Protein 3FIU (pdb70)

Secondary structure (DSSP, 8-state):
---HHHHHHHHHHHHHHHHHTTT-SEEEEE--SSHHHHHHHHHHHHTTS-EEEEE---TTS-HHHHHHHHHHHHHHT-EEEE---HHHHHHHHHHTGGG--HHHHHHHHHHHHHHHHHHHHHHHTEEEBP---HHHHHHT-S-TTTTT--SB-TTTT--HHHHHHHHHHTT--HHHHHSPP---SSTT--HHHHHTS-HHHHHHHHHT----HHHHHHHHHHHHTTHHHHSPPB----/---HHHHHHHHHHHHHHHHHHTT-SEEEEE--SSHHHHHHHHHHHHTTS-EEEEE---TTS-HHHHHHHHHHHHHHT-EEEE--SHHHHHHHHHHTGGG--HHHHHHHHHHHHHHHHHHHHHHHTEEEBP---HHHHHHT-S-TTTTT--SB-TTTT--HHHHHHHHHHTT--HHHHHSPP---SSTT--HHHHHTS-HHHHHHHHTT----HHHHHHHHHHHHTTHHHHSPPB----/---HHHHHHHHHHHHHHHHHTTT-SEEEEE--SSHHHHHHHHHHHHTTS-EEEEE---TTS-HHHHHHHHHHHHHHT-EEEE---HHHHHHHHHHTGGG--HHHHHHHHHHHHHHHHHHHHHHHTEEEBP---HHHHHHT-S-TTTTT--SB-TTTT--HHHHHHHHHHTT--HHHHHSPP---SSTT--HHHHHTS-HHHHHHHHHT----HHHHHHHHHHHHT-HHHHSPPB----/---HHHHHHHHHHHHHHHHHHTT-SEEEEE--SSHHHHHHHHHHHHT-S-EEEEE---TTS-HHHHHHHHHHHHHHT-EEEE---HHHHHHHHHHTGGG--HHHHHHHHHHHHHHHHHHHHHHTTEEEBP---HHHHHHT-S-TTTTT--SB-TTTT--HHHHHHHHHHTT--HHHHHSPP---SSTT--HHHHHTS-HHHHHHHHTT----HHHHHHHHHHHHHTHHHHSPPB----

Nearest PDB structures (foldseek):
  3fiu-assembly2_D  TM=1.003E+00  e=1.998E-44  Francisella tularensis subsp. holarctica LVS
  2e18-assembly1_B  TM=9.130E-01  e=6.013E-22  Pyrococcus horikoshii OT3
  1xnh-assembly1_A-2  TM=9.217E-01  e=3.882E-20  Helicobacter pylori
  3p52-assembly1_A  TM=8.730E-01  e=1.520E-17  Campylobacter jejuni
  3p52-assembly1_B  TM=8.713E-01  e=2.523E-17  Campylobacter jejuni

Radius of gyration: 31.95 Å; Cα contacts (8 Å, |Δi|>4): 1672; chains: 4; bounding box: 82×64×80 Å

Solvent-accessible surface area: 39752 Å² total; per-residue (Å²): 206,51,43,34,140,104,22,3,97,102,0,10,75,33,0,26,89,16,0,113,123,39,106,10,106,0,0,0,0,21,6,77,2,22,7,14,7,1,0,0,0,4,0,0,38,127,24,68,35,68,10,0,0,1,5,8,28,5,112,28,43,58,116,85,30,43,72,5,0,46,86,0,2,118,86,28,132,20,76,73,43,62,12,51,0,30,78,1,4,94,27,4,68,72,30,3,135,70,4,64,122,86,96,25,50,15,25,5,6,12,13,1,63,3,2,0,20,13,9,0,5,78,61,72,68,27,2,2,3,5,30,4,0,18,0,27,58,21,1,3,42,12,12,26,30,1,69,16,6,3,9,0,5,0,0,14,70,4,41,6,38,25,0,54,76,0,0,154,94,10,104,4,16,154,70,1,46,94,42,53,30,52,58,12,25,115,143,62,8,32,10,63,117,64,2,39,4,57,13,104,47,0,3,35,15,31,48,3,105,87,21,56,64,162,1,12,95,66,0,19,83,20,20,40,144,3,74,49,66,20,136,95,23,56,67,7,100,60,206,44,47,35,133,102,21,2,98,94,0,11,77,40,0,27,83,16,0,117,80,40,104,11,95,0,0,0,0,21,6,75,1,22,7,14,7,0,0,0,0,3,0,0,36,117,24,69,36,67,9,0,0,1,6,10,22,7,106,38,45,57,126,100,31,48,72,4,1,37,75,1,5,126,96,35,134,21,74,76,42,59,17,48,0,24,77,2,12,89,24,4,88,66,21,7,131,54,3,107,141,80,79,34,42,18,25,4,4,12,14,0,64,3,2,0,21,14,5,0,4,77,45,85,74,27,3,2,4,5,31,5,0,16,0,26,76,54,1,3,41,13,13,27,30,1,74,24,5,4,8,0,6,0,0,12,73,3,45,5,44,24,0,56,77,0,0,156,83,20,108,5,9,152,62,1,46,92,42,53,28,56,62,14,22,94,139,63,9,30,9,60,113,68,1,31,5,54,12,101,49,0,2,33,52,60,61,73,116,165,20,52,89,153,1,70,91,68,0,72,89,19,38,100,135,2,82,56,72,24,147,100,27,57,66,7,131,80,202,44,42,35,140,119,16,4,102,119,0,10,73,37,0,20,75,17,0,109,116,38,104,14,106,0,0,0,0,22,6,74,2,23,7,15,6,1,0,0,0,2,0,0,37,125,22,68,37,66,8,0,0,0,6,10,20,8,86,46,46,58,115,98,32,17,69,3,0,34,76,3,3,136,105,36,135,21,73,61,27,6,10,24,0,23,31,1,9,91,24,4,68,65,23,4,126,55,4,80,120,88,94,21,49,16,26,5,5,13,13,1,60,2,2,0,19,14,6,0,5,71,49,73,74,26,3,2,4,4,31,6,0,17,0,26,71,52,1,4,44,14,13,28,28,1,71,25,5,4,9,0,6,0,0,12,72,2,43,5,41,24,0,52,77,0,0,156,96,17,111,6,5,155,64,1,46,88,44,55,28,56,61,14,22,97,140,62,10,31,12,65,112,76,3,51,5,55,12,102,53,0,3,33,51,62,64,72,128,168,28,59,71,149,4,68,90,111,0,60,99,22,33,88,141,5,78,50,72,24,138,100,24,54,60,7,137,76,190,48,35,34,141,119,22,3,100,107,0,10,75,34,0,25,87,18,0,111,125,39,106,10,98,0,0,0,0,21,5,75,1,22,8,14,6,0,0,0,0,3,0,0,38,125,24,68,35,68,9,0,0,1,5,8,27,6,64,49,45,50,109,91,33,41,74,6,0,49,90,0,1,109,85,33,135,20,74,69,44,63,13,50,0,45,67,1,11,53,13,4,89,6,8,6,39,23,2,99,163,81,87,33,50,15,24,6,7,14,14,0,66,3,2,0,21,13,6,0,4,76,62,80,73,28,3,2,3,5,29,2,0,18,0,29,57,56,1,3,46,12,12,25,28,2,71,15,7,3,9,0,4,0,0,11,76,4,42,7,44,24,0,54,74,0,0,153,93,14,106,6,18,153,68,1,42,92,41,54,29,54,60,12,24,92,87,62,9,29,10,65,109,66,2,38,5,53,12,108,50,0,3,31,49,60,62,72,113,177,27,52,90,151,1,75,90,62,0,73,90,23,40,94,140,4,86,53,67,31,145,91,23,52,66,7,137,77

Structure (mmCIF, N/CA/C/O backbone):
data_3FIU
#
_entry.id   3FIU
#
_cell.length_a   50.432
_cell.length_b   126.438
_cell.length_c   152.531
_cell.angle_alpha   90.00
_cell.angle_beta   90.00
_cell.angle_gamma   90.00
#
_symmetry.space_group_name_H-M   'P 21 21 21'
#
loop_
_entity.id
_entity.type
_entity.pdbx_description
1 polymer 'NH(3)-dependent NAD(+) synthetase'
2 non-polymer 'MAGNESIUM ION'
3 non-polymer 'ADENOSINE MONOPHOSPHATE'
4 non-polymer 'PYROPHOSPHATE 2-'
5 non-polymer 'SODIUM ION'
6 water water
#
loop_
_atom_site.group_PDB
_atom_site.id
_atom_site.type_symbol
_atom_site.label_atom_id
_atom_site.label_alt_id
_atom_site.label_comp_id
_atom_site.label_asym_id
_atom_site.label_entity_id
_atom_site.label_seq_id
_atom_site.pdbx_PDB_ins_code
_atom_site.Cartn_x
_atom_site.Cartn_y
_atom_site.Cartn_z
_atom_site.occupancy
_atom_site.B_iso_or_equiv
_atom_site.auth_seq_id
_atom_site.auth_comp_id
_atom_site.auth_asym_id
_atom_site.auth_atom_id
_atom_site.pdbx_PDB_model_num
ATOM 1 N N . ASP A 1 6 ? 6.273 23.931 85.581 1.00 57.22 6 ASP A N 1
ATOM 2 C CA . ASP A 1 6 ? 5.798 25.344 85.499 1.00 57.30 6 ASP A CA 1
ATOM 3 C C . ASP A 1 6 ? 6.367 25.986 84.240 1.00 55.52 6 ASP A C 1
ATOM 4 O O . ASP A 1 6 ? 7.423 26.636 84.265 1.00 56.64 6 ASP A O 1
ATOM 9 N N . PHE A 1 7 ? 5.640 25.805 83.143 1.00 52.53 7 PHE A N 1
ATOM 10 C CA . PHE A 1 7 ? 6.166 26.054 81.799 1.00 47.89 7 PHE A CA 1
ATOM 11 C C . PHE A 1 7 ? 6.326 27.522 81.393 1.00 45.07 7 PHE A C 1
ATOM 12 O O . PHE A 1 7 ? 5.390 28.314 81.480 1.00 45.57 7 PHE A O 1
ATOM 20 N N . SER A 1 8 ? 7.527 27.847 80.934 1.00 41.14 8 SER A N 1
ATOM 21 C CA . SER A 1 8 ? 7.835 29.107 80.274 1.00 39.16 8 SER A CA 1
ATOM 22 C C . SER A 1 8 ? 8.670 28.782 79.020 1.00 36.10 8 SER A C 1
ATOM 23 O O . SER A 1 8 ? 9.715 28.127 79.131 1.00 33.87 8 SER A O 1
ATOM 26 N N . PRO A 1 9 ? 8.188 29.200 77.826 1.00 33.78 9 PRO A N 1
ATOM 27 C CA . PRO A 1 9 ? 8.862 28.927 76.559 1.00 31.83 9 PRO A CA 1
ATOM 28 C C . PRO A 1 9 ? 10.362 29.217 76.552 1.00 31.69 9 PRO A C 1
ATOM 29 O O . PRO A 1 9 ? 11.145 28.351 76.158 1.00 28.56 9 PRO A O 1
ATOM 33 N N . LYS A 1 10 ? 10.764 30.398 77.019 1.00 30.53 10 LYS A N 1
ATOM 34 C CA . LYS A 1 10 ? 12.171 30.768 77.021 1.00 32.29 10 LYS A CA 1
ATOM 35 C C . LYS A 1 10 ? 13.021 29.826 77.867 1.00 32.48 10 LYS A C 1
ATOM 36 O O . LYS A 1 10 ? 14.079 29.367 77.445 1.00 32.15 10 LYS A O 1
ATOM 42 N N . GLU A 1 11 ? 12.558 29.573 79.080 1.00 32.46 11 GLU A N 1
ATOM 43 C CA . GLU A 1 11 ? 13.361 28.853 80.044 1.00 33.73 11 GLU A CA 1
ATOM 44 C C . GLU A 1 11 ? 13.452 27.383 79.663 1.00 31.20 11 GLU A C 1
ATOM 45 O O . GLU A 1 11 ? 14.545 26.819 79.656 1.00 30.93 11 GLU A O 1
ATOM 51 N N . TYR A 1 12 ? 12.303 26.801 79.321 1.00 29.52 12 TYR A N 1
ATOM 52 C CA . TYR A 1 12 ? 12.211 25.402 78.902 1.00 30.81 12 TYR A CA 1
ATOM 53 C C . TYR A 1 12 ? 13.007 25.160 77.626 1.00 30.51 12 TYR A C 1
ATOM 54 O O . TYR A 1 12 ? 13.751 24.195 77.535 1.00 32.51 12 TYR A O 1
ATOM 63 N N . SER A 1 13 ? 12.842 26.034 76.643 1.00 29.69 13 SER A N 1
ATOM 64 C CA . SER A 1 13 ? 13.621 25.963 75.436 1.00 30.33 13 SER A CA 1
ATOM 65 C C . SER A 1 13 ? 15.118 25.834 75.726 1.00 29.96 13 SER A C 1
ATOM 66 O O . SER A 1 13 ? 15.782 24.954 75.179 1.00 29.34 13 SER A O 1
ATOM 69 N N . GLN A 1 14 ? 15.651 26.686 76.606 1.00 30.35 14 GLN A N 1
ATOM 70 C CA . GLN A 1 14 ? 17.074 26.647 76.913 1.00 30.19 14 GLN A CA 1
ATOM 71 C C . GLN A 1 14 ? 17.467 25.357 77.623 1.00 29.95 14 GLN A C 1
ATOM 72 O O . GLN A 1 14 ? 18.543 24.813 77.362 1.00 29.82 14 GLN A O 1
ATOM 78 N N . LYS A 1 15 ? 16.594 24.868 78.500 1.00 30.43 15 LYS A N 1
ATOM 79 C CA . LYS A 1 15 ? 16.856 23.600 79.190 1.00 30.81 15 LYS A CA 1
ATOM 80 C C . LYS A 1 15 ? 16.933 22.444 78.204 1.00 30.06 15 LYS A C 1
ATOM 81 O O . LYS A 1 15 ? 17.834 21.624 78.277 1.00 28.43 15 LYS A O 1
ATOM 87 N N . LEU A 1 16 ? 15.999 22.419 77.258 1.00 29.48 16 LEU A N 1
ATOM 88 C CA . LEU A 1 16 ? 15.943 21.379 76.245 1.00 28.92 16 LEU A CA 1
ATOM 89 C C . LEU A 1 16 ? 17.165 21.410 75.331 1.00 28.15 16 LEU A C 1
ATOM 90 O O . LEU A 1 16 ? 17.757 20.365 75.027 1.00 27.45 16 LEU A O 1
ATOM 95 N N . VAL A 1 17 ? 17.566 22.617 74.920 1.00 28.64 17 VAL A N 1
ATOM 96 C CA . VAL A 1 17 ? 18.754 22.805 74.079 1.00 27.95 17 VAL A CA 1
ATOM 97 C C . VAL A 1 17 ? 20.024 22.300 74.797 1.00 29.44 17 VAL A C 1
ATOM 98 O O . VAL A 1 17 ? 20.861 21.606 74.199 1.00 30.41 17 VAL A O 1
ATOM 102 N N . ASN A 1 18 ? 20.158 22.650 76.073 1.00 28.23 18 ASN A N 1
ATOM 103 C CA . ASN A 1 18 ? 21.300 22.199 76.878 1.00 28.48 18 ASN A CA 1
ATOM 104 C C . ASN A 1 18 ? 21.311 20.673 76.989 1.00 28.69 18 ASN A C 1
ATOM 105 O O . ASN A 1 18 ? 22.347 20.033 76.771 1.00 26.42 18 ASN A O 1
ATOM 110 N N . TRP A 1 19 ? 20.134 20.111 77.280 1.00 27.90 19 TRP A N 1
ATOM 111 C CA . TRP A 1 19 ? 19.953 18.661 77.386 1.00 27.87 19 TRP A CA 1
ATOM 112 C C . TRP A 1 19 ? 20.236 17.939 76.061 1.00 27.05 19 TRP A C 1
ATOM 113 O O . TRP A 1 19 ? 20.942 16.924 76.035 1.00 27.48 19 TRP A O 1
ATOM 124 N N . LEU A 1 20 ? 19.702 18.454 74.960 1.00 27.19 20 LEU A N 1
ATOM 125 C CA . LEU A 1 20 ? 20.008 17.881 73.660 1.00 25.37 20 LEU A CA 1
ATOM 126 C C . LEU A 1 20 ? 21.510 17.886 73.402 1.00 26.43 20 LEU A C 1
ATOM 127 O O . LEU A 1 20 ? 22.078 16.861 72.992 1.00 23.96 20 LEU A O 1
ATOM 132 N N . SER A 1 21 ? 22.153 19.025 73.669 1.00 25.34 21 SER A N 1
ATOM 133 C CA . SER A 1 21 ? 23.584 19.152 73.458 1.00 27.47 21 SER A CA 1
ATOM 134 C C . SER A 1 21 ? 24.385 18.147 74.2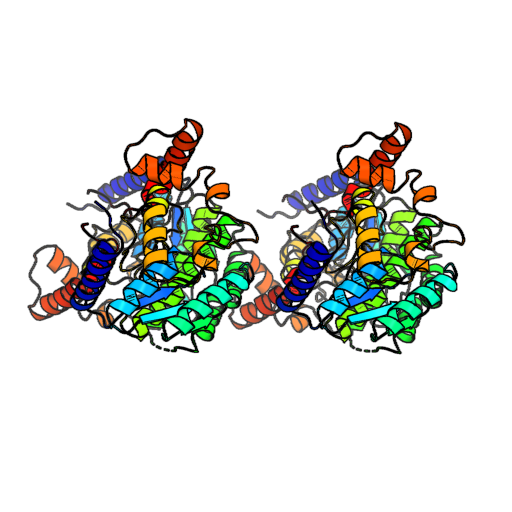83 1.00 26.37 21 SER A C 1
ATOM 135 O O . SER A 1 21 ? 25.178 17.403 73.726 1.00 25.99 21 SER A O 1
ATOM 138 N N . ASP A 1 22 ? 24.138 18.119 75.590 1.00 28.67 22 ASP A N 1
ATOM 139 C CA . ASP A 1 22 ? 24.835 17.226 76.511 1.00 30.96 22 ASP A CA 1
ATOM 140 C C . ASP A 1 22 ? 24.552 15.770 76.154 1.00 29.83 22 ASP A C 1
ATOM 141 O O . ASP A 1 22 ? 25.465 14.957 76.121 1.00 31.84 22 ASP A O 1
ATOM 146 N N . SER A 1 23 ? 23.286 15.449 75.901 1.00 28.77 23 SER A N 1
ATOM 147 C CA . SER A 1 23 ? 22.900 14.096 75.539 1.00 28.06 23 SER A CA 1
ATOM 148 C C . SER A 1 23 ? 23.642 13.619 74.294 1.00 28.57 23 SER A C 1
ATOM 149 O O . SER A 1 23 ? 24.125 12.496 74.259 1.00 28.87 23 SER A O 1
ATOM 152 N N . CYS A 1 24 ? 23.760 14.490 73.297 1.00 29.10 24 CYS A N 1
ATOM 153 C CA . CYS A 1 24 ? 24.410 14.152 72.027 1.00 31.02 24 CYS A CA 1
ATOM 154 C C . CYS A 1 24 ? 25.923 13.994 72.180 1.00 33.12 24 CYS A C 1
ATOM 155 O O . CYS A 1 24 ? 26.497 12.980 71.759 1.00 32.47 24 CYS A O 1
ATOM 158 N N . MET A 1 25 ? 26.556 14.989 72.798 1.00 35.37 25 MET A N 1
ATOM 159 C CA . MET A 1 25 ? 27.965 14.902 73.196 1.00 38.15 25 MET A CA 1
ATOM 160 C C . MET A 1 25 ? 28.268 13.587 73.921 1.00 38.13 25 MET A C 1
ATOM 161 O O . MET A 1 25 ? 29.200 12.866 73.541 1.00 40.77 25 MET A O 1
ATOM 166 N N . ASN A 1 26 ? 27.470 13.273 74.944 1.00 36.60 26 ASN A N 1
ATOM 167 C CA . ASN A 1 26 ? 27.702 12.096 75.780 1.00 36.42 26 ASN A CA 1
ATOM 168 C C . ASN A 1 26 ? 27.279 10.770 75.156 1.00 34.15 26 ASN A C 1
ATOM 169 O O . ASN A 1 26 ? 27.523 9.714 75.736 1.00 33.29 26 ASN A O 1
ATOM 174 N N . TYR A 1 27 ? 26.649 10.819 73.983 1.00 31.44 27 TYR A N 1
ATOM 175 C CA . TYR A 1 27 ? 26.028 9.621 73.411 1.00 28.94 27 TYR A CA 1
ATOM 176 C C . TYR A 1 27 ? 27.019 8.483 73.140 1.00 30.15 27 TYR A C 1
ATOM 177 O O . TYR A 1 27 ? 26.774 7.363 73.557 1.00 30.51 27 TYR A O 1
ATOM 186 N N . PRO A 1 28 ? 28.141 8.755 72.443 1.00 31.19 28 PRO A N 1
ATOM 187 C CA . PRO A 1 28 ? 28.622 9.946 71.737 1.00 29.36 28 PRO A CA 1
ATOM 188 C C . PRO A 1 28 ? 28.149 10.031 70.296 1.00 29.05 28 PRO A C 1
ATOM 189 O O . PRO A 1 28 ? 28.030 9.003 69.621 1.00 26.67 28 PRO A O 1
ATOM 193 N N . ALA A 1 29 ? 27.909 11.259 69.826 1.00 26.69 29 ALA A N 1
ATOM 194 C CA . ALA A 1 29 ? 27.539 11.513 68.426 1.00 26.55 29 ALA A CA 1
ATOM 195 C C . ALA A 1 29 ? 27.987 12.920 68.039 1.00 26.49 29 ALA A C 1
ATOM 196 O O . ALA A 1 29 ? 28.269 13.732 68.913 1.00 27.34 29 ALA A O 1
ATOM 198 N N . GLU A 1 30 ? 28.017 13.216 66.743 1.00 25.04 30 GLU A N 1
ATOM 199 C CA . GLU A 1 30 ? 28.443 14.539 66.289 1.00 27.32 30 GLU A CA 1
ATOM 200 C C . GLU A 1 30 ? 27.261 15.543 66.202 1.00 27.22 30 GLU A C 1
ATOM 201 O O . GLU A 1 30 ? 27.458 16.768 66.253 1.00 26.94 30 GLU A O 1
ATOM 207 N N . GLY A 1 31 ? 26.029 15.031 66.118 1.00 24.25 31 GLY A N 1
ATOM 208 C CA . GLY A 1 31 ? 24.864 15.888 65.877 1.00 22.57 31 GLY A CA 1
ATOM 209 C C . GLY A 1 31 ? 23.589 15.085 65.671 1.00 21.67 31 GLY A C 1
ATOM 210 O O . GLY A 1 31 ? 23.463 13.935 66.162 1.00 19.58 31 GLY A O 1
ATOM 211 N N . PHE A 1 32 ? 22.682 15.663 64.893 1.00 20.53 32 PHE A N 1
ATOM 212 C CA . PHE A 1 32 ? 21.309 15.221 64.830 1.00 19.77 32 PHE A CA 1
ATOM 213 C C . PHE A 1 32 ? 20.823 15.031 63.417 1.00 18.99 32 PHE A C 1
ATOM 214 O O . PHE A 1 32 ? 21.312 15.652 62.462 1.00 18.53 32 PHE A O 1
ATOM 222 N N . VAL A 1 33 ? 19.802 14.196 63.307 1.00 15.92 33 VAL A N 1
ATOM 223 C CA . VAL A 1 33 ? 19.013 14.135 62.092 1.00 16.43 33 VAL A CA 1
ATOM 224 C C . VAL A 1 33 ? 17.545 14.043 62.519 1.00 18.33 33 VAL A C 1
ATOM 225 O O . VAL A 1 33 ? 17.216 13.465 63.593 1.00 17.75 33 VAL A O 1
ATOM 229 N N . ILE A 1 34 ? 16.673 14.610 61.688 1.00 16.79 34 ILE A N 1
ATOM 230 C CA . ILE A 1 34 ? 15.259 14.701 62.026 1.00 17.81 34 ILE A CA 1
ATOM 231 C C . ILE A 1 34 ? 14.434 14.659 60.746 1.00 17.23 34 ILE A C 1
ATOM 232 O O . ILE A 1 34 ? 14.854 15.217 59.739 1.00 18.04 34 ILE A O 1
ATOM 237 N N . GLY A 1 35 ? 13.312 13.932 60.769 1.00 14.54 35 GLY A N 1
ATOM 238 C CA . GLY A 1 35 ? 12.370 13.964 59.645 1.00 16.11 35 GLY A CA 1
ATOM 239 C C . GLY A 1 35 ? 11.418 15.153 59.788 1.00 19.25 35 GLY A C 1
ATOM 240 O O . GLY A 1 35 ? 10.768 15.319 60.839 1.00 17.07 35 GLY A O 1
ATOM 241 N N . LEU A 1 36 ? 11.350 15.993 58.754 1.00 17.27 36 LEU A N 1
ATOM 242 C CA . LEU A 1 36 ? 10.475 17.177 58.778 1.00 18.63 36 LEU A CA 1
ATOM 243 C C . LEU A 1 36 ? 9.247 16.989 57.918 1.00 19.43 36 LEU A C 1
ATOM 244 O O . LEU A 1 36 ? 9.339 16.908 56.686 1.00 20.49 36 LEU A O 1
ATOM 249 N N . SER A 1 37 ? 8.091 16.926 58.572 1.00 17.83 37 SER A N 1
ATOM 250 C CA . SER A 1 37 ? 6.829 16.658 57.904 1.00 17.13 37 SER A CA 1
ATOM 251 C C . SER A 1 37 ? 6.121 17.942 57.451 1.00 16.42 37 SER A C 1
ATOM 252 O O . SER A 1 37 ? 5.196 17.884 56.671 1.00 17.49 37 SER A O 1
ATOM 255 N N . GLY A 1 38 ? 6.541 19.087 57.963 1.00 16.35 38 GLY A N 1
ATOM 256 C CA . GLY A 1 38 ? 5.841 20.354 57.719 1.00 16.20 38 GLY A CA 1
ATOM 257 C C . GLY A 1 38 ? 4.871 20.615 58.864 1.00 19.81 38 GLY A C 1
ATOM 258 O O . GLY A 1 38 ? 4.232 21.688 58.908 1.00 19.38 38 GLY A O 1
ATOM 259 N N . GLY A 1 39 ? 4.805 19.663 59.801 1.00 18.05 39 GLY A N 1
ATOM 260 C CA . GLY A 1 39 ? 4.011 19.833 61.060 1.00 17.89 39 GLY A CA 1
ATOM 261 C C . GLY A 1 39 ? 4.776 20.544 62.173 1.00 17.39 39 GLY A C 1
ATOM 262 O O . GLY A 1 39 ? 5.983 20.750 62.094 1.00 17.29 39 GLY A O 1
ATOM 263 N N . ILE A 1 40 ? 4.064 20.890 63.246 1.00 18.80 40 ILE A N 1
ATOM 264 C CA . ILE A 1 40 ? 4.638 21.637 64.363 1.00 17.52 40 ILE A CA 1
ATOM 265 C C . ILE A 1 40 ? 5.641 20.856 65.239 1.00 15.93 40 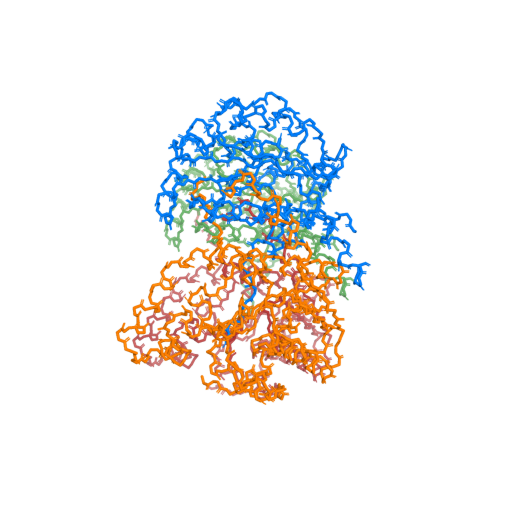ILE A C 1
ATOM 266 O O . ILE A 1 40 ? 6.630 21.426 65.702 1.00 17.73 40 ILE A O 1
ATOM 271 N N . ASP A 1 41 ? 5.392 19.564 65.482 1.00 16.08 41 ASP A N 1
ATOM 272 C CA . ASP A 1 41 ? 6.257 18.780 66.407 1.00 15.28 41 ASP A CA 1
ATOM 273 C C . ASP A 1 41 ? 7.655 18.690 65.832 1.00 17.04 41 ASP A C 1
ATOM 274 O O . ASP A 1 41 ? 8.642 18.965 66.517 1.00 16.34 41 ASP A O 1
ATOM 279 N N . SER A 1 42 ? 7.747 18.315 64.553 1.00 16.83 42 SER A N 1
ATOM 280 C CA . SER A 1 42 ? 9.075 18.181 63.941 1.00 16.67 42 SER A CA 1
ATOM 281 C C . SER A 1 42 ? 9.702 19.549 63.702 1.00 16.67 42 SER A C 1
ATOM 282 O O . SER A 1 42 ? 10.927 19.690 63.818 1.00 16.56 42 SER A O 1
ATOM 285 N N . ALA A 1 43 ? 8.871 20.560 63.425 1.00 15.28 43 ALA A N 1
ATOM 286 C CA . ALA A 1 43 ? 9.394 21.925 63.278 1.00 15.88 43 ALA A CA 1
ATOM 287 C C . ALA A 1 43 ? 10.097 22.400 64.576 1.00 16.47 43 ALA A C 1
ATOM 288 O O . ALA A 1 43 ? 11.239 22.927 64.560 1.00 16.36 43 ALA A O 1
ATOM 290 N N . VAL A 1 44 ? 9.402 22.237 65.699 1.00 18.53 44 VAL A N 1
ATOM 291 C CA . VAL A 1 44 ? 9.944 22.643 67.010 1.00 16.06 44 VAL A CA 1
ATOM 292 C C . VAL A 1 44 ? 11.206 21.840 67.342 1.00 15.80 44 VAL A C 1
ATOM 293 O O . VAL A 1 44 ? 12.238 22.411 67.725 1.00 16.44 44 VAL A O 1
ATOM 297 N N . ALA A 1 45 ? 11.119 20.516 67.227 1.00 16.35 45 ALA A N 1
ATOM 298 C CA . ALA A 1 45 ? 12.270 19.650 67.488 1.00 17.80 45 ALA A CA 1
ATOM 299 C C . ALA A 1 45 ? 13.513 20.041 66.638 1.00 19.28 45 ALA A C 1
ATOM 300 O O . ALA A 1 45 ? 14.635 20.154 67.174 1.00 19.39 45 ALA A O 1
ATOM 302 N N . ALA A 1 46 ? 13.310 20.297 65.341 1.00 17.65 46 ALA A N 1
ATOM 303 C CA . ALA A 1 46 ? 14.416 20.751 64.459 1.00 19.34 46 ALA A CA 1
ATOM 304 C C . ALA A 1 46 ? 15.030 22.094 64.914 1.00 20.62 46 ALA A C 1
ATOM 305 O O . ALA A 1 46 ? 16.254 22.242 64.992 1.00 21.79 46 ALA A O 1
ATOM 307 N N . SER A 1 47 ? 14.168 23.054 65.220 1.00 19.69 47 SER A N 1
ATOM 308 C CA . SER A 1 47 ? 14.584 24.361 65.724 1.00 20.78 47 SER A CA 1
ATOM 309 C C . SER A 1 47 ? 15.431 24.269 67.011 1.00 21.76 47 SER A C 1
ATOM 310 O O . SER A 1 47 ? 16.453 24.948 67.143 1.00 20.16 47 SER A O 1
ATOM 313 N N . LEU A 1 48 ? 15.000 23.434 67.949 1.00 23.00 48 LEU A N 1
ATOM 314 C CA . LEU A 1 48 ? 15.787 23.192 69.166 1.00 24.55 48 LEU A CA 1
ATOM 315 C C . LEU A 1 48 ? 17.151 22.593 68.849 1.00 24.79 48 LEU A C 1
ATOM 316 O O . LEU A 1 48 ? 18.179 23.035 69.396 1.00 24.46 48 LEU A O 1
ATOM 321 N N . ALA A 1 49 ? 17.173 21.583 67.970 1.00 23.88 49 ALA A N 1
ATOM 322 C CA . ALA A 1 49 ? 18.425 20.927 67.601 1.00 24.23 49 ALA A CA 1
ATOM 323 C C . ALA A 1 49 ? 19.384 21.965 67.049 1.00 24.81 49 ALA A C 1
ATOM 324 O O . ALA A 1 49 ? 20.556 22.027 67.462 1.00 23.76 49 ALA A O 1
ATOM 326 N N . VAL A 1 50 ? 18.881 22.790 66.129 1.00 24.36 50 VAL A N 1
ATOM 327 C CA . VAL A 1 50 ? 19.703 23.825 65.499 1.00 24.87 50 VAL A CA 1
ATOM 328 C C . VAL A 1 50 ? 20.332 24.761 66.536 1.00 24.51 50 VAL A C 1
ATOM 329 O O . VAL A 1 50 ? 21.491 25.155 66.387 1.00 24.69 50 VAL A O 1
ATOM 333 N N . LYS A 1 51 ? 19.579 25.084 67.587 1.00 25.77 51 LYS A N 1
ATOM 334 C CA . LYS A 1 51 ? 20.066 25.985 68.644 1.00 27.91 51 LYS A CA 1
ATOM 335 C C . LYS A 1 51 ? 21.230 25.444 69.471 1.00 28.04 51 LYS A C 1
ATOM 336 O O . LYS A 1 51 ? 21.948 26.221 70.107 1.00 27.97 51 LYS A O 1
ATOM 342 N N . THR A 1 52 ? 21.430 24.125 69.479 1.00 26.55 52 THR A N 1
ATOM 343 C CA . THR A 1 52 ? 22.592 23.538 70.167 1.00 25.96 52 THR A CA 1
ATOM 344 C C . THR A 1 52 ? 23.909 23.927 69.494 1.00 27.81 52 THR A C 1
ATOM 345 O O . THR A 1 52 ? 24.968 23.773 70.087 1.00 27.40 52 THR A O 1
ATOM 349 N N . GLY A 1 53 ? 23.833 24.381 68.243 1.00 29.03 53 GLY A N 1
ATOM 350 C CA . GLY A 1 53 ? 25.018 24.638 67.421 1.00 27.45 53 GLY A CA 1
ATOM 351 C C . GLY A 1 53 ? 25.712 23.389 66.886 1.00 28.12 53 GLY A C 1
ATOM 352 O O . GLY A 1 53 ? 26.749 23.495 66.227 1.00 29.23 53 GLY A O 1
ATOM 353 N N . LEU A 1 54 ? 25.165 22.205 67.171 1.00 27.14 54 LEU A N 1
ATOM 354 C CA . LEU A 1 54 ? 25.698 20.956 66.610 1.00 25.79 54 LEU A CA 1
ATOM 355 C C . LEU A 1 54 ? 25.113 20.691 65.223 1.00 26.12 54 LEU A C 1
ATOM 356 O O . LEU A 1 54 ? 23.999 21.116 64.956 1.00 25.84 54 LEU A O 1
ATOM 361 N N . PRO A 1 55 ? 25.883 20.028 64.330 1.00 25.69 55 PRO A N 1
ATOM 362 C CA . PRO A 1 55 ? 25.407 19.677 62.989 1.00 26.03 55 PRO A CA 1
ATOM 363 C C . PRO A 1 55 ? 24.016 19.055 63.050 1.00 22.77 55 PRO A C 1
ATOM 364 O O . PRO A 1 55 ? 23.769 18.168 63.860 1.00 23.66 55 PRO A O 1
ATOM 368 N N . THR A 1 56 ? 23.116 19.533 62.201 1.00 23.26 56 THR A N 1
ATOM 369 C CA . THR A 1 56 ? 21.709 19.124 62.264 1.00 22.74 56 THR A CA 1
ATOM 370 C C . THR A 1 56 ? 21.247 18.978 60.816 1.00 22.44 56 THR A C 1
ATOM 371 O O . THR A 1 56 ? 21.366 19.917 60.052 1.00 24.10 56 THR A O 1
ATOM 375 N N . THR A 1 57 ? 20.721 17.818 60.454 1.00 18.80 57 THR A N 1
ATOM 376 C CA . THR A 1 57 ? 20.239 17.623 59.067 1.00 19.54 57 THR A CA 1
ATOM 377 C C . THR A 1 57 ? 18.779 17.263 59.107 1.00 19.77 57 THR A C 1
ATOM 378 O O . THR A 1 57 ? 18.364 16.460 59.965 1.00 18.13 57 THR A O 1
ATOM 382 N N . ALA A 1 58 ? 18.012 17.793 58.143 1.00 19.57 58 ALA A N 1
ATOM 383 C CA . ALA A 1 58 ? 16.603 17.434 58.000 1.00 19.58 58 ALA A CA 1
ATOM 384 C C . ALA A 1 58 ? 16.352 16.570 56.775 1.00 18.42 58 ALA A C 1
ATOM 385 O O . ALA A 1 58 ? 16.870 16.851 55.698 1.00 18.24 58 ALA A O 1
ATOM 387 N N . LEU A 1 59 ? 15.537 15.530 56.935 1.00 18.54 59 LEU A N 1
ATOM 388 C CA . LEU A 1 59 ? 15.088 14.770 55.801 1.00 17.10 59 LEU A CA 1
ATOM 389 C C . LEU A 1 59 ? 13.614 15.081 55.552 1.00 18.37 59 LEU A C 1
ATOM 390 O O . LEU A 1 59 ? 12.805 15.020 56.457 1.00 16.53 59 LEU A O 1
ATOM 395 N N . ILE A 1 60 ? 13.288 15.421 54.312 1.00 16.90 60 ILE A N 1
ATOM 396 C CA . ILE A 1 60 ? 11.897 15.480 53.880 1.00 16.17 60 ILE A CA 1
ATOM 397 C C . ILE A 1 60 ? 11.599 14.247 53.059 1.00 17.90 60 ILE A C 1
ATOM 398 O O . ILE A 1 60 ? 12.269 13.968 52.060 1.00 18.67 60 ILE A O 1
ATOM 403 N N . LEU A 1 61 ? 10.559 13.516 53.466 1.00 19.09 61 LEU A N 1
ATOM 404 C CA . LEU A 1 61 ? 10.354 12.152 52.978 1.00 18.11 61 LEU A CA 1
ATOM 405 C C . LEU A 1 61 ? 8.918 11.933 52.527 1.00 20.63 61 LEU A C 1
ATOM 406 O O . LEU A 1 61 ? 8.182 11.112 53.119 1.00 20.27 61 LEU A O 1
ATOM 411 N N . PRO A 1 62 ? 8.506 12.651 51.468 1.00 22.64 62 PRO A N 1
ATOM 412 C CA . PRO A 1 62 ? 7.113 12.518 51.042 1.00 20.51 62 PRO A CA 1
ATOM 413 C C . PRO A 1 62 ? 6.761 11.181 50.386 1.00 21.60 62 PRO A C 1
ATOM 414 O O . PRO A 1 62 ? 7.582 10.569 49.691 1.00 19.61 62 PRO A O 1
ATOM 418 N N . SER A 1 63 ? 5.527 10.739 50.585 1.00 19.30 63 SER A N 1
ATOM 419 C CA . SER A 1 63 ? 4.957 9.706 49.730 1.00 22.72 63 SER A CA 1
ATOM 420 C C . SER A 1 63 ? 3.922 10.395 48.841 1.00 24.89 63 SER A C 1
ATOM 421 O O . SER A 1 63 ? 3.650 11.575 49.008 1.00 24.60 63 SER A O 1
ATOM 424 N N . ASP A 1 64 ? 3.335 9.676 47.896 1.00 28.07 64 ASP A N 1
ATOM 425 C CA . ASP A 1 64 ? 2.332 10.311 47.049 1.00 31.09 64 ASP A CA 1
ATOM 426 C C . ASP A 1 64 ? 1.100 10.745 47.841 1.00 31.04 64 ASP A C 1
ATOM 427 O O . ASP A 1 64 ? 0.372 11.598 47.380 1.00 33.36 64 ASP A O 1
ATOM 432 N N . ASN A 1 65 ? 0.887 10.193 49.039 1.00 32.54 65 ASN A N 1
ATOM 433 C CA . ASN A 1 65 ? -0.254 10.589 49.898 1.00 35.21 65 ASN A CA 1
ATOM 434 C C . ASN A 1 65 ? -0.117 11.979 50.509 1.00 34.02 65 ASN A C 1
ATOM 435 O O . ASN A 1 65 ? -1.127 12.615 50.878 1.00 32.35 65 ASN A O 1
ATOM 440 N N . ASN A 1 66 ? 1.126 12.441 50.632 1.00 32.46 66 ASN A N 1
ATOM 441 C CA . ASN A 1 66 ? 1.428 13.717 51.303 1.00 31.50 66 ASN A CA 1
ATOM 442 C C . ASN A 1 66 ? 1.047 14.927 50.457 1.00 31.40 66 ASN A C 1
ATOM 443 O O . ASN A 1 66 ? 1.054 14.872 49.226 1.00 29.64 66 ASN A O 1
ATOM 448 N N . GLN A 1 67 ? 0.728 16.016 51.143 1.00 29.68 67 GLN A N 1
ATOM 449 C CA . GLN A 1 67 ? 0.318 17.245 50.490 1.00 30.39 67 GLN A CA 1
ATOM 450 C C . GLN A 1 67 ? 1.535 18.089 50.154 1.00 29.41 67 GLN A C 1
ATOM 451 O O . GLN A 1 67 ? 2.408 18.312 50.993 1.00 27.68 67 GLN A O 1
ATOM 457 N N . HIS A 1 68 ? 1.571 18.593 48.937 1.00 27.77 68 HIS A N 1
ATOM 458 C CA . HIS A 1 68 ? 2.692 19.402 48.508 1.00 29.08 68 HIS A CA 1
ATOM 459 C C . HIS A 1 68 ? 2.996 20.588 49.461 1.00 29.05 68 HIS A C 1
ATOM 460 O O . HIS A 1 68 ? 4.166 20.970 49.654 1.00 28.16 68 HIS A O 1
ATOM 467 N N . GLN A 1 69 ? 1.959 21.149 50.083 1.00 28.66 69 GLN A N 1
ATOM 468 C CA . GLN A 1 69 ? 2.149 22.298 50.983 1.00 28.33 69 GLN A CA 1
ATOM 469 C C . GLN A 1 69 ? 2.991 21.935 52.189 1.00 26.39 69 GLN A C 1
ATOM 470 O O . GLN A 1 69 ? 3.708 22.777 52.734 1.00 23.68 69 GLN A O 1
ATOM 476 N N . ASP A 1 70 ? 2.895 20.680 52.612 1.00 25.26 70 ASP A N 1
ATOM 477 C CA . ASP A 1 70 ? 3.600 20.239 53.801 1.00 26.61 70 ASP A CA 1
ATOM 478 C C . ASP A 1 70 ? 5.103 20.105 53.521 1.00 24.67 70 ASP A C 1
ATOM 479 O O . ASP A 1 70 ? 5.911 20.438 54.374 1.00 21.86 70 ASP A O 1
ATOM 484 N N . MET A 1 71 ? 5.455 19.620 52.322 1.00 23.05 71 MET A N 1
ATOM 485 C CA . MET A 1 71 ? 6.837 19.634 51.884 1.00 22.99 71 MET A CA 1
ATOM 486 C C . MET A 1 71 ? 7.341 21.071 51.786 1.00 22.09 71 MET A C 1
ATOM 487 O O . MET A 1 71 ? 8.461 21.357 52.208 1.00 19.97 71 MET A O 1
ATOM 492 N N . GLN A 1 72 ? 6.516 21.964 51.216 1.00 21.39 72 GLN A N 1
ATOM 493 C CA . GLN A 1 72 ? 6.930 23.377 51.043 1.00 21.08 72 GLN A CA 1
ATOM 494 C C . GLN A 1 72 ? 7.180 24.087 52.369 1.00 20.03 72 GLN A C 1
ATOM 495 O O . GLN A 1 72 ? 8.146 24.840 52.505 1.00 18.25 72 GLN A O 1
ATOM 505 N N . ASP A 1 73 ? 6.316 23.820 53.351 1.00 18.40 73 ASP A N 1
ATOM 506 C CA . ASP A 1 73 ? 6.484 24.408 54.689 1.00 18.32 73 ASP A CA 1
ATOM 507 C C . ASP A 1 73 ? 7.743 23.894 55.381 1.00 17.84 73 ASP A C 1
ATOM 508 O O . ASP A 1 73 ? 8.453 24.650 56.042 1.00 17.37 73 ASP A O 1
ATOM 513 N N . ALA A 1 74 ? 8.003 22.593 55.246 1.00 16.91 74 ALA A N 1
ATOM 514 C CA . ALA A 1 74 ? 9.251 22.021 55.795 1.00 17.51 74 ALA A CA 1
ATOM 515 C C . ALA A 1 74 ? 10.484 22.690 55.149 1.00 18.48 74 ALA A C 1
ATOM 516 O O . ALA A 1 74 ? 11.460 23.017 55.820 1.00 16.03 74 ALA A O 1
ATOM 518 N N . LEU A 1 75 ? 10.431 22.839 53.824 1.00 17.04 75 LEU A N 1
ATOM 519 C CA . LEU A 1 75 ? 11.506 23.501 53.077 1.00 17.66 75 LEU A CA 1
ATOM 520 C C . LEU A 1 75 ? 11.674 24.932 53.538 1.00 17.25 75 LEU A C 1
ATOM 521 O O . LEU A 1 75 ? 12.794 25.393 53.727 1.00 17.90 75 LEU A O 1
ATOM 526 N N . GLU A 1 76 ? 10.555 25.622 53.734 1.00 16.38 76 GLU A N 1
ATOM 527 C CA . GLU A 1 76 ? 10.614 26.982 54.255 1.00 16.50 76 GLU A CA 1
ATOM 528 C C . GLU A 1 76 ? 11.376 27.049 55.595 1.00 16.33 76 GLU A C 1
ATOM 529 O O . GLU A 1 76 ? 12.264 27.900 55.774 1.00 13.59 76 GLU A O 1
ATOM 535 N N . LEU A 1 77 ? 11.029 26.166 56.530 1.00 16.56 77 LEU A N 1
ATOM 536 C CA . LEU A 1 77 ? 11.773 26.069 57.797 1.00 17.45 77 LEU A CA 1
ATOM 537 C C . LEU A 1 77 ? 13.271 25.779 57.645 1.00 18.71 77 LEU A C 1
ATOM 538 O O . LEU A 1 77 ? 14.104 26.447 58.271 1.00 19.71 77 LEU A O 1
ATOM 543 N N . ILE A 1 78 ? 13.604 24.802 56.800 1.00 19.44 78 ILE A N 1
ATOM 544 C CA . ILE A 1 78 ? 14.992 24.474 56.489 1.00 19.69 78 ILE A CA 1
ATOM 545 C C . ILE A 1 78 ? 15.762 25.722 55.975 1.00 20.16 78 ILE A C 1
ATOM 546 O O . ILE A 1 78 ? 16.893 25.973 56.409 1.00 20.11 78 ILE A O 1
ATOM 551 N N . GLU A 1 79 ? 15.156 26.469 55.050 1.00 18.67 79 GLU A N 1
ATOM 552 C CA . GLU A 1 79 ? 15.760 27.707 54.518 1.00 19.06 79 GLU A CA 1
ATOM 553 C C . GLU A 1 79 ? 16.054 28.699 55.644 1.00 20.92 79 GLU A C 1
ATOM 554 O O . GLU A 1 79 ? 17.133 29.307 55.697 1.00 19.92 79 GLU A O 1
ATOM 560 N N . MET A 1 80 ? 15.085 28.860 56.544 1.00 20.34 80 MET A N 1
ATOM 561 C CA . MET A 1 80 ? 15.223 29.777 57.681 1.00 23.11 80 MET A CA 1
ATOM 562 C C . MET A 1 80 ? 16.352 29.359 58.642 1.00 23.80 80 MET A C 1
ATOM 563 O O . MET A 1 80 ? 17.082 30.206 59.198 1.00 24.29 80 MET A O 1
ATOM 568 N N . LEU A 1 81 ? 16.468 28.050 58.844 1.00 23.24 81 LEU A N 1
ATOM 569 C CA . LEU A 1 81 ? 17.425 27.465 59.772 1.00 23.68 81 LEU A CA 1
ATOM 570 C C . LEU A 1 81 ? 18.797 27.291 59.160 1.00 24.24 81 LEU A C 1
ATOM 571 O O . LEU A 1 81 ? 19.769 27.091 59.889 1.00 25.50 81 LEU A O 1
ATOM 576 N N . ASN A 1 82 ? 18.856 27.309 57.832 1.00 23.07 82 ASN A N 1
ATOM 577 C CA . ASN A 1 82 ? 20.105 27.179 57.084 1.00 25.30 82 ASN A CA 1
ATOM 578 C C . ASN A 1 82 ? 20.775 25.847 57.376 1.00 25.26 82 ASN A C 1
ATOM 579 O O . ASN A 1 82 ? 21.957 25.801 57.710 1.00 25.52 82 ASN A O 1
ATOM 584 N N . ILE A 1 83 ? 19.999 24.771 57.297 1.00 23.57 83 ILE A N 1
ATOM 585 C CA . ILE A 1 83 ? 20.540 23.447 57.582 1.00 24.13 83 ILE A CA 1
ATOM 586 C C . ILE A 1 83 ? 20.689 22.568 56.356 1.00 22.47 83 ILE A C 1
ATOM 587 O O . ILE A 1 83 ? 19.948 22.710 55.371 1.00 21.81 83 ILE A O 1
ATOM 592 N N . GLU A 1 84 ? 21.670 21.667 56.426 1.00 21.16 84 GLU A N 1
ATOM 593 C CA . GLU A 1 84 ? 21.754 20.539 55.511 1.00 21.73 84 GLU A CA 1
ATOM 594 C C . GLU A 1 84 ? 20.405 19.796 55.457 1.00 21.50 84 GLU A C 1
ATOM 595 O O . GLU A 1 84 ? 19.770 19.559 56.485 1.00 19.78 84 GLU A O 1
ATOM 601 N N . HIS A 1 85 ? 19.967 19.437 54.256 1.00 20.10 85 HIS A N 1
ATOM 602 C CA . HIS A 1 85 ? 18.702 18.723 54.122 1.00 19.03 85 HIS A CA 1
ATOM 603 C C . HIS A 1 85 ? 18.638 17.943 52.828 1.00 19.01 85 HIS A C 1
ATOM 604 O O . HIS A 1 85 ? 19.350 18.250 51.869 1.00 18.93 85 HIS A O 1
ATOM 611 N N . TYR A 1 86 ? 17.767 16.949 52.787 1.00 16.98 86 TYR A N 1
ATOM 612 C CA . TYR A 1 86 ? 17.478 16.208 51.560 1.00 18.43 86 TYR A CA 1
ATOM 613 C C . TYR A 1 86 ? 15.992 15.950 51.468 1.00 18.15 86 TYR A C 1
ATOM 614 O O . TYR A 1 86 ? 15.327 15.678 52.485 1.00 20.68 86 TYR A O 1
ATOM 623 N N . THR A 1 87 ? 15.464 16.090 50.263 1.00 18.37 87 THR A N 1
ATOM 624 C CA . THR A 1 87 ? 14.094 15.728 49.959 1.00 18.10 87 THR A CA 1
ATOM 625 C C . THR A 1 87 ? 14.088 14.479 49.113 1.00 19.17 87 THR A C 1
ATOM 626 O O . THR A 1 87 ? 14.575 14.471 47.961 1.00 19.71 87 THR A O 1
ATOM 630 N N . ILE A 1 88 ? 13.544 13.412 49.668 1.00 20.01 88 ILE A N 1
ATOM 631 C CA . ILE A 1 88 ? 13.568 12.102 48.993 1.00 19.72 88 ILE A CA 1
ATOM 632 C C . ILE A 1 88 ? 12.179 11.474 48.986 1.00 19.02 88 ILE A C 1
ATOM 633 O O . ILE A 1 88 ? 11.597 11.242 50.053 1.00 17.76 88 ILE A O 1
ATOM 638 N N . SER A 1 89 ? 11.645 11.201 47.794 1.00 18.37 89 SER A N 1
ATOM 639 C CA . SER A 1 89 ? 10.365 10.493 47.726 1.00 19.94 89 SER A CA 1
ATOM 640 C C . SER A 1 89 ? 10.552 9.063 48.219 1.00 19.42 89 SER A C 1
ATOM 641 O O . SER A 1 89 ? 11.467 8.358 47.774 1.00 19.04 89 SER A O 1
ATOM 644 N N . ILE A 1 90 ? 9.657 8.632 49.114 1.00 18.50 90 ILE A N 1
ATOM 645 C CA . ILE A 1 90 ? 9.694 7.268 49.611 1.00 18.35 90 ILE A CA 1
ATOM 646 C C . ILE A 1 90 ? 8.818 6.391 48.753 1.00 18.18 90 ILE A C 1
ATOM 647 O O . ILE A 1 90 ? 8.689 5.180 49.009 1.00 18.72 90 ILE A O 1
ATOM 652 N N . GLN A 1 91 ? 8.218 6.978 47.716 1.00 19.75 91 GLN A N 1
ATOM 653 C CA . GLN A 1 91 ? 7.243 6.227 46.925 1.00 20.46 91 GLN A CA 1
ATOM 654 C C . GLN A 1 91 ? 7.818 4.974 46.218 1.00 19.29 91 GLN A C 1
ATOM 655 O O . GLN A 1 91 ? 7.190 3.915 46.253 1.00 19.54 91 GLN A O 1
ATOM 661 N N . PRO A 1 92 ? 8.986 5.092 45.540 1.00 20.72 92 PRO A N 1
ATOM 662 C CA . PRO A 1 92 ? 9.582 3.882 44.910 1.00 19.69 92 PRO A CA 1
ATOM 663 C C . PRO A 1 92 ? 9.816 2.727 45.879 1.00 19.49 92 PRO A C 1
ATOM 664 O O . PRO A 1 92 ? 9.455 1.571 45.594 1.00 16.81 92 PRO A O 1
ATOM 668 N N . ALA A 1 93 ? 10.435 3.030 47.011 1.00 18.29 93 ALA A N 1
ATOM 669 C CA . ALA A 1 93 ? 10.677 2.026 48.035 1.00 19.09 93 ALA A CA 1
ATOM 670 C C . ALA A 1 93 ? 9.356 1.485 48.599 1.00 19.28 93 ALA A C 1
ATOM 671 O O . ALA A 1 93 ? 9.192 0.247 48.780 1.00 17.58 93 ALA A O 1
ATOM 673 N N . TYR A 1 94 ? 8.402 2.387 48.837 1.00 17.27 94 TYR A N 1
ATOM 674 C CA . TYR A 1 94 ? 7.112 1.956 49.404 1.00 18.85 94 TYR A CA 1
ATOM 675 C C . TYR A 1 94 ? 6.377 1.008 48.410 1.00 18.56 94 TYR A C 1
ATOM 676 O O . TYR A 1 94 ? 5.852 -0.036 48.799 1.00 18.55 94 TYR A O 1
ATOM 685 N N . GLU A 1 95 ? 6.351 1.372 47.130 1.00 18.36 95 GLU A N 1
ATOM 686 C CA . GLU A 1 95 ? 5.679 0.552 46.117 1.00 19.28 95 GLU A CA 1
ATOM 687 C C . GLU A 1 95 ? 6.322 -0.832 45.970 1.00 17.37 95 GLU A C 1
ATOM 688 O O . GLU A 1 95 ? 5.609 -1.831 45.867 1.00 18.62 95 GLU A O 1
ATOM 698 N N . ALA A 1 96 ? 7.653 -0.893 46.008 1.00 17.75 96 ALA A N 1
ATOM 699 C CA . ALA A 1 96 ? 8.328 -2.201 45.926 1.00 18.25 96 ALA A CA 1
ATOM 700 C C . ALA A 1 96 ? 7.933 -3.007 47.174 1.00 18.05 96 ALA A C 1
ATOM 701 O O . ALA A 1 96 ? 7.585 -4.198 47.104 1.00 19.04 96 ALA A O 1
ATOM 703 N N . PHE A 1 97 ? 7.937 -2.350 48.320 1.00 16.63 97 PHE A N 1
ATOM 704 C CA . PHE A 1 97 ? 7.591 -3.076 49.539 1.00 18.35 97 PHE A CA 1
ATOM 705 C C . PHE A 1 97 ? 6.138 -3.580 49.463 1.00 19.21 97 PHE A C 1
ATOM 706 O O . PHE A 1 97 ? 5.857 -4.778 49.635 1.00 16.15 97 PHE A O 1
ATOM 714 N N . LEU A 1 98 ? 5.222 -2.667 49.190 1.00 18.76 98 LEU A N 1
ATOM 715 C CA . LEU A 1 98 ? 3.802 -3.027 49.176 1.00 18.97 98 LEU A CA 1
ATOM 716 C C . LEU A 1 98 ? 3.511 -4.148 48.155 1.00 18.80 98 LEU A C 1
ATOM 717 O O . LEU A 1 98 ? 2.888 -5.150 48.503 1.00 17.83 98 LEU A O 1
ATOM 722 N N . ALA A 1 99 ? 3.973 -3.987 46.912 1.00 18.86 99 ALA A N 1
ATOM 723 C CA . ALA A 1 99 ? 3.789 -5.030 45.897 1.00 19.96 99 ALA A CA 1
ATOM 724 C C . ALA A 1 99 ? 4.255 -6.399 46.461 1.00 19.90 99 ALA A C 1
ATOM 725 O O . ALA A 1 99 ? 3.549 -7.394 46.353 1.00 19.08 99 ALA A O 1
ATOM 727 N N . SER A 1 100 ? 5.413 -6.409 47.113 1.00 18.42 100 SER A N 1
ATOM 728 C CA . SER A 1 100 ? 5.984 -7.662 47.615 1.00 19.83 100 SER A CA 1
ATOM 729 C C . SER A 1 100 ? 5.226 -8.359 48.751 1.00 18.87 100 SER A C 1
ATOM 730 O O . SER A 1 100 ? 5.470 -9.547 49.019 1.00 20.59 100 SER A O 1
ATOM 733 N N . THR A 1 101 ? 4.330 -7.630 49.414 1.00 19.20 101 THR A N 1
ATOM 734 C CA . THR A 1 101 ? 3.478 -8.221 50.453 1.00 19.86 101 THR A CA 1
ATOM 735 C C . THR A 1 101 ? 2.192 -8.912 49.926 1.00 20.26 101 THR A C 1
ATOM 736 O O . THR A 1 101 ? 1.398 -9.412 50.718 1.00 18.39 101 THR A O 1
ATOM 740 N N . GLN A 1 102 ? 2.015 -8.919 48.596 1.00 20.46 102 GLN A N 1
ATOM 741 C CA . GLN A 1 102 ? 0.820 -9.463 47.918 1.00 21.28 102 GLN A CA 1
ATOM 742 C C . GLN A 1 102 ? 0.337 -10.784 48.457 1.00 20.47 102 GLN A C 1
ATOM 743 O O . GLN A 1 102 ? -0.868 -10.948 48.693 1.00 21.79 102 GLN A O 1
ATOM 749 N N . SER A 1 103 ? 1.257 -11.738 48.635 1.00 19.43 103 SER A N 1
ATOM 750 C CA . SER A 1 103 ? 0.873 -13.098 49.011 1.00 20.69 103 SER A CA 1
ATOM 751 C C . SER A 1 103 ? 0.102 -13.193 50.311 1.00 20.92 103 SER A C 1
ATOM 752 O O . SER A 1 103 ? -0.639 -14.151 50.510 1.00 20.48 103 SER A O 1
ATOM 755 N N . PHE A 1 104 ? 0.313 -12.251 51.223 1.00 20.84 104 PHE A N 1
ATOM 756 C CA . PHE A 1 104 ? -0.348 -12.372 52.516 1.00 25.01 104 PHE A CA 1
ATOM 757 C C . PHE A 1 104 ? -1.364 -11.280 52.833 1.00 29.61 104 PHE A C 1
ATOM 758 O O . PHE A 1 104 ? -2.013 -11.332 53.875 1.00 30.08 104 PHE A O 1
ATOM 766 N N . THR A 1 105 ? -1.525 -10.356 51.884 1.00 34.24 105 THR A N 1
ATOM 767 C CA . THR A 1 105 ? -2.106 -9.014 52.051 1.00 39.93 105 THR A CA 1
ATOM 768 C C . THR A 1 105 ? -3.272 -8.882 51.115 1.00 41.41 105 THR A C 1
ATOM 769 O O . THR A 1 105 ? -3.279 -9.524 50.060 1.00 44.60 105 THR A O 1
ATOM 773 N N . GLN A 1 112 ? -6.433 -1.497 56.048 1.00 40.83 112 GLN A N 1
ATOM 774 C CA . GLN A 1 112 ? -5.352 -1.490 55.061 1.00 41.54 112 GLN A CA 1
ATOM 775 C C . GLN A 1 112 ? -4.625 -0.127 54.993 1.00 39.78 112 GLN A C 1
ATOM 776 O O . GLN A 1 112 ? -3.407 -0.075 54.794 1.00 37.77 112 GLN A O 1
ATOM 782 N N . LEU A 1 113 ? -5.358 0.968 55.194 1.00 38.05 113 LEU A N 1
ATOM 783 C CA . LEU A 1 113 ? -4.754 2.304 55.190 1.00 38.33 113 LEU A CA 1
ATOM 784 C C . LEU A 1 113 ? -3.817 2.489 56.396 1.00 36.77 113 LEU A C 1
ATOM 785 O O . LEU A 1 113 ? -2.783 3.154 56.300 1.00 34.45 113 LEU A O 1
ATOM 790 N N . VAL A 1 114 ? -4.197 1.909 57.535 1.00 36.46 114 VAL A N 1
ATOM 791 C CA . VAL A 1 114 ? -3.367 1.952 58.745 1.00 35.44 114 VAL A CA 1
ATOM 792 C C . VAL A 1 114 ? -2.060 1.184 58.518 1.00 33.63 114 VAL A C 1
ATOM 793 O O . VAL A 1 114 ? -0.994 1.596 58.986 1.00 32.36 114 VAL A O 1
ATOM 797 N N . ILE A 1 115 ? -2.164 0.067 57.810 1.00 32.34 115 ILE A N 1
ATOM 798 C CA . ILE A 1 115 ? -1.004 -0.740 57.478 1.00 31.06 115 ILE A CA 1
ATOM 799 C C . ILE A 1 115 ? -0.069 0.046 56.520 1.00 30.34 115 ILE A C 1
ATOM 800 O O . ILE A 1 115 ? 1.151 0.100 56.730 1.00 26.30 115 ILE A O 1
ATOM 805 N N . LYS A 1 116 ? -0.660 0.673 55.501 1.00 27.58 116 LYS A N 1
ATOM 806 C CA . LYS A 1 116 ? 0.069 1.567 54.604 1.00 27.92 116 LYS A CA 1
ATOM 807 C C . LYS A 1 116 ? 0.795 2.652 55.395 1.00 25.64 116 LYS A C 1
ATOM 808 O O . LYS A 1 116 ? 1.994 2.878 55.203 1.00 25.30 116 LYS A O 1
ATOM 814 N N . GLY A 1 117 ? 0.055 3.339 56.271 1.00 24.65 117 GLY A N 1
ATOM 815 C CA . GLY A 1 117 ? 0.598 4.436 57.072 1.00 21.88 117 GLY A CA 1
ATOM 816 C C . GLY A 1 117 ? 1.757 3.967 57.923 1.00 20.79 117 GLY A C 1
ATOM 817 O O . GLY A 1 117 ? 2.788 4.660 58.035 1.00 18.46 117 GLY A O 1
ATOM 818 N N . ASN A 1 118 ? 1.601 2.785 58.500 1.00 19.31 118 ASN A N 1
ATOM 819 C CA . ASN A 1 118 ? 2.655 2.233 59.360 1.00 18.48 118 ASN A CA 1
ATOM 820 C C . ASN A 1 118 ? 3.919 1.849 58.580 1.00 17.87 118 ASN A C 1
ATOM 821 O O . ASN A 1 118 ? 5.037 2.058 59.063 1.00 17.05 118 ASN A O 1
ATOM 826 N N . ALA A 1 119 ? 3.738 1.260 57.400 1.00 16.55 119 ALA A N 1
ATOM 827 C CA . ALA A 1 119 ? 4.881 0.912 56.537 1.00 16.36 119 ALA A CA 1
ATOM 828 C C . ALA A 1 119 ? 5.650 2.165 56.132 1.00 17.51 119 ALA A C 1
ATOM 829 O O . ALA A 1 119 ? 6.888 2.183 56.141 1.00 14.98 119 ALA A O 1
ATOM 831 N N . GLN A 1 120 ? 4.920 3.224 55.777 1.00 17.05 120 GLN A N 1
ATOM 832 C CA . GLN A 1 120 ? 5.606 4.468 55.382 1.00 17.40 120 GLN A CA 1
ATOM 833 C C . GLN A 1 120 ? 6.358 5.066 56.551 1.00 17.97 120 GLN A C 1
ATOM 834 O O . GLN A 1 120 ? 7.458 5.590 56.373 1.00 16.09 120 GLN A O 1
ATOM 840 N N . ALA A 1 121 ? 5.798 4.986 57.756 1.00 15.80 121 ALA A N 1
ATOM 841 C CA . ALA A 1 121 ? 6.506 5.540 58.921 1.00 15.69 121 ALA A CA 1
ATOM 842 C C . ALA A 1 121 ? 7.807 4.782 59.210 1.00 15.00 121 ALA A C 1
ATOM 843 O O . ALA A 1 121 ? 8.785 5.358 59.607 1.00 15.21 121 ALA A O 1
ATOM 845 N N . ARG A 1 122 ? 7.794 3.474 59.003 1.00 14.57 122 ARG A N 1
ATOM 846 C CA . ARG A 1 122 ? 8.958 2.651 59.228 1.00 14.32 122 ARG A CA 1
ATOM 847 C C . ARG A 1 122 ? 9.992 2.871 58.110 1.00 13.94 122 ARG A C 1
ATOM 848 O O . ARG A 1 122 ? 11.168 2.822 58.367 1.00 13.95 122 ARG A O 1
ATOM 856 N N . LEU A 1 123 ? 9.541 3.092 56.887 1.00 14.18 123 LEU A N 1
ATOM 857 C CA . LEU A 1 123 ? 10.486 3.530 55.852 1.00 15.77 123 LEU A CA 1
ATOM 858 C C . LEU A 1 123 ? 11.209 4.822 56.246 1.00 16.35 123 LEU A C 1
ATOM 859 O O . LEU A 1 123 ? 12.436 4.943 56.083 1.00 15.55 123 LEU A O 1
ATOM 864 N N . ARG A 1 124 ? 10.461 5.798 56.765 1.00 15.88 124 ARG A N 1
ATOM 865 C CA . ARG A 1 124 ? 11.097 7.037 57.209 1.00 14.63 124 ARG A CA 1
ATOM 866 C C . ARG A 1 124 ? 12.136 6.775 58.301 1.00 15.49 124 ARG A C 1
ATOM 867 O O . ARG A 1 124 ? 13.194 7.361 58.277 1.00 15.04 124 ARG A O 1
ATOM 875 N N . MET A 1 125 ? 11.822 5.884 59.244 1.00 15.35 125 MET A N 1
ATOM 876 C CA . MET A 1 125 ? 12.780 5.440 60.275 1.00 15.58 125 MET A CA 1
ATOM 877 C C . MET A 1 125 ? 14.060 4.915 59.625 1.00 15.70 125 MET A C 1
ATOM 878 O O . MET A 1 125 ? 15.184 5.270 60.061 1.00 14.29 125 MET A O 1
ATOM 883 N N . MET A 1 126 ? 13.898 4.136 58.561 1.00 13.19 126 MET A N 1
ATOM 884 C CA . MET A 1 126 ? 15.043 3.561 57.845 1.00 15.60 126 MET A CA 1
ATOM 885 C C . MET A 1 126 ? 15.922 4.665 57.249 1.00 16.43 126 MET A C 1
ATOM 886 O O . MET A 1 126 ? 17.134 4.641 57.398 1.00 16.43 126 MET A O 1
ATOM 891 N N . TYR A 1 127 ? 15.294 5.628 56.578 1.00 16.52 127 TYR A N 1
ATOM 892 C CA . TYR A 1 127 ? 16.039 6.768 56.032 1.00 17.32 127 TYR A CA 1
ATOM 893 C C . TYR A 1 127 ? 16.835 7.489 57.089 1.00 16.17 127 TYR A C 1
ATOM 894 O O . TYR A 1 127 ? 18.028 7.753 56.908 1.00 16.42 127 TYR A O 1
ATOM 903 N N . LEU A 1 128 ? 16.162 7.869 58.170 1.00 16.51 128 LEU A N 1
ATOM 904 C CA . LEU A 1 128 ? 16.803 8.561 59.286 1.00 15.41 128 LEU A CA 1
ATOM 905 C C . LEU A 1 128 ? 18.006 7.841 59.867 1.00 16.75 128 LEU A C 1
ATOM 906 O O . LEU A 1 128 ? 19.051 8.472 60.089 1.00 16.31 128 LEU A O 1
ATOM 911 N N . TYR A 1 129 ? 17.854 6.545 60.126 1.00 15.39 129 TYR A N 1
ATOM 912 C CA . TYR A 1 129 ? 18.936 5.695 60.630 1.00 16.44 129 TYR A CA 1
ATOM 913 C C . TYR A 1 129 ? 20.053 5.427 59.608 1.00 16.26 129 TYR A C 1
ATOM 914 O O . TYR A 1 129 ? 21.186 5.302 59.995 1.00 17.52 129 TYR A O 1
ATOM 923 N N . ALA A 1 130 ? 19.724 5.307 58.322 1.00 15.13 130 ALA A N 1
ATOM 924 C CA . ALA A 1 130 ? 20.764 5.220 57.282 1.00 15.43 130 ALA A CA 1
ATOM 925 C C . ALA A 1 130 ? 21.628 6.482 57.291 1.00 17.45 130 ALA A C 1
ATOM 926 O O . ALA A 1 130 ? 22.874 6.403 57.209 1.00 19.09 130 ALA A O 1
ATOM 928 N N . TYR A 1 131 ? 20.979 7.649 57.355 1.00 15.58 131 TYR A N 1
ATOM 929 C CA . TYR A 1 131 ? 21.735 8.914 57.433 1.00 17.21 131 TYR A CA 1
ATOM 930 C C . TYR A 1 131 ? 22.566 8.988 58.717 1.00 16.35 131 TYR A C 1
ATOM 931 O O . TYR A 1 131 ? 23.767 9.272 58.688 1.00 19.84 131 TYR A O 1
ATOM 940 N N . ALA A 1 132 ? 21.917 8.732 59.845 1.00 16.82 132 ALA A N 1
ATOM 941 C CA . ALA A 1 132 ? 22.537 8.851 61.155 1.00 19.27 132 ALA A CA 1
ATOM 942 C C . ALA A 1 132 ? 23.810 7.990 61.247 1.00 21.07 132 ALA A C 1
ATOM 943 O O . ALA A 1 132 ? 24.862 8.440 61.769 1.00 20.57 132 ALA A O 1
ATOM 945 N N . GLN A 1 133 ? 23.722 6.759 60.755 1.00 19.92 133 GLN A N 1
ATOM 946 C CA . GLN A 1 133 ? 24.872 5.861 60.864 1.00 21.28 133 GLN A CA 1
ATOM 947 C C . GLN A 1 133 ? 25.984 6.302 59.936 1.00 22.22 133 GLN A C 1
ATOM 948 O O . GLN A 1 133 ? 27.163 6.192 60.296 1.00 22.63 133 GLN A O 1
ATOM 954 N N . GLN A 1 134 ? 25.623 6.813 58.756 1.00 21.59 134 GLN A N 1
ATOM 955 C CA . GLN A 1 134 ? 26.635 7.302 57.819 1.00 25.02 134 GLN A CA 1
ATOM 956 C C . GLN A 1 134 ? 27.370 8.558 58.330 1.00 25.00 134 GLN A C 1
ATOM 957 O O . GLN A 1 134 ? 28.549 8.727 58.038 1.00 25.95 134 GLN A O 1
ATOM 963 N N . TYR A 1 135 ? 26.688 9.414 59.092 1.00 24.37 135 TYR A N 1
ATOM 964 C CA . TYR A 1 135 ? 27.250 10.719 59.507 1.00 25.05 135 TYR A CA 1
ATOM 965 C C . TYR A 1 135 ? 27.416 10.880 61.011 1.00 24.26 135 TYR A C 1
ATOM 966 O O . TYR A 1 135 ? 27.577 12.007 61.493 1.00 26.20 135 TYR A O 1
ATOM 975 N N . ASN A 1 136 ? 27.382 9.762 61.740 1.00 24.17 136 ASN A N 1
ATOM 976 C CA . ASN A 1 136 ? 27.460 9.748 63.227 1.00 25.19 136 ASN A CA 1
ATOM 977 C C . ASN A 1 136 ? 26.507 10.739 63.907 1.00 25.19 136 ASN A C 1
ATOM 978 O O . ASN A 1 136 ? 26.927 11.575 64.708 1.00 26.28 136 ASN A O 1
ATOM 986 N N . ARG A 1 137 ? 25.224 10.653 63.571 1.00 23.22 137 ARG A N 1
ATOM 987 C CA . ARG A 1 137 ? 24.212 11.499 64.199 1.00 21.75 137 ARG A CA 1
ATOM 988 C C . ARG A 1 137 ? 23.319 10.679 65.091 1.00 21.94 137 ARG A C 1
ATOM 989 O O . ARG A 1 137 ? 23.284 9.459 64.965 1.00 21.18 137 ARG A O 1
ATOM 997 N N . ILE A 1 138 ? 22.573 11.337 65.970 1.00 19.68 138 ILE A N 1
ATOM 998 C CA . ILE A 1 138 ? 21.451 10.652 66.619 1.00 20.71 138 ILE A CA 1
ATOM 999 C C . ILE A 1 138 ? 20.106 11.114 66.060 1.00 18.13 138 ILE A C 1
ATOM 1000 O O . ILE A 1 138 ? 19.992 12.247 65.612 1.00 17.68 138 ILE A O 1
ATOM 1005 N N . VAL A 1 139 ? 19.110 10.224 66.084 1.00 16.80 139 VAL A N 1
ATOM 1006 C CA . VAL A 1 139 ? 17.809 10.490 65.477 1.00 18.42 139 VAL A CA 1
ATOM 1007 C C . VAL A 1 139 ? 16.891 11.088 66.524 1.00 19.67 139 VAL A C 1
ATOM 1008 O O . VAL A 1 139 ? 16.585 10.458 67.556 1.00 18.80 139 VAL A O 1
ATOM 1012 N N . ILE A 1 140 ? 16.439 12.306 66.262 1.00 20.10 140 ILE A N 1
ATOM 1013 C CA . ILE A 1 140 ? 15.485 12.965 67.148 1.00 19.15 140 ILE A CA 1
ATOM 1014 C C . ILE A 1 140 ? 14.067 12.522 66.834 1.00 20.26 140 ILE A C 1
ATOM 1015 O O . ILE A 1 140 ? 13.578 12.740 65.703 1.00 23.53 140 ILE A O 1
ATOM 1020 N N . GLY A 1 141 ? 13.395 11.910 67.812 1.00 18.97 141 GLY A N 1
ATOM 1021 C CA . GLY A 1 141 ? 11.978 11.577 67.680 1.00 19.74 141 GLY A CA 1
ATOM 1022 C C . GLY A 1 141 ? 11.128 12.749 68.165 1.00 19.45 141 GLY A C 1
ATOM 1023 O O . GLY A 1 141 ? 11.523 13.475 69.068 1.00 19.32 141 GLY A O 1
ATOM 1024 N N . THR A 1 142 ? 9.965 12.939 67.542 1.00 19.45 142 THR A N 1
ATOM 1025 C CA . THR A 1 142 ? 9.200 14.184 67.744 1.00 19.03 142 THR A CA 1
ATOM 1026 C C . THR A 1 142 ? 7.944 14.006 68.603 1.00 19.22 142 THR A C 1
ATOM 1027 O O . THR A 1 142 ? 7.180 14.960 68.774 1.00 19.52 142 THR A O 1
ATOM 1031 N N . ASP A 1 143 ? 7.719 12.789 69.105 1.00 20.73 143 ASP A N 1
ATOM 1032 C CA . ASP A 1 143 ? 6.531 12.464 69.960 1.00 21.54 143 ASP A CA 1
ATOM 1033 C C . ASP A 1 143 ? 6.386 13.476 71.104 1.00 20.01 143 ASP A C 1
ATOM 1034 O O . ASP A 1 143 ? 7.353 13.746 71.831 1.00 17.42 143 ASP A O 1
ATOM 1039 N N . ASN A 1 144 ? 5.185 14.050 71.238 1.00 19.60 144 ASN A N 1
ATOM 1040 C CA . ASN A 1 144 ? 4.881 14.932 72.362 1.00 19.49 144 ASN A CA 1
ATOM 1041 C C . ASN A 1 144 ? 4.075 14.102 73.388 1.00 21.36 144 ASN A C 1
ATOM 1042 O O . ASN A 1 144 ? 3.763 12.925 73.112 1.00 21.62 144 ASN A O 1
ATOM 1047 N N . ALA A 1 145 ? 3.756 14.680 74.555 1.00 21.84 145 ALA A N 1
ATOM 1048 C CA . ALA A 1 145 ? 3.062 13.901 75.608 1.00 22.39 145 ALA A CA 1
ATOM 1049 C C . ALA A 1 145 ? 1.705 13.363 75.172 1.00 22.61 145 ALA A C 1
ATOM 1050 O O . ALA A 1 145 ? 1.310 12.265 75.613 1.00 21.54 145 ALA A O 1
ATOM 1052 N N . CYS A 1 146 ? 1.009 14.109 74.306 1.00 19.81 146 CYS A N 1
ATOM 1053 C CA . CYS A 1 146 ? -0.304 13.661 73.779 1.00 22.18 146 CYS A CA 1
ATOM 1054 C C . CYS A 1 146 ? -0.202 12.423 72.892 1.00 22.09 146 CYS A C 1
ATOM 1055 O O . CYS A 1 146 ? -0.887 11.409 73.124 1.00 21.04 146 CYS A O 1
ATOM 1058 N N . GLU A 1 147 ? 0.635 12.510 71.853 1.00 20.36 147 GLU A N 1
ATOM 1059 C CA . GLU A 1 147 ? 0.887 11.354 70.987 1.00 20.33 147 GLU A CA 1
ATOM 1060 C C . GLU A 1 147 ? 1.360 10.148 71.783 1.00 20.30 147 GLU A C 1
ATOM 1061 O O . GLU A 1 147 ? 0.860 9.032 71.579 1.00 22.52 147 GLU A O 1
ATOM 1067 N N . TRP A 1 148 ? 2.300 10.372 72.694 1.00 21.90 148 TRP A N 1
ATOM 1068 C CA . TRP A 1 148 ? 2.793 9.299 73.541 1.00 24.95 148 TRP A CA 1
ATOM 1069 C C . TRP A 1 148 ? 1.639 8.606 74.324 1.00 23.73 148 TRP A C 1
ATOM 1070 O O . TRP A 1 148 ? 1.400 7.382 74.197 1.00 22.01 148 TRP A O 1
ATOM 1081 N N . TYR A 1 149 ? 0.895 9.395 75.089 1.00 24.30 149 TYR A N 1
ATOM 1082 C CA . TYR A 1 149 ? -0.226 8.851 75.860 1.00 22.62 149 TYR A CA 1
ATOM 1083 C C . TYR A 1 149 ? -1.290 8.150 75.018 1.00 21.98 149 TYR A C 1
ATOM 1084 O O . TYR A 1 149 ? -1.846 7.110 75.425 1.00 22.96 149 TYR A O 1
ATOM 1093 N N . MET A 1 150 ? -1.605 8.719 73.861 1.00 22.79 150 MET A N 1
ATOM 1094 C CA . MET A 1 150 ? -2.647 8.165 73.016 1.00 24.68 150 MET A CA 1
ATOM 1095 C C . MET A 1 150 ? -2.110 6.978 72.187 1.00 24.82 150 MET A C 1
ATOM 1096 O O . MET A 1 150 ? -2.867 6.312 71.476 1.00 26.16 150 MET A O 1
ATOM 1101 N N . GLY A 1 151 ? -0.806 6.728 72.291 1.00 23.99 151 GLY A N 1
ATOM 1102 C CA . GLY A 1 151 ? -0.121 5.840 71.341 1.00 23.14 151 GLY A CA 1
ATOM 1103 C C . GLY A 1 151 ? -0.395 6.203 69.876 1.00 22.58 151 GLY A C 1
ATOM 1104 O O . GLY A 1 151 ? -0.517 5.297 69.025 1.00 23.32 151 GLY A O 1
ATOM 1105 N N . TYR A 1 152 ? -0.491 7.508 69.562 1.00 21.81 152 TYR A N 1
ATOM 1106 C CA . TYR A 1 152 ? -0.720 7.940 68.181 1.00 23.50 152 TYR A CA 1
ATOM 1107 C C . TYR A 1 152 ? 0.640 8.104 67.488 1.00 23.07 152 TYR A C 1
ATOM 1108 O O . TYR A 1 152 ? 1.119 9.236 67.223 1.00 19.91 152 TYR A O 1
ATOM 1117 N N . PHE A 1 153 ? 1.259 6.956 67.251 1.00 21.56 153 PHE A N 1
ATOM 1118 C CA . PHE A 1 153 ? 2.537 6.847 66.566 1.00 21.14 153 PHE A CA 1
ATOM 1119 C C . PHE A 1 153 ? 2.692 5.400 66.123 1.00 21.04 153 PHE A C 1
ATOM 1120 O O . PHE A 1 153 ? 2.006 4.505 66.631 1.00 19.22 153 PHE A O 1
ATOM 1128 N N . THR A 1 154 ? 3.563 5.178 65.140 1.00 16.07 154 THR A N 1
ATOM 1129 C CA . THR A 1 154 ? 3.816 3.830 64.643 1.00 15.63 154 THR A CA 1
ATOM 1130 C C . THR A 1 154 ? 4.930 3.197 65.456 1.00 14.66 154 THR A C 1
ATOM 1131 O O . THR A 1 154 ? 6.027 3.780 65.603 1.00 16.28 154 THR A O 1
ATOM 1135 N N . LYS A 1 155 ? 4.684 1.996 65.984 1.00 15.16 155 LYS A N 1
ATOM 1136 C CA . LYS A 1 155 ? 5.730 1.267 66.696 1.00 17.68 155 LYS A CA 1
ATOM 1137 C C . LYS A 1 155 ? 6.864 0.959 65.719 1.00 16.10 155 LYS A C 1
ATOM 1138 O O . LYS A 1 155 ? 6.611 0.380 64.672 1.00 15.40 155 LYS A O 1
ATOM 1144 N N . PHE A 1 156 ? 8.090 1.342 66.082 1.00 15.75 156 PHE A N 1
ATOM 1145 C CA . PHE A 1 156 ? 9.294 1.232 65.221 1.00 17.09 156 PHE A CA 1
ATOM 1146 C C . PHE A 1 156 ? 9.225 2.049 63.922 1.00 18.25 156 PHE A C 1
ATOM 1147 O O . PHE A 1 156 ? 10.005 1.806 62.963 1.00 16.48 156 PHE A O 1
ATOM 1155 N N . GLY A 1 157 ? 8.305 3.015 63.890 1.00 17.19 157 GLY A N 1
ATOM 1156 C CA . GLY A 1 157 ? 8.271 4.016 62.815 1.00 19.07 157 GLY A CA 1
ATOM 1157 C C . GLY A 1 157 ? 8.659 5.345 63.451 1.00 18.49 157 GLY A C 1
ATOM 1158 O O . GLY A 1 157 ? 9.769 5.494 63.920 1.00 19.26 157 GLY A O 1
ATOM 1159 N N . ASP A 1 158 ? 7.721 6.284 63.538 1.00 18.80 158 ASP A N 1
ATOM 1160 C CA . ASP A 1 158 ? 8.015 7.572 64.177 1.00 20.07 158 ASP A CA 1
ATOM 1161 C C . ASP A 1 158 ? 8.161 7.419 65.686 1.00 21.22 158 ASP A C 1
ATOM 1162 O O . ASP A 1 158 ? 8.766 8.263 66.331 1.00 23.11 158 ASP A O 1
ATOM 1167 N N . GLY A 1 159 ? 7.655 6.311 66.244 1.00 21.00 159 GLY A N 1
ATOM 1168 C CA . GLY A 1 159 ? 7.873 6.025 67.668 1.00 20.69 159 GLY A CA 1
ATOM 1169 C C . GLY A 1 159 ? 9.293 5.544 67.967 1.00 22.45 159 GLY A C 1
ATOM 1170 O O . GLY A 1 159 ? 9.664 5.374 69.126 1.00 24.35 159 GLY A O 1
ATOM 1171 N N . ALA A 1 160 ? 10.099 5.337 66.927 1.00 22.21 160 ALA A N 1
ATOM 1172 C CA . ALA A 1 160 ? 11.456 4.794 67.072 1.00 22.24 160 ALA A CA 1
ATOM 1173 C C . ALA A 1 160 ? 12.489 5.884 66.869 1.00 22.04 160 ALA A C 1
ATOM 1174 O O . ALA A 1 160 ? 12.666 6.380 65.750 1.00 23.91 160 ALA A O 1
ATOM 1176 N N . ALA A 1 161 ? 13.177 6.274 67.940 1.00 20.05 161 ALA A N 1
ATOM 1177 C CA . ALA A 1 161 ? 14.203 7.305 67.818 1.00 19.75 161 ALA A CA 1
ATOM 1178 C C . ALA A 1 161 ? 15.251 7.100 68.910 1.00 19.40 161 ALA A C 1
ATOM 1179 O O . ALA A 1 161 ? 15.121 6.186 69.713 1.00 20.21 161 ALA A O 1
ATOM 1181 N N . ASP A 1 162 ? 16.286 7.933 68.918 1.00 17.94 162 ASP A N 1
ATOM 1182 C CA . ASP A 1 162 ? 17.340 7.836 69.932 1.00 19.80 162 ASP A CA 1
ATOM 1183 C C . ASP A 1 162 ? 17.039 8.748 71.104 1.00 21.49 162 ASP A C 1
ATOM 1184 O O . ASP A 1 162 ? 17.471 8.479 72.231 1.00 20.73 162 ASP A O 1
ATOM 1189 N N . ILE A 1 163 ? 16.292 9.830 70.836 1.00 21.23 163 ILE A N 1
ATOM 1190 C CA . ILE A 1 163 ? 16.109 10.880 71.831 1.00 21.59 163 ILE A CA 1
ATOM 1191 C C . ILE A 1 163 ? 14.785 11.581 71.557 1.00 21.40 163 ILE A C 1
ATOM 1192 O O . ILE A 1 163 ? 14.455 11.843 70.388 1.00 22.29 163 ILE A O 1
ATOM 1197 N N . LEU A 1 164 ? 14.040 11.843 72.631 1.00 20.38 164 LEU A N 1
ATOM 1198 C CA . LEU A 1 164 ? 12.688 12.390 72.557 1.00 21.37 164 LEU A CA 1
ATOM 1199 C C . LEU A 1 164 ? 12.574 13.679 73.385 1.00 22.03 164 LEU A C 1
ATOM 1200 O O . LEU A 1 164 ? 12.126 13.656 74.541 1.00 25.71 164 LEU A O 1
ATOM 1205 N N . PRO A 1 165 ? 12.968 14.819 72.799 1.00 21.48 165 PRO A N 1
ATOM 1206 C CA . PRO A 1 165 ? 12.922 16.082 73.564 1.00 21.39 165 PRO A CA 1
ATOM 1207 C C . PRO A 1 165 ? 11.520 16.604 73.900 1.00 20.73 165 PRO A C 1
ATOM 1208 O O . PRO A 1 165 ? 11.389 17.398 74.828 1.00 23.70 165 PRO A O 1
ATOM 1212 N N . LEU A 1 166 ? 10.483 16.209 73.153 1.00 19.06 166 LEU A N 1
ATOM 1213 C CA . LEU A 1 166 ? 9.166 16.816 73.322 1.00 19.31 166 LEU A CA 1
ATOM 1214 C C . LEU A 1 166 ? 8.205 15.964 74.148 1.00 19.85 166 LEU A C 1
ATOM 1215 O O . LEU A 1 166 ? 7.055 16.353 74.369 1.00 20.47 166 LEU A O 1
ATOM 1220 N N . VAL A 1 167 ? 8.666 14.804 74.598 1.00 21.00 167 VAL A N 1
ATOM 1221 C CA . VAL A 1 167 ? 7.728 13.767 75.052 1.00 21.50 167 VAL A CA 1
ATOM 1222 C C . VAL A 1 167 ? 7.028 14.122 76.389 1.00 23.37 167 VAL A C 1
ATOM 1223 O O . VAL A 1 167 ? 5.996 13.557 76.703 1.00 25.46 167 VAL A O 1
ATOM 1227 N N . ASN A 1 168 ? 7.575 15.057 77.156 1.00 24.21 168 ASN A N 1
ATOM 1228 C CA . ASN A 1 168 ? 6.894 15.563 78.363 1.00 25.90 168 ASN A CA 1
ATOM 1229 C C . ASN A 1 168 ? 5.962 16.758 78.098 1.00 26.19 168 ASN A C 1
ATOM 1230 O O . ASN A 1 168 ? 5.273 17.212 79.009 1.00 26.83 168 ASN A O 1
ATOM 1235 N N . LEU A 1 169 ? 5.898 17.231 76.850 1.00 25.39 169 LEU A N 1
ATOM 1236 C CA . LEU A 1 169 ? 5.116 18.439 76.520 1.00 24.64 169 LEU A CA 1
ATOM 1237 C C . LEU A 1 169 ? 3.692 18.202 76.012 1.00 23.27 169 LEU A C 1
ATOM 1238 O O . LEU A 1 169 ? 3.450 17.348 75.147 1.00 24.77 169 LEU A O 1
ATOM 1243 N N . LYS A 1 170 ? 2.756 18.996 76.531 1.00 22.13 170 LYS A N 1
ATOM 1244 C CA . LYS A 1 170 ? 1.388 19.046 76.016 1.00 22.72 170 LYS A CA 1
ATOM 1245 C C . LYS A 1 170 ? 1.432 19.722 74.652 1.00 20.62 170 LYS A C 1
ATOM 1246 O O . LYS A 1 170 ? 2.361 20.488 74.363 1.00 20.57 170 LYS A O 1
ATOM 1252 N N . LYS A 1 171 ? 0.423 19.474 73.838 1.00 20.70 171 LYS A N 1
ATOM 1253 C CA . LYS A 1 171 ? 0.425 20.027 72.476 1.00 20.56 171 LYS A CA 1
ATOM 1254 C C . LYS A 1 171 ? 0.459 21.570 72.503 1.00 22.62 171 LYS A C 1
ATOM 1255 O O . LYS A 1 171 ? 1.182 22.206 71.739 1.00 21.30 171 LYS A O 1
ATOM 1261 N N . SER A 1 172 ? -0.301 22.172 73.423 1.00 24.52 172 SER A N 1
ATOM 1262 C CA . SER A 1 172 ? -0.296 23.620 73.570 1.00 23.20 172 SER A CA 1
ATOM 1263 C C . SER A 1 172 ? 1.092 24.156 73.917 1.00 24.43 172 SER A C 1
ATOM 1264 O O . SER A 1 172 ? 1.465 25.258 73.477 1.00 24.18 172 SER A O 1
ATOM 1267 N N . GLN A 1 173 ? 1.867 23.390 74.687 1.00 23.20 173 GLN A N 1
ATOM 1268 C CA . GLN A 1 173 ? 3.221 23.796 75.012 1.00 21.75 173 GLN A CA 1
ATOM 1269 C C . GLN A 1 173 ? 4.162 23.661 73.819 1.00 22.24 173 GLN A C 1
ATOM 1270 O O . GLN A 1 173 ? 5.076 24.470 73.657 1.00 21.90 173 GLN A O 1
ATOM 1276 N N . VAL A 1 174 ? 3.932 22.641 72.993 1.00 20.78 174 VAL A N 1
ATOM 1277 C CA . VAL A 1 174 ? 4.668 22.538 71.721 1.00 20.87 174 VAL A CA 1
ATOM 1278 C C . VAL A 1 174 ? 4.401 23.794 70.854 1.00 20.64 174 VAL A C 1
ATOM 1279 O O . VAL A 1 174 ? 5.344 24.400 70.320 1.00 19.54 174 VAL A O 1
ATOM 1283 N N . PHE A 1 175 ? 3.135 24.180 70.727 1.00 19.02 175 PHE A N 1
ATOM 1284 C CA . PHE A 1 175 ? 2.795 25.378 69.957 1.00 19.93 175 PHE A CA 1
ATOM 1285 C C . PHE A 1 175 ? 3.419 26.651 70.549 1.00 21.04 175 PHE A C 1
ATOM 1286 O O . PHE A 1 175 ? 3.886 27.520 69.811 1.00 21.05 175 PHE A O 1
ATOM 1294 N N . GLU A 1 176 ? 3.424 26.760 71.879 1.00 22.02 176 GLU A N 1
ATOM 1295 C CA . GLU A 1 176 ? 4.071 27.888 72.545 1.00 22.79 176 GLU A CA 1
ATOM 1296 C C . GLU A 1 176 ? 5.556 27.971 72.202 1.00 21.87 176 GLU A C 1
ATOM 1297 O O . GLU A 1 176 ? 6.090 29.057 71.973 1.00 21.06 176 GLU A O 1
ATOM 1303 N N . LEU A 1 177 ? 6.219 26.820 72.172 1.00 20.62 177 LEU A N 1
ATOM 1304 C CA . LEU A 1 177 ? 7.621 26.754 71.746 1.00 20.55 177 LEU A CA 1
ATOM 1305 C C . LEU A 1 177 ? 7.781 27.153 70.280 1.00 19.77 177 LEU A C 1
ATOM 1306 O O . LEU A 1 177 ? 8.693 27.915 69.926 1.00 21.50 177 LEU A O 1
ATOM 1311 N N . GLY A 1 178 ? 6.878 26.671 69.444 1.00 19.22 178 GLY A N 1
ATOM 1312 C CA . GLY A 1 178 ? 6.861 27.069 68.031 1.00 19.34 178 GLY A CA 1
ATOM 1313 C C . GLY A 1 178 ? 6.810 28.574 67.843 1.00 20.19 178 GLY A C 1
ATOM 1314 O O . GLY A 1 178 ? 7.615 29.143 67.102 1.00 21.58 178 GLY A O 1
ATOM 1315 N N . LYS A 1 179 ? 5.885 29.224 68.532 1.00 21.50 179 LYS A N 1
ATOM 1316 C CA . LYS A 1 179 ? 5.762 30.670 68.489 1.00 23.39 179 LYS A CA 1
ATOM 1317 C C . LYS A 1 179 ? 7.063 31.353 68.968 1.00 23.86 179 LYS A C 1
ATOM 1318 O O . LYS A 1 179 ? 7.558 32.287 68.326 1.00 23.83 179 LYS A O 1
ATOM 1324 N N . TYR A 1 180 ? 7.612 30.884 70.088 1.00 24.10 180 TYR A N 1
ATOM 1325 C CA . TYR A 1 180 ? 8.857 31.438 70.639 1.00 24.86 180 TYR A CA 1
ATOM 1326 C C . TYR A 1 180 ? 10.049 31.263 69.683 1.00 25.24 180 TYR A C 1
ATOM 1327 O O . TYR A 1 180 ? 10.933 32.118 69.627 1.00 25.59 180 TYR A O 1
ATOM 1336 N N . LEU A 1 181 ? 10.063 30.152 68.938 1.00 21.33 181 LEU A N 1
ATOM 1337 C CA . LEU A 1 181 ? 11.170 29.814 68.052 1.00 22.35 181 LEU A CA 1
ATOM 1338 C C . LEU A 1 181 ? 10.975 30.310 66.610 1.00 23.57 181 LEU A C 1
ATOM 1339 O O . LEU A 1 181 ? 11.721 29.924 65.695 1.00 23.27 181 LEU A O 1
ATOM 1344 N N . ASP A 1 182 ? 9.955 31.143 66.423 1.00 23.13 182 ASP A N 1
ATOM 1345 C CA . ASP A 1 182 ? 9.662 31.782 65.139 1.00 24.65 182 ASP A CA 1
ATOM 1346 C C . ASP A 1 182 ? 9.439 30.797 64.000 1.00 24.13 182 ASP A C 1
ATOM 1347 O O . ASP A 1 182 ? 9.876 31.027 62.871 1.00 22.21 182 ASP A O 1
ATOM 1352 N N . VAL A 1 183 ? 8.751 29.695 64.303 1.00 22.57 183 VAL A N 1
ATOM 1353 C CA . VAL A 1 183 ? 8.424 28.706 63.303 1.00 21.59 183 VAL A CA 1
ATOM 1354 C C . VAL A 1 183 ? 7.439 29.382 62.340 1.00 21.61 183 VAL A C 1
ATOM 1355 O O . VAL A 1 183 ? 6.585 30.127 62.794 1.00 22.29 183 VAL A O 1
ATOM 1359 N N . PRO A 1 184 ? 7.578 29.173 61.010 1.00 21.12 184 PRO A N 1
ATOM 1360 C CA . PRO A 1 184 ? 6.647 29.819 60.073 1.00 21.30 184 PRO A CA 1
ATOM 1361 C C . PRO A 1 184 ? 5.164 29.689 60.408 1.00 20.72 184 PRO A C 1
ATOM 1362 O O . PRO A 1 184 ? 4.651 28.614 60.792 1.00 18.90 184 PRO A O 1
ATOM 1366 N N . LYS A 1 185 ? 4.485 30.816 60.235 1.00 21.80 185 LYS A N 1
ATOM 1367 C CA . LYS A 1 185 ? 3.063 30.943 60.535 1.00 21.74 185 LYS A CA 1
ATOM 1368 C C . LYS A 1 185 ? 2.164 29.806 60.048 1.00 22.19 185 LYS A C 1
ATOM 1369 O O . LYS A 1 185 ? 1.288 29.371 60.801 1.00 20.85 185 LYS A O 1
ATOM 1375 N N . ASN A 1 186 ? 2.320 29.348 58.795 1.00 20.66 186 ASN A N 1
ATOM 1376 C CA . ASN A 1 186 ? 1.456 28.250 58.323 1.00 20.65 186 ASN A CA 1
ATOM 1377 C C . ASN A 1 186 ? 1.588 26.959 59.118 1.00 20.93 186 ASN A C 1
ATOM 1378 O O . ASN A 1 186 ? 0.608 26.214 59.265 1.00 20.18 186 ASN A O 1
ATOM 1383 N N . ILE A 1 187 ? 2.786 26.714 59.640 1.00 19.38 187 ILE A N 1
ATOM 1384 C CA . ILE A 1 187 ? 3.028 25.530 60.488 1.00 19.97 187 ILE A CA 1
ATOM 1385 C C . ILE A 1 187 ? 2.332 25.724 61.838 1.00 21.23 187 ILE A C 1
ATOM 1386 O O . ILE A 1 187 ? 1.679 24.802 62.342 1.00 22.49 187 ILE A O 1
ATOM 1391 N N . LEU A 1 188 ? 2.454 26.931 62.401 1.00 21.78 188 LEU A N 1
ATOM 1392 C CA . LEU A 1 188 ? 1.726 27.289 63.632 1.00 22.60 188 LEU A CA 1
ATOM 1393 C C . LEU A 1 188 ? 0.215 27.106 63.488 1.00 23.08 188 LEU A C 1
ATOM 1394 O O . LEU A 1 188 ? -0.442 26.666 64.412 1.00 22.44 188 LEU A O 1
ATOM 1399 N N . ASP A 1 189 ? -0.323 27.472 62.329 1.00 24.02 189 ASP A N 1
ATOM 1400 C CA . ASP A 1 189 ? -1.773 27.589 62.157 1.00 25.24 189 ASP A 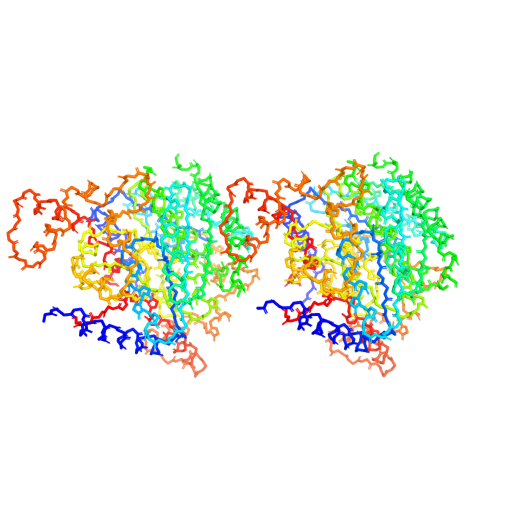CA 1
ATOM 1401 C C . ASP A 1 189 ? -2.461 26.351 61.614 1.00 24.99 189 ASP A C 1
ATOM 1402 O O . ASP A 1 189 ? -3.693 26.243 61.729 1.00 26.66 189 ASP A O 1
ATOM 1407 N N . LYS A 1 190 ? -1.700 25.445 60.997 1.00 23.27 190 LYS A N 1
ATOM 1408 C CA . LYS A 1 190 ? -2.298 24.300 60.304 1.00 24.66 190 LYS A CA 1
ATOM 1409 C C . LYS A 1 190 ? -2.812 23.264 61.295 1.00 24.21 190 LYS A C 1
ATOM 1410 O O . LYS A 1 190 ? -2.376 23.227 62.437 1.00 23.50 190 LYS A O 1
ATOM 1416 N N . ALA A 1 191 ? -3.761 22.453 60.845 1.00 23.02 191 ALA A N 1
ATOM 1417 C CA . ALA A 1 191 ? -4.248 21.318 61.631 1.00 24.61 191 ALA A CA 1
ATOM 1418 C C . ALA A 1 191 ? -3.168 20.232 61.776 1.00 25.12 191 ALA A C 1
ATOM 1419 O O . ALA A 1 191 ? -2.622 19.777 60.749 1.00 26.15 191 ALA A O 1
ATOM 1421 N N . PRO A 1 192 ? -2.851 19.809 63.026 1.00 23.23 192 PRO A N 1
ATOM 1422 C CA . PRO A 1 192 ? -2.032 18.603 63.251 1.00 22.84 192 PRO A CA 1
ATOM 1423 C C . PRO A 1 192 ? -2.576 17.410 62.459 1.00 23.77 192 PRO A C 1
ATOM 1424 O O . PRO A 1 192 ? -3.786 17.165 62.447 1.00 23.76 192 PRO A O 1
ATOM 1428 N N . SER A 1 193 ? -1.694 16.690 61.762 1.00 22.63 193 SER A N 1
ATOM 1429 C CA . SER A 1 193 ? -2.145 15.695 60.794 1.00 23.18 193 SER A CA 1
ATOM 1430 C C . SER A 1 193 ? -1.044 14.692 60.528 1.00 23.27 193 SER A C 1
ATOM 1431 O O . SER A 1 193 ? 0.127 15.075 60.446 1.00 23.41 193 SER A O 1
ATOM 1434 N N . ALA A 1 194 ? -1.402 13.422 60.359 1.00 23.99 194 ALA A N 1
ATOM 1435 C CA . ALA A 1 194 ? -0.395 12.408 60.013 1.00 25.31 194 ALA A CA 1
ATOM 1436 C C . ALA A 1 194 ? -0.073 12.435 58.506 1.00 27.48 194 ALA A C 1
ATOM 1437 O O . ALA A 1 194 ? 0.809 11.703 58.055 1.00 27.27 194 ALA A O 1
ATOM 1439 N N . GLY A 1 195 ? -0.816 13.247 57.738 1.00 26.63 195 GLY A N 1
ATOM 1440 C CA . GLY A 1 195 ? -0.577 13.448 56.294 1.00 28.69 195 GLY A CA 1
ATOM 1441 C C . GLY A 1 195 ? -0.936 12.310 55.328 1.00 30.58 195 GLY A C 1
ATOM 1442 O O . GLY A 1 195 ? -0.455 12.285 54.183 1.00 29.92 195 GLY A O 1
ATOM 1443 N N . LEU A 1 196 ? -1.770 11.374 55.778 1.00 32.21 196 LEU A N 1
ATOM 1444 C CA . LEU A 1 196 ? -2.129 10.200 54.971 1.00 35.31 196 LEU A CA 1
ATOM 1445 C C . LEU A 1 196 ? -3.103 10.488 53.838 1.00 36.51 196 LEU A C 1
ATOM 1446 O O . LEU A 1 196 ? -3.152 9.735 52.862 1.00 37.35 196 LEU A O 1
ATOM 1451 N N . TRP A 1 197 ? -3.895 11.552 53.980 1.00 36.90 197 TRP A N 1
ATOM 1452 C CA . TRP A 1 197 ? -4.749 12.026 52.884 1.00 38.60 197 TRP A CA 1
ATOM 1453 C C . TRP A 1 197 ? -5.140 13.481 53.101 1.00 39.11 197 TRP A C 1
ATOM 1454 O O . TRP A 1 197 ? -5.056 14.000 54.232 1.00 38.70 197 TRP A O 1
ATOM 1465 N N . GLN A 1 198 ? -5.569 14.128 52.018 1.00 38.77 198 GLN A N 1
ATOM 1466 C CA . GLN A 1 198 ? -5.917 15.532 52.048 1.00 40.42 198 GLN A CA 1
ATOM 1467 C C . GLN A 1 198 ? -7.078 15.785 53.004 1.00 39.86 198 GLN A C 1
ATOM 1468 O O . GLN A 1 198 ? -8.140 15.157 52.902 1.00 39.90 198 GLN A O 1
ATOM 1474 N N . GLY A 1 199 ? -6.866 16.697 53.944 1.00 37.59 199 GLY A N 1
ATOM 1475 C CA . GLY A 1 199 ? -7.887 16.990 54.937 1.00 34.53 199 GLY A CA 1
ATOM 1476 C C . GLY A 1 199 ? -7.873 16.104 56.170 1.00 33.00 199 GLY A C 1
ATOM 1477 O O . GLY A 1 199 ? -8.683 16.314 57.078 1.00 32.19 199 GLY A O 1
ATOM 1478 N N . GLN A 1 200 ? -6.978 15.112 56.234 1.00 30.16 200 GLN A N 1
ATOM 1479 C CA . GLN A 1 200 ? -6.895 14.289 57.450 1.00 28.05 200 GLN A CA 1
ATOM 1480 C C . GLN A 1 200 ? -6.428 15.143 58.631 1.00 27.55 200 GLN A C 1
ATOM 1481 O O . GLN A 1 200 ? -5.499 15.926 58.498 1.00 25.51 200 GLN A O 1
ATOM 1487 N N . THR A 1 201 ? -7.085 15.025 59.785 1.00 27.93 201 THR A N 1
ATOM 1488 C CA . THR A 1 201 ? -6.615 15.747 60.968 1.00 27.23 201 THR A CA 1
ATOM 1489 C C . THR A 1 201 ? -6.544 14.811 62.164 1.00 25.61 201 THR A C 1
ATOM 1490 O O . THR A 1 201 ? -7.382 13.911 62.322 1.00 26.87 201 THR A O 1
ATOM 1494 N N . ASP A 1 202 ? -5.541 15.022 63.010 1.00 24.69 202 ASP A N 1
ATOM 1495 C CA . ASP A 1 202 ? -5.378 14.202 64.203 1.00 23.34 202 ASP A CA 1
ATOM 1496 C C . ASP A 1 202 ? -6.652 14.197 65.073 1.00 24.55 202 ASP A C 1
ATOM 1497 O O . ASP A 1 202 ? -7.054 13.159 65.603 1.00 24.51 202 ASP A O 1
ATOM 1502 N N . GLU A 1 203 ? -7.259 15.371 65.231 1.00 24.58 203 GLU A N 1
ATOM 1503 C CA . GLU A 1 203 ? -8.396 15.500 66.138 1.00 25.74 203 GLU A CA 1
ATOM 1504 C C . GLU A 1 203 ? -9.624 14.736 65.627 1.00 28.04 203 GLU A C 1
ATOM 1505 O O . GLU A 1 203 ? -10.313 14.082 66.428 1.00 28.02 203 GLU A O 1
ATOM 1511 N N . ASP A 1 204 ? -9.845 14.761 64.301 1.00 29.51 204 ASP A N 1
ATOM 1512 C CA . ASP A 1 204 ? -10.899 13.971 63.649 1.00 30.65 204 ASP A CA 1
ATOM 1513 C C . ASP A 1 204 ? -10.620 12.497 63.808 1.00 30.61 204 ASP A C 1
ATOM 1514 O O . ASP A 1 204 ? -11.536 11.685 63.958 1.00 30.00 204 ASP A O 1
ATOM 1519 N N . GLU A 1 205 ? -9.345 12.139 63.721 1.00 30.92 205 GLU A N 1
ATOM 1520 C CA . GLU A 1 205 ? -8.951 10.745 63.780 1.00 31.34 205 GLU A CA 1
ATOM 1521 C C . GLU A 1 205 ? -9.166 10.193 65.178 1.00 30.48 205 GLU A C 1
ATOM 1522 O O . GLU A 1 205 ? -9.736 9.112 65.353 1.00 29.55 205 GLU A O 1
ATOM 1528 N N . MET A 1 206 ? -8.715 10.945 66.174 1.00 28.59 206 MET A N 1
ATOM 1529 C CA . MET A 1 206 ? -8.829 10.496 67.552 1.00 29.12 206 MET A CA 1
ATOM 1530 C C . MET A 1 206 ? -10.257 10.630 68.103 1.00 28.80 206 MET A C 1
ATOM 1531 O O . MET A 1 206 ? -10.609 9.906 69.028 1.00 28.82 206 MET A O 1
ATOM 1536 N N . GLY A 1 207 ? -11.058 11.542 67.536 1.00 29.31 207 GLY A N 1
ATOM 1537 C CA . GLY A 1 207 ? -12.398 11.871 68.075 1.00 29.60 207 GLY A CA 1
ATOM 1538 C C . GLY A 1 207 ? -12.363 12.735 69.336 1.00 31.83 207 GLY A C 1
ATOM 1539 O O . GLY A 1 207 ? -13.335 12.810 70.100 1.00 30.95 207 GLY A O 1
ATOM 1540 N N . VAL A 1 208 ? -11.242 13.407 69.547 1.00 30.57 208 VAL A N 1
ATOM 1541 C CA . VAL A 1 208 ? -10.984 14.142 70.785 1.00 30.15 208 VAL A CA 1
ATOM 1542 C C . VAL A 1 208 ? -9.971 15.212 70.453 1.00 29.50 208 VAL A C 1
ATOM 1543 O O . VAL A 1 208 ? -9.087 14.982 69.625 1.00 29.72 208 VAL A O 1
ATOM 1547 N N . THR A 1 209 ? -10.127 16.393 71.039 1.00 27.07 209 THR A N 1
ATOM 1548 C CA . THR A 1 209 ? -9.279 17.524 70.686 1.00 26.84 209 THR A CA 1
ATOM 1549 C C . THR A 1 209 ? -7.990 17.489 71.490 1.00 25.72 209 THR A C 1
ATOM 1550 O O . THR A 1 209 ? -7.913 16.854 72.563 1.00 25.71 209 THR A O 1
ATOM 1554 N N . TYR A 1 210 ? -6.960 18.154 70.983 1.00 26.01 210 TYR A N 1
ATOM 1555 C CA . TYR A 1 210 ? -5.734 18.268 71.765 1.00 25.70 210 TYR A CA 1
ATOM 1556 C C . TYR A 1 210 ? -5.959 19.003 73.067 1.00 26.23 210 TYR A C 1
ATOM 1557 O O . TYR A 1 210 ? -5.296 18.703 74.056 1.00 24.98 210 TYR A O 1
ATOM 1566 N N . GLN A 1 211 ? -6.883 19.961 73.083 1.00 27.98 211 GLN A N 1
ATOM 1567 C CA . GLN A 1 211 ? -7.123 20.702 74.328 1.00 29.45 211 GLN A CA 1
ATOM 1568 C C . GLN A 1 211 ? -7.668 19.758 75.403 1.00 28.17 211 GLN A C 1
ATOM 1569 O O . GLN A 1 211 ? -7.243 19.822 76.566 1.00 28.71 211 GLN A O 1
ATOM 1575 N N . GLU A 1 212 ? -8.572 18.873 74.987 1.00 27.59 212 GLU A N 1
ATOM 1576 C CA . GLU A 1 212 ? -9.110 17.821 75.859 1.00 27.90 212 GLU A CA 1
ATOM 1577 C C . GLU A 1 212 ? -8.028 16.871 76.340 1.00 27.95 212 GLU A C 1
ATOM 1578 O O . GLU A 1 212 ? -7.934 16.611 77.539 1.00 26.78 212 GLU A O 1
ATOM 1584 N N . ILE A 1 213 ? -7.185 16.371 75.427 1.00 25.68 213 ILE A N 1
ATOM 1585 C CA . ILE A 1 213 ? -6.101 15.494 75.873 1.00 24.02 213 ILE A CA 1
ATOM 1586 C C . ILE A 1 213 ? -5.169 16.235 76.836 1.00 21.62 213 ILE A C 1
ATOM 1587 O O . ILE A 1 213 ? -4.777 15.683 77.865 1.00 22.35 213 ILE A O 1
ATOM 1592 N N . ASP A 1 214 ? -4.836 17.495 76.528 1.00 22.28 214 ASP A N 1
ATOM 1593 C CA . ASP A 1 214 ? -3.906 18.255 77.348 1.00 20.76 214 ASP A CA 1
ATOM 1594 C C . ASP A 1 214 ? -4.515 18.452 78.759 1.00 22.64 214 ASP A C 1
ATOM 1595 O O . ASP A 1 214 ? -3.826 18.304 79.770 1.00 21.47 214 ASP A O 1
ATOM 1600 N N . ASP A 1 215 ? -5.775 18.867 78.799 1.00 23.32 215 ASP A N 1
ATOM 1601 C CA . ASP A 1 215 ? -6.472 19.039 80.096 1.00 24.12 215 ASP A CA 1
ATOM 1602 C C . ASP A 1 215 ? -6.431 17.711 80.905 1.00 25.30 215 ASP A C 1
ATOM 1603 O O . ASP A 1 215 ? -6.086 17.708 82.091 1.00 26.47 215 ASP A O 1
ATOM 1608 N N . PHE A 1 216 ? -6.737 16.594 80.251 1.00 24.03 216 PHE A N 1
ATOM 1609 C CA . PHE A 1 216 ? -6.649 15.298 80.937 1.00 25.75 216 PHE A CA 1
ATOM 1610 C C . PHE A 1 216 ? -5.250 15.078 81.527 1.00 25.33 216 PHE A C 1
ATOM 1611 O O . PHE A 1 216 ? -5.107 14.797 82.712 1.00 24.38 216 PHE A O 1
ATOM 1619 N N . LEU A 1 217 ? -4.201 15.285 80.731 1.00 25.37 217 LEU A N 1
ATOM 1620 C CA . LEU A 1 217 ? -2.854 15.074 81.224 1.00 25.39 217 LEU A CA 1
ATOM 1621 C C . LEU A 1 217 ? -2.558 15.972 82.420 1.00 26.36 217 LEU A C 1
ATOM 1622 O O . LEU A 1 217 ? -1.772 15.614 83.288 1.00 24.75 217 LEU A O 1
ATOM 1627 N N . ASP A 1 218 ? -3.192 17.143 82.458 1.00 27.08 218 ASP A N 1
ATOM 1628 C CA . ASP A 1 218 ? -2.968 18.111 83.535 1.00 28.95 218 ASP A CA 1
ATOM 1629 C C . ASP A 1 218 ? -3.824 17.791 84.789 1.00 29.21 218 ASP A C 1
ATOM 1630 O O . ASP A 1 218 ? -3.681 18.451 85.830 1.00 31.50 218 ASP A O 1
ATOM 1635 N N . GLY A 1 219 ? -4.725 16.815 84.693 1.00 27.20 219 GLY A N 1
ATOM 1636 C CA . GLY A 1 219 ? -5.653 16.564 85.805 1.00 27.48 219 GLY A CA 1
ATOM 1637 C C . GLY A 1 219 ? -6.739 17.624 85.883 1.00 26.98 219 GLY A C 1
ATOM 1638 O O . GLY A 1 219 ? -7.092 18.100 86.974 1.00 25.61 219 GLY A O 1
ATOM 1639 N N . LYS A 1 220 ? -7.276 17.971 84.714 1.00 27.63 220 LYS A N 1
ATOM 1640 C CA . LYS A 1 220 ? -8.407 18.873 84.594 1.00 28.55 220 LYS A CA 1
ATOM 1641 C C . LYS A 1 220 ? -9.573 18.108 84.026 1.00 29.34 220 LYS A C 1
ATOM 1642 O O . LYS A 1 220 ? -9.396 17.101 83.362 1.00 27.04 220 LYS A O 1
ATOM 1648 N N . GLN A 1 221 ? -10.779 18.583 84.313 1.00 30.24 221 GLN A N 1
ATOM 1649 C CA . GLN A 1 221 ? -11.984 17.891 83.894 1.00 31.20 221 GLN A CA 1
ATOM 1650 C C . GLN A 1 221 ? -12.139 17.866 82.375 1.00 30.57 221 GLN A C 1
ATOM 1651 O O . GLN A 1 221 ? -11.869 18.882 81.705 1.00 29.36 221 GLN A O 1
ATOM 1657 N N . VAL A 1 222 ? -12.577 16.720 81.847 1.00 29.32 222 VAL A N 1
ATOM 1658 C CA . VAL A 1 222 ? -12.951 16.603 80.424 1.00 30.12 222 VAL A CA 1
ATOM 1659 C C . VAL A 1 222 ? -14.288 15.902 80.238 1.00 30.51 222 VAL A C 1
ATOM 1660 O O . VAL A 1 222 ? -14.755 15.247 81.143 1.00 32.36 222 VAL A O 1
ATOM 1664 N N . SER A 1 223 ? -14.899 16.039 79.065 1.00 32.32 223 SER A N 1
ATOM 1665 C CA . SER A 1 223 ? -16.213 15.450 78.797 1.00 33.12 223 SER A CA 1
ATOM 1666 C C . SER A 1 223 ? -16.144 13.930 78.725 1.00 33.28 223 SER A C 1
ATOM 1667 O O . SER A 1 223 ? -15.083 13.358 78.470 1.00 34.77 223 SER A O 1
ATOM 1670 N N . ALA A 1 224 ? -17.282 13.280 78.955 1.00 34.07 224 ALA A N 1
ATOM 1671 C CA . ALA A 1 224 ? -17.383 11.815 78.906 1.00 32.44 224 ALA A CA 1
ATOM 1672 C C . ALA A 1 224 ? -17.083 11.255 77.491 1.00 33.19 224 ALA A C 1
ATOM 1673 O O . ALA A 1 224 ? -16.538 10.164 77.330 1.00 30.12 224 ALA A O 1
ATOM 1675 N N . LYS A 1 225 ? -17.454 12.021 76.471 1.00 32.25 225 LYS A N 1
ATOM 1676 C CA . LYS A 1 225 ? -17.123 11.694 75.083 1.00 34.46 225 LYS A CA 1
ATOM 1677 C C . LYS A 1 225 ? -15.601 11.707 74.883 1.00 33.56 225 LYS A C 1
ATOM 1678 O O . LYS A 1 225 ? -15.022 10.745 74.363 1.00 33.35 225 LYS A O 1
ATOM 1684 N N . ALA A 1 226 ? -14.976 12.811 75.293 1.00 33.48 226 ALA A N 1
ATOM 1685 C CA . ALA A 1 226 ? -13.524 12.969 75.252 1.00 33.02 226 ALA A CA 1
ATOM 1686 C C . ALA A 1 226 ? -12.877 11.842 76.027 1.00 32.87 226 ALA A C 1
ATOM 1687 O O . ALA A 1 226 ? -11.985 11.150 75.537 1.00 30.65 226 ALA A O 1
ATOM 1689 N N . LEU A 1 227 ? -13.334 11.646 77.253 1.00 33.10 227 LEU A N 1
ATOM 1690 C CA . LEU A 1 227 ? -12.671 10.676 78.087 1.00 33.22 227 LEU A CA 1
ATOM 1691 C C . LEU A 1 227 ? -12.820 9.251 77.520 1.00 33.50 227 LEU A C 1
ATOM 1692 O O . LEU A 1 227 ? -11.947 8.399 77.754 1.00 32.80 227 LEU A O 1
ATOM 1697 N N . GLU A 1 228 ? -13.906 9.002 76.772 1.00 32.48 228 GLU A N 1
ATOM 1698 C CA . GLU A 1 228 ? -14.112 7.697 76.141 1.00 33.52 228 GLU A CA 1
ATOM 1699 C C . GLU A 1 228 ? -13.077 7.488 75.020 1.00 33.37 228 GLU A C 1
ATOM 1700 O O . GLU A 1 228 ? -12.531 6.384 74.859 1.00 32.90 228 GLU A O 1
ATOM 1706 N N . ARG A 1 229 ? -12.816 8.535 74.242 1.00 32.28 229 ARG A N 1
ATOM 1707 C CA . ARG A 1 229 ? -11.811 8.428 73.177 1.00 31.85 229 ARG A CA 1
ATOM 1708 C C . ARG A 1 229 ? -10.390 8.326 73.739 1.00 30.90 229 ARG A C 1
ATOM 1709 O O . ARG A 1 229 ? -9.582 7.539 73.219 1.00 30.71 229 ARG A O 1
ATOM 1717 N N . ILE A 1 230 ? -10.100 9.077 74.811 1.00 29.54 230 ILE A N 1
ATOM 1718 C CA . ILE A 1 230 ? -8.766 9.049 75.441 1.00 28.54 230 ILE A CA 1
ATOM 1719 C C . ILE A 1 230 ? -8.400 7.672 75.955 1.00 30.88 230 ILE A C 1
ATOM 1720 O O . ILE A 1 230 ? -7.341 7.143 75.592 1.00 31.02 230 ILE A O 1
ATOM 1725 N N . ASN A 1 231 ? -9.253 7.083 76.800 1.00 31.41 231 ASN A N 1
ATOM 1726 C CA . ASN A 1 231 ? -8.998 5.720 77.304 1.00 32.30 231 ASN A CA 1
ATOM 1727 C C . ASN A 1 231 ? -8.987 4.678 76.190 1.00 30.68 231 ASN A C 1
ATOM 1728 O O . ASN A 1 231 ? -8.228 3.741 76.277 1.00 30.41 231 ASN A O 1
ATOM 1733 N N . PHE A 1 232 ? -9.834 4.815 75.157 1.00 30.51 232 PHE A N 1
ATOM 1734 C CA . PHE A 1 232 ? -9.847 3.827 74.068 1.00 31.17 232 PHE A CA 1
ATOM 1735 C C . PHE A 1 232 ? -8.464 3.720 73.372 1.00 30.93 232 PHE A C 1
ATOM 1736 O O . PHE A 1 232 ? -7.904 2.624 73.243 1.00 31.81 232 PHE A O 1
ATOM 1744 N N . TRP A 1 233 ? -7.938 4.864 72.937 1.00 28.41 233 TRP A N 1
ATOM 1745 C CA . TRP A 1 233 ? -6.595 4.959 72.350 1.00 28.82 233 TRP A CA 1
ATOM 1746 C C . TRP A 1 233 ? -5.469 4.518 73.304 1.00 27.36 233 TRP A C 1
ATOM 1747 O O . TRP A 1 233 ? -4.584 3.734 72.931 1.00 28.33 233 TRP A O 1
ATOM 1758 N N . HIS A 1 234 ? -5.483 5.025 74.528 1.00 26.62 234 HIS A N 1
ATOM 1759 C CA . HIS A 1 234 ? -4.430 4.713 75.487 1.00 26.72 234 HIS A CA 1
ATOM 1760 C C . HIS A 1 234 ? -4.426 3.221 75.767 1.00 31.59 234 HIS A C 1
ATOM 1761 O O . HIS A 1 234 ? -3.357 2.609 75.875 1.00 32.05 234 HIS A O 1
ATOM 1768 N N . ASN A 1 235 ? -5.628 2.647 75.885 1.00 33.24 235 ASN A N 1
ATOM 1769 C CA . ASN A 1 235 ? -5.759 1.241 76.267 1.00 36.27 235 ASN A CA 1
ATOM 1770 C C . ASN A 1 235 ? -5.248 0.251 75.235 1.00 35.43 235 ASN A C 1
ATOM 1771 O O . ASN A 1 235 ? -4.690 -0.782 75.593 1.00 37.86 235 ASN A O 1
ATOM 1776 N N . ARG A 1 236 ? -5.471 0.550 73.960 1.00 35.49 236 ARG A N 1
ATOM 1777 C CA . ARG A 1 236 ? -5.082 -0.365 72.905 1.00 34.34 236 ARG A CA 1
ATOM 1778 C C . ARG A 1 236 ? -3.585 -0.259 72.557 1.00 34.46 236 ARG A C 1
ATOM 1779 O O . ARG A 1 236 ? -3.094 -1.022 71.723 1.00 32.62 236 ARG A O 1
ATOM 1787 N N . SER A 1 237 ? -2.868 0.639 73.240 1.00 32.32 237 SER A N 1
ATOM 1788 C CA . SER A 1 237 ? -1.451 0.904 72.954 1.00 30.76 237 SER A CA 1
ATOM 1789 C C . SER A 1 237 ? -0.477 0.712 74.118 1.00 28.55 237 SER A C 1
ATOM 1790 O O . SER A 1 237 ? 0.631 1.285 74.114 1.00 27.42 237 SER A O 1
ATOM 1793 N N . HIS A 1 238 ? -0.853 -0.086 75.119 1.00 29.20 238 HIS A N 1
ATOM 1794 C CA . HIS A 1 238 ? 0.064 -0.296 76.265 1.00 30.27 238 HIS A CA 1
ATOM 1795 C C . HIS A 1 238 ? 1.450 -0.736 75.833 1.00 29.89 238 HIS A C 1
ATOM 1796 O O . HIS A 1 238 ? 2.461 -0.241 76.356 1.00 29.17 238 HIS A O 1
ATOM 1803 N N . HIS A 1 239 ? 1.493 -1.678 74.882 1.00 29.38 239 HIS A N 1
ATOM 1804 C CA . HIS A 1 239 ? 2.772 -2.304 74.500 1.00 31.21 239 HIS A CA 1
ATOM 1805 C C . HIS A 1 239 ? 3.628 -1.433 73.578 1.00 31.94 239 HIS A C 1
ATOM 1806 O O . HIS A 1 239 ? 4.847 -1.606 73.518 1.00 32.56 239 HIS A O 1
ATOM 1813 N N . LYS A 1 240 ? 3.000 -0.465 72.909 1.00 31.61 240 LYS A N 1
ATOM 1814 C CA . LYS A 1 240 ? 3.725 0.499 72.053 1.00 32.13 240 LYS A CA 1
ATOM 1815 C C . LYS A 1 240 ? 4.712 1.357 72.812 1.00 31.76 240 LYS A C 1
ATOM 1816 O O . LYS A 1 240 ? 5.658 1.873 72.228 1.00 32.09 240 LYS A O 1
ATOM 1822 N N . ARG A 1 241 ? 4.482 1.545 74.106 1.00 29.54 241 ARG A N 1
ATOM 1823 C CA . ARG A 1 241 ? 5.353 2.418 74.873 1.00 30.85 241 ARG A CA 1
ATOM 1824 C C . ARG A 1 241 ? 6.534 1.689 75.497 1.00 32.99 241 ARG A C 1
ATOM 1825 O O . ARG A 1 241 ? 7.595 2.296 75.668 1.00 37.65 241 ARG A O 1
ATOM 1833 N N . LYS A 1 242 ? 6.365 0.397 75.781 1.00 32.34 242 LYS A N 1
ATOM 1834 C CA . LYS A 1 242 ? 7.327 -0.382 76.589 1.00 32.10 242 LYS A CA 1
ATOM 1835 C C . LYS A 1 242 ? 8.243 -1.257 75.751 1.00 29.52 242 LYS A C 1
ATOM 1836 O O . LYS A 1 242 ? 7.980 -1.500 74.586 1.00 28.91 242 LYS A O 1
ATOM 1842 N N . LEU A 1 243 ? 9.297 -1.766 76.384 1.00 27.68 243 LEU A N 1
ATOM 1843 C CA . LEU A 1 243 ? 10.190 -2.713 75.760 1.00 26.35 243 LEU A CA 1
ATOM 1844 C C . LEU A 1 243 ? 9.434 -4.013 75.584 1.00 24.25 243 LEU A C 1
ATOM 1845 O O . LEU A 1 243 ? 8.390 -4.214 76.206 1.00 20.20 243 LEU A O 1
ATOM 1850 N N . ALA A 1 244 ? 9.957 -4.870 74.707 1.00 23.41 244 ALA A N 1
ATOM 1851 C CA . ALA A 1 244 ? 9.381 -6.186 74.445 1.00 22.06 244 ALA A CA 1
ATOM 1852 C C . ALA A 1 244 ? 9.249 -7.010 75.729 1.00 21.28 244 ALA A C 1
ATOM 1853 O O . ALA A 1 244 ? 10.112 -6.903 76.641 1.00 21.27 244 ALA A O 1
ATOM 1855 N N . LEU A 1 245 ? 8.194 -7.832 75.786 1.00 20.32 245 LEU A N 1
ATOM 1856 C CA . LEU A 1 245 ? 7.959 -8.773 76.910 1.00 20.57 245 LEU A CA 1
ATOM 1857 C C . LEU A 1 245 ? 9.088 -9.781 77.025 1.00 22.10 245 LEU A C 1
ATOM 1858 O O . LEU A 1 245 ? 9.559 -10.325 76.015 1.00 20.17 245 LEU A O 1
ATOM 1863 N N . THR A 1 246 ? 9.552 -10.013 78.246 1.00 19.88 246 THR A N 1
ATOM 1864 C CA . THR A 1 246 ? 10.603 -11.004 78.478 1.00 22.98 246 THR A CA 1
ATOM 1865 C C . THR A 1 246 ? 10.186 -11.925 79.633 1.00 25.49 246 THR A C 1
ATOM 1866 O O . THR A 1 246 ? 9.404 -11.512 80.501 1.00 24.67 246 THR A O 1
ATOM 1870 N N . PRO A 1 247 ? 10.684 -13.176 79.639 1.00 26.48 247 PRO A N 1
ATOM 1871 C CA . PRO A 1 247 ? 10.340 -14.076 80.734 1.00 28.66 247 PRO A CA 1
ATOM 1872 C C . PRO A 1 247 ? 11.047 -13.578 82.005 1.00 32.62 247 PRO A C 1
ATOM 1873 O O . PRO A 1 247 ? 12.144 -13.020 81.930 1.00 33.36 247 PRO A O 1
ATOM 1877 N N . ASN A 1 248 ? 10.430 -13.798 83.149 1.00 37.01 248 ASN A N 1
ATOM 1878 C CA . ASN A 1 248 ? 11.101 -13.571 84.437 1.00 41.45 248 ASN A CA 1
ATOM 1879 C C . ASN A 1 248 ? 11.811 -14.841 84.949 1.00 42.18 248 ASN A C 1
ATOM 1880 O O . ASN A 1 248 ? 12.078 -14.963 86.150 1.00 43.79 248 ASN A O 1
ATOM 1885 N N . PHE A 1 249 ? 12.088 -15.789 84.055 1.00 41.23 249 PHE A N 1
ATOM 1886 C CA . PHE A 1 249 ? 12.714 -17.046 84.447 1.00 41.72 249 PHE A CA 1
ATOM 1887 C C . PHE A 1 249 ? 13.760 -17.518 83.424 1.00 41.94 249 PHE A C 1
ATOM 1888 O O . PHE A 1 249 ? 14.554 -18.394 83.767 1.00 43.91 249 PHE A O 1
ATOM 1897 N N . ASP B 1 6 ? 19.558 -23.514 86.826 1.00 53.15 6 ASP B N 1
ATOM 1898 C CA . ASP B 1 6 ? 19.536 -25.007 86.808 1.00 53.33 6 ASP B CA 1
ATOM 1899 C C . ASP B 1 6 ? 19.393 -25.587 85.392 1.00 51.75 6 ASP B C 1
ATOM 1900 O O . ASP B 1 6 ? 20.184 -26.438 84.981 1.00 53.18 6 ASP B O 1
ATOM 1905 N N . PHE B 1 7 ? 18.373 -25.123 84.672 1.00 49.08 7 PHE B N 1
ATOM 1906 C CA . PHE B 1 7 ? 18.125 -25.463 83.251 1.00 44.56 7 PHE B CA 1
ATOM 1907 C C . PHE B 1 7 ? 18.119 -26.936 82.816 1.00 42.07 7 PHE B C 1
ATOM 1908 O O . PHE B 1 7 ? 19.160 -27.603 82.723 1.00 42.00 7 PHE B O 1
ATOM 1916 N N . SER B 1 8 ? 16.933 -27.418 82.491 1.00 38.33 8 SER B N 1
ATOM 1917 C CA . SER B 1 8 ? 16.831 -28.611 81.666 1.00 36.74 8 SER B CA 1
ATOM 1918 C C . SER B 1 8 ? 15.883 -28.285 80.515 1.00 34.22 8 SER B C 1
ATOM 1919 O O . SER B 1 8 ? 14.853 -27.624 80.732 1.00 33.22 8 SER B O 1
ATOM 1922 N N . PRO B 1 9 ? 16.226 -28.739 79.296 1.00 32.57 9 PRO B N 1
ATOM 1923 C CA . PRO B 1 9 ? 15.442 -28.433 78.097 1.00 31.95 9 PRO B CA 1
ATOM 1924 C C . PRO B 1 9 ? 13.956 -28.764 78.236 1.00 31.56 9 PRO B C 1
ATOM 1925 O O . PRO B 1 9 ? 13.130 -27.918 77.933 1.00 30.51 9 PRO B O 1
ATOM 1929 N N . LYS B 1 10 ? 13.614 -29.957 78.729 1.00 31.87 10 LYS B N 1
ATOM 1930 C CA . LYS B 1 10 ? 12.209 -30.363 78.764 1.00 31.69 10 LYS B CA 1
ATOM 1931 C C . LYS B 1 10 ? 11.354 -29.418 79.598 1.00 31.94 10 LYS B C 1
ATOM 1932 O O . LYS B 1 10 ? 10.281 -28.978 79.165 1.00 29.91 10 LYS B O 1
ATOM 1938 N N . GLU B 1 11 ? 11.835 -29.119 80.798 1.00 30.42 11 GLU B N 1
ATOM 1939 C CA . GLU B 1 11 ? 11.111 -28.279 81.734 1.00 32.50 11 GLU B CA 1
ATOM 1940 C C . GLU B 1 11 ? 11.107 -26.822 81.285 1.00 29.98 11 GLU B C 1
ATOM 1941 O O . GLU B 1 11 ? 10.046 -26.176 81.300 1.00 30.12 11 GLU B O 1
ATOM 1947 N N . TYR B 1 12 ? 12.275 -26.312 80.889 1.00 28.06 12 TYR B N 1
ATOM 1948 C CA . TYR B 1 12 ? 12.364 -24.914 80.449 1.00 27.49 12 TYR B CA 1
ATOM 1949 C C . TYR B 1 12 ? 11.522 -24.697 79.184 1.00 26.09 12 TYR B C 1
ATOM 1950 O O . TYR B 1 12 ? 10.857 -23.678 79.053 1.00 26.93 12 TYR B O 1
ATOM 1959 N N . SER B 1 13 ? 11.554 -25.652 78.263 1.00 25.50 13 SER B N 1
ATOM 1960 C CA . SER B 1 13 ? 10.675 -25.601 77.105 1.00 25.17 13 SER B CA 1
ATOM 1961 C C . SER B 1 13 ? 9.179 -25.506 77.465 1.00 25.85 13 SER B C 1
ATOM 1962 O O . SER B 1 13 ? 8.455 -24.684 76.896 1.00 25.61 13 SER B O 1
ATOM 1965 N N . GLN B 1 14 ? 8.710 -26.324 78.401 1.00 27.15 14 GLN B N 1
ATOM 1966 C CA . GLN B 1 14 ? 7.308 -26.231 78.824 1.00 27.60 14 GLN B CA 1
ATOM 1967 C C . GLN B 1 14 ? 6.973 -24.888 79.479 1.00 28.10 14 GLN B C 1
ATOM 1968 O O . GLN B 1 14 ? 5.898 -24.326 79.243 1.00 26.40 14 GLN B O 1
ATOM 1974 N N . LYS B 1 15 ? 7.885 -24.372 80.297 1.00 27.91 15 LYS B N 1
ATOM 1975 C CA . LYS B 1 15 ? 7.666 -23.059 80.914 1.00 29.10 15 LYS B CA 1
ATOM 1976 C C . LYS B 1 15 ? 7.559 -21.948 79.872 1.00 27.75 15 LYS B C 1
ATOM 1977 O O . LYS B 1 15 ? 6.718 -21.041 80.008 1.00 26.10 15 LYS B O 1
ATOM 1983 N N . LEU B 1 16 ? 8.394 -22.033 78.835 1.00 25.77 16 LEU B N 1
ATOM 1984 C CA . LEU B 1 16 ? 8.391 -21.016 77.777 1.00 25.59 16 LEU B CA 1
ATOM 1985 C C . LEU B 1 16 ? 7.145 -21.099 76.924 1.00 25.62 16 LEU B C 1
ATOM 1986 O O . LEU B 1 16 ? 6.581 -20.067 76.550 1.00 26.68 16 LEU B O 1
ATOM 1991 N N . VAL B 1 17 ? 6.714 -22.328 76.621 1.00 23.88 17 VAL B N 1
ATOM 1992 C CA . VAL B 1 17 ? 5.505 -22.541 75.841 1.00 24.28 17 VAL B CA 1
ATOM 1993 C C . VAL B 1 17 ? 4.335 -21.923 76.587 1.00 24.88 17 VAL B C 1
ATOM 1994 O O . VAL B 1 17 ? 3.580 -21.124 76.013 1.00 23.68 17 VAL B O 1
ATOM 1998 N N . ASN B 1 18 ? 4.217 -22.245 77.880 1.00 24.99 18 ASN B N 1
ATOM 1999 C CA . ASN B 1 18 ? 3.149 -21.696 78.719 1.00 26.08 18 ASN B CA 1
ATOM 2000 C C . ASN B 1 18 ? 3.209 -20.169 78.822 1.00 25.80 18 ASN B C 1
ATOM 2001 O O . ASN B 1 18 ? 2.178 -19.507 78.773 1.00 27.08 18 ASN B O 1
ATOM 2006 N N . TRP B 1 19 ? 4.420 -19.619 78.947 1.00 24.00 19 TRP B N 1
ATOM 2007 C CA . TRP B 1 19 ? 4.599 -18.180 79.058 1.00 23.89 19 TRP B CA 1
ATOM 2008 C C . TRP B 1 19 ? 4.274 -17.475 77.738 1.00 23.03 19 TRP B C 1
ATOM 2009 O O . TRP B 1 19 ? 3.679 -16.389 77.757 1.00 23.44 19 TRP B O 1
ATOM 2020 N N . LEU B 1 20 ? 4.665 -18.068 76.601 1.00 23.76 20 LEU B N 1
ATOM 2021 C CA . LEU B 1 20 ? 4.261 -17.503 75.293 1.00 21.48 20 LEU B CA 1
ATOM 2022 C C . LEU B 1 20 ? 2.740 -17.500 75.136 1.00 23.23 20 LEU B C 1
ATOM 2023 O O . LEU B 1 20 ? 2.152 -16.496 74.741 1.00 20.66 20 LEU B O 1
ATOM 2028 N N . SER B 1 21 ? 2.112 -18.630 75.450 1.00 20.73 21 SER B N 1
ATOM 2029 C CA . SER B 1 21 ? 0.681 -18.751 75.330 1.00 22.94 21 SER B CA 1
ATOM 2030 C C . SER B 1 21 ? -0.059 -17.712 76.170 1.00 23.02 21 SER B C 1
ATOM 2031 O O . SER B 1 21 ? -0.926 -17.000 75.657 1.00 21.23 21 SER B O 1
ATOM 2034 N N . ASP B 1 22 ? 0.281 -17.639 77.459 1.00 24.59 22 ASP B N 1
ATOM 2035 C CA . ASP B 1 22 ? -0.361 -16.688 78.365 1.00 25.78 22 ASP B CA 1
ATOM 2036 C C . ASP B 1 22 ? -0.079 -15.241 77.964 1.00 24.64 22 ASP B C 1
ATOM 2037 O O . ASP B 1 22 ? -0.965 -14.392 78.033 1.00 25.01 22 ASP B O 1
ATOM 2042 N N . SER B 1 23 ? 1.174 -14.957 77.604 1.00 23.48 23 SER B N 1
ATOM 2043 C CA . SER B 1 23 ? 1.545 -13.641 77.150 1.00 23.35 23 SER B CA 1
ATOM 2044 C C . SER B 1 23 ? 0.734 -13.208 75.928 1.00 23.00 23 SER B C 1
ATOM 2045 O O . SER B 1 23 ? 0.275 -12.062 75.849 1.00 24.54 23 SER B O 1
ATOM 2048 N N . CYS B 1 24 ? 0.545 -14.131 74.993 1.00 23.70 24 CYS B N 1
ATOM 2049 C CA . CYS B 1 24 ? -0.181 -13.831 73.772 1.00 22.90 24 CYS B CA 1
ATOM 2050 C C . CYS B 1 24 ? -1.658 -13.573 74.070 1.00 24.95 24 CYS B C 1
ATOM 2051 O O . CYS B 1 24 ? -2.206 -12.566 73.613 1.00 25.52 24 CYS B O 1
ATOM 2054 N N . MET B 1 25 ? -2.284 -14.454 74.862 1.00 24.24 25 MET B N 1
ATOM 2055 C CA . MET B 1 25 ? -3.697 -14.286 75.274 1.00 26.42 25 MET B CA 1
ATOM 2056 C C . MET B 1 25 ? -3.943 -12.976 76.044 1.00 26.75 25 MET B C 1
ATOM 2057 O O . MET B 1 25 ? -4.978 -12.291 75.834 1.00 25.36 25 MET B O 1
ATOM 2062 N N . ASN B 1 26 ? -3.012 -12.637 76.943 1.00 23.32 26 ASN B N 1
ATOM 2063 C CA . ASN B 1 26 ? -3.138 -11.406 77.748 1.00 23.01 26 ASN B CA 1
ATOM 2064 C C . ASN B 1 26 ? -2.823 -10.110 76.976 1.00 22.91 26 ASN B C 1
ATOM 2065 O O . ASN B 1 26 ? -3.138 -9.005 77.427 1.00 21.72 26 ASN B O 1
ATOM 2070 N N . TYR B 1 27 ? -2.187 -10.260 75.817 1.00 22.97 27 TYR B N 1
ATOM 2071 C CA . TYR B 1 27 ? -1.640 -9.130 75.054 1.00 23.21 27 TYR B CA 1
ATOM 2072 C C . TYR B 1 27 ? -2.676 -8.029 74.748 1.00 23.11 27 TYR B C 1
ATOM 2073 O O . TYR B 1 27 ? -2.438 -6.871 75.064 1.00 25.60 27 TYR B O 1
ATOM 2082 N N . PRO B 1 28 ? -3.823 -8.377 74.138 1.00 24.05 28 PRO B N 1
ATOM 2083 C CA . PRO B 1 28 ? -4.240 -9.660 73.563 1.00 23.35 28 PRO B CA 1
ATOM 2084 C C . PRO B 1 28 ? -3.932 -9.789 72.059 1.00 24.06 28 PRO B C 1
ATOM 2085 O O . PRO B 1 28 ? -3.874 -8.790 71.325 1.00 24.42 28 PRO B O 1
ATOM 2089 N N . ALA B 1 29 ? -3.699 -11.006 71.612 1.00 22.56 29 ALA B N 1
ATOM 2090 C CA . ALA B 1 29 ? -3.457 -11.247 70.199 1.00 24.28 29 ALA B CA 1
ATOM 2091 C C . ALA B 1 29 ? -3.881 -12.664 69.864 1.00 25.06 29 ALA B C 1
ATOM 2092 O O . ALA B 1 29 ? -4.112 -13.466 70.773 1.00 24.27 29 ALA B O 1
ATOM 2094 N N . GLU B 1 30 ? -3.963 -12.972 68.571 1.00 25.04 30 GLU B N 1
ATOM 2095 C CA . GLU B 1 30 ? -4.411 -14.288 68.105 1.00 27.54 30 GLU B CA 1
ATOM 2096 C C . GLU B 1 30 ? -3.299 -15.324 68.128 1.00 26.27 30 GLU B C 1
ATOM 2097 O O . GLU B 1 30 ? -3.551 -16.507 68.362 1.00 27.53 30 GLU B O 1
ATOM 2103 N N . GLY B 1 31 ? -2.072 -14.891 67.844 1.00 24.18 31 GLY B N 1
ATOM 2104 C CA . GLY B 1 31 ? -0.957 -15.806 67.680 1.00 21.95 31 GLY B CA 1
ATOM 2105 C C . GLY B 1 31 ? 0.339 -15.090 67.316 1.00 22.00 31 GLY B C 1
ATOM 2106 O O . GLY B 1 31 ? 0.520 -13.905 67.623 1.00 20.10 31 GLY B O 1
ATOM 2107 N N . PHE B 1 32 ? 1.224 -15.800 66.616 1.00 20.49 32 PHE B N 1
ATOM 2108 C CA . PHE B 1 32 ? 2.618 -15.355 66.446 1.00 19.18 32 PHE B CA 1
ATOM 2109 C C . PHE B 1 32 ? 3.009 -15.242 64.998 1.00 20.23 32 PHE B C 1
ATOM 2110 O O . PHE B 1 32 ? 2.452 -15.933 64.119 1.00 18.82 32 PHE B O 1
ATOM 2118 N N . VAL B 1 33 ? 3.970 -14.358 64.756 1.00 17.60 33 VAL B N 1
ATOM 2119 C CA . VAL B 1 33 ? 4.705 -14.386 63.480 1.00 16.39 33 VAL B CA 1
ATOM 2120 C C . VAL B 1 33 ? 6.192 -14.325 63.786 1.00 16.21 33 VAL B C 1
ATOM 2121 O O . VAL B 1 33 ? 6.612 -13.661 64.763 1.00 17.60 33 VAL B O 1
ATOM 2125 N N . ILE B 1 34 ? 6.980 -14.999 62.960 1.00 16.95 34 ILE B N 1
ATOM 2126 C CA . ILE B 1 34 ? 8.409 -15.046 63.167 1.00 19.50 34 ILE B CA 1
ATOM 2127 C C . ILE B 1 34 ? 9.181 -15.085 61.846 1.00 18.14 34 ILE B C 1
ATOM 2128 O O . ILE B 1 34 ? 8.709 -15.669 60.871 1.00 18.54 34 ILE B O 1
ATOM 2133 N N . GLY B 1 35 ? 10.340 -14.417 61.809 1.00 14.86 35 GLY B N 1
ATOM 2134 C CA . GLY B 1 35 ? 11.260 -14.542 60.661 1.00 17.60 35 GLY B CA 1
ATOM 2135 C C . GLY B 1 35 ? 12.138 -15.786 60.818 1.00 18.81 35 GLY B C 1
ATOM 2136 O O . GLY B 1 35 ? 12.848 -15.943 61.837 1.00 17.98 35 GLY B O 1
ATOM 2137 N N . LEU B 1 36 ? 12.116 -16.671 59.824 1.00 17.02 36 LEU B N 1
ATOM 2138 C CA . LEU B 1 36 ? 12.955 -17.889 59.862 1.00 19.39 36 LEU B CA 1
ATOM 2139 C C . LEU B 1 36 ? 14.174 -17.787 58.949 1.00 18.91 36 LEU B C 1
ATOM 2140 O O . LEU B 1 36 ? 14.064 -17.846 57.714 1.00 19.68 36 LEU B O 1
ATOM 2145 N N . SER B 1 37 ? 15.344 -17.644 59.560 1.00 18.22 37 SER B N 1
ATOM 2146 C CA . SER B 1 37 ? 16.569 -17.430 58.804 1.00 18.07 37 SER B CA 1
ATOM 2147 C C . SER B 1 37 ? 17.254 -18.742 58.383 1.00 17.39 37 SER B C 1
ATOM 2148 O O . SER B 1 37 ? 18.168 -18.727 57.578 1.00 19.73 37 SER B O 1
ATOM 2151 N N . GLY B 1 38 ? 16.846 -19.860 58.954 1.00 18.43 38 GLY B N 1
ATOM 2152 C CA . GLY B 1 38 ? 17.650 -21.085 58.799 1.00 17.60 38 GLY B CA 1
ATOM 2153 C C . GLY B 1 38 ? 18.622 -21.258 59.959 1.00 17.25 38 GLY B C 1
ATOM 2154 O O . GLY B 1 38 ? 19.251 -22.302 60.090 1.00 16.71 38 GLY B O 1
ATOM 2155 N N . GLY B 1 39 ? 18.698 -20.253 60.829 1.00 15.84 39 GLY B N 1
ATOM 2156 C CA . GLY B 1 39 ? 19.536 -20.333 62.040 1.00 15.48 39 GLY B CA 1
ATOM 2157 C C . GLY B 1 39 ? 18.833 -20.960 63.230 1.00 16.38 39 GLY B C 1
ATOM 2158 O O . GLY B 1 39 ? 17.624 -21.219 63.196 1.00 17.02 39 GLY B O 1
ATOM 2159 N N . ILE B 1 40 ? 19.599 -21.184 64.304 1.00 16.17 40 ILE B N 1
ATOM 2160 C CA . ILE B 1 40 ? 19.101 -21.879 65.484 1.00 16.18 40 ILE B CA 1
ATOM 2161 C C . ILE B 1 40 ? 18.123 -21.063 66.349 1.00 14.69 40 ILE B C 1
ATOM 2162 O O . ILE B 1 40 ? 17.130 -21.602 66.841 1.00 15.85 40 ILE B O 1
ATOM 2167 N N . ASP B 1 41 ? 18.373 -19.758 66.516 1.00 15.17 41 ASP B N 1
ATOM 2168 C CA . ASP B 1 41 ? 17.536 -18.975 67.416 1.00 15.88 41 ASP B CA 1
ATOM 2169 C C . ASP B 1 41 ? 16.111 -18.922 66.882 1.00 15.92 41 ASP B C 1
ATOM 2170 O O . ASP B 1 41 ? 15.159 -19.155 67.629 1.00 15.90 41 ASP B O 1
ATOM 2175 N N . SER B 1 42 ? 15.947 -18.585 65.598 1.00 16.17 42 SER B N 1
ATOM 2176 C CA . SER B 1 42 ? 14.586 -18.506 65.037 1.00 16.70 42 SER B CA 1
ATOM 2177 C C . SER B 1 42 ? 13.959 -19.904 64.952 1.00 16.71 42 SER B C 1
ATOM 2178 O O . SER B 1 42 ? 12.762 -20.052 65.140 1.00 18.65 42 SER B O 1
ATOM 2181 N N . ALA B 1 43 ? 14.773 -20.929 64.687 1.00 16.73 43 ALA B N 1
ATOM 2182 C CA . ALA B 1 43 ? 14.244 -22.307 64.603 1.00 17.61 43 ALA B CA 1
ATOM 2183 C C . ALA B 1 43 ? 13.597 -22.711 65.944 1.00 17.25 43 ALA B C 1
ATOM 2184 O O . ALA B 1 43 ? 12.465 -23.263 66.007 1.00 16.96 43 ALA B O 1
ATOM 2186 N N . VAL B 1 44 ? 14.333 -22.425 67.017 1.00 16.71 44 VAL B N 1
ATOM 2187 C CA . VAL B 1 44 ? 13.890 -22.716 68.363 1.00 16.66 44 VAL B CA 1
ATOM 2188 C C . VAL B 1 44 ? 12.640 -21.920 68.754 1.00 17.67 44 VAL B C 1
ATOM 2189 O O . VAL B 1 44 ? 11.667 -22.502 69.271 1.00 16.92 44 VAL B O 1
ATOM 2193 N N . ALA B 1 45 ? 12.666 -20.598 68.509 1.00 16.42 45 ALA B N 1
ATOM 2194 C CA . ALA B 1 45 ? 11.537 -19.737 68.818 1.00 18.58 45 ALA B CA 1
ATOM 2195 C C . ALA B 1 45 ? 10.273 -20.156 68.054 1.00 17.24 45 ALA B C 1
ATOM 2196 O O . ALA B 1 45 ? 9.188 -20.215 68.637 1.00 17.50 45 ALA B O 1
ATOM 2198 N N . ALA B 1 46 ? 10.414 -20.482 66.774 1.00 18.77 46 ALA B N 1
ATOM 2199 C CA . ALA B 1 46 ? 9.259 -20.949 65.990 1.00 17.07 46 ALA B CA 1
ATOM 2200 C C . ALA B 1 46 ? 8.697 -22.266 66.548 1.00 18.22 46 ALA B C 1
ATOM 2201 O O . ALA B 1 46 ? 7.482 -22.451 66.632 1.00 16.93 46 ALA B O 1
ATOM 2203 N N . SER B 1 47 ? 9.589 -23.195 66.893 1.00 19.49 47 SER B N 1
ATOM 2204 C CA . SER B 1 47 ? 9.175 -24.517 67.398 1.00 20.62 47 SER B CA 1
ATOM 2205 C C . SER B 1 47 ? 8.397 -24.349 68.706 1.00 21.32 47 SER B C 1
ATOM 2206 O O . SER B 1 47 ? 7.383 -25.046 68.946 1.00 21.81 47 SER B O 1
ATOM 2209 N N . LEU B 1 48 ? 8.874 -23.433 69.546 1.00 21.62 48 LEU B N 1
ATOM 2210 C CA . LEU B 1 48 ? 8.225 -23.152 70.810 1.00 22.77 48 LEU B CA 1
ATOM 2211 C C . LEU B 1 48 ? 6.860 -22.529 70.558 1.00 22.82 48 LEU B C 1
ATOM 2212 O O . LEU B 1 48 ? 5.869 -22.968 71.164 1.00 23.31 48 LEU B O 1
ATOM 2217 N N . ALA B 1 49 ? 6.788 -21.535 69.660 1.00 20.82 49 ALA B N 1
ATOM 2218 C CA . ALA B 1 49 ? 5.492 -20.910 69.329 1.00 21.05 49 ALA B CA 1
ATOM 2219 C C . ALA B 1 49 ? 4.463 -21.929 68.799 1.00 21.31 49 ALA B C 1
ATOM 2220 O O . ALA B 1 49 ? 3.285 -21.860 69.144 1.00 22.23 49 ALA B O 1
ATOM 2222 N N . VAL B 1 50 ? 4.901 -22.877 67.983 1.00 21.36 50 VAL B N 1
ATOM 2223 C CA . VAL B 1 50 ? 3.963 -23.871 67.441 1.00 22.49 50 VAL B CA 1
ATOM 2224 C C . VAL B 1 50 ? 3.358 -24.729 68.571 1.00 23.57 50 VAL B C 1
ATOM 2225 O O . VAL B 1 50 ? 2.150 -25.025 68.567 1.00 22.85 50 VAL B O 1
ATOM 2229 N N . LYS B 1 51 ? 4.188 -25.088 69.545 1.00 24.11 51 LYS B N 1
ATOM 2230 C CA . LYS B 1 51 ? 3.730 -25.914 70.665 1.00 25.63 51 LYS B CA 1
ATOM 2231 C C . LYS B 1 51 ? 2.660 -25.265 71.550 1.00 26.25 51 LYS B C 1
ATOM 2232 O O . LYS B 1 51 ? 1.945 -25.962 72.277 1.00 25.68 51 LYS B O 1
ATOM 2238 N N . THR B 1 52 ? 2.515 -23.938 71.486 1.00 23.91 52 THR B N 1
ATOM 2239 C CA . THR B 1 52 ? 1.406 -23.291 72.183 1.00 23.85 52 THR B CA 1
ATOM 2240 C C . THR B 1 52 ? 0.047 -23.705 71.613 1.00 23.93 52 THR B C 1
ATOM 2241 O O . THR B 1 52 ? -0.972 -23.509 72.258 1.00 26.06 52 THR B O 1
ATOM 2245 N N . GLY B 1 53 ? 0.028 -24.215 70.387 1.00 25.91 53 GLY B N 1
ATOM 2246 C CA . GLY B 1 53 ? -1.219 -24.487 69.692 1.00 24.71 53 GLY B CA 1
ATOM 2247 C C . GLY B 1 53 ? -1.888 -23.232 69.140 1.00 25.82 53 GLY B C 1
ATOM 2248 O O . GLY B 1 53 ? -2.945 -23.326 68.499 1.00 25.04 53 GLY B O 1
ATOM 2249 N N . LEU B 1 54 ? -1.300 -22.052 69.367 1.00 22.70 54 LEU B N 1
ATOM 2250 C CA . LEU B 1 54 ? -1.808 -20.816 68.746 1.00 24.35 54 LEU B CA 1
ATOM 2251 C C . LEU B 1 54 ? -1.290 -20.656 67.305 1.00 22.45 54 LEU B C 1
ATOM 2252 O O . LEU B 1 54 ? -0.180 -21.125 66.999 1.00 25.15 54 LEU B O 1
ATOM 2257 N N . PRO B 1 55 ? -2.080 -19.981 66.431 1.00 23.79 55 PRO B N 1
ATOM 2258 C CA . PRO B 1 55 ? -1.691 -19.734 65.028 1.00 23.53 55 PRO B CA 1
ATOM 2259 C C . PRO B 1 55 ? -0.287 -19.128 64.975 1.00 23.19 55 PRO B C 1
ATOM 2260 O O . PRO B 1 55 ? -0.035 -18.112 65.630 1.00 23.65 55 PRO B O 1
ATOM 2264 N N . THR B 1 56 ? 0.614 -19.774 64.236 1.00 23.40 56 THR B N 1
ATOM 2265 C CA . THR B 1 56 ? 2.006 -19.325 64.090 1.00 22.15 56 THR B CA 1
ATOM 2266 C C . THR B 1 56 ? 2.369 -19.306 62.612 1.00 22.21 56 THR B C 1
ATOM 2267 O O . THR B 1 56 ? 2.147 -20.299 61.911 1.00 23.70 56 THR B O 1
ATOM 2271 N N . THR B 1 57 ? 2.897 -18.174 62.137 1.00 19.74 57 THR B N 1
ATOM 2272 C CA . THR B 1 57 ? 3.303 -18.026 60.733 1.00 19.28 57 THR B CA 1
ATOM 2273 C C . THR B 1 57 ? 4.781 -17.711 60.668 1.00 18.77 57 THR B C 1
ATOM 2274 O O . THR B 1 57 ? 5.271 -16.912 61.461 1.00 19.58 57 THR B O 1
ATOM 2278 N N . ALA B 1 58 ? 5.489 -18.345 59.727 1.00 18.75 58 ALA B N 1
ATOM 2279 C CA . ALA B 1 58 ? 6.881 -18.036 59.484 1.00 17.96 58 ALA B CA 1
ATOM 2280 C C . ALA B 1 58 ? 7.042 -17.264 58.178 1.00 19.14 58 ALA B C 1
ATOM 2281 O O . ALA B 1 58 ? 6.431 -17.615 57.172 1.00 17.93 58 ALA B O 1
ATOM 2283 N N . LEU B 1 59 ? 7.861 -16.207 58.209 1.00 15.87 59 LEU B N 1
ATOM 2284 C CA . LEU B 1 59 ? 8.344 -15.571 56.990 1.00 15.59 59 LEU B CA 1
ATOM 2285 C C . LEU B 1 59 ? 9.789 -15.899 56.721 1.00 17.62 59 LEU B C 1
ATOM 2286 O O . LEU B 1 59 ? 10.641 -15.825 57.619 1.00 18.75 59 LEU B O 1
ATOM 2291 N N . ILE B 1 60 ? 10.078 -16.239 55.468 1.00 17.17 60 ILE B N 1
ATOM 2292 C CA . ILE B 1 60 ? 11.460 -16.376 55.004 1.00 17.60 60 ILE B CA 1
ATOM 2293 C C . ILE B 1 60 ? 11.710 -15.176 54.102 1.00 19.35 60 ILE B C 1
ATOM 2294 O O . ILE B 1 60 ? 10.940 -14.937 53.155 1.00 19.64 60 ILE B O 1
ATOM 2299 N N . LEU B 1 61 ? 12.735 -14.390 54.437 1.00 19.10 61 LEU B N 1
ATOM 2300 C CA . LEU B 1 61 ? 12.938 -13.054 53.836 1.00 18.77 61 LEU B CA 1
ATOM 2301 C C . LEU B 1 61 ? 14.364 -12.918 53.339 1.00 19.44 61 LEU B C 1
ATOM 2302 O O . LEU B 1 61 ? 15.152 -12.139 53.884 1.00 20.18 61 LEU B O 1
ATOM 2307 N N . PRO B 1 62 ? 14.719 -13.705 52.312 1.00 21.25 62 PRO B N 1
ATOM 2308 C CA . PRO B 1 62 ? 16.096 -13.687 51.830 1.00 19.03 62 PRO B CA 1
ATOM 2309 C C . PRO B 1 62 ? 16.477 -12.387 51.135 1.00 19.94 62 PRO B C 1
ATOM 2310 O O . PRO B 1 62 ? 15.630 -11.722 50.532 1.00 19.59 62 PRO B O 1
ATOM 2314 N N . SER B 1 63 ? 17.736 -12.009 51.251 1.00 19.50 63 SER B N 1
ATOM 2315 C CA . SER B 1 63 ? 18.284 -10.992 50.374 1.00 21.97 63 SER B CA 1
ATOM 2316 C C . SER B 1 63 ? 19.218 -11.743 49.427 1.00 24.67 63 SER B C 1
ATOM 2317 O O . SER B 1 63 ? 19.375 -12.961 49.545 1.00 25.02 63 SER B O 1
ATOM 2320 N N . ASP B 1 64 ? 19.864 -11.041 48.510 1.00 26.44 64 ASP B N 1
ATOM 2321 C CA . ASP B 1 64 ? 20.759 -11.734 47.573 1.00 29.96 64 ASP B CA 1
ATOM 2322 C C . ASP B 1 64 ? 22.020 -12.283 48.225 1.00 30.57 64 ASP B C 1
ATOM 2323 O O . ASP B 1 64 ? 22.659 -13.159 47.681 1.00 32.89 64 ASP B O 1
ATOM 2328 N N . ASN B 1 65 ? 22.357 -11.793 49.403 1.00 30.72 65 ASN B N 1
ATOM 2329 C CA . ASN B 1 65 ? 23.539 -12.265 50.121 1.00 31.70 65 ASN B CA 1
ATOM 2330 C C . ASN B 1 65 ? 23.287 -13.551 50.930 1.00 31.76 65 ASN B C 1
ATOM 2331 O O . ASN B 1 65 ? 24.217 -14.096 51.535 1.00 31.90 65 ASN B O 1
ATOM 2336 N N . ASN B 1 66 ? 22.037 -14.008 50.979 1.00 29.44 66 ASN B N 1
ATOM 2337 C CA . ASN B 1 66 ? 21.695 -15.211 51.749 1.00 30.16 66 ASN B CA 1
ATOM 2338 C C . ASN B 1 66 ? 21.949 -16.515 50.988 1.00 29.67 66 ASN B C 1
ATOM 2339 O O . ASN B 1 66 ? 21.949 -16.536 49.757 1.00 29.90 66 ASN B O 1
ATOM 2344 N N . GLN B 1 67 ? 22.125 -17.608 51.727 1.00 29.55 67 GLN B N 1
ATOM 2345 C CA . GLN B 1 67 ? 22.465 -18.909 51.117 1.00 29.00 67 GLN B CA 1
ATOM 2346 C C . GLN B 1 67 ? 21.240 -19.772 50.876 1.00 27.91 67 GLN B C 1
ATOM 2347 O O . GLN B 1 67 ? 20.322 -19.814 51.707 1.00 25.74 67 GLN B O 1
ATOM 2353 N N . HIS B 1 68 ? 21.240 -20.484 49.753 1.00 26.25 68 HIS B N 1
ATOM 2354 C CA . HIS B 1 68 ? 20.136 -21.369 49.458 1.00 26.28 68 HIS B CA 1
ATOM 2355 C C . HIS B 1 68 ? 19.876 -22.381 50.549 1.00 24.47 68 HIS B C 1
ATOM 2356 O O . HIS B 1 68 ? 18.723 -22.650 50.856 1.00 24.57 68 HIS B O 1
ATOM 2363 N N . GLN B 1 69 ? 20.931 -22.960 51.123 1.00 23.41 69 GLN B N 1
ATOM 2364 C CA . GLN B 1 69 ? 20.744 -23.979 52.161 1.00 21.82 69 GLN B CA 1
ATOM 2365 C C . GLN B 1 69 ? 19.960 -23.430 53.359 1.00 20.85 69 GLN B C 1
ATOM 2366 O O . GLN B 1 69 ? 19.175 -24.140 53.967 1.00 18.53 69 GLN B O 1
ATOM 2372 N N . ASP B 1 70 ? 20.199 -22.165 53.695 1.00 21.32 70 ASP B N 1
ATOM 2373 C CA . ASP B 1 70 ? 19.487 -21.544 54.817 1.00 20.96 70 ASP B CA 1
ATOM 2374 C C . ASP B 1 70 ? 18.015 -21.413 54.534 1.00 19.87 70 ASP B C 1
ATOM 2375 O O . ASP B 1 70 ? 17.206 -21.617 55.429 1.00 19.65 70 ASP B O 1
ATOM 2380 N N . MET B 1 71 ? 17.670 -21.076 53.293 1.00 20.58 71 MET B N 1
ATOM 2381 C CA . MET B 1 71 ? 16.260 -21.112 52.886 1.00 21.81 71 MET B CA 1
ATOM 2382 C C . MET B 1 71 ? 15.673 -22.538 52.985 1.00 20.33 71 MET B C 1
ATOM 2383 O O . MET B 1 71 ? 14.584 -22.750 53.536 1.00 20.99 71 MET B O 1
ATOM 2388 N N . GLN B 1 72 ? 16.413 -23.510 52.464 1.00 21.12 72 GLN B N 1
ATOM 2389 C CA . GLN B 1 72 ? 15.963 -24.892 52.486 1.00 21.71 72 GLN B CA 1
ATOM 2390 C C . GLN B 1 72 ? 15.812 -25.442 53.914 1.00 21.09 72 GLN B C 1
ATOM 2391 O O . GLN B 1 72 ? 14.857 -26.182 54.212 1.00 22.19 72 GLN B O 1
ATOM 2397 N N . ASP B 1 73 ? 16.733 -25.066 54.801 1.00 18.68 73 ASP B N 1
ATOM 2398 C CA . ASP B 1 73 ? 16.649 -25.509 56.191 1.00 17.76 73 ASP B CA 1
ATOM 2399 C C . ASP B 1 73 ? 15.406 -24.949 56.853 1.00 16.76 73 ASP B C 1
ATOM 2400 O O . ASP B 1 73 ? 14.699 -25.680 57.538 1.00 17.74 73 ASP B O 1
ATOM 2405 N N . ALA B 1 74 ? 15.134 -23.656 56.631 1.00 17.69 74 ALA B N 1
ATOM 2406 C CA . ALA B 1 74 ? 13.903 -23.044 57.147 1.00 18.01 74 ALA B CA 1
ATOM 2407 C C . ALA B 1 74 ? 12.631 -23.721 56.601 1.00 17.47 74 ALA B C 1
ATOM 2408 O O . ALA B 1 74 ? 11.707 -24.013 57.356 1.00 15.76 74 ALA B O 1
ATOM 2410 N N . LEU B 1 75 ? 12.566 -23.932 55.290 1.00 17.78 75 LEU B N 1
ATOM 2411 C CA . LEU B 1 75 ? 11.434 -24.627 54.669 1.00 18.21 75 LEU B CA 1
ATOM 2412 C C . LEU B 1 75 ? 11.222 -26.035 55.220 1.00 18.30 75 LEU B C 1
ATOM 2413 O O . LEU B 1 75 ? 10.077 -26.467 55.454 1.00 18.30 75 LEU B O 1
ATOM 2418 N N . GLU B 1 76 ? 12.319 -26.738 55.445 1.00 17.29 76 GLU B N 1
ATOM 2419 C CA . GLU B 1 76 ? 12.243 -28.072 56.045 1.00 19.88 76 GLU B CA 1
ATOM 2420 C C . GLU B 1 76 ? 11.606 -28.015 57.441 1.00 18.23 76 GLU B C 1
ATOM 2421 O O . GLU B 1 76 ? 10.751 -28.840 57.777 1.00 19.33 76 GLU B O 1
ATOM 2427 N N . LEU B 1 77 ? 12.025 -27.050 58.256 1.00 17.77 77 LEU B N 1
ATOM 2428 C CA . LEU B 1 77 ? 11.389 -26.875 59.572 1.00 17.37 77 LEU B CA 1
ATOM 2429 C C . LEU B 1 77 ? 9.898 -26.561 59.445 1.00 18.20 77 LEU B C 1
ATOM 2430 O O . LEU B 1 77 ? 9.072 -27.100 60.203 1.00 21.27 77 LEU B O 1
ATOM 2435 N N . ILE B 1 78 ? 9.565 -25.662 58.516 1.00 18.96 78 ILE B N 1
ATOM 2436 C CA . ILE B 1 78 ? 8.195 -25.310 58.258 1.00 19.60 78 ILE B CA 1
ATOM 2437 C C . ILE B 1 78 ? 7.362 -26.558 57.891 1.00 21.07 78 ILE B C 1
ATOM 2438 O O . ILE B 1 78 ? 6.215 -26.695 58.357 1.00 20.40 78 ILE B O 1
ATOM 2443 N N . GLU B 1 79 ? 7.925 -27.434 57.054 1.00 21.88 79 GLU B N 1
ATOM 2444 C CA . GLU B 1 79 ? 7.237 -28.692 56.685 1.00 25.54 79 GLU B CA 1
ATOM 2445 C C . GLU B 1 79 ? 6.953 -29.570 57.901 1.00 26.80 79 GLU B C 1
ATOM 2446 O O . GLU B 1 79 ? 5.842 -30.075 58.057 1.00 28.39 79 GLU B O 1
ATOM 2452 N N . MET B 1 80 ? 7.956 -29.732 58.759 1.00 26.59 80 MET B N 1
ATOM 2453 C CA . MET B 1 80 ? 7.842 -30.536 59.956 1.00 27.30 80 MET B CA 1
ATOM 2454 C C . MET B 1 80 ? 6.848 -29.955 60.935 1.00 28.41 80 MET B C 1
ATOM 2455 O O . MET B 1 80 ? 6.088 -30.705 61.555 1.00 28.45 80 MET B O 1
ATOM 2460 N N . LEU B 1 81 ? 6.896 -28.627 61.113 1.00 26.46 81 LEU B N 1
ATOM 2461 C CA . LEU B 1 81 ? 5.988 -27.914 62.015 1.00 26.65 81 LEU B CA 1
ATOM 2462 C C . LEU B 1 81 ? 4.563 -27.793 61.459 1.00 25.42 81 LEU B C 1
ATOM 2463 O O . LEU B 1 81 ? 3.629 -27.555 62.220 1.00 24.96 81 LEU B O 1
ATOM 2468 N N . ASN B 1 82 ? 4.423 -27.963 60.145 1.00 24.22 82 ASN B N 1
ATOM 2469 C CA . ASN B 1 82 ? 3.152 -27.793 59.438 1.00 26.32 82 ASN B CA 1
ATOM 2470 C C . ASN B 1 82 ? 2.531 -26.402 59.640 1.00 27.94 82 ASN B C 1
ATOM 2471 O O . ASN B 1 82 ? 1.350 -26.283 59.995 1.00 28.73 82 ASN B O 1
ATOM 2476 N N . ILE B 1 83 ? 3.322 -25.338 59.444 1.00 26.16 83 ILE B N 1
ATOM 2477 C CA . ILE B 1 83 ? 2.766 -23.997 59.634 1.00 25.32 83 ILE B CA 1
ATOM 2478 C C . ILE B 1 83 ? 2.643 -23.214 58.356 1.00 24.06 83 ILE B C 1
ATOM 2479 O O . ILE B 1 83 ? 3.335 -23.492 57.371 1.00 23.91 83 ILE B O 1
ATOM 2484 N N . GLU B 1 84 ? 1.763 -22.218 58.407 1.00 23.35 84 GLU B N 1
ATOM 2485 C CA . GLU B 1 84 ? 1.612 -21.227 57.352 1.00 25.16 84 GLU B CA 1
ATOM 2486 C C . GLU B 1 84 ? 2.936 -20.491 57.195 1.00 24.11 84 GLU B C 1
ATOM 2487 O O . GLU B 1 84 ? 3.601 -20.177 58.182 1.00 21.34 84 GLU B O 1
ATOM 2493 N N . HIS B 1 85 ? 3.301 -20.196 55.956 1.00 23.02 85 HIS B N 1
ATOM 2494 C CA . HIS B 1 85 ? 4.563 -19.539 55.694 1.00 22.22 85 HIS B CA 1
ATOM 2495 C C . HIS B 1 85 ? 4.537 -18.788 54.369 1.00 22.95 85 HIS B C 1
ATOM 2496 O O . HIS B 1 85 ? 3.698 -19.086 53.485 1.00 19.95 85 HIS B O 1
ATOM 2503 N N . TYR B 1 86 ? 5.451 -17.824 54.234 1.00 20.67 86 TYR B N 1
ATOM 2504 C CA . TYR B 1 86 ? 5.631 -17.022 53.014 1.00 20.07 86 TYR B CA 1
ATOM 2505 C C . TYR B 1 86 ? 7.106 -16.757 52.834 1.00 20.86 86 TYR B C 1
ATOM 2506 O O . TYR B 1 86 ? 7.822 -16.467 53.807 1.00 19.47 86 TYR B O 1
ATOM 2515 N N . THR B 1 87 ? 7.563 -16.902 51.597 1.00 19.91 87 THR B N 1
ATOM 2516 C CA . THR B 1 87 ? 8.930 -16.624 51.245 1.00 18.69 87 THR B CA 1
ATOM 2517 C C . THR B 1 87 ? 8.907 -15.435 50.320 1.00 20.69 87 THR B C 1
ATOM 2518 O O . THR B 1 87 ? 8.292 -15.495 49.238 1.00 21.93 87 THR B O 1
ATOM 2522 N N . ILE B 1 88 ? 9.498 -14.323 50.777 1.00 18.60 88 ILE B N 1
ATOM 2523 C CA . ILE B 1 88 ? 9.568 -13.087 49.984 1.00 19.23 88 ILE B CA 1
ATOM 2524 C C . ILE B 1 88 ? 10.971 -12.479 49.966 1.00 17.72 88 ILE B C 1
ATOM 2525 O O . ILE B 1 88 ? 11.561 -12.175 51.024 1.00 16.10 88 ILE B O 1
ATOM 2530 N N . SER B 1 89 ? 11.545 -12.324 48.777 1.00 17.70 89 SER B N 1
ATOM 2531 C CA . SER B 1 89 ? 12.844 -11.629 48.690 1.00 17.95 89 SER B CA 1
ATOM 2532 C C . SER B 1 89 ? 12.712 -10.147 49.098 1.00 16.53 89 SER B C 1
ATOM 2533 O O . SER B 1 89 ? 11.825 -9.427 48.642 1.00 18.30 89 SER B O 1
ATOM 2536 N N . ILE B 1 90 ? 13.591 -9.715 50.009 1.00 17.52 90 ILE B N 1
ATOM 2537 C CA . ILE B 1 90 ? 13.642 -8.308 50.424 1.00 16.47 90 ILE B CA 1
ATOM 2538 C C . ILE B 1 90 ? 14.480 -7.474 49.468 1.00 17.17 90 ILE B C 1
ATOM 2539 O O . ILE B 1 90 ? 14.588 -6.244 49.604 1.00 19.39 90 ILE B O 1
ATOM 2544 N N . GLN B 1 91 ? 15.108 -8.155 48.521 1.00 19.11 91 GLN B N 1
ATOM 2545 C CA . GLN B 1 91 ? 16.097 -7.514 47.661 1.00 18.26 91 GLN B CA 1
ATOM 2546 C C . GLN B 1 91 ? 15.534 -6.378 46.798 1.00 18.46 91 GLN B C 1
ATOM 2547 O O . GLN B 1 91 ? 16.152 -5.325 46.731 1.00 18.23 91 GLN B O 1
ATOM 2553 N N . PRO B 1 92 ? 14.376 -6.586 46.118 1.00 19.50 92 PRO B N 1
ATOM 2554 C CA . PRO B 1 92 ? 13.817 -5.449 45.357 1.00 19.59 92 PRO B CA 1
ATOM 2555 C C . PRO B 1 92 ? 13.507 -4.203 46.212 1.00 19.59 92 PRO B C 1
ATOM 2556 O O . PRO B 1 92 ? 13.844 -3.091 45.815 1.00 17.58 92 PRO B O 1
ATOM 2560 N N . ALA B 1 93 ? 12.890 -4.378 47.386 1.00 16.66 93 ALA B N 1
ATOM 2561 C CA . ALA B 1 93 ? 12.651 -3.254 48.281 1.00 17.87 93 ALA B CA 1
ATOM 2562 C C . ALA B 1 93 ? 13.955 -2.635 48.751 1.00 17.63 93 ALA B C 1
ATOM 2563 O O . ALA B 1 93 ? 14.100 -1.398 48.786 1.00 15.26 93 ALA B O 1
ATOM 2565 N N . TYR B 1 94 ? 14.914 -3.495 49.107 1.00 18.90 94 TYR B N 1
ATOM 2566 C CA . TYR B 1 94 ? 16.218 -2.990 49.532 1.00 17.77 94 TYR B CA 1
ATOM 2567 C C . TYR B 1 94 ? 16.853 -2.164 48.413 1.00 17.13 94 TYR B C 1
ATOM 2568 O O . TYR B 1 94 ? 17.339 -1.058 48.652 1.00 18.36 94 TYR B O 1
ATOM 2577 N N . GLU B 1 95 ? 16.857 -2.698 47.194 1.00 18.26 95 GLU B N 1
ATOM 2578 C CA . GLU B 1 95 ? 17.514 -1.978 46.094 1.00 19.29 95 GLU B CA 1
ATOM 2579 C C . GLU B 1 95 ? 16.886 -0.594 45.855 1.00 17.88 95 GLU B C 1
ATOM 2580 O O . GLU B 1 95 ? 17.610 0.382 45.672 1.00 17.75 95 GLU B O 1
ATOM 2586 N N . ALA B 1 96 ? 15.555 -0.526 45.870 1.00 18.32 96 ALA B N 1
ATOM 2587 C CA . ALA B 1 96 ? 14.855 0.785 45.736 1.00 19.32 96 ALA B CA 1
ATOM 2588 C C . ALA B 1 96 ? 15.201 1.754 46.874 1.00 19.34 96 ALA B C 1
ATOM 2589 O O . ALA B 1 96 ? 15.462 2.950 46.647 1.00 18.88 96 ALA B O 1
ATOM 2591 N N . PHE B 1 97 ? 15.171 1.257 48.118 1.00 18.19 97 PHE B N 1
ATOM 2592 C CA . PHE B 1 97 ? 15.583 2.058 49.266 1.00 18.51 97 PHE B CA 1
ATOM 2593 C C . PHE B 1 97 ? 17.023 2.591 49.086 1.00 18.70 97 PHE B C 1
ATOM 2594 O O . PHE B 1 97 ? 17.283 3.801 49.153 1.00 19.22 97 PHE B O 1
ATOM 2602 N N . LEU B 1 98 ? 17.951 1.678 48.818 1.00 19.27 98 LEU B N 1
ATOM 2603 C CA . LEU B 1 98 ? 19.355 2.063 48.647 1.00 19.84 98 LEU B CA 1
ATOM 2604 C C . LEU B 1 98 ? 19.510 3.136 47.569 1.00 18.61 98 LEU B C 1
ATOM 2605 O O . LEU B 1 98 ? 20.180 4.122 47.787 1.00 21.58 98 LEU B O 1
ATOM 2610 N N . ALA B 1 99 ? 18.885 2.936 46.408 1.00 20.42 99 ALA B N 1
ATOM 2611 C CA . ALA B 1 99 ? 19.022 3.870 45.294 1.00 20.98 99 ALA B CA 1
ATOM 2612 C C . ALA B 1 99 ? 18.560 5.248 45.740 1.00 22.27 99 ALA B C 1
ATOM 2613 O O . ALA B 1 99 ? 19.209 6.251 45.447 1.00 22.17 99 ALA B O 1
ATOM 2615 N N . SER B 1 100 ? 17.459 5.280 46.496 1.00 22.54 100 SER B N 1
ATOM 2616 C CA . SER B 1 100 ? 16.832 6.544 46.900 1.00 22.48 100 SER B CA 1
ATOM 2617 C C . SER B 1 100 ? 17.694 7.303 47.912 1.00 23.01 100 SER B C 1
ATOM 2618 O O . SER B 1 100 ? 17.427 8.493 48.177 1.00 24.34 100 SER B O 1
ATOM 2621 N N . THR B 1 101 ? 18.744 6.653 48.438 1.00 20.96 101 THR B N 1
ATOM 2622 C CA . THR B 1 101 ? 19.624 7.317 49.429 1.00 19.96 101 THR B CA 1
ATOM 2623 C C . THR B 1 101 ? 20.846 7.980 48.819 1.00 21.10 101 THR B C 1
ATOM 2624 O O . THR B 1 101 ? 21.689 8.504 49.538 1.00 20.90 101 THR B O 1
ATOM 2628 N N . GLN B 1 102 ? 20.906 8.006 47.496 1.00 22.23 102 GLN B N 1
ATOM 2629 C CA . GLN B 1 102 ? 22.115 8.443 46.782 1.00 21.78 102 GLN B CA 1
ATOM 2630 C C . GLN B 1 102 ? 22.534 9.890 47.069 1.00 21.60 102 GLN B C 1
ATOM 2631 O O . GLN B 1 102 ? 23.718 10.181 47.189 1.00 20.95 102 GLN B O 1
ATOM 2637 N N . SER B 1 103 ? 21.567 10.790 47.250 1.00 20.21 103 SER B N 1
ATOM 2638 C CA . SER B 1 103 ? 21.896 12.197 47.494 1.00 21.07 103 SER B CA 1
ATOM 2639 C C . SER B 1 103 ? 22.725 12.421 48.743 1.00 22.66 103 SER B C 1
ATOM 2640 O O . SER B 1 103 ? 23.438 13.435 48.836 1.00 22.71 103 SER B O 1
ATOM 2643 N N . PHE B 1 104 ? 22.649 11.491 49.700 1.00 23.44 104 PHE B N 1
ATOM 2644 C CA . PHE B 1 104 ? 23.403 11.660 50.951 1.00 26.78 104 PHE B CA 1
ATOM 2645 C C . PHE B 1 104 ? 24.492 10.620 51.245 1.00 30.91 104 PHE B C 1
ATOM 2646 O O . PHE B 1 104 ? 25.145 10.688 52.279 1.00 30.14 104 PHE B O 1
ATOM 2654 N N . THR B 1 105 ? 24.674 9.664 50.330 1.00 35.53 105 THR B N 1
ATOM 2655 C CA . THR B 1 105 ? 25.759 8.677 50.426 1.00 39.28 105 THR B CA 1
ATOM 2656 C C . THR B 1 105 ? 26.995 9.235 49.731 1.00 40.79 105 THR B C 1
ATOM 2657 O O . THR B 1 105 ? 27.613 10.184 50.230 1.00 41.65 105 THR B O 1
ATOM 2661 N N . GLN B 1 112 ? 28.624 1.132 52.598 1.00 42.48 112 GLN B N 1
ATOM 2662 C CA . GLN B 1 112 ? 28.909 0.529 53.894 1.00 41.80 112 GLN B CA 1
ATOM 2663 C C . GLN B 1 112 ? 28.155 -0.765 54.090 1.00 39.98 112 GLN B C 1
ATOM 2664 O O . GLN B 1 112 ? 26.923 -0.819 53.953 1.00 37.41 112 GLN B O 1
ATOM 2670 N N . LEU B 1 113 ? 28.910 -1.796 54.454 1.00 38.71 113 LEU B N 1
ATOM 2671 C CA . LEU B 1 113 ? 28.359 -3.115 54.678 1.00 38.55 113 LEU B CA 1
ATOM 2672 C C . LEU B 1 113 ? 27.455 -3.153 55.907 1.00 37.90 113 LEU B C 1
ATOM 2673 O O . LEU B 1 113 ? 26.397 -3.798 55.866 1.00 37.03 113 LEU B O 1
ATOM 2678 N N . VAL B 1 114 ? 27.858 -2.470 56.987 1.00 36.27 114 VAL B N 1
ATOM 2679 C CA . VAL B 1 114 ? 27.032 -2.424 58.208 1.00 34.53 114 VAL B CA 1
ATOM 2680 C C . VAL B 1 114 ? 25.734 -1.643 57.966 1.00 32.92 114 VAL B C 1
ATOM 2681 O O . VAL B 1 114 ? 24.668 -2.026 58.468 1.00 31.77 114 VAL B O 1
ATOM 2685 N N . ILE B 1 115 ? 25.825 -0.560 57.200 1.00 29.22 115 ILE B N 1
ATOM 2686 C CA . ILE B 1 115 ? 24.632 0.212 56.829 1.00 28.50 115 ILE B CA 1
ATOM 2687 C C . ILE B 1 115 ? 23.641 -0.671 56.050 1.00 25.48 115 ILE B C 1
ATOM 2688 O O . ILE B 1 115 ? 22.450 -0.700 56.371 1.00 22.12 115 ILE B O 1
ATOM 2693 N N . LYS B 1 116 ? 24.154 -1.406 55.060 1.00 23.56 116 LYS B N 1
ATOM 2694 C CA . LYS B 1 116 ? 23.383 -2.419 54.357 1.00 23.68 116 LYS B CA 1
ATOM 2695 C C . LYS B 1 116 ? 22.737 -3.452 55.296 1.00 22.95 116 LYS B C 1
ATOM 2696 O O . LYS B 1 116 ? 21.535 -3.732 55.187 1.00 20.50 116 LYS B O 1
ATOM 2702 N N . GLY B 1 117 ? 23.541 -4.056 56.175 1.00 19.91 117 GLY B N 1
ATOM 2703 C CA . GLY B 1 117 ? 23.040 -5.114 57.078 1.00 19.51 117 GLY B CA 1
ATOM 2704 C C . GLY B 1 117 ? 21.877 -4.559 57.900 1.00 18.75 117 GLY B C 1
ATOM 2705 O O . GLY B 1 117 ? 20.840 -5.228 58.081 1.00 16.19 117 GLY B O 1
ATOM 2706 N N . ASN B 1 118 ? 22.026 -3.319 58.353 1.00 17.17 118 ASN B N 1
ATOM 2707 C CA . ASN B 1 118 ? 20.997 -2.715 59.224 1.00 17.67 118 ASN B CA 1
ATOM 2708 C C . ASN B 1 118 ? 19.707 -2.381 58.455 1.00 15.91 118 ASN B C 1
ATOM 2709 O O . ASN B 1 118 ? 18.602 -2.586 58.978 1.00 17.05 118 ASN B O 1
ATOM 2714 N N . ALA B 1 119 ? 19.846 -1.878 57.228 1.00 16.38 119 ALA B N 1
ATOM 2715 C CA . ALA B 1 119 ? 18.679 -1.601 56.366 1.00 15.80 119 ALA B CA 1
ATOM 2716 C C . ALA B 1 119 ? 17.895 -2.874 56.117 1.00 15.37 119 ALA B C 1
ATOM 2717 O O . ALA B 1 119 ? 16.674 -2.908 56.197 1.00 17.09 119 ALA B O 1
ATOM 2719 N N . GLN B 1 120 ? 18.622 -3.935 55.806 1.00 16.31 120 GLN B N 1
ATOM 2720 C CA . GLN B 1 120 ? 18.021 -5.237 55.557 1.00 16.58 120 GLN B CA 1
ATOM 2721 C C . GLN B 1 120 ? 17.293 -5.814 56.783 1.00 14.51 120 GLN B C 1
ATOM 2722 O O . GLN B 1 120 ? 16.160 -6.305 56.644 1.00 13.75 120 GLN B O 1
ATOM 2728 N N . ALA B 1 121 ? 17.901 -5.719 57.968 1.00 15.08 121 ALA B N 1
ATOM 2729 C CA . ALA B 1 121 ? 17.184 -6.074 59.217 1.00 12.24 121 ALA B CA 1
ATOM 2730 C C . ALA B 1 121 ? 15.898 -5.276 59.440 1.00 14.14 121 ALA B C 1
ATOM 2731 O O . ALA B 1 121 ? 14.853 -5.815 59.872 1.00 13.84 121 ALA B O 1
ATOM 2733 N N . ARG B 1 122 ? 15.943 -3.993 59.095 1.00 12.58 122 ARG B N 1
ATOM 2734 C CA . ARG B 1 122 ? 14.765 -3.152 59.321 1.00 13.13 122 ARG B CA 1
ATOM 2735 C C . ARG B 1 122 ? 13.674 -3.485 58.312 1.00 12.46 122 ARG B C 1
ATOM 2736 O O . ARG B 1 122 ? 12.491 -3.477 58.652 1.00 12.15 122 ARG B O 1
ATOM 2744 N N . LEU B 1 123 ? 14.074 -3.802 57.075 1.00 14.42 123 LEU B N 1
ATOM 2745 C CA . LEU B 1 123 ? 13.099 -4.282 56.069 1.00 16.28 123 LEU B CA 1
ATOM 2746 C C . LEU B 1 123 ? 12.391 -5.556 56.546 1.00 16.00 123 LEU B C 1
ATOM 2747 O O . LEU B 1 123 ? 11.182 -5.679 56.418 1.00 15.89 123 LEU B O 1
ATOM 2752 N N . ARG B 1 124 ? 13.134 -6.485 57.146 1.00 16.24 124 ARG B N 1
ATOM 2753 C CA . ARG B 1 124 ? 12.526 -7.699 57.709 1.00 13.73 124 ARG B CA 1
ATOM 2754 C C . ARG B 1 124 ? 11.495 -7.372 58.819 1.00 15.26 124 ARG B C 1
ATOM 2755 O O . ARG B 1 124 ? 10.399 -7.917 58.815 1.00 13.34 124 ARG B O 1
ATOM 2763 N N . MET B 1 125 ? 11.856 -6.455 59.725 1.00 16.24 125 MET B N 1
ATOM 2764 C CA . MET B 1 125 ? 10.927 -5.921 60.729 1.00 16.05 125 MET B CA 1
ATOM 2765 C C . MET B 1 125 ? 9.635 -5.407 60.061 1.00 16.31 125 MET B C 1
ATOM 2766 O O . MET B 1 125 ? 8.547 -5.657 60.549 1.00 14.93 125 MET B O 1
ATOM 2771 N N . MET B 1 126 ? 9.770 -4.670 58.964 1.00 16.27 126 MET B N 1
ATOM 2772 C CA . MET B 1 126 ? 8.604 -4.124 58.244 1.00 16.05 126 MET B CA 1
ATOM 2773 C C . MET B 1 126 ? 7.689 -5.228 57.744 1.00 16.29 126 MET B C 1
ATOM 2774 O O . MET B 1 126 ? 6.465 -5.114 57.891 1.00 17.42 126 MET B O 1
ATOM 2779 N N . TYR B 1 127 ? 8.266 -6.264 57.120 1.00 16.32 127 TYR B N 1
ATOM 2780 C CA . TYR B 1 127 ? 7.499 -7.451 56.673 1.00 15.07 127 TYR B CA 1
ATOM 2781 C C . TYR B 1 127 ? 6.750 -8.134 57.805 1.00 15.32 127 TYR B C 1
ATOM 2782 O O . TYR B 1 127 ? 5.534 -8.398 57.685 1.00 15.84 127 TYR B O 1
ATOM 2791 N N . LEU B 1 128 ? 7.474 -8.425 58.891 1.00 14.91 128 LEU B N 1
ATOM 2792 C CA . LEU B 1 128 ? 6.897 -9.085 60.071 1.00 15.22 128 LEU B CA 1
ATOM 2793 C C . LEU B 1 128 ? 5.773 -8.280 60.704 1.00 15.90 128 LEU B C 1
ATOM 2794 O O . LEU B 1 128 ? 4.727 -8.847 61.026 1.00 15.45 128 LEU B O 1
ATOM 2799 N N . TYR B 1 129 ? 5.947 -6.964 60.847 1.00 13.87 129 TYR B N 1
ATOM 2800 C CA . TYR B 1 129 ? 4.884 -6.117 61.442 1.00 14.43 129 TYR B CA 1
ATOM 2801 C C . TYR B 1 129 ? 3.756 -5.867 60.463 1.00 15.31 129 TYR B C 1
ATOM 2802 O O . TYR B 1 129 ? 2.607 -5.670 60.884 1.00 18.14 129 TYR B O 1
ATOM 2811 N N . ALA B 1 130 ? 4.057 -5.880 59.160 1.00 15.43 130 ALA B N 1
ATOM 2812 C CA . ALA B 1 130 ? 2.959 -5.825 58.182 1.00 17.04 130 ALA B CA 1
ATOM 2813 C C . ALA B 1 130 ? 2.064 -7.035 58.349 1.00 18.63 130 ALA B C 1
ATOM 2814 O O . ALA B 1 130 ? 0.825 -6.886 58.409 1.00 21.05 130 ALA B O 1
ATOM 2816 N N . TYR B 1 131 ? 2.672 -8.220 58.430 1.00 16.56 131 TYR B N 1
ATOM 2817 C CA . TYR B 1 131 ? 1.899 -9.457 58.611 1.00 16.04 131 TYR B CA 1
ATOM 2818 C C . TYR B 1 131 ? 1.153 -9.423 59.933 1.00 17.57 131 TYR B C 1
ATOM 2819 O O . TYR B 1 131 ? -0.070 -9.676 60.007 1.00 18.85 131 TYR B O 1
ATOM 2828 N N . ALA B 1 132 ? 1.893 -9.085 60.985 1.00 17.62 132 ALA B N 1
ATOM 2829 C CA . ALA B 1 132 ? 1.335 -9.047 62.340 1.00 18.33 132 ALA B CA 1
ATOM 2830 C C . ALA B 1 132 ? 0.077 -8.193 62.442 1.00 20.42 132 ALA B C 1
ATOM 2831 O O . ALA B 1 132 ? -0.917 -8.616 63.067 1.00 21.69 132 ALA B O 1
ATOM 2833 N N . GLN B 1 133 ? 0.101 -7.009 61.831 1.00 21.04 133 GLN B N 1
ATOM 2834 C CA . GLN B 1 133 ? -1.066 -6.129 61.857 1.00 21.11 133 GLN B CA 1
ATOM 2835 C C . GLN B 1 133 ? -2.245 -6.673 61.026 1.00 23.51 133 GLN B C 1
ATOM 2836 O O . GLN B 1 133 ? -3.410 -6.535 61.420 1.00 23.06 133 GLN B O 1
ATOM 2842 N N . GLN B 1 134 ? -1.954 -7.299 59.892 1.00 24.38 134 GLN B N 1
ATOM 2843 C CA . GLN B 1 134 ? -3.015 -7.893 59.076 1.00 25.89 134 GLN B CA 1
ATOM 2844 C C . GLN B 1 134 ? -3.755 -9.039 59.780 1.00 25.35 134 GLN B C 1
ATOM 2845 O O . GLN B 1 134 ? -4.931 -9.257 59.499 1.00 24.16 134 GLN B O 1
ATOM 2851 N N . TYR B 1 135 ? -3.052 -9.803 60.621 1.00 24.06 135 TYR B N 1
ATOM 2852 C CA . TYR B 1 135 ? -3.608 -11.041 61.203 1.00 23.25 135 TYR B CA 1
ATOM 2853 C C . TYR B 1 135 ? -3.656 -11.010 62.716 1.00 24.03 135 TYR B C 1
ATOM 2854 O O . TYR B 1 135 ? -3.888 -12.057 63.354 1.00 24.71 135 TYR B O 1
ATOM 2863 N N . ASN B 1 136 ? -3.464 -9.815 63.276 1.00 22.24 136 ASN B N 1
ATOM 2864 C CA . ASN B 1 136 ? -3.507 -9.629 64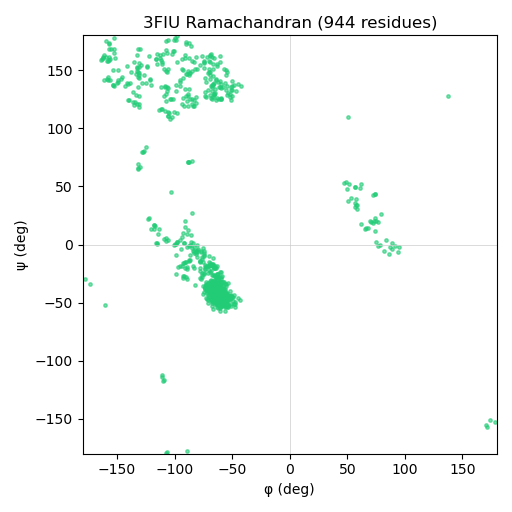.723 1.00 25.04 136 ASN B CA 1
ATOM 2865 C C . ASN B 1 136 ? -2.584 -10.633 65.436 1.00 24.54 136 ASN B C 1
ATOM 2866 O O . ASN B 1 136 ? -3.005 -11.374 66.344 1.00 23.99 136 ASN B O 1
ATOM 2871 N N . ARG B 1 137 ? -1.329 -10.677 64.986 1.00 22.15 137 ARG B N 1
ATOM 2872 C CA . ARG B 1 137 ? -0.309 -11.525 65.607 1.00 21.40 137 ARG B CA 1
ATOM 2873 C C . ARG B 1 137 ? 0.630 -10.634 66.388 1.00 19.72 137 ARG B C 1
ATOM 2874 O O . ARG B 1 137 ? 0.629 -9.399 66.192 1.00 18.74 137 ARG B O 1
ATOM 2882 N N . ILE B 1 138 ? 1.424 -11.249 67.268 1.00 19.23 138 ILE B N 1
ATOM 2883 C CA . ILE B 1 138 ? 2.583 -10.560 67.833 1.00 18.16 138 ILE B CA 1
ATOM 2884 C C . ILE B 1 138 ? 3.874 -11.106 67.222 1.00 18.48 138 ILE B C 1
ATOM 2885 O O . ILE B 1 138 ? 3.978 -12.318 66.885 1.00 16.86 138 ILE B O 1
ATOM 2890 N N . VAL B 1 139 ? 4.864 -10.230 67.106 1.00 16.21 139 VAL B N 1
ATOM 2891 C CA . VAL B 1 139 ? 6.124 -10.605 66.479 1.00 17.14 139 VAL B CA 1
ATOM 2892 C C . VAL B 1 139 ? 7.087 -11.163 67.518 1.00 18.99 139 VAL B C 1
ATOM 2893 O O . VAL B 1 139 ? 7.425 -10.474 68.484 1.00 17.59 139 VAL B O 1
ATOM 2897 N N . ILE B 1 140 ? 7.570 -12.391 67.299 1.00 18.82 140 ILE B N 1
ATOM 2898 C CA . ILE B 1 140 ? 8.555 -12.992 68.190 1.00 19.41 140 ILE B CA 1
ATOM 2899 C C . ILE B 1 140 ? 9.954 -12.566 67.801 1.00 20.21 140 ILE B C 1
ATOM 2900 O O . ILE B 1 140 ? 10.399 -12.840 66.678 1.00 21.58 140 ILE B O 1
ATOM 2905 N N . GLY B 1 141 ? 10.663 -11.917 68.734 1.00 17.99 141 GLY B N 1
ATOM 2906 C CA . GLY B 1 141 ? 12.086 -11.608 68.528 1.00 17.34 141 GLY B CA 1
ATOM 2907 C C . GLY B 1 141 ? 12.898 -12.777 69.084 1.00 19.19 141 GLY B C 1
ATOM 2908 O O . GLY B 1 141 ? 12.513 -13.376 70.094 1.00 18.56 141 GLY B O 1
ATOM 2909 N N . THR B 1 142 ? 14.037 -13.063 68.449 1.00 18.17 142 THR B N 1
ATOM 2910 C CA . THR B 1 142 ? 14.798 -14.299 68.696 1.00 18.09 142 THR B CA 1
ATOM 2911 C C . THR B 1 142 ? 16.099 -14.079 69.469 1.00 17.44 142 THR B C 1
ATOM 2912 O O . THR B 1 142 ? 16.889 -15.004 69.624 1.00 16.97 142 THR B O 1
ATOM 2916 N N . ASP B 1 143 ? 16.324 -12.846 69.919 1.00 17.71 143 ASP B N 1
ATOM 2917 C CA . ASP B 1 143 ? 17.532 -12.490 70.665 1.00 19.74 143 ASP B CA 1
ATOM 2918 C C . ASP B 1 143 ? 17.752 -13.442 71.833 1.00 19.64 143 ASP B C 1
ATOM 2919 O O . ASP B 1 143 ? 16.839 -13.669 72.630 1.00 19.74 143 ASP B O 1
ATOM 2924 N N . ASN B 1 144 ? 18.950 -14.025 71.903 1.00 18.81 144 ASN B N 1
ATOM 2925 C CA . ASN B 1 144 ? 19.334 -14.818 73.079 1.00 20.14 144 ASN B CA 1
ATOM 2926 C C . ASN B 1 144 ? 20.207 -13.958 74.028 1.00 19.66 144 ASN B C 1
ATOM 2927 O O . ASN B 1 144 ? 20.483 -12.778 73.724 1.00 17.79 144 ASN B O 1
ATOM 2932 N N . ALA B 1 145 ? 20.574 -14.512 75.191 1.00 19.35 145 ALA B N 1
ATOM 2933 C CA . ALA B 1 145 ? 21.307 -13.704 76.181 1.00 20.57 145 ALA B CA 1
ATOM 2934 C C . ALA B 1 145 ? 22.637 -13.181 75.649 1.00 19.19 145 ALA B C 1
ATOM 2935 O O . ALA B 1 145 ? 23.054 -12.095 76.035 1.00 18.30 145 ALA B O 1
ATOM 2937 N N . CYS B 1 146 ? 23.311 -13.956 74.787 1.00 18.86 146 CYS B N 1
ATOM 2938 C CA . CYS B 1 146 ? 24.585 -13.536 74.192 1.00 19.63 146 CYS B CA 1
ATOM 2939 C C . CYS B 1 146 ? 24.398 -12.366 73.246 1.00 20.06 146 CYS B C 1
ATOM 2940 O O . CYS B 1 146 ? 25.131 -11.381 73.327 1.00 20.04 146 CYS B O 1
ATOM 2943 N N . GLU B 1 147 ? 23.429 -12.468 72.338 1.00 19.56 147 GLU B N 1
ATOM 2944 C CA . GLU B 1 147 ? 23.175 -11.375 71.378 1.00 19.82 147 GLU B CA 1
ATOM 2945 C C . GLU B 1 147 ? 22.764 -10.102 72.113 1.00 18.66 147 GLU B C 1
ATOM 2946 O O . GLU B 1 147 ? 23.206 -8.994 71.745 1.00 19.34 147 GLU B O 1
ATOM 2952 N N . TRP B 1 148 ? 21.921 -10.265 73.139 1.00 18.30 148 TRP B N 1
ATOM 2953 C CA . TRP B 1 148 ? 21.433 -9.138 73.927 1.00 19.80 148 TRP B CA 1
ATOM 2954 C C . TRP B 1 148 ? 22.629 -8.411 74.592 1.00 19.74 148 TRP B C 1
ATOM 2955 O O . TRP B 1 148 ? 22.826 -7.176 74.448 1.00 18.84 148 TRP B O 1
ATOM 2966 N N . TYR B 1 149 ? 23.455 -9.195 75.283 1.00 18.83 149 TYR B N 1
ATOM 2967 C CA . TYR B 1 149 ? 24.610 -8.621 75.995 1.00 20.79 149 TYR B CA 1
ATOM 2968 C C . TYR B 1 149 ? 25.615 -7.981 75.043 1.00 19.26 149 TYR B C 1
ATOM 2969 O O . TYR B 1 149 ? 26.129 -6.895 75.311 1.00 19.90 149 TYR B O 1
ATOM 2978 N N . MET B 1 150 ? 25.889 -8.642 73.921 1.00 18.96 150 MET B N 1
ATOM 2979 C CA . MET B 1 150 ? 26.855 -8.117 72.950 1.00 20.03 150 MET B CA 1
ATOM 2980 C C . MET B 1 150 ? 26.292 -6.948 72.091 1.00 19.41 150 MET B C 1
ATOM 2981 O O . MET B 1 150 ? 27.036 -6.286 71.389 1.00 21.18 150 MET B O 1
ATOM 2986 N N . GLY B 1 151 ? 24.990 -6.724 72.166 1.00 21.22 151 GLY B N 1
ATOM 2987 C CA . GLY B 1 151 ? 24.269 -5.827 71.235 1.00 22.43 151 GLY B CA 1
ATOM 2988 C C . GLY B 1 151 ? 24.425 -6.271 69.779 1.00 21.73 151 GLY B C 1
ATOM 2989 O O . GLY B 1 151 ? 24.470 -5.446 68.858 1.00 21.39 151 GLY B O 1
ATOM 2990 N N . TYR B 1 152 ? 24.495 -7.583 69.563 1.00 22.45 152 TYR B N 1
ATOM 2991 C CA . TYR B 1 152 ? 24.634 -8.102 68.192 1.00 23.05 152 TYR B CA 1
ATOM 2992 C C . TYR B 1 152 ? 23.233 -8.261 67.594 1.00 21.74 152 TYR B C 1
ATOM 2993 O O . TYR B 1 152 ? 22.727 -9.385 67.410 1.00 19.44 152 TYR B O 1
ATOM 3002 N N . PHE B 1 153 ? 22.634 -7.110 67.312 1.00 20.03 153 PHE B N 1
ATOM 3003 C CA . PHE B 1 153 ? 21.336 -7.006 66.684 1.00 19.12 153 PHE B CA 1
ATOM 3004 C C . PHE B 1 153 ? 21.171 -5.586 66.159 1.00 19.77 153 PHE B C 1
ATOM 3005 O O . PHE B 1 153 ? 21.842 -4.666 66.611 1.00 19.24 153 PHE B O 1
ATOM 3013 N N . THR B 1 154 ? 20.269 -5.410 65.190 1.00 17.58 154 THR B N 1
ATOM 3014 C CA . THR B 1 154 ? 20.032 -4.084 64.628 1.00 16.65 154 THR B CA 1
ATOM 3015 C C . THR B 1 154 ? 18.937 -3.392 65.431 1.00 15.18 154 THR B C 1
ATOM 3016 O O . THR B 1 154 ? 17.868 -3.955 65.653 1.00 14.80 154 THR B O 1
ATOM 3020 N N . LYS B 1 155 ? 19.214 -2.171 65.891 1.00 16.30 155 LYS B N 1
ATOM 3021 C CA . LYS B 1 155 ? 18.206 -1.350 66.551 1.00 16.45 155 LYS B CA 1
ATOM 3022 C C . LYS B 1 155 ? 17.051 -1.108 65.577 1.00 16.24 155 LYS B C 1
ATOM 3023 O O . LYS B 1 155 ? 17.285 -0.628 64.470 1.00 16.03 155 LYS B O 1
ATOM 3029 N N . PHE B 1 156 ? 15.836 -1.451 66.005 1.00 17.05 156 PHE B N 1
ATOM 3030 C CA . PHE B 1 156 ? 14.611 -1.353 65.205 1.00 18.91 156 PHE B CA 1
ATOM 3031 C C . PHE B 1 156 ? 14.594 -2.298 64.005 1.00 19.23 156 PHE B C 1
ATOM 3032 O O . PHE B 1 156 ? 13.751 -2.162 63.098 1.00 17.54 156 PHE B O 1
ATOM 3040 N N . GLY B 1 157 ? 15.523 -3.257 64.014 1.00 18.52 157 GLY B N 1
ATOM 3041 C CA . GLY B 1 157 ? 15.579 -4.312 63.012 1.00 18.08 157 GLY B CA 1
ATOM 3042 C C . GLY B 1 157 ? 15.204 -5.635 63.694 1.00 18.80 157 GLY B C 1
ATOM 3043 O O . GLY B 1 157 ? 14.077 -5.800 64.160 1.00 19.37 157 GLY B O 1
ATOM 3044 N N . ASP B 1 158 ? 16.144 -6.569 63.782 1.00 19.80 158 ASP B N 1
ATOM 3045 C CA . ASP B 1 158 ? 15.863 -7.806 64.506 1.00 20.42 158 ASP B CA 1
ATOM 3046 C C . ASP B 1 158 ? 15.743 -7.550 66.016 1.00 22.62 158 ASP B C 1
ATOM 3047 O O . ASP B 1 158 ? 15.188 -8.376 66.746 1.00 23.71 158 ASP B O 1
ATOM 3052 N N . GLY B 1 159 ? 16.246 -6.398 66.471 1.00 20.83 159 GLY B N 1
ATOM 3053 C CA . GLY B 1 159 ? 16.072 -5.987 67.874 1.00 21.59 159 GLY B CA 1
ATOM 3054 C C . GLY B 1 159 ? 14.658 -5.497 68.188 1.00 23.00 159 GLY B C 1
ATOM 3055 O O . GLY B 1 159 ? 14.321 -5.270 69.357 1.00 25.32 159 GLY B O 1
ATOM 3056 N N . ALA B 1 160 ? 13.834 -5.326 67.158 1.00 22.91 160 ALA B N 1
ATOM 3057 C CA . ALA B 1 160 ? 12.452 -4.835 67.318 1.00 24.01 160 ALA B CA 1
ATOM 3058 C C . ALA B 1 160 ? 11.469 -5.997 67.320 1.00 23.27 160 ALA B C 1
ATOM 3059 O O . ALA B 1 160 ? 11.283 -6.669 66.302 1.00 23.30 160 ALA B O 1
ATOM 3061 N N . ALA B 1 161 ? 10.824 -6.224 68.455 1.00 20.07 161 ALA B N 1
ATOM 3062 C CA . ALA B 1 161 ? 9.853 -7.315 68.547 1.00 17.22 161 ALA B CA 1
ATOM 3063 C C . ALA B 1 161 ? 8.858 -7.049 69.674 1.00 18.62 161 ALA B C 1
ATOM 3064 O O . ALA B 1 161 ? 9.032 -6.098 70.427 1.00 17.79 161 ALA B O 1
ATOM 3066 N N . ASP B 1 162 ? 7.823 -7.887 69.778 1.00 16.98 162 ASP B N 1
ATOM 3067 C CA . ASP B 1 162 ? 6.826 -7.739 70.818 1.00 17.60 162 ASP B CA 1
ATOM 3068 C C . ASP B 1 162 ? 7.192 -8.591 72.045 1.00 18.56 162 ASP B C 1
ATOM 3069 O O . ASP B 1 162 ? 6.863 -8.237 73.189 1.00 22.22 162 ASP B O 1
ATOM 3074 N N . ILE B 1 163 ? 7.896 -9.692 71.799 1.00 19.24 163 ILE B N 1
ATOM 3075 C CA . ILE B 1 163 ? 8.131 -10.729 72.799 1.00 19.15 163 ILE B CA 1
ATOM 3076 C C . ILE B 1 163 ? 9.425 -11.465 72.505 1.00 19.49 163 ILE B C 1
ATOM 3077 O O . ILE B 1 163 ? 9.721 -11.789 71.357 1.00 18.22 163 ILE B O 1
ATOM 3082 N N . LEU B 1 164 ? 10.210 -11.710 73.557 1.00 18.30 164 LEU B N 1
ATOM 3083 C CA . LEU B 1 164 ? 11.556 -12.241 73.408 1.00 18.28 164 LEU B CA 1
ATOM 3084 C C . LEU B 1 164 ? 11.739 -13.492 74.283 1.00 17.53 164 LEU B C 1
ATOM 3085 O O . LEU B 1 164 ? 12.318 -13.401 75.376 1.00 19.51 164 LEU B O 1
ATOM 3090 N N . PRO B 1 165 ? 11.249 -14.654 73.818 1.00 18.10 165 PRO B N 1
ATOM 3091 C CA . PRO B 1 165 ? 11.340 -15.882 74.627 1.00 18.76 165 PRO B CA 1
ATOM 3092 C C . PRO B 1 165 ? 12.743 -16.363 74.978 1.00 19.53 165 PRO B C 1
ATOM 3093 O O . PRO B 1 165 ? 12.897 -16.986 76.027 1.00 19.74 165 PRO B O 1
ATOM 3097 N N . LEU B 1 166 ? 13.758 -16.072 74.150 1.00 19.04 166 LEU B N 1
ATOM 3098 C CA . LEU B 1 166 ? 15.113 -16.658 74.336 1.00 18.39 166 LEU B CA 1
ATOM 3099 C C . LEU B 1 166 ? 16.119 -15.760 75.069 1.00 19.70 166 LEU B C 1
ATOM 3100 O O . LEU B 1 166 ? 17.282 -16.117 75.200 1.00 19.72 166 LEU B O 1
ATOM 3105 N N . VAL B 1 167 ? 15.677 -14.582 75.493 1.00 17.70 167 VAL B N 1
ATOM 3106 C CA . VAL B 1 167 ? 16.595 -13.534 75.872 1.00 19.96 167 VAL B CA 1
ATOM 3107 C C . VAL B 1 167 ? 17.382 -13.834 77.164 1.00 20.44 167 VAL B C 1
ATOM 3108 O O . VAL B 1 167 ? 18.407 -13.203 77.399 1.00 22.90 167 VAL B O 1
ATOM 3112 N N . ASN B 1 168 ? 16.913 -14.791 77.963 1.00 22.64 168 ASN B N 1
ATOM 3113 C CA . ASN B 1 168 ? 17.644 -15.237 79.174 1.00 24.83 168 ASN B CA 1
ATOM 3114 C C . ASN B 1 168 ? 18.533 -16.467 78.939 1.00 25.44 168 ASN B C 1
ATOM 3115 O O . ASN B 1 168 ? 19.265 -16.882 79.837 1.00 26.17 168 ASN B O 1
ATOM 3120 N N . LEU B 1 169 ? 18.494 -17.026 77.728 1.00 23.53 169 LEU B N 1
ATOM 3121 C CA . LEU B 1 169 ? 19.256 -18.229 77.404 1.00 21.58 169 LEU B CA 1
ATOM 3122 C C . LEU B 1 169 ? 20.652 -17.992 76.843 1.00 21.26 169 LEU B C 1
ATOM 3123 O O . LEU B 1 169 ? 20.858 -17.173 75.919 1.00 19.06 169 LEU B O 1
ATOM 3128 N N . LYS B 1 170 ? 21.602 -18.748 77.403 1.00 19.68 170 LYS B N 1
ATOM 3129 C CA . LYS B 1 170 ? 22.908 -18.901 76.817 1.00 19.79 170 LYS B CA 1
ATOM 3130 C C . LYS B 1 170 ? 22.773 -19.589 75.455 1.00 20.46 170 LYS B C 1
ATOM 3131 O O . LYS B 1 170 ? 21.806 -20.323 75.204 1.00 18.55 170 LYS B O 1
ATOM 3137 N N . LYS B 1 171 ? 23.726 -19.335 74.573 1.00 19.29 171 LYS B N 1
ATOM 3138 C CA . LYS B 1 171 ? 23.667 -19.940 73.249 1.00 18.73 171 LYS B CA 1
ATOM 3139 C C . LYS B 1 171 ? 23.638 -21.467 73.389 1.00 20.39 171 LYS B C 1
ATOM 3140 O O . LYS B 1 171 ? 22.912 -22.156 72.654 1.00 17.75 171 LYS B O 1
ATOM 3146 N N . SER B 1 172 ? 24.394 -22.003 74.355 1.00 20.78 172 SER B N 1
ATOM 3147 C CA . SER B 1 172 ? 24.491 -23.457 74.470 1.00 19.80 172 SER B CA 1
ATOM 3148 C C . SER B 1 172 ? 23.137 -24.018 74.909 1.00 20.21 172 SER B C 1
ATOM 3149 O O . SER B 1 172 ? 22.765 -25.127 74.548 1.00 21.29 172 SER B O 1
ATOM 3152 N N . GLN B 1 173 ? 22.388 -23.228 75.670 1.00 21.39 173 GLN B N 1
ATOM 3153 C CA . GLN B 1 173 ? 21.034 -23.588 76.066 1.00 19.81 173 GLN B CA 1
ATOM 3154 C C . GLN B 1 173 ? 20.045 -23.516 74.890 1.00 20.86 173 GLN B C 1
ATOM 3155 O O . GLN B 1 173 ? 19.090 -24.322 74.808 1.00 18.42 173 GLN B O 1
ATOM 3161 N N . VAL B 1 174 ? 20.265 -22.543 74.007 1.00 19.59 174 VAL B N 1
ATOM 3162 C CA . VAL B 1 174 ? 19.464 -22.461 72.776 1.00 19.43 174 VAL B CA 1
ATOM 3163 C C . VAL B 1 174 ? 19.661 -23.761 71.968 1.00 19.65 174 VAL B C 1
ATOM 3164 O O . VAL B 1 174 ? 18.667 -24.399 71.591 1.00 19.12 174 VAL B O 1
ATOM 3168 N N . PHE B 1 175 ? 20.917 -24.157 71.754 1.00 18.61 175 PHE B N 1
ATOM 3169 C CA . PHE B 1 175 ? 21.212 -25.408 71.069 1.00 19.11 175 PHE B CA 1
ATOM 3170 C C . PHE B 1 175 ? 20.559 -26.617 71.764 1.00 21.41 175 PHE B C 1
ATOM 3171 O O . PHE B 1 175 ? 19.999 -27.490 71.088 1.00 21.58 175 PHE B O 1
ATOM 3179 N N . GLU B 1 176 ? 20.639 -26.681 73.094 1.00 22.30 176 GLU B N 1
ATOM 3180 C CA . GLU B 1 176 ? 20.021 -27.803 73.823 1.00 22.73 176 GLU B CA 1
ATOM 3181 C C . GLU B 1 176 ? 18.531 -27.869 73.553 1.00 22.26 176 GLU B C 1
ATOM 3182 O O . GLU B 1 176 ? 17.998 -28.966 73.359 1.00 22.20 176 GLU B O 1
ATOM 3188 N N . LEU B 1 177 ? 17.855 -26.713 73.574 1.00 19.86 177 LEU B N 1
ATOM 3189 C CA . LEU B 1 177 ? 16.426 -26.642 73.203 1.00 21.15 177 LEU B CA 1
ATOM 3190 C C . LEU B 1 177 ? 16.184 -27.101 71.776 1.00 21.21 177 LEU B C 1
ATOM 3191 O O . LEU B 1 177 ? 15.231 -27.822 71.523 1.00 21.31 177 LEU B O 1
ATOM 3196 N N . GLY B 1 178 ? 17.055 -26.694 70.856 1.00 20.53 178 GLY B N 1
ATOM 3197 C CA . GLY B 1 178 ? 16.987 -27.174 69.484 1.00 22.66 178 GLY B CA 1
ATOM 3198 C C . GLY B 1 178 ? 17.001 -28.693 69.366 1.00 23.87 178 GLY B C 1
ATOM 3199 O O . GLY B 1 178 ? 16.178 -29.279 68.657 1.00 22.79 178 GLY B O 1
ATOM 3200 N N . LYS B 1 179 ? 17.936 -29.321 70.066 1.00 22.67 179 LYS B N 1
ATOM 3201 C CA . LYS B 1 179 ? 18.029 -30.777 70.064 1.00 25.72 179 LYS B CA 1
ATOM 3202 C C . LYS B 1 179 ? 16.769 -31.383 70.670 1.00 23.86 179 LYS B C 1
ATOM 3203 O O . LYS B 1 179 ? 16.157 -32.250 70.060 1.00 25.31 179 LYS B O 1
ATOM 3209 N N . TYR B 1 180 ? 16.371 -30.904 71.844 1.00 23.07 180 TYR B N 1
ATOM 3210 C CA . TYR B 1 180 ? 15.107 -31.328 72.468 1.00 24.31 180 TYR B CA 1
ATOM 3211 C C . TYR B 1 180 ? 13.890 -31.211 71.525 1.00 25.17 180 TYR B C 1
ATOM 3212 O O . TYR B 1 180 ? 13.000 -32.069 71.528 1.00 22.76 180 TYR B O 1
ATOM 3221 N N . LEU B 1 181 ? 13.843 -30.125 70.746 1.00 22.99 181 LEU B N 1
ATOM 3222 C CA . LEU B 1 181 ? 12.689 -29.836 69.890 1.00 22.64 181 LEU B CA 1
ATOM 3223 C C . LEU B 1 181 ? 12.776 -30.455 68.489 1.00 24.79 181 LEU B C 1
ATOM 3224 O O . LEU B 1 181 ? 11.949 -30.166 67.623 1.00 24.39 181 LEU B O 1
ATOM 3229 N N . ASP B 1 182 ? 13.768 -31.307 68.274 1.00 24.43 182 ASP B N 1
ATOM 3230 C CA . ASP B 1 182 ? 13.985 -31.953 66.954 1.00 26.71 182 ASP B CA 1
ATOM 3231 C C . ASP B 1 182 ? 14.078 -30.998 65.771 1.00 24.65 182 ASP B C 1
ATOM 3232 O O . ASP B 1 182 ? 13.572 -31.278 64.678 1.00 23.88 182 ASP B O 1
ATOM 3237 N N . VAL B 1 183 ? 14.755 -29.871 65.989 1.00 22.80 183 VAL B N 1
ATOM 3238 C CA . VAL B 1 183 ? 15.129 -28.969 64.912 1.00 22.91 183 VAL B CA 1
ATOM 3239 C C . VAL B 1 183 ? 16.029 -29.724 63.907 1.00 23.83 183 VAL B C 1
ATOM 3240 O O . VAL B 1 183 ? 16.900 -30.485 64.349 1.00 25.77 183 VAL B O 1
ATOM 3244 N N . PRO B 1 184 ? 15.837 -29.532 62.577 1.00 22.77 184 PRO B N 1
ATOM 3245 C CA . PRO B 1 184 ? 16.741 -30.184 61.595 1.00 23.55 184 PRO B CA 1
ATOM 3246 C C . PRO B 1 184 ? 18.208 -30.149 61.971 1.00 24.10 184 PRO B C 1
ATOM 3247 O O . PRO B 1 184 ? 18.721 -29.097 62.393 1.00 23.44 184 PRO B O 1
ATOM 3251 N N . LYS B 1 185 ? 18.873 -31.287 61.774 1.00 21.63 185 LYS B N 1
ATOM 3252 C CA . LYS B 1 185 ? 20.296 -31.443 62.063 1.00 21.32 185 LYS B CA 1
ATOM 3253 C C . LYS B 1 185 ? 21.168 -30.329 61.500 1.00 21.76 185 LYS B C 1
ATOM 3254 O O . LYS B 1 185 ? 22.107 -29.880 62.155 1.00 21.20 185 LYS B O 1
ATOM 3260 N N . ASN B 1 186 ? 20.915 -29.918 60.260 1.00 20.37 186 ASN B N 1
ATOM 3261 C CA . ASN B 1 186 ? 21.806 -28.948 59.685 1.00 20.35 186 ASN B CA 1
ATOM 3262 C C . ASN B 1 186 ? 21.713 -27.597 60.418 1.00 19.99 186 ASN B C 1
ATOM 3263 O O . ASN B 1 186 ? 22.686 -26.844 60.440 1.00 20.01 186 ASN B O 1
ATOM 3268 N N . ILE B 1 187 ? 20.560 -27.328 61.033 1.00 19.27 187 ILE B N 1
ATOM 3269 C CA . ILE B 1 187 ? 20.387 -26.076 61.785 1.00 19.33 187 ILE B CA 1
ATOM 3270 C C . ILE B 1 187 ? 21.188 -26.154 63.102 1.00 20.45 187 ILE B C 1
ATOM 3271 O O . ILE B 1 187 ? 21.820 -25.172 63.527 1.00 20.03 187 ILE B O 1
ATOM 3276 N N . LEU B 1 188 ? 21.201 -27.335 63.699 1.00 20.06 188 LEU B N 1
ATOM 3277 C CA . LEU B 1 188 ? 22.024 -27.593 64.901 1.00 21.73 188 LEU B CA 1
ATOM 3278 C C . LEU B 1 188 ? 23.525 -27.506 64.646 1.00 22.76 188 LEU B C 1
ATOM 3279 O O . LEU B 1 188 ? 24.285 -27.061 65.515 1.00 22.52 188 LEU B O 1
ATOM 3284 N N . ASP B 1 189 ? 23.960 -27.928 63.462 1.00 20.96 189 ASP B N 1
ATOM 3285 C CA . ASP B 1 189 ? 25.399 -28.041 63.190 1.00 23.57 189 ASP B CA 1
ATOM 3286 C C . ASP B 1 189 ? 26.052 -26.829 62.488 1.00 21.85 189 ASP B C 1
ATOM 3287 O O . ASP B 1 189 ? 27.281 -26.696 62.524 1.00 19.44 189 ASP B O 1
ATOM 3292 N N . LYS B 1 190 ? 25.255 -25.965 61.846 1.00 21.46 190 LYS B N 1
ATOM 3293 C CA . LYS B 1 190 ? 25.823 -24.853 61.057 1.00 20.39 190 LYS B CA 1
ATOM 3294 C C . LYS B 1 190 ? 26.364 -23.748 61.973 1.00 18.94 190 LYS B C 1
ATOM 3295 O O . LYS B 1 190 ? 25.940 -23.617 63.116 1.00 18.80 190 LYS B O 1
ATOM 3301 N N . ALA B 1 191 ? 27.275 -22.937 61.448 1.00 20.39 191 ALA B N 1
ATOM 3302 C CA . ALA B 1 191 ? 27.811 -21.822 62.211 1.00 20.76 191 ALA B CA 1
ATOM 3303 C C . ALA B 1 191 ? 26.750 -20.744 62.363 1.00 21.20 191 ALA B C 1
ATOM 3304 O O . ALA B 1 191 ? 26.092 -20.390 61.376 1.00 21.36 191 ALA B O 1
ATOM 3306 N N . PRO B 1 192 ? 26.560 -20.224 63.590 1.00 21.30 192 PRO B N 1
ATOM 3307 C CA . PRO B 1 192 ? 25.719 -19.020 63.745 1.00 20.90 192 PRO B CA 1
ATOM 3308 C C . PRO B 1 192 ? 26.204 -17.884 62.846 1.00 21.37 192 PRO B C 1
ATOM 3309 O O . PRO B 1 192 ? 27.423 -17.659 62.698 1.00 19.79 192 PRO B O 1
ATOM 3313 N N . SER B 1 193 ? 25.262 -17.198 62.190 1.00 19.96 193 SER B N 1
ATOM 3314 C CA . SER B 1 193 ? 25.655 -16.261 61.123 1.00 21.15 193 SER B CA 1
ATOM 3315 C C . SER B 1 193 ? 24.547 -15.259 60.930 1.00 19.51 193 SER B C 1
ATOM 3316 O O . SER B 1 193 ? 23.369 -15.623 61.012 1.00 19.72 193 SER B O 1
ATOM 3319 N N . ALA B 1 194 ? 24.903 -13.998 60.677 1.00 21.33 194 ALA B N 1
ATOM 3320 C CA . ALA B 1 194 ? 23.894 -13.017 60.281 1.00 22.66 194 ALA B CA 1
ATOM 3321 C C . ALA B 1 194 ? 23.495 -13.154 58.805 1.00 23.35 194 ALA B C 1
ATOM 3322 O O . ALA B 1 194 ? 22.499 -12.566 58.400 1.00 25.07 194 ALA B O 1
ATOM 3324 N N . GLY B 1 195 ? 24.267 -13.896 58.018 1.00 25.39 195 GLY B N 1
ATOM 3325 C CA . GLY B 1 195 ? 23.934 -14.149 56.605 1.00 27.31 195 GLY B CA 1
ATOM 3326 C C . GLY B 1 195 ? 24.216 -12.971 55.663 1.00 30.11 195 GLY B C 1
ATOM 3327 O O . GLY B 1 195 ? 23.684 -12.926 54.541 1.00 28.86 195 GLY B O 1
ATOM 3328 N N . LEU B 1 196 ? 25.064 -12.034 56.102 1.00 31.30 196 LEU B N 1
ATOM 3329 C CA . LEU B 1 196 ? 25.419 -10.851 55.285 1.00 33.54 196 LEU B CA 1
ATOM 3330 C C . LEU B 1 196 ? 26.353 -11.152 54.111 1.00 34.55 196 LEU B C 1
ATOM 3331 O O . LEU B 1 196 ? 26.436 -10.360 53.171 1.00 36.57 196 LEU B O 1
ATOM 3336 N N . TRP B 1 197 ? 27.080 -12.268 54.179 1.00 34.76 197 TRP B N 1
ATOM 3337 C CA . TRP B 1 197 ? 27.845 -12.792 53.035 1.00 36.79 197 TRP B CA 1
ATOM 3338 C C . TRP B 1 197 ? 28.161 -14.262 53.283 1.00 37.80 197 TRP B C 1
ATOM 3339 O O . TRP B 1 197 ? 28.054 -14.729 54.416 1.00 37.12 197 TRP B O 1
ATOM 3350 N N . GLN B 1 198 ? 28.539 -14.983 52.230 1.00 38.09 198 GLN B N 1
ATOM 3351 C CA . GLN B 1 198 ? 28.835 -16.409 52.331 1.00 39.76 198 GLN B CA 1
ATOM 3352 C C . GLN B 1 198 ? 30.064 -16.642 53.195 1.00 38.60 198 GLN B C 1
ATOM 3353 O O . GLN B 1 198 ? 31.103 -16.034 52.961 1.00 40.41 198 GLN B O 1
ATOM 3359 N N . GLY B 1 199 ? 29.944 -17.523 54.183 1.00 37.30 199 GLY B N 1
ATOM 3360 C CA . GLY B 1 199 ? 31.053 -17.787 55.104 1.00 36.63 199 GLY B CA 1
ATOM 3361 C C . GLY B 1 199 ? 31.165 -16.857 56.311 1.00 34.84 199 GLY B C 1
ATOM 3362 O O . GLY B 1 199 ? 31.985 -17.097 57.202 1.00 35.36 199 GLY B O 1
ATOM 3363 N N . GLN B 1 200 ? 30.369 -15.783 56.349 1.00 32.47 200 GLN B N 1
ATOM 3364 C CA . GLN B 1 200 ? 30.330 -14.931 57.547 1.00 30.10 200 GLN B CA 1
ATOM 3365 C C . GLN B 1 200 ? 29.894 -15.757 58.764 1.00 28.79 200 GLN B C 1
ATOM 3366 O O . GLN B 1 200 ? 28.934 -16.523 58.672 1.00 29.91 200 GLN B O 1
ATOM 3372 N N . THR B 1 201 ? 30.581 -15.602 59.898 1.00 27.71 201 THR B N 1
ATOM 3373 C CA . THR B 1 201 ? 30.132 -16.229 61.155 1.00 26.63 201 THR B CA 1
ATOM 3374 C C . THR B 1 201 ? 30.128 -15.216 62.279 1.00 25.83 201 THR B C 1
ATOM 3375 O O . THR B 1 201 ? 31.008 -14.329 62.338 1.00 24.29 201 THR B O 1
ATOM 3379 N N . ASP B 1 202 ? 29.128 -15.341 63.152 1.00 22.84 202 ASP B N 1
ATOM 3380 C CA . ASP B 1 202 ? 29.012 -14.490 64.322 1.00 22.50 202 ASP B CA 1
ATOM 3381 C C . ASP B 1 202 ? 30.332 -14.482 65.073 1.00 21.84 202 ASP B C 1
ATOM 3382 O O . ASP B 1 202 ? 30.789 -13.424 65.498 1.00 22.63 202 ASP B O 1
ATOM 3387 N N . GLU B 1 203 ? 30.934 -15.658 65.242 1.00 20.91 203 GLU B N 1
ATOM 3388 C CA . GLU B 1 203 ? 32.148 -15.737 66.072 1.00 23.02 203 GLU B CA 1
ATOM 3389 C C . GLU B 1 203 ? 33.347 -15.027 65.440 1.00 24.90 203 GLU B C 1
ATOM 3390 O O . GLU B 1 203 ? 34.139 -14.409 66.154 1.00 26.10 203 GLU B O 1
ATOM 3396 N N . ASP B 1 204 ? 33.473 -15.095 64.117 1.00 25.34 204 ASP B N 1
ATOM 3397 C CA . ASP B 1 204 ? 34.509 -14.328 63.406 1.00 27.52 204 ASP B CA 1
ATOM 3398 C C . ASP B 1 204 ? 34.243 -12.832 63.529 1.00 27.23 204 ASP B C 1
ATOM 3399 O O . ASP B 1 204 ? 35.165 -12.045 63.639 1.00 27.43 204 ASP B O 1
ATOM 3404 N N . GLU B 1 205 ? 32.974 -12.438 63.464 1.00 26.18 205 GLU B N 1
ATOM 3405 C CA . GLU B 1 205 ? 32.600 -11.030 63.470 1.00 27.44 205 GLU B CA 1
ATOM 3406 C C . GLU B 1 205 ? 32.849 -10.414 64.841 1.00 25.57 205 GLU B C 1
ATOM 3407 O O . GLU B 1 205 ? 33.389 -9.325 64.943 1.00 25.48 205 GLU B O 1
ATOM 3413 N N . MET B 1 206 ? 32.436 -11.132 65.881 1.00 25.30 206 MET B N 1
ATOM 3414 C CA . MET B 1 206 ? 32.590 -10.687 67.269 1.00 24.00 206 MET B CA 1
ATOM 3415 C C . MET B 1 206 ? 34.019 -10.795 67.758 1.00 24.26 206 MET B C 1
ATOM 3416 O O . MET B 1 206 ? 34.403 -10.068 68.670 1.00 25.53 206 MET B O 1
ATOM 3421 N N . GLY B 1 207 ? 34.799 -11.695 67.168 1.00 24.92 207 GLY B N 1
ATOM 3422 C CA . GLY B 1 207 ? 36.159 -11.983 67.645 1.00 25.91 207 GLY B CA 1
ATOM 3423 C C . GLY B 1 207 ? 36.218 -12.719 68.986 1.00 26.47 207 GLY B C 1
ATOM 3424 O O . GLY B 1 207 ? 37.251 -12.716 69.661 1.00 24.59 207 GLY B O 1
ATOM 3425 N N . VAL B 1 208 ? 35.107 -13.348 69.367 1.00 24.10 208 VAL B N 1
ATOM 3426 C CA . VAL B 1 208 ? 35.015 -14.121 70.587 1.00 23.95 208 VAL B CA 1
ATOM 3427 C C . VAL B 1 208 ? 33.984 -15.234 70.291 1.00 24.83 208 VAL B C 1
ATOM 3428 O O . VAL B 1 208 ? 33.075 -15.039 69.455 1.00 25.51 208 VAL B O 1
ATOM 3432 N N . THR B 1 209 ? 34.124 -16.393 70.923 1.00 21.02 209 THR B N 1
ATOM 3433 C CA . THR B 1 209 ? 33.198 -17.489 70.661 1.00 22.78 209 THR B CA 1
ATOM 3434 C C . THR B 1 209 ? 31.990 -17.409 71.558 1.00 22.61 209 THR B C 1
ATOM 3435 O O . THR B 1 209 ? 32.014 -16.750 72.617 1.00 20.46 209 THR B O 1
ATOM 3439 N N . TYR B 1 210 ? 30.924 -18.087 71.145 1.00 21.19 210 TYR B N 1
ATOM 3440 C CA . TYR B 1 210 ? 29.748 -18.178 72.000 1.00 20.64 210 TYR B CA 1
ATOM 3441 C C . TYR B 1 210 ? 30.042 -18.851 73.329 1.00 20.73 210 TYR B C 1
ATOM 3442 O O . TYR B 1 210 ? 29.441 -18.507 74.339 1.00 19.07 210 TYR B O 1
ATOM 3451 N N . GLN B 1 211 ? 30.959 -19.816 73.323 1.00 21.38 211 GLN B N 1
ATOM 3452 C CA . GLN B 1 211 ? 31.294 -20.510 74.574 1.00 22.58 211 GLN B CA 1
ATOM 3453 C C . GLN B 1 211 ? 31.921 -19.527 75.563 1.00 20.85 211 GLN B C 1
ATOM 3454 O O . GLN B 1 211 ? 31.635 -19.586 76.760 1.00 20.79 211 GLN B O 1
ATOM 3460 N N . GLU B 1 212 ? 32.752 -18.632 75.046 1.00 20.36 212 GLU B N 1
ATOM 3461 C CA . GLU B 1 212 ? 33.387 -17.593 75.875 1.00 21.06 212 GLU B CA 1
ATOM 3462 C C . GLU B 1 212 ? 32.340 -16.588 76.388 1.00 19.08 212 GLU B C 1
ATOM 3463 O O . GLU B 1 212 ? 32.332 -16.227 77.556 1.00 17.06 212 GLU B O 1
ATOM 3469 N N . ILE B 1 213 ? 31.440 -16.151 75.516 1.00 18.45 213 ILE B N 1
ATOM 3470 C CA . ILE B 1 213 ? 30.374 -15.259 75.988 1.00 18.98 213 ILE B CA 1
ATOM 3471 C C . ILE B 1 213 ? 29.503 -15.935 77.056 1.00 17.61 213 ILE B C 1
ATOM 3472 O O . ILE B 1 213 ? 29.175 -15.315 78.085 1.00 18.31 213 ILE B O 1
ATOM 3477 N N . ASP B 1 214 ? 29.145 -17.205 76.829 1.00 19.07 214 ASP B N 1
ATOM 3478 C CA . ASP B 1 214 ? 28.283 -17.933 77.761 1.00 18.96 214 ASP B CA 1
ATOM 3479 C C . ASP B 1 214 ? 29.031 -18.037 79.104 1.00 20.48 214 ASP B C 1
ATOM 3480 O O . ASP B 1 214 ? 28.432 -17.841 80.174 1.00 21.22 214 ASP B O 1
ATOM 3485 N N . ASP B 1 215 ? 30.333 -18.347 79.039 1.00 19.81 215 ASP B N 1
ATOM 3486 C CA . ASP B 1 215 ? 31.133 -18.502 80.273 1.00 18.55 215 ASP B CA 1
ATOM 3487 C C . ASP B 1 215 ? 31.225 -17.165 81.028 1.00 19.43 215 ASP B C 1
ATOM 3488 O O . ASP B 1 215 ? 31.062 -17.104 82.272 1.00 19.44 215 ASP B O 1
ATOM 3493 N N . PHE B 1 216 ? 31.464 -16.098 80.269 1.00 20.50 216 PHE B N 1
ATOM 3494 C CA . PHE B 1 216 ? 31.404 -14.757 80.815 1.00 20.90 216 PHE B CA 1
ATOM 3495 C C . PHE B 1 216 ? 30.063 -14.473 81.494 1.00 21.01 216 PHE B C 1
ATOM 3496 O O . PHE B 1 216 ? 30.041 -14.033 82.648 1.00 20.30 216 PHE B O 1
ATOM 3504 N N . LEU B 1 217 ? 28.946 -14.731 80.806 1.00 19.23 217 LEU B N 1
ATOM 3505 C CA . LEU B 1 217 ? 27.620 -14.580 81.437 1.00 19.98 217 LEU B CA 1
ATOM 3506 C C . LEU B 1 217 ? 27.478 -15.398 82.725 1.00 19.22 217 LEU B C 1
ATOM 3507 O O . LEU B 1 217 ? 26.820 -14.980 83.656 1.00 19.91 217 LEU B O 1
ATOM 3512 N N . ASP B 1 218 ? 28.109 -16.560 82.765 1.00 20.70 218 ASP B N 1
ATOM 3513 C CA . ASP B 1 218 ? 28.093 -17.424 83.947 1.00 21.81 218 ASP B CA 1
ATOM 3514 C C . ASP B 1 218 ? 29.070 -17.016 85.054 1.00 20.95 218 ASP B C 1
ATOM 3515 O O . ASP B 1 218 ? 29.074 -17.627 86.127 1.00 21.87 218 ASP B O 1
ATOM 3520 N N . GLY B 1 219 ? 29.888 -15.992 84.818 1.00 21.01 219 GLY B N 1
ATOM 3521 C CA . GLY B 1 219 ? 30.918 -15.626 85.818 1.00 21.37 219 GLY B CA 1
ATOM 3522 C C . GLY B 1 219 ? 32.046 -16.651 85.851 1.00 21.39 219 GLY B C 1
ATOM 3523 O O . GLY B 1 219 ? 32.537 -17.035 86.924 1.00 22.35 219 GLY B O 1
ATOM 3524 N N . LYS B 1 220 ? 32.468 -17.089 84.660 1.00 20.94 220 LYS B N 1
ATOM 3525 C CA . LYS B 1 220 ? 33.593 -17.985 84.526 1.00 21.33 220 LYS B CA 1
ATOM 3526 C C . LYS B 1 220 ? 34.715 -17.247 83.843 1.00 22.52 220 LYS B C 1
ATOM 3527 O O . LYS B 1 220 ? 34.497 -16.221 83.185 1.00 20.32 220 LYS B O 1
ATOM 3533 N N . GLN B 1 221 ? 35.927 -17.777 83.998 1.00 23.59 221 GLN B N 1
ATOM 3534 C CA . GLN B 1 221 ? 37.106 -17.118 83.463 1.00 24.42 221 GLN B CA 1
ATOM 3535 C C . GLN B 1 221 ? 37.087 -17.143 81.934 1.00 22.88 221 GLN B C 1
ATOM 3536 O O . GLN B 1 221 ? 36.766 -18.152 81.328 1.00 21.87 221 GLN B O 1
ATOM 3542 N N . VAL B 1 222 ? 37.447 -16.030 81.320 1.00 20.24 222 VAL B N 1
ATOM 3543 C CA . VAL B 1 222 ? 37.722 -16.023 79.878 1.00 23.27 222 VAL B CA 1
ATOM 3544 C C . VAL B 1 222 ? 39.070 -15.346 79.622 1.00 22.93 222 VAL B C 1
ATOM 3545 O O . VAL B 1 222 ? 39.634 -14.711 80.515 1.00 22.11 222 VAL B O 1
ATOM 3549 N N . SER B 1 223 ? 39.575 -15.461 78.404 1.00 22.45 223 SER B N 1
ATOM 3550 C CA . SER B 1 223 ? 40.874 -14.878 78.088 1.00 23.15 223 SER B CA 1
ATOM 3551 C C . SER B 1 223 ? 40.791 -13.347 78.018 1.00 22.00 223 SER B C 1
ATOM 3552 O O . SER B 1 223 ? 39.697 -12.789 77.850 1.00 20.06 223 SER B O 1
ATOM 3555 N N . ALA B 1 224 ? 41.947 -12.676 78.115 1.00 22.39 224 ALA B N 1
ATOM 3556 C CA . ALA B 1 224 ? 42.008 -11.232 77.955 1.00 23.35 224 ALA B CA 1
ATOM 3557 C C . ALA B 1 224 ? 41.421 -10.756 76.629 1.00 23.82 224 ALA B C 1
ATOM 3558 O O . ALA B 1 224 ? 40.710 -9.740 76.594 1.00 22.50 224 ALA B O 1
ATOM 3560 N N . LYS B 1 225 ? 41.716 -11.445 75.523 1.00 23.91 225 LYS B N 1
ATOM 3561 C CA . LYS B 1 225 ? 41.136 -10.967 74.271 1.00 25.86 225 LYS B CA 1
ATOM 3562 C C . LYS B 1 225 ? 39.634 -11.130 74.213 1.00 25.14 225 LYS B C 1
ATOM 3563 O O . LYS B 1 225 ? 38.943 -10.225 73.753 1.00 25.55 225 LYS B O 1
ATOM 3569 N N . ALA B 1 226 ? 39.126 -12.262 74.720 1.00 24.32 226 ALA B N 1
ATOM 3570 C CA . ALA B 1 226 ? 37.674 -12.485 74.778 1.00 24.02 226 ALA B CA 1
ATOM 3571 C C . ALA B 1 226 ? 37.017 -11.360 75.569 1.00 23.03 226 ALA B C 1
ATOM 3572 O O . ALA B 1 226 ? 36.015 -10.771 75.153 1.00 22.31 226 ALA B O 1
ATOM 3574 N N . LEU B 1 227 ? 37.593 -11.081 76.731 1.00 23.07 227 LEU B N 1
ATOM 3575 C CA . LEU B 1 227 ? 37.029 -10.120 77.649 1.00 23.10 227 LEU B CA 1
ATOM 3576 C C . LEU B 1 227 ? 37.026 -8.713 77.015 1.00 22.26 227 LEU B C 1
ATOM 3577 O O . LEU B 1 227 ? 36.062 -7.961 77.172 1.00 23.27 227 LEU B O 1
ATOM 3582 N N . GLU B 1 228 ? 38.082 -8.401 76.264 1.00 22.58 228 GLU B N 1
ATOM 3583 C CA . GLU B 1 228 ? 38.224 -7.100 75.617 1.00 24.28 228 GLU B CA 1
ATOM 3584 C C . GLU B 1 228 ? 37.093 -6.941 74.612 1.00 23.33 228 GLU B C 1
ATOM 3585 O O . GLU B 1 228 ? 36.466 -5.897 74.545 1.00 23.34 228 GLU B O 1
ATOM 3591 N N . ARG B 1 229 ? 36.842 -8.001 73.847 1.00 23.74 229 ARG B N 1
ATOM 3592 C CA . ARG B 1 229 ? 35.822 -7.977 72.803 1.00 23.53 229 ARG B CA 1
ATOM 3593 C C . ARG B 1 229 ? 34.438 -7.940 73.438 1.00 22.04 229 ARG B C 1
ATOM 3594 O O . ARG B 1 229 ? 33.590 -7.156 73.034 1.00 20.35 229 ARG B O 1
ATOM 3602 N N . ILE B 1 230 ? 34.227 -8.751 74.468 1.00 21.72 230 ILE B N 1
ATOM 3603 C CA . ILE B 1 230 ? 32.943 -8.721 75.179 1.00 20.93 230 ILE B CA 1
ATOM 3604 C C . ILE B 1 230 ? 32.633 -7.315 75.695 1.00 21.18 230 ILE B C 1
ATOM 3605 O O . ILE B 1 230 ? 31.549 -6.772 75.440 1.00 18.84 230 ILE B O 1
ATOM 3610 N N . ASN B 1 231 ? 33.599 -6.720 76.404 1.00 21.85 231 ASN B N 1
ATOM 3611 C CA . ASN B 1 231 ? 33.410 -5.400 76.982 1.00 21.27 231 ASN B CA 1
ATOM 3612 C C . ASN B 1 231 ? 33.160 -4.322 75.908 1.00 21.43 231 ASN B C 1
ATOM 3613 O O . ASN B 1 231 ? 32.274 -3.490 76.071 1.00 22.56 231 ASN B O 1
ATOM 3618 N N . PHE B 1 232 ? 33.969 -4.336 74.846 1.00 21.82 232 PHE B N 1
ATOM 3619 C CA . PHE B 1 232 ? 33.837 -3.446 73.687 1.00 23.37 232 PHE B CA 1
ATOM 3620 C C . PHE B 1 232 ? 32.431 -3.474 73.058 1.00 21.90 232 PHE B C 1
ATOM 3621 O O . PHE B 1 232 ? 31.796 -2.434 72.896 1.00 20.55 232 PHE B O 1
ATOM 3629 N N . TRP B 1 233 ? 31.955 -4.671 72.723 1.00 21.02 233 TRP B N 1
ATOM 3630 C CA . TRP B 1 233 ? 30.616 -4.844 72.149 1.00 21.53 233 TRP B CA 1
ATOM 3631 C C . TRP B 1 233 ? 29.527 -4.403 73.115 1.00 21.14 233 TRP B C 1
ATOM 3632 O O . TRP B 1 233 ? 28.582 -3.692 72.727 1.00 20.29 233 TRP B O 1
ATOM 3643 N N . HIS B 1 234 ? 29.655 -4.792 74.387 1.00 19.08 234 HIS B N 1
ATOM 3644 C CA . HIS B 1 234 ? 28.648 -4.429 75.346 1.00 21.43 234 HIS B CA 1
ATOM 3645 C C . HIS B 1 234 ? 28.605 -2.906 75.564 1.00 21.69 234 HIS B C 1
ATOM 3646 O O . HIS B 1 234 ? 27.524 -2.314 75.658 1.00 22.10 234 HIS B O 1
ATOM 3653 N N . ASN B 1 235 ? 29.778 -2.289 75.653 1.00 24.39 235 ASN B N 1
ATOM 3654 C CA . ASN B 1 235 ? 29.856 -0.866 75.982 1.00 28.17 235 ASN B CA 1
ATOM 3655 C C . ASN B 1 235 ? 29.207 0.014 74.912 1.00 29.52 235 ASN B C 1
ATOM 3656 O O . ASN B 1 235 ? 28.430 0.928 75.228 1.00 31.78 235 ASN B O 1
ATOM 3661 N N . ARG B 1 236 ? 29.505 -0.288 73.649 1.00 28.70 236 ARG B N 1
ATOM 3662 C CA . ARG B 1 236 ? 29.015 0.505 72.532 1.00 28.30 236 ARG B CA 1
ATOM 3663 C C . ARG B 1 236 ? 27.544 0.293 72.206 1.00 28.97 236 ARG B C 1
ATOM 3664 O O . ARG B 1 236 ? 27.012 0.973 71.322 1.00 29.15 236 ARG B O 1
ATOM 3672 N N . SER B 1 237 ? 26.887 -0.624 72.922 1.00 27.98 237 SER B N 1
ATOM 3673 C CA . SER B 1 237 ? 25.506 -1.000 72.608 1.00 28.21 237 SER B CA 1
ATOM 3674 C C . SER B 1 237 ? 24.517 -0.692 73.713 1.00 27.02 237 SER B C 1
ATOM 3675 O O . SER B 1 237 ? 23.376 -1.169 73.662 1.00 27.94 237 SER B O 1
ATOM 3678 N N . HIS B 1 238 ? 24.922 0.117 74.700 1.00 26.77 238 HIS B N 1
ATOM 3679 C CA . HIS B 1 238 ? 24.005 0.455 75.800 1.00 29.20 238 HIS B CA 1
ATOM 3680 C C . HIS B 1 238 ? 22.657 1.015 75.320 1.00 28.07 238 HIS B C 1
ATOM 3681 O O . HIS B 1 238 ? 21.588 0.581 75.792 1.00 26.68 238 HIS B O 1
ATOM 3688 N N . HIS B 1 239 ? 22.690 1.929 74.348 1.00 28.20 239 HIS B N 1
ATOM 3689 C CA . HIS B 1 239 ? 21.436 2.538 73.896 1.00 29.10 239 HIS B CA 1
ATOM 3690 C C . HIS B 1 239 ? 20.516 1.600 73.116 1.00 29.19 239 HIS B C 1
ATOM 3691 O O . HIS B 1 239 ? 19.317 1.850 73.041 1.00 30.77 239 HIS B O 1
ATOM 3698 N N . LYS B 1 240 ? 21.077 0.541 72.542 1.00 28.30 240 LYS B N 1
ATOM 3699 C CA . LYS B 1 240 ? 20.301 -0.449 71.804 1.00 28.95 240 LYS B CA 1
ATOM 3700 C C . LYS B 1 240 ? 19.365 -1.210 72.706 1.00 29.23 240 LYS B C 1
ATOM 3701 O O . LYS B 1 240 ? 18.356 -1.751 72.252 1.00 30.21 240 LYS B O 1
ATOM 3707 N N . ARG B 1 241 ? 19.722 -1.303 73.983 1.00 27.60 241 ARG B N 1
ATOM 3708 C CA . ARG B 1 241 ? 18.949 -2.106 74.905 1.00 28.73 241 ARG B CA 1
ATOM 3709 C C . ARG B 1 241 ? 17.857 -1.322 75.622 1.00 30.95 241 ARG B C 1
ATOM 3710 O O . ARG B 1 241 ? 16.942 -1.924 76.172 1.00 35.05 241 ARG B O 1
ATOM 3718 N N . LYS B 1 242 ? 17.926 0.015 75.599 1.00 30.70 242 LYS B N 1
ATOM 3719 C CA . LYS B 1 242 ? 17.026 0.841 76.437 1.00 30.52 242 LYS B CA 1
ATOM 3720 C C . LYS B 1 242 ? 16.056 1.628 75.572 1.00 29.94 242 LYS B C 1
ATOM 3721 O O . LYS B 1 242 ? 16.272 1.771 74.367 1.00 27.10 242 LYS B O 1
ATOM 3727 N N . LEU B 1 243 ? 14.986 2.128 76.182 1.00 28.19 243 LEU B N 1
ATOM 3728 C CA . LEU B 1 243 ? 14.113 3.092 75.504 1.00 27.15 243 LEU B CA 1
ATOM 3729 C C . LEU B 1 243 ? 14.907 4.368 75.113 1.00 25.04 243 LEU B C 1
ATOM 3730 O O . LEU B 1 243 ? 16.001 4.638 75.635 1.00 22.58 243 LEU B O 1
ATOM 3735 N N . ALA B 1 244 ? 14.353 5.141 74.189 1.00 22.84 244 ALA B N 1
ATOM 3736 C CA . ALA B 1 244 ? 14.956 6.414 73.814 1.00 22.10 244 ALA B CA 1
ATOM 3737 C C . ALA B 1 244 ? 15.120 7.346 75.036 1.00 23.33 244 ALA B C 1
ATOM 3738 O O . ALA B 1 244 ? 14.343 7.278 75.998 1.00 24.19 244 ALA B O 1
ATOM 3740 N N . LEU B 1 245 ? 16.122 8.214 74.978 1.00 24.74 245 LEU B N 1
ATOM 3741 C CA . LEU B 1 245 ? 16.394 9.191 76.023 1.00 24.29 245 LEU B CA 1
ATOM 3742 C C . LEU B 1 245 ? 15.289 10.229 76.081 1.00 24.71 245 LEU B C 1
ATOM 3743 O O . LEU B 1 245 ? 14.840 10.737 75.049 1.00 19.80 245 LEU B O 1
ATOM 3748 N N . THR B 1 246 ? 14.848 10.541 77.290 1.00 24.98 246 THR B N 1
ATOM 3749 C CA . THR B 1 246 ? 13.787 11.541 77.494 1.00 25.22 246 THR B CA 1
ATOM 3750 C C . THR B 1 246 ? 14.245 12.487 78.603 1.00 27.20 246 THR B C 1
ATOM 3751 O O . THR B 1 246 ? 15.048 12.086 79.453 1.00 26.18 246 THR B O 1
ATOM 3755 N N . PRO B 1 247 ? 13.755 13.745 78.580 1.00 27.56 247 PRO B N 1
ATOM 3756 C CA . PRO B 1 247 ? 14.129 14.739 79.588 1.00 31.52 247 PRO B CA 1
ATOM 3757 C C . PRO B 1 247 ? 13.604 14.349 80.963 1.00 34.21 247 PRO B C 1
ATOM 3758 O O . PRO B 1 247 ? 12.512 13.796 81.092 1.00 35.79 247 PRO B O 1
ATOM 3762 N N . ASN B 1 248 ? 14.393 14.680 81.968 1.00 39.39 248 ASN B N 1
ATOM 3763 C CA . ASN B 1 248 ? 14.000 14.602 83.372 1.00 43.98 248 ASN B CA 1
ATOM 3764 C C . ASN B 1 248 ? 13.245 15.868 83.842 1.00 45.20 248 ASN B C 1
ATOM 3765 O O . ASN B 1 248 ? 13.295 16.212 85.029 1.00 46.00 248 ASN B O 1
ATOM 3770 N N . PHE B 1 249 ? 12.565 16.557 82.918 1.00 44.74 249 PHE B N 1
ATOM 3771 C CA . PHE B 1 249 ? 11.875 17.827 83.224 1.00 45.81 249 PHE B CA 1
ATOM 3772 C C . PHE B 1 249 ? 10.735 18.169 82.245 1.00 46.86 249 PHE B C 1
ATOM 3773 O O . PHE B 1 249 ? 9.880 19.006 82.552 1.00 48.10 249 PHE B O 1
ATOM 3782 N N . ASP C 1 6 ? -16.095 24.426 125.598 1.00 57.78 6 ASP C N 1
ATOM 3783 C CA . ASP C 1 6 ? -17.140 24.342 124.535 1.00 56.40 6 ASP C CA 1
ATOM 3784 C C . ASP C 1 6 ? -16.608 24.674 123.139 1.00 54.75 6 ASP C C 1
ATOM 3785 O O . ASP C 1 6 ? -15.624 24.064 122.681 1.00 55.99 6 ASP C O 1
ATOM 3790 N N . PHE C 1 7 ? -17.247 25.634 122.465 1.00 50.01 7 PHE C N 1
ATOM 3791 C CA . PHE C 1 7 ? -16.894 25.902 121.075 1.00 44.62 7 PHE C CA 1
ATOM 3792 C C . PHE C 1 7 ? -16.846 27.363 120.651 1.00 41.62 7 PHE C C 1
ATOM 3793 O O . PHE C 1 7 ? -17.818 28.094 120.763 1.00 41.55 7 PHE C O 1
ATOM 3801 N N . SER C 1 8 ? -15.687 27.730 120.117 1.00 38.59 8 SER C N 1
ATOM 3802 C CA . SER C 1 8 ? -15.380 29.041 119.549 1.00 36.06 8 SER C CA 1
ATOM 3803 C C . SER C 1 8 ? -14.633 28.697 118.257 1.00 33.25 8 SER C C 1
ATOM 3804 O O . SER C 1 8 ? -13.642 27.966 118.302 1.00 30.77 8 SER C O 1
ATOM 3807 N N . PRO C 1 9 ? -15.126 29.176 117.097 1.00 32.27 9 PRO C N 1
ATOM 3808 C CA . PRO C 1 9 ? -14.449 28.830 115.839 1.00 31.05 9 PRO C CA 1
ATOM 3809 C C . PRO C 1 9 ? -12.957 29.155 115.844 1.00 31.88 9 PRO C C 1
ATOM 3810 O O . PRO C 1 9 ? -12.159 28.316 115.434 1.00 31.67 9 PRO C O 1
ATOM 3814 N N . LYS C 1 10 ? -12.577 30.343 116.320 1.00 30.48 10 LYS C N 1
ATOM 3815 C CA . LYS C 1 10 ? -11.166 30.741 116.318 1.00 31.98 10 LYS C CA 1
ATOM 3816 C C . LYS C 1 10 ? -10.287 29.798 117.133 1.00 30.73 10 LYS C C 1
ATOM 3817 O O . LYS C 1 10 ? -9.243 29.345 116.651 1.00 30.54 10 LYS C O 1
ATOM 3823 N N . GLU C 1 11 ? -10.718 29.500 118.355 1.00 30.60 11 GLU C N 1
ATOM 3824 C CA . GLU C 1 11 ? -9.911 28.706 119.265 1.00 31.53 11 GLU C CA 1
ATOM 3825 C C . GLU C 1 11 ? -9.908 27.231 118.865 1.00 30.01 11 GLU C C 1
ATOM 3826 O O . GLU C 1 11 ? -8.863 26.587 118.929 1.00 29.52 11 GLU C O 1
ATOM 3832 N N . TYR C 1 12 ? -11.067 26.711 118.455 1.00 26.76 12 TYR C N 1
ATOM 3833 C CA . TYR C 1 12 ? -11.146 25.307 118.066 1.00 27.98 12 TYR C CA 1
ATOM 3834 C C . TYR C 1 12 ? -10.354 25.057 116.781 1.00 26.40 12 TYR C C 1
ATOM 3835 O O . TYR C 1 12 ? -9.685 24.036 116.665 1.00 27.51 12 TYR C O 1
ATOM 3844 N N . SER C 1 13 ? -10.419 25.994 115.835 1.00 25.57 13 SER C N 1
ATOM 3845 C CA . SER C 1 13 ? -9.661 25.854 114.591 1.00 25.93 13 SER C CA 1
ATOM 3846 C C . SER C 1 13 ? -8.163 25.722 114.871 1.00 27.43 13 SER C C 1
ATOM 3847 O O . SER C 1 13 ? -7.498 24.845 114.314 1.00 26.56 13 SER C O 1
ATOM 3852 N N . GLN C 1 14 ? -7.637 26.602 115.726 1.00 28.74 14 GLN C N 1
ATOM 3853 C CA . GLN C 1 14 ? -6.206 26.583 116.047 1.00 29.85 14 GLN C CA 1
ATOM 3854 C C . GLN C 1 14 ? -5.783 25.267 116.716 1.00 29.78 14 GLN C C 1
ATOM 3855 O O . GLN C 1 14 ? -4.705 24.739 116.417 1.00 28.92 14 GLN C O 1
ATOM 3861 N N . LYS C 1 15 ? -6.624 24.760 117.620 1.00 30.11 15 LYS C N 1
ATOM 3862 C CA . LYS C 1 15 ? -6.386 23.458 118.254 1.00 30.57 15 LYS C CA 1
ATOM 3863 C C . LYS C 1 15 ? -6.370 22.315 117.229 1.00 29.30 15 LYS C C 1
ATOM 3864 O O . LYS C 1 15 ? -5.534 21.402 117.316 1.00 27.16 15 LYS C O 1
ATOM 3870 N N . LEU C 1 16 ? -7.302 22.370 116.274 1.00 26.29 16 LEU C N 1
ATOM 3871 C CA . LEU C 1 16 ? -7.406 21.351 115.243 1.00 26.17 16 LEU C CA 1
ATOM 3872 C C . LEU C 1 16 ? -6.218 21.434 114.300 1.00 25.88 16 LEU C C 1
ATOM 3873 O O . LEU C 1 16 ? -5.653 20.404 113.898 1.00 24.48 16 LEU C O 1
ATOM 3878 N N . VAL C 1 17 ? -5.822 22.657 113.948 1.00 23.59 17 VAL C N 1
ATOM 3879 C CA . VAL C 1 17 ? -4.644 22.830 113.098 1.00 24.08 17 VAL C CA 1
ATOM 3880 C C . VAL C 1 17 ? -3.393 22.209 113.747 1.00 25.76 17 VAL C C 1
ATOM 3881 O O . VAL C 1 17 ? -2.688 21.379 113.110 1.00 24.13 17 VAL C O 1
ATOM 3885 N N . ASN C 1 18 ? -3.146 22.571 115.011 1.00 25.59 18 ASN C N 1
ATOM 3886 C CA . ASN C 1 18 ? -2.015 22.029 115.777 1.00 27.40 18 ASN C CA 1
ATOM 3887 C C . ASN C 1 18 ? -2.066 20.499 115.886 1.00 27.74 18 ASN C C 1
ATOM 3888 O O . ASN C 1 18 ? -1.036 19.819 115.741 1.00 26.91 18 ASN C O 1
ATOM 3893 N N . TRP C 1 19 ? -3.269 19.971 116.142 1.00 27.38 19 TRP C N 1
ATOM 3894 C CA . TRP C 1 19 ? -3.480 18.520 116.279 1.00 25.39 19 TRP C CA 1
ATOM 3895 C C . TRP C 1 19 ? -3.267 17.809 114.943 1.00 24.91 19 TRP C C 1
ATOM 3896 O O . TRP C 1 19 ? -2.644 16.752 114.899 1.00 24.41 19 TRP C O 1
ATOM 3907 N N . LEU C 1 20 ? -3.773 18.383 113.856 1.00 23.21 20 LEU C N 1
ATOM 3908 C CA . LEU C 1 20 ? -3.495 17.844 112.524 1.00 23.63 20 LEU C CA 1
ATOM 3909 C C . LEU C 1 20 ? -2.007 17.872 112.232 1.00 25.43 20 LEU C C 1
ATOM 3910 O O . LEU C 1 20 ? -1.440 16.909 111.709 1.00 23.77 20 LEU C O 1
ATOM 3915 N N . SER C 1 21 ? -1.374 18.989 112.554 1.00 23.15 21 SER C N 1
ATOM 3916 C CA . SER C 1 21 ? 0.040 19.122 112.272 1.00 26.20 21 SER C CA 1
ATOM 3917 C C . SER C 1 21 ? 0.875 18.084 113.057 1.00 26.66 21 SER C C 1
ATOM 3918 O O . SER C 1 21 ? 1.674 17.340 112.445 1.00 26.33 21 SER C O 1
ATOM 3921 N N . ASP C 1 22 ? 0.666 18.007 114.376 1.00 25.73 22 ASP C N 1
ATOM 3922 C CA . ASP C 1 22 ? 1.399 17.051 115.229 1.00 28.75 22 ASP C CA 1
ATOM 3923 C C . ASP C 1 22 ? 1.090 15.606 114.801 1.00 28.24 22 ASP C C 1
ATOM 3924 O O . ASP C 1 22 ? 1.983 14.754 114.721 1.00 26.00 22 ASP C O 1
ATOM 3929 N N . SER C 1 23 ? -0.176 15.330 114.493 1.00 27.72 23 SER C N 1
ATOM 3930 C CA . SER C 1 23 ? -0.578 13.956 114.141 1.00 28.42 23 SER C CA 1
ATOM 3931 C C . SER C 1 23 ? 0.042 13.490 112.841 1.00 27.54 23 SER C C 1
ATOM 3932 O O . SER C 1 23 ? 0.349 12.313 112.697 1.00 28.80 23 SER C O 1
ATOM 3935 N N . CYS C 1 24 ? 0.202 14.411 111.898 1.00 27.43 24 CYS C N 1
ATOM 3936 C CA . CYS C 1 24 ? 0.813 14.094 110.609 1.00 27.75 24 CYS C CA 1
ATOM 3937 C C . CYS C 1 24 ? 2.313 13.850 110.779 1.00 28.57 24 CYS C C 1
ATOM 3938 O O . CYS C 1 24 ? 2.844 12.846 110.302 1.00 27.54 24 CYS C O 1
ATOM 3941 N N . MET C 1 25 ? 2.981 14.754 111.493 1.00 29.36 25 MET C N 1
ATOM 3942 C CA . MET C 1 25 ? 4.414 14.617 111.711 1.00 31.39 25 MET C CA 1
ATOM 3943 C C . MET C 1 25 ? 4.735 13.316 112.447 1.00 32.84 25 MET C C 1
ATOM 3944 O O . MET C 1 25 ? 5.658 12.600 112.068 1.00 32.93 25 MET C O 1
ATOM 3952 N N . ASN C 1 26 ? 3.951 12.996 113.476 1.00 32.17 26 ASN C N 1
ATOM 3953 C CA . ASN C 1 26 ? 4.203 11.814 114.274 1.00 33.55 26 ASN C CA 1
ATOM 3954 C C . ASN C 1 26 ? 3.682 10.530 113.652 1.00 33.06 26 ASN C C 1
ATOM 3955 O O . ASN C 1 26 ? 3.954 9.446 114.164 1.00 33.01 26 ASN C O 1
ATOM 3960 N N . TYR C 1 27 ? 2.960 10.658 112.540 1.00 31.47 27 TYR C N 1
ATOM 3961 C CA . TYR C 1 27 ? 2.305 9.514 111.912 1.00 29.58 27 TYR C CA 1
ATOM 3962 C C . TYR C 1 27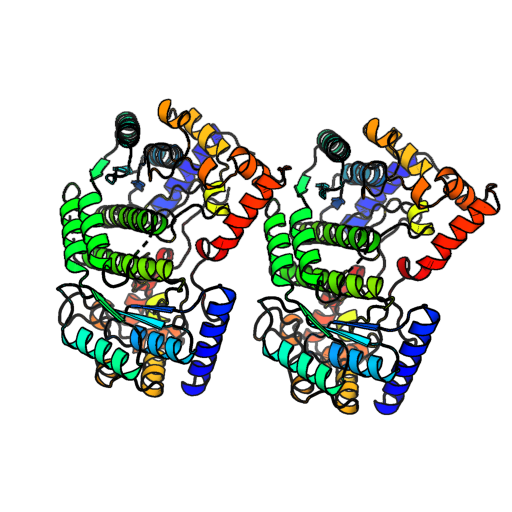 ? 3.271 8.345 111.612 1.00 29.52 27 TYR C C 1
ATOM 3963 O O . TYR C 1 27 ? 2.996 7.227 112.013 1.00 30.71 27 TYR C O 1
ATOM 3972 N N . PRO C 1 28 ? 4.391 8.598 110.913 1.00 29.36 28 PRO C N 1
ATOM 3973 C CA . PRO C 1 28 ? 4.833 9.823 110.231 1.00 28.24 28 PRO C CA 1
ATOM 3974 C C . PRO C 1 28 ? 4.351 9.936 108.795 1.00 27.52 28 PRO C C 1
ATOM 3975 O O . PRO C 1 28 ? 4.177 8.919 108.108 1.00 27.15 28 PRO C O 1
ATOM 3979 N N . ALA C 1 29 ? 4.143 11.173 108.343 1.00 24.19 29 ALA C N 1
ATOM 3980 C CA . ALA C 1 29 ? 3.830 11.435 106.946 1.00 23.90 29 ALA C CA 1
ATOM 3981 C C . ALA C 1 29 ? 4.238 12.851 106.611 1.00 24.65 29 ALA C C 1
ATOM 3982 O O . ALA C 1 29 ? 4.546 13.630 107.503 1.00 25.81 29 ALA C O 1
ATOM 3984 N N . GLU C 1 30 ? 4.238 13.177 105.329 1.00 24.63 30 GLU C N 1
ATOM 3985 C CA . GLU C 1 30 ? 4.725 14.468 104.885 1.00 24.12 30 GLU C CA 1
ATOM 3986 C C . GLU C 1 30 ? 3.618 15.507 104.830 1.00 23.65 30 GLU C C 1
ATOM 3987 O O . GLU C 1 30 ? 3.880 16.719 104.824 1.00 22.47 30 GLU C O 1
ATOM 3993 N N . GLY C 1 31 ? 2.373 15.039 104.767 1.00 21.74 31 GLY C N 1
ATOM 3994 C CA . GLY C 1 31 ? 1.247 15.945 104.548 1.00 20.57 31 GLY C CA 1
ATOM 3995 C C . GLY C 1 31 ? -0.064 15.217 104.298 1.00 19.85 31 GLY C C 1
ATOM 3996 O O . GLY C 1 31 ? -0.220 14.046 104.693 1.00 19.12 31 GLY C O 1
ATOM 3997 N N . PHE C 1 32 ? -0.994 15.912 103.639 1.00 18.48 32 PHE C N 1
ATOM 3998 C CA . PHE C 1 32 ? -2.375 15.458 103.580 1.00 18.85 32 PHE C CA 1
ATOM 3999 C C . PHE C 1 32 ? -2.849 15.319 102.166 1.00 18.01 32 PHE C C 1
ATOM 4000 O O . PHE C 1 32 ? -2.379 16.034 101.260 1.00 17.72 32 PHE C O 1
ATOM 4008 N N . VAL C 1 33 ? -3.829 14.432 101.994 1.00 17.20 33 VAL C N 1
ATOM 4009 C CA . VAL C 1 33 ? -4.661 14.465 100.803 1.00 17.65 33 VAL C CA 1
ATOM 4010 C C . VAL C 1 33 ? -6.140 14.383 101.203 1.00 18.62 33 VAL C C 1
ATOM 4011 O O . VAL C 1 33 ? -6.497 13.768 102.216 1.00 19.18 33 VAL C O 1
ATOM 4015 N N . ILE C 1 34 ? -6.988 15.016 100.404 1.00 18.77 34 ILE C N 1
ATOM 4016 C CA . ILE C 1 34 ? -8.395 15.067 100.749 1.00 19.14 34 ILE C CA 1
ATOM 4017 C C . ILE C 1 34 ? -9.258 15.105 99.485 1.00 16.57 34 ILE C C 1
ATOM 4018 O O . ILE C 1 34 ? -8.879 15.705 98.502 1.00 18.51 34 ILE C O 1
ATOM 4023 N N . GLY C 1 35 ? -10.384 14.406 99.505 1.00 16.02 35 GLY C N 1
ATOM 4024 C CA . GLY C 1 35 ? -11.391 14.551 98.431 1.00 14.67 35 GLY C CA 1
ATOM 4025 C C . GLY C 1 35 ? -12.264 15.779 98.665 1.00 16.82 35 GLY C C 1
ATOM 4026 O O . GLY C 1 35 ? -12.873 15.919 99.742 1.00 17.07 35 GLY C O 1
ATOM 4027 N N . LEU C 1 36 ? -12.360 16.649 97.662 1.00 16.14 36 LEU C N 1
ATOM 4028 C CA . LEU C 1 36 ? -13.219 17.860 97.726 1.00 17.27 36 LEU C CA 1
ATOM 4029 C C . LEU C 1 36 ? -14.470 17.738 96.903 1.00 18.43 36 LEU C C 1
ATOM 4030 O O . LEU C 1 36 ? -14.424 17.712 95.668 1.00 16.40 36 LEU C O 1
ATOM 4035 N N . SER C 1 37 ? -15.606 17.655 97.587 1.00 17.02 37 SER C N 1
ATOM 4036 C CA . SER C 1 37 ? -16.866 17.416 96.918 1.00 17.41 37 SER C CA 1
ATOM 4037 C C . SER C 1 37 ? -17.544 18.716 96.508 1.00 17.43 37 SER C C 1
ATOM 4038 O O . SER C 1 37 ? -18.501 18.685 95.732 1.00 19.85 37 SER C O 1
ATOM 4041 N N . GLY C 1 38 ? -17.083 19.832 97.062 1.00 16.57 38 GLY C N 1
ATOM 4042 C CA . GLY C 1 38 ? -17.828 21.081 96.996 1.00 16.23 38 GLY C CA 1
ATOM 4043 C C . GLY C 1 38 ? -18.808 21.227 98.171 1.00 18.01 38 GLY C C 1
ATOM 4044 O O . GLY C 1 38 ? -19.544 22.208 98.240 1.00 19.52 38 GLY C O 1
ATOM 4045 N N . GLY C 1 39 ? -18.825 20.246 99.068 1.00 17.05 39 GLY C N 1
ATOM 4046 C CA . GLY C 1 39 ? -19.616 20.340 100.317 1.00 14.81 39 GLY C CA 1
ATOM 4047 C C . GLY C 1 39 ? -18.800 20.959 101.440 1.00 16.77 39 GLY C C 1
ATOM 4048 O O . GLY C 1 39 ? -17.593 21.177 101.315 1.00 16.76 39 GLY C O 1
ATOM 4049 N N . ILE C 1 40 ? -19.479 21.222 102.567 1.00 16.87 40 ILE C N 1
ATOM 4050 C CA . ILE C 1 40 ? -18.905 21.991 103.650 1.00 15.50 40 ILE C CA 1
ATOM 4051 C C . ILE C 1 40 ? -17.881 21.187 104.466 1.00 14.56 40 ILE C C 1
ATOM 4052 O O . ILE C 1 40 ? -16.868 21.737 104.920 1.00 15.42 40 ILE C O 1
ATOM 4057 N N . ASP C 1 41 ? -18.126 19.883 104.648 1.00 16.31 41 ASP C N 1
ATOM 4058 C CA . ASP C 1 41 ? -17.269 19.094 105.520 1.00 16.39 41 ASP C CA 1
ATOM 4059 C C . ASP C 1 41 ? -15.865 19.031 104.902 1.00 17.44 41 ASP C C 1
ATOM 4060 O O . ASP C 1 41 ? -14.872 19.303 105.569 1.00 15.63 41 ASP C O 1
ATOM 4065 N N . SER C 1 42 ? -15.789 18.652 103.620 1.00 16.20 42 SER C N 1
ATOM 4066 C CA . SER C 1 42 ? -14.500 18.545 102.942 1.00 15.90 42 SER C CA 1
ATOM 4067 C C . SER C 1 42 ? -13.846 19.931 102.778 1.00 17.43 42 SER C C 1
ATOM 4068 O O . SER C 1 42 ? -12.646 20.023 102.887 1.00 15.76 42 SER C O 1
ATOM 4071 N N . ALA C 1 43 ? -14.648 20.989 102.588 1.00 15.92 43 ALA C N 1
ATOM 4072 C CA . ALA C 1 43 ? -14.111 22.357 102.471 1.00 17.10 43 ALA C CA 1
ATOM 4073 C C . ALA C 1 43 ? -13.449 22.803 103.774 1.00 17.62 43 ALA C C 1
ATOM 4074 O O . ALA C 1 43 ? -12.322 23.340 103.785 1.00 18.08 43 ALA C O 1
ATOM 4076 N N . VAL C 1 44 ? -14.152 22.582 104.881 1.00 16.29 44 VAL C N 1
ATOM 4077 C CA . VAL C 1 44 ? -13.593 22.922 106.203 1.00 16.37 44 VAL C CA 1
ATOM 4078 C C . VAL C 1 44 ? -12.316 22.119 106.512 1.00 17.60 44 VAL C C 1
ATOM 4079 O O . VAL C 1 44 ? -11.300 22.684 106.956 1.00 19.69 44 VAL C O 1
ATOM 4083 N N . ALA C 1 45 ? -12.384 20.803 106.320 1.00 15.36 45 ALA C N 1
ATOM 4084 C CA . ALA C 1 45 ? -11.256 19.918 106.588 1.00 17.76 45 ALA C CA 1
ATOM 4085 C C . ALA C 1 45 ? -10.045 20.324 105.745 1.00 16.54 45 ALA C C 1
ATOM 4086 O O . ALA C 1 45 ? -8.912 20.362 106.260 1.00 16.07 45 ALA C O 1
ATOM 4088 N N . ALA C 1 46 ? -10.278 20.645 104.477 1.00 15.39 46 ALA C N 1
ATOM 4089 C CA . ALA C 1 46 ? -9.162 21.027 103.570 1.00 17.56 46 ALA C CA 1
ATOM 4090 C C . ALA C 1 46 ? -8.558 22.346 104.014 1.00 18.48 46 ALA C C 1
ATOM 4091 O O . ALA C 1 46 ? -7.335 22.523 103.985 1.00 17.64 46 ALA C O 1
ATOM 4093 N N . SER C 1 47 ? -9.421 23.286 104.396 1.00 19.51 47 SER C N 1
ATOM 4094 C CA . SER C 1 47 ? -8.945 24.595 104.881 1.00 19.58 47 SER C CA 1
ATOM 4095 C C . SER C 1 47 ? -8.062 24.471 106.128 1.00 20.64 47 SER C C 1
ATOM 4096 O O . SER C 1 47 ? -7.017 25.137 106.232 1.00 21.49 47 SER C O 1
ATOM 4099 N N . LEU C 1 48 ? -8.471 23.610 107.053 1.00 20.67 48 LEU C N 1
ATOM 4100 C CA . LEU C 1 48 ? -7.704 23.340 108.270 1.00 20.51 48 LEU C CA 1
ATOM 4101 C C . LEU C 1 48 ? -6.355 22.690 107.943 1.00 21.53 48 LEU C C 1
ATOM 4102 O O . LEU C 1 48 ? -5.320 23.056 108.527 1.00 21.83 48 LEU C O 1
ATOM 4107 N N . ALA C 1 49 ? -6.365 21.731 107.015 1.00 20.73 49 ALA C N 1
ATOM 4108 C CA . ALA C 1 49 ? -5.130 21.066 106.619 1.00 20.84 49 ALA C CA 1
ATOM 4109 C C . ALA C 1 49 ? -4.136 22.102 106.060 1.00 22.47 49 ALA C C 1
ATOM 4110 O O . ALA C 1 49 ? -2.954 22.089 106.441 1.00 23.88 49 ALA C O 1
ATOM 4112 N N . VAL C 1 50 ? -4.610 22.999 105.186 1.00 21.35 50 VAL C N 1
ATOM 4113 C CA . VAL C 1 50 ? -3.718 24.015 104.562 1.00 22.07 50 VAL C CA 1
ATOM 4114 C C . VAL C 1 50 ? -3.043 24.897 105.630 1.00 23.21 50 VAL C C 1
ATOM 4115 O O . VAL C 1 50 ? -1.841 25.178 105.543 1.00 23.52 50 VAL C O 1
ATOM 4119 N N . LYS C 1 51 ? -3.782 25.209 106.687 1.00 24.22 51 LYS C N 1
ATOM 4120 C CA . LYS C 1 51 ? -3.262 26.028 107.783 1.00 25.97 51 LYS C CA 1
ATOM 4121 C C . LYS C 1 51 ? -2.106 25.405 108.561 1.00 26.46 51 LYS C C 1
ATOM 4122 O O . LYS C 1 51 ? -1.357 26.119 109.212 1.00 28.04 51 LYS C O 1
ATOM 4128 N N . THR C 1 52 ? -1.945 24.085 108.490 1.00 23.97 52 THR C N 1
ATOM 4129 C CA . THR C 1 52 ? -0.805 23.452 109.149 1.00 23.64 52 THR C CA 1
ATOM 4130 C C . THR C 1 52 ? 0.520 23.858 108.493 1.00 24.36 52 THR C C 1
ATOM 4131 O O . THR C 1 52 ? 1.566 23.654 109.073 1.00 25.01 52 THR C O 1
ATOM 4135 N N . GLY C 1 53 ? 0.468 24.359 107.259 1.00 24.00 53 GLY C N 1
ATOM 4136 C CA . GLY C 1 53 ? 1.679 24.585 106.471 1.00 25.54 53 GLY C CA 1
ATOM 4137 C C . GLY C 1 53 ? 2.271 23.343 105.824 1.00 26.17 53 GLY C C 1
ATOM 4138 O O . GLY C 1 53 ? 3.293 23.436 105.117 1.00 27.41 53 GLY C O 1
ATOM 4139 N N . LEU C 1 54 ? 1.637 22.183 106.036 1.00 25.09 54 LEU C N 1
ATOM 4140 C CA . LEU C 1 54 ? 2.097 20.920 105.451 1.00 24.41 54 LEU C CA 1
ATOM 4141 C C . LEU C 1 54 ? 1.505 20.772 104.057 1.00 24.72 54 LEU C C 1
ATOM 4142 O O . LEU C 1 54 ? 0.380 21.254 103.819 1.00 26.06 54 LEU C O 1
ATOM 4147 N N . PRO C 1 55 ? 2.245 20.121 103.133 1.00 24.65 55 PRO C N 1
ATOM 4148 C CA . PRO C 1 55 ? 1.709 20.013 101.774 1.00 23.91 55 PRO C CA 1
ATOM 4149 C C . PRO C 1 55 ? 0.355 19.316 101.834 1.00 24.38 55 PRO C C 1
ATOM 4150 O O . PRO C 1 55 ? 0.203 18.329 102.547 1.00 24.11 55 PRO C O 1
ATOM 4154 N N . THR C 1 56 ? -0.601 19.870 101.098 1.00 23.41 56 THR C N 1
ATOM 4155 C CA . THR C 1 56 ? -1.970 19.418 101.104 1.00 22.37 56 THR C CA 1
ATOM 4156 C C . THR C 1 56 ? -2.425 19.385 99.667 1.00 22.35 56 THR C C 1
ATOM 4157 O O . THR C 1 56 ? -2.247 20.360 98.931 1.00 24.23 56 THR C O 1
ATOM 4161 N N . THR C 1 57 ? -3.023 18.268 99.264 1.00 19.60 57 THR C N 1
ATOM 4162 C CA . THR C 1 57 ? -3.476 18.103 97.894 1.00 19.83 57 THR C CA 1
ATOM 4163 C C . THR C 1 57 ? -4.942 17.753 97.947 1.00 19.18 57 THR C C 1
ATOM 4164 O O . THR C 1 57 ? -5.356 16.967 98.785 1.00 18.77 57 THR C O 1
ATOM 4168 N N . ALA C 1 58 ? -5.709 18.332 97.041 1.00 19.30 58 ALA C N 1
ATOM 4169 C CA . ALA C 1 58 ? -7.111 18.016 96.914 1.00 18.98 58 ALA C CA 1
ATOM 4170 C C . ALA C 1 58 ? -7.395 17.220 95.652 1.00 18.19 58 ALA C C 1
ATOM 4171 O O . ALA C 1 58 ? -6.899 17.552 94.550 1.00 17.87 58 ALA C O 1
ATOM 4173 N N . LEU C 1 59 ? -8.215 16.169 95.782 1.00 17.47 59 LEU C N 1
ATOM 4174 C CA . LEU C 1 59 ? -8.743 15.497 94.604 1.00 16.03 59 LEU C CA 1
ATOM 4175 C C . LEU C 1 59 ? -10.216 15.830 94.421 1.00 17.82 59 LEU C C 1
ATOM 4176 O O . LEU C 1 59 ? -10.991 15.765 95.367 1.00 18.47 59 LEU C O 1
ATOM 4181 N N . ILE C 1 60 ? -10.588 16.203 93.202 1.00 16.79 60 ILE C N 1
ATOM 4182 C CA . ILE C 1 60 ? -11.994 16.329 92.815 1.00 18.10 60 ILE C CA 1
ATOM 4183 C C . ILE C 1 60 ? -12.289 15.116 91.981 1.00 16.39 60 ILE C C 1
ATOM 4184 O O . ILE C 1 60 ? -11.576 14.837 90.996 1.00 18.63 60 ILE C O 1
ATOM 4189 N N . LEU C 1 61 ? -13.317 14.371 92.377 1.00 15.64 61 LEU C N 1
ATOM 4190 C CA . LEU C 1 61 ? -13.543 13.011 91.827 1.00 16.48 61 LEU C CA 1
ATOM 4191 C C . LEU C 1 61 ? -14.982 12.847 91.403 1.00 18.66 61 LEU C C 1
ATOM 4192 O O . LEU C 1 61 ? -15.751 12.123 92.055 1.00 17.45 61 LEU C O 1
ATOM 4197 N N . PRO C 1 62 ? -15.379 13.550 90.326 1.00 20.67 62 PRO C N 1
ATOM 4198 C CA . PRO C 1 62 ? -16.805 13.506 90.026 1.00 19.61 62 PRO C CA 1
ATOM 4199 C C . PRO C 1 62 ? -17.222 12.220 89.340 1.00 19.94 62 PRO C C 1
ATOM 4200 O O . PRO C 1 62 ? -16.396 11.552 88.697 1.00 19.82 62 PRO C O 1
ATOM 4204 N N . SER C 1 63 ? -18.492 11.858 89.507 1.00 19.30 63 SER C N 1
ATOM 4205 C CA . SER C 1 63 ? -19.111 10.873 88.650 1.00 21.43 63 SER C CA 1
ATOM 4206 C C . SER C 1 63 ? -20.065 11.619 87.725 1.00 24.24 63 SER C C 1
ATOM 4207 O O . SER C 1 63 ? -20.210 12.864 87.798 1.00 22.83 63 SER C O 1
ATOM 4210 N N . ASP C 1 64 ? -20.751 10.862 86.879 1.00 24.57 64 ASP C N 1
ATOM 4211 C CA . ASP C 1 64 ? -21.652 11.466 85.927 1.00 26.53 64 ASP C CA 1
ATOM 4212 C C . ASP C 1 64 ? -22.880 12.052 86.612 1.00 27.62 64 ASP C C 1
ATOM 4213 O O . ASP C 1 64 ? -23.558 12.918 86.049 1.00 28.81 64 ASP C O 1
ATOM 4218 N N . ASN C 1 65 ? -23.152 11.619 87.835 1.00 28.21 65 ASN C N 1
ATOM 4219 C CA . ASN C 1 65 ? -24.280 12.189 88.583 1.00 29.15 65 ASN C CA 1
ATOM 4220 C C . ASN C 1 65 ? -23.975 13.459 89.387 1.00 28.99 65 ASN C C 1
ATOM 4221 O O . ASN C 1 65 ? -24.897 14.073 89.943 1.00 28.25 65 ASN C O 1
ATOM 4226 N N . ASN C 1 66 ? -22.697 13.830 89.493 1.00 26.08 66 ASN C N 1
ATOM 4227 C CA . ASN C 1 66 ? -22.334 15.047 90.217 1.00 26.88 66 ASN C CA 1
ATOM 4228 C C . ASN C 1 66 ? -22.684 16.314 89.415 1.00 27.43 66 ASN C C 1
ATOM 4229 O O . ASN C 1 66 ? -22.808 16.267 88.183 1.00 27.16 66 ASN C O 1
ATOM 4234 N N . GLN C 1 67 ? -22.853 17.427 90.131 1.00 27.33 67 GLN C N 1
ATOM 4235 C CA . GLN C 1 67 ? -23.252 18.708 89.542 1.00 26.02 67 GLN C CA 1
ATOM 4236 C C . GLN C 1 67 ? -22.040 19.560 89.257 1.00 25.22 67 GLN C C 1
ATOM 4237 O O . GLN C 1 67 ? -21.111 19.622 90.062 1.00 23.22 67 GLN C O 1
ATOM 4243 N N . HIS C 1 68 ? -22.069 20.240 88.119 1.00 24.50 68 HIS C N 1
ATOM 4244 C CA . HIS C 1 68 ? -21.002 21.140 87.749 1.00 25.80 68 HIS C CA 1
ATOM 4245 C C . HIS C 1 68 ? -20.687 22.189 88.808 1.00 24.34 68 HIS C C 1
ATOM 4246 O O . HIS C 1 68 ? -19.519 22.426 89.071 1.00 23.89 68 HIS C O 1
ATOM 4253 N N . GLN C 1 69 ? -21.707 22.825 89.402 1.00 23.86 69 GLN C N 1
ATOM 4254 C CA . GLN C 1 69 ? -21.434 23.853 90.432 1.00 22.79 69 GLN C CA 1
ATOM 4255 C C . GLN C 1 69 ? -20.608 23.305 91.596 1.00 22.15 69 GLN C C 1
ATOM 4256 O O . GLN C 1 69 ? -19.826 24.051 92.212 1.00 21.70 69 GLN C O 1
ATOM 4262 N N . ASP C 1 70 ? -20.801 22.025 91.915 1.00 20.52 70 ASP C N 1
ATOM 4263 C CA . ASP C 1 70 ? -20.058 21.416 93.022 1.00 20.88 70 ASP C CA 1
ATOM 4264 C C . ASP C 1 70 ? -18.566 21.272 92.695 1.00 20.43 70 ASP C C 1
ATOM 4265 O O . ASP C 1 70 ? -17.717 21.428 93.567 1.00 18.37 70 ASP C O 1
ATOM 4270 N N . MET C 1 71 ? -18.267 20.961 91.434 1.00 19.40 71 MET C N 1
ATOM 4271 C CA . MET C 1 71 ? -16.913 21.048 90.928 1.00 18.54 71 MET C CA 1
ATOM 4272 C C . MET C 1 71 ? -16.334 22.474 90.984 1.00 18.76 71 MET C C 1
ATOM 4273 O O . MET C 1 71 ? -15.213 22.667 91.472 1.00 19.77 71 MET C O 1
ATOM 4278 N N . GLN C 1 72 ? -17.099 23.464 90.514 1.00 18.94 72 GLN C N 1
ATOM 4279 C CA . GLN C 1 72 ? -16.614 24.849 90.466 1.00 19.25 72 GLN C CA 1
ATOM 4280 C C . GLN C 1 72 ? -16.354 25.396 91.863 1.00 20.28 72 GLN C C 1
ATOM 4281 O O . GLN C 1 72 ? -15.379 26.094 92.085 1.00 19.76 72 GLN C O 1
ATOM 4287 N N . ASP C 1 73 ? -17.239 25.062 92.802 1.00 19.99 73 ASP C N 1
ATOM 4288 C CA . ASP C 1 73 ? -17.055 25.456 94.199 1.00 18.92 73 ASP C CA 1
ATOM 4289 C C . ASP C 1 73 ? -15.782 24.901 94.808 1.00 17.93 73 ASP C C 1
ATOM 4290 O O . ASP C 1 73 ? -15.049 25.627 95.481 1.00 16.37 73 ASP C O 1
ATOM 4295 N N . ALA C 1 74 ? -15.509 23.615 94.555 1.00 18.00 74 ALA C N 1
ATOM 4296 C CA . ALA C 1 74 ? -14.254 23.009 95.005 1.00 16.96 74 ALA C CA 1
ATOM 4297 C C . ALA C 1 74 ? -13.048 23.673 94.339 1.00 17.49 74 ALA C C 1
ATOM 4298 O O . ALA C 1 74 ? -12.041 23.951 94.990 1.00 18.41 74 ALA C O 1
ATOM 4300 N N . LEU C 1 75 ? -13.149 23.908 93.040 1.00 17.54 75 LEU C N 1
ATOM 4301 C CA . LEU C 1 75 ? -12.055 24.566 92.327 1.00 18.48 75 LEU C CA 1
ATOM 4302 C C . LEU C 1 75 ? -11.829 25.960 92.873 1.00 17.95 75 LEU C C 1
ATOM 4303 O O . LEU C 1 75 ? -10.681 26.393 93.031 1.00 20.06 75 LEU C O 1
ATOM 4308 N N . GLU C 1 76 ? -12.918 26.637 93.220 1.00 18.40 76 GLU C N 1
ATOM 4309 C CA . GLU C 1 76 ? -12.799 27.973 93.801 1.00 18.30 76 GLU C CA 1
ATOM 4310 C C . GLU C 1 76 ? -12.024 27.924 95.120 1.00 17.89 76 GLU C C 1
ATOM 4311 O O . GLU C 1 76 ? -11.126 28.744 95.343 1.00 17.99 76 GLU C O 1
ATOM 4317 N N . LEU C 1 77 ? -12.364 26.965 95.977 1.00 17.39 77 LEU C N 1
ATOM 4318 C CA . LEU C 1 77 ? -11.665 26.815 97.240 1.00 16.51 77 LEU C CA 1
ATOM 4319 C C . LEU C 1 77 ? -10.191 26.478 96.988 1.00 16.80 77 LEU C C 1
ATOM 4320 O O . LEU C 1 77 ? -9.312 27.009 97.675 1.00 18.32 77 LEU C O 1
ATOM 4325 N N . ILE C 1 78 ? -9.931 25.608 96.001 1.00 17.47 78 ILE C N 1
ATOM 4326 C CA . ILE C 1 78 ? -8.542 25.239 95.676 1.00 20.25 78 ILE C CA 1
ATOM 4327 C C . ILE C 1 78 ? -7.765 26.537 95.272 1.00 19.09 78 ILE C C 1
ATOM 4328 O O . ILE C 1 78 ? -6.622 26.752 95.694 1.00 19.29 78 ILE C O 1
ATOM 4333 N N . GLU C 1 79 ? -8.394 27.383 94.468 1.00 20.91 79 GLU C N 1
ATOM 4334 C CA . GLU C 1 79 ? -7.723 28.625 94.044 1.00 23.58 79 GLU C CA 1
ATOM 4335 C C . GLU C 1 79 ? -7.378 29.490 95.248 1.00 23.76 79 GLU C C 1
ATOM 4336 O O . GLU C 1 79 ? -6.243 29.947 95.366 1.00 22.67 79 GLU C O 1
ATOM 4342 N N . MET C 1 80 ? -8.341 29.654 96.172 1.00 21.98 80 MET C N 1
ATOM 4343 C CA . MET C 1 80 ? -8.114 30.438 97.398 1.00 22.69 80 MET C CA 1
ATOM 4344 C C . MET C 1 80 ? -6.986 29.914 98.232 1.00 23.64 80 MET C C 1
ATOM 4345 O O . MET C 1 80 ? -6.225 30.697 98.800 1.00 25.26 80 MET C O 1
ATOM 4350 N N . LEU C 1 81 ? -6.909 28.588 98.340 1.00 22.00 81 LEU C N 1
ATOM 4351 C CA . LEU C 1 81 ? -5.956 27.930 99.236 1.00 22.84 81 LEU C CA 1
ATOM 4352 C C . LEU C 1 81 ? -4.612 27.807 98.569 1.00 21.72 81 LEU C C 1
ATOM 4353 O O . LEU C 1 81 ? -3.604 27.632 99.247 1.00 24.56 81 LEU C O 1
ATOM 4358 N N . ASN C 1 82 ? -4.620 27.899 97.244 1.00 23.08 82 ASN C N 1
ATOM 4359 C CA . ASN C 1 82 ? -3.420 27.766 96.419 1.00 26.10 82 ASN C CA 1
ATOM 4360 C C . ASN C 1 82 ? -2.748 26.388 96.547 1.00 25.78 82 ASN C C 1
ATOM 4361 O O . ASN C 1 82 ? -1.555 26.292 96.850 1.00 27.65 82 ASN C O 1
ATOM 4366 N N . ILE C 1 83 ? -3.514 25.322 96.358 1.00 24.02 83 ILE C N 1
ATOM 4367 C CA . ILE C 1 83 ? -2.981 23.976 96.600 1.00 24.03 83 ILE C CA 1
ATOM 4368 C C . ILE C 1 83 ? -2.922 23.123 95.348 1.00 23.02 83 ILE C C 1
ATOM 4369 O O . ILE C 1 83 ? -3.622 23.394 94.376 1.00 23.97 83 ILE C O 1
ATOM 4374 N N . GLU C 1 84 ? -2.081 22.087 95.387 1.00 24.05 84 GLU C N 1
ATOM 4375 C CA . GLU C 1 84 ? -1.997 21.095 94.324 1.00 23.12 84 GLU C CA 1
ATOM 4376 C C . GLU C 1 84 ? -3.346 20.388 94.274 1.00 23.53 84 GLU C C 1
ATOM 4377 O O . GLU C 1 84 ? -3.963 20.164 95.304 1.00 21.11 84 GLU C O 1
ATOM 4383 N N . HIS C 1 85 ? -3.817 20.069 93.076 1.00 21.72 85 HIS C N 1
ATOM 4384 C CA . HIS C 1 85 ? -5.119 19.427 92.953 1.00 22.02 85 HIS C CA 1
ATOM 4385 C C . HIS C 1 85 ? -5.220 18.699 91.653 1.00 21.09 85 HIS C C 1
ATOM 4386 O O . HIS C 1 85 ? -4.480 18.998 90.709 1.00 19.65 85 HIS C O 1
ATOM 4393 N N . TYR C 1 86 ? -6.128 17.731 91.603 1.00 19.57 86 TYR C N 1
ATOM 4394 C CA . TYR C 1 86 ? -6.437 16.980 90.394 1.00 19.52 86 TYR C CA 1
ATOM 4395 C C . TYR C 1 86 ? -7.924 16.770 90.342 1.00 19.80 86 TYR C C 1
ATOM 4396 O O . TYR C 1 86 ? -8.555 16.476 91.364 1.00 20.58 86 TYR C O 1
ATOM 4405 N N . THR C 1 87 ? -8.486 16.925 89.159 1.00 18.46 87 THR C N 1
ATOM 4406 C CA . THR C 1 87 ? -9.875 16.585 88.898 1.00 19.89 87 THR C CA 1
ATOM 4407 C C . THR C 1 87 ? -9.894 15.386 87.982 1.00 21.17 87 THR C C 1
ATOM 4408 O O . THR C 1 87 ? -9.375 15.448 86.856 1.00 22.30 87 THR C O 1
ATOM 4412 N N . ILE C 1 88 ? -10.446 14.277 88.476 1.00 20.60 88 ILE C N 1
ATOM 4413 C CA . ILE C 1 88 ? -10.424 12.999 87.769 1.00 19.11 88 ILE C CA 1
ATOM 4414 C C . ILE C 1 88 ? -11.795 12.374 87.848 1.00 19.76 88 ILE C C 1
ATOM 4415 O O . ILE C 1 88 ? -12.295 12.115 88.945 1.00 18.92 88 ILE C O 1
ATOM 4420 N N . SER C 1 89 ? -12.414 12.136 86.699 1.00 18.96 89 SER C N 1
ATOM 4421 C CA . SER C 1 89 ? -13.720 11.476 86.674 1.00 19.25 89 SER C CA 1
ATOM 4422 C C . SER C 1 89 ? -13.556 10.024 87.091 1.00 18.91 89 SER C C 1
ATOM 4423 O O . SER C 1 89 ? -12.679 9.301 86.587 1.00 18.08 89 SER C O 1
ATOM 4426 N N . ILE C 1 90 ? -14.376 9.604 88.054 1.00 18.38 90 ILE C N 1
ATOM 4427 C CA . ILE C 1 90 ? -14.385 8.217 88.463 1.00 18.58 90 ILE C CA 1
ATOM 4428 C C . ILE C 1 90 ? -15.284 7.356 87.574 1.00 19.17 90 ILE C C 1
ATOM 4429 O O . ILE C 1 90 ? -15.370 6.137 87.771 1.00 20.06 90 ILE C O 1
ATOM 4434 N N . GLN C 1 91 ? -15.961 7.983 86.615 1.00 19.37 91 GLN C N 1
ATOM 4435 C CA . GLN C 1 91 ? -17.002 7.291 85.858 1.00 20.53 91 GLN C CA 1
ATOM 4436 C C . GLN C 1 91 ? -16.508 6.077 85.024 1.00 19.89 91 GLN C C 1
ATOM 4437 O O . GLN C 1 91 ? -17.170 5.037 85.031 1.00 21.31 91 GLN C O 1
ATOM 4443 N N . PRO C 1 92 ? -15.379 6.213 84.286 1.00 21.79 92 PRO C N 1
ATOM 4444 C CA . PRO C 1 92 ? -14.816 5.062 83.546 1.00 21.11 92 PRO C CA 1
ATOM 4445 C C . PRO C 1 92 ? -14.516 3.857 84.434 1.00 21.17 92 PRO C C 1
ATOM 4446 O O . PRO C 1 92 ? -14.888 2.741 84.094 1.00 18.62 92 PRO C O 1
ATOM 4450 N N . ALA C 1 93 ? -13.863 4.087 85.574 1.00 19.45 93 ALA C N 1
ATOM 4451 C CA . ALA C 1 93 ? -13.549 3.006 86.508 1.00 19.81 93 ALA C CA 1
ATOM 4452 C C . ALA C 1 93 ? -14.860 2.453 87.057 1.00 20.48 93 ALA C C 1
ATOM 4453 O O . ALA C 1 93 ? -15.027 1.232 87.185 1.00 19.37 93 ALA C O 1
ATOM 4455 N N . TYR C 1 94 ? -15.788 3.353 87.384 1.00 19.84 94 TYR C N 1
ATOM 4456 C CA . TYR C 1 94 ? -17.089 2.918 87.898 1.00 20.34 94 TYR C CA 1
ATOM 4457 C C . TYR C 1 94 ? -17.838 2.028 86.892 1.00 20.45 94 TYR C C 1
ATOM 4458 O O . TYR C 1 94 ? -18.355 0.955 87.246 1.00 18.91 94 TYR C O 1
ATOM 4467 N N . GLU C 1 95 ? -17.910 2.481 85.643 1.00 20.11 95 GLU C N 1
ATOM 4468 C CA . GLU C 1 95 ? -18.590 1.716 84.602 1.00 20.61 95 GLU C CA 1
ATOM 4469 C C . GLU C 1 95 ? -17.968 0.332 84.326 1.00 19.63 95 GLU C C 1
ATOM 4470 O O . GLU C 1 95 ? -18.694 -0.630 84.153 1.00 18.39 95 GLU C O 1
ATOM 4476 N N . ALA C 1 96 ? -16.638 0.278 84.249 1.00 17.44 96 ALA C N 1
ATOM 4477 C CA . ALA C 1 96 ? -15.902 -0.992 84.125 1.00 20.30 96 ALA C CA 1
ATOM 4478 C C . ALA C 1 96 ? -16.214 -1.922 85.305 1.00 19.35 96 ALA C C 1
ATOM 4479 O O . ALA C 1 96 ? -16.545 -3.115 85.114 1.00 20.81 96 ALA C O 1
ATOM 4481 N N . PHE C 1 97 ? -16.175 -1.367 86.523 1.00 20.28 97 PHE C N 1
ATOM 4482 C CA . PHE C 1 97 ? -16.488 -2.158 87.711 1.00 19.66 97 PHE C CA 1
ATOM 4483 C C . PHE C 1 97 ? -17.954 -2.682 87.640 1.00 19.53 97 PHE C C 1
ATOM 4484 O O . PHE C 1 97 ? -18.226 -3.888 87.775 1.00 17.79 97 PHE C O 1
ATOM 4492 N N . LEU C 1 98 ? -18.892 -1.773 87.398 1.00 20.29 98 LEU C N 1
ATOM 4493 C CA . LEU C 1 98 ? -20.306 -2.158 87.342 1.00 20.55 98 LEU C CA 1
ATOM 4494 C C . LEU C 1 98 ? -20.568 -3.274 86.317 1.00 19.89 98 LEU C C 1
ATOM 4495 O O . LEU C 1 98 ? -21.203 -4.292 86.623 1.00 22.10 98 LEU C O 1
ATOM 4500 N N . ALA C 1 99 ? -20.042 -3.109 85.111 1.00 21.57 99 ALA C N 1
ATOM 4501 C CA . ALA C 1 99 ? -20.230 -4.083 84.032 1.00 20.93 99 ALA C CA 1
ATOM 4502 C C . ALA C 1 99 ? -19.750 -5.462 84.453 1.00 21.87 99 ALA C C 1
ATOM 4503 O O . ALA C 1 99 ? -20.435 -6.474 84.237 1.00 20.27 99 ALA C O 1
ATOM 4505 N N . SER C 1 100 ? -18.587 -5.484 85.102 1.00 21.79 100 SER C N 1
ATOM 4506 C CA . SER C 1 100 ? -17.975 -6.730 85.556 1.00 21.62 100 SER C CA 1
ATOM 4507 C C . SER C 1 100 ? -18.751 -7.445 86.664 1.00 19.11 100 SER C C 1
ATOM 4508 O O . SER C 1 100 ? -18.456 -8.625 86.956 1.00 21.93 100 SER C O 1
ATOM 4511 N N . THR C 1 101 ? -19.744 -6.785 87.269 1.00 19.35 101 THR C N 1
ATOM 4512 C CA . THR C 1 101 ? -20.541 -7.439 88.317 1.00 20.60 101 THR C CA 1
ATOM 4513 C C . THR C 1 101 ? -21.793 -8.118 87.767 1.00 20.13 101 THR C C 1
ATOM 4514 O O . THR C 1 101 ? -22.587 -8.676 88.517 1.00 21.04 101 THR C O 1
ATOM 4518 N N . GLN C 1 102 ? -21.963 -8.057 86.461 1.00 19.41 102 GLN C N 1
ATOM 4519 C CA . GLN C 1 102 ? -23.225 -8.478 85.834 1.00 20.57 102 GLN C CA 1
ATOM 4520 C C . GLN C 1 102 ? -23.632 -9.929 86.158 1.00 20.49 102 GLN C C 1
ATOM 4521 O O . GLN C 1 102 ? -24.820 -10.206 86.355 1.00 19.61 102 GLN C O 1
ATOM 4527 N N . SER C 1 103 ? -22.651 -10.832 86.302 1.00 19.98 103 SER C N 1
ATOM 4528 C CA . SER C 1 103 ? -22.961 -12.239 86.578 1.00 20.62 103 SER C CA 1
ATOM 4529 C C . SER C 1 103 ? -23.749 -12.473 87.883 1.00 23.96 103 SER C C 1
ATOM 4530 O O . SER C 1 103 ? -24.488 -13.459 87.989 1.00 22.02 103 SER C O 1
ATOM 4533 N N . PHE C 1 104 ? -23.593 -11.592 88.879 1.00 25.35 104 PHE C N 1
ATOM 4534 C CA . PHE C 1 104 ? -24.330 -11.771 90.145 1.00 27.82 104 PHE C CA 1
ATOM 4535 C C . PHE C 1 104 ? -25.328 -10.663 90.434 1.00 30.80 104 PHE C C 1
ATOM 4536 O O . PHE C 1 104 ? -25.999 -10.667 91.479 1.00 31.38 104 PHE C O 1
ATOM 4544 N N . THR C 1 105 ? -25.405 -9.717 89.500 1.00 35.01 105 THR C N 1
ATOM 4545 C CA . THR C 1 105 ? -26.118 -8.455 89.671 1.00 39.52 105 THR C CA 1
ATOM 4546 C C . THR C 1 105 ? -27.535 -8.562 89.141 1.00 42.13 105 THR C C 1
ATOM 4547 O O . THR C 1 105 ? -27.829 -9.422 88.303 1.00 44.70 105 THR C O 1
ATOM 4551 N N . GLN C 1 112 ? -30.124 -0.872 94.627 1.00 42.81 112 GLN C N 1
ATOM 4552 C CA . GLN C 1 112 ? -29.107 -0.801 93.575 1.00 41.99 112 GLN C CA 1
ATOM 4553 C C . GLN C 1 112 ? -28.484 0.593 93.503 1.00 40.69 112 GLN C C 1
ATOM 4554 O O . GLN C 1 112 ? -27.331 0.748 93.112 1.00 39.21 112 GLN C O 1
ATOM 4560 N N . LEU C 1 113 ? -29.266 1.603 93.871 1.00 40.40 113 LEU C N 1
ATOM 4561 C CA . LEU C 1 113 ? -28.772 2.971 93.985 1.00 39.38 113 LEU C CA 1
ATOM 4562 C C . LEU C 1 113 ? -27.788 3.089 95.148 1.00 37.62 113 LEU C C 1
ATOM 4563 O O . LEU C 1 113 ? -26.775 3.772 95.054 1.00 36.09 113 LEU C O 1
ATOM 4568 N N . VAL C 1 114 ? -28.111 2.424 96.254 1.00 36.47 114 VAL C N 1
ATOM 4569 C CA . VAL C 1 114 ? -27.216 2.393 97.395 1.00 35.50 114 VAL C CA 1
ATOM 4570 C C . VAL C 1 114 ? -25.931 1.620 97.020 1.00 33.11 114 VAL C C 1
ATOM 4571 O O . VAL C 1 114 ? -24.824 2.041 97.361 1.00 30.06 114 VAL C O 1
ATOM 4575 N N . ILE C 1 115 ? -26.091 0.514 96.300 1.00 30.08 115 ILE C N 1
ATOM 4576 C CA . ILE C 1 115 ? -24.929 -0.231 95.784 1.00 29.43 115 ILE C CA 1
ATOM 4577 C C . ILE C 1 115 ? -23.990 0.643 94.906 1.00 27.84 115 ILE C C 1
ATOM 4578 O O . ILE C 1 115 ? -22.772 0.689 95.122 1.00 24.57 115 ILE C O 1
ATOM 4583 N N . LYS C 1 116 ? -24.571 1.293 93.906 1.00 24.71 116 LYS C N 1
ATOM 4584 C CA . LYS C 1 116 ? -23.888 2.340 93.144 1.00 23.90 116 LYS C CA 1
ATOM 4585 C C . LYS C 1 116 ? -23.171 3.383 94.018 1.00 22.13 116 LYS C C 1
ATOM 4586 O O . LYS C 1 116 ? -21.967 3.613 93.821 1.00 19.33 116 LYS C O 1
ATOM 4592 N N . GLY C 1 117 ? -23.889 4.009 94.966 1.00 20.50 117 GLY C N 1
ATOM 4593 C CA . GLY C 1 117 ? -23.306 5.089 95.788 1.00 20.30 117 GLY C CA 1
ATOM 4594 C C . GLY C 1 117 ? -22.117 4.557 96.579 1.00 20.28 117 GLY C C 1
ATOM 4595 O O . GLY C 1 117 ? -21.051 5.222 96.684 1.00 18.35 117 GLY C O 1
ATOM 4596 N N . ASN C 1 118 ? -22.287 3.344 97.096 1.00 18.19 118 ASN C N 1
ATOM 4597 C CA . ASN C 1 118 ? -21.223 2.677 97.879 1.00 18.20 118 ASN C CA 1
ATOM 4598 C C . ASN C 1 118 ? -20.009 2.342 97.036 1.00 17.71 118 ASN C C 1
ATOM 4599 O O . ASN C 1 118 ? -18.865 2.595 97.450 1.00 15.68 118 ASN C O 1
ATOM 4604 N N . ALA C 1 119 ? -20.238 1.814 95.835 1.00 16.47 119 ALA C N 1
ATOM 4605 C CA . ALA C 1 119 ? -19.103 1.570 94.900 1.00 15.03 119 ALA C CA 1
ATOM 4606 C C . ALA C 1 119 ? -18.344 2.859 94.572 1.00 17.08 119 ALA C C 1
ATOM 4607 O O . ALA C 1 119 ? -17.099 2.885 94.589 1.00 15.14 119 ALA C O 1
ATOM 4609 N N . GLN C 1 120 ? -19.090 3.934 94.287 1.00 16.66 120 GLN C N 1
ATOM 4610 C CA . GLN C 1 120 ? -18.454 5.215 93.967 1.00 16.66 120 GLN C CA 1
ATOM 4611 C C . GLN C 1 120 ? -17.645 5.755 95.127 1.00 16.56 120 GLN C C 1
ATOM 4612 O O . GLN C 1 120 ? -16.529 6.248 94.938 1.00 13.68 120 GLN C O 1
ATOM 4618 N N . ALA C 1 121 ? -18.186 5.657 96.342 1.00 15.14 121 ALA C N 1
ATOM 4619 C CA . ALA C 1 121 ? -17.404 6.098 97.506 1.00 15.42 121 ALA C CA 1
ATOM 4620 C C . ALA C 1 121 ? -16.125 5.287 97.735 1.00 14.68 121 ALA C C 1
ATOM 4621 O O . ALA C 1 121 ? -15.078 5.829 98.121 1.00 15.22 121 ALA C O 1
ATOM 4623 N N . ARG C 1 122 ? -16.166 3.985 97.463 1.00 14.52 122 ARG C N 1
ATOM 4624 C CA . ARG C 1 122 ? -14.969 3.158 97.632 1.00 14.64 122 ARG C CA 1
ATOM 4625 C C . ARG C 1 122 ? -13.947 3.464 96.519 1.00 14.95 122 ARG C C 1
ATOM 4626 O O . ARG C 1 122 ? -12.771 3.436 96.757 1.00 15.51 122 ARG C O 1
ATOM 4634 N N . LEU C 1 123 ? -14.419 3.779 95.322 1.00 15.07 123 LEU C N 1
ATOM 4635 C CA . LEU C 1 123 ? -13.524 4.234 94.266 1.00 15.42 123 LEU C CA 1
ATOM 4636 C C . LEU C 1 123 ? -12.777 5.516 94.655 1.00 16.28 123 LEU C C 1
ATOM 4637 O O . LEU C 1 123 ? -11.556 5.607 94.488 1.00 16.03 123 LEU C O 1
ATOM 4642 N N . ARG C 1 124 ? -13.502 6.503 95.213 1.00 16.57 124 ARG C N 1
ATOM 4643 C CA . ARG C 1 124 ? -12.846 7.693 95.776 1.00 15.25 124 ARG C CA 1
ATOM 4644 C C . ARG C 1 124 ? -11.8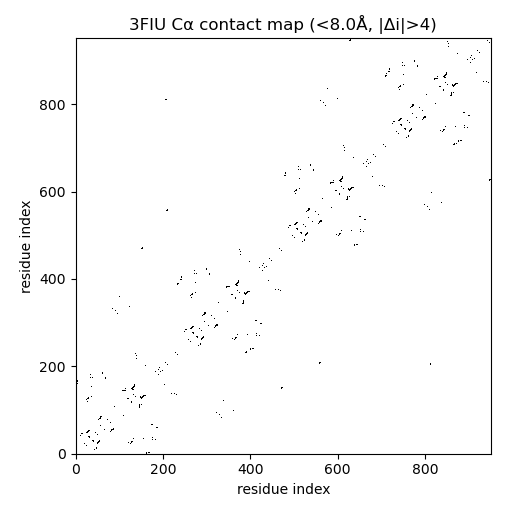00 7.366 96.821 1.00 16.36 124 ARG C C 1
ATOM 4645 O O . ARG C 1 124 ? -10.724 7.927 96.778 1.00 15.57 124 ARG C O 1
ATOM 4653 N N . MET C 1 125 ? -12.121 6.451 97.737 1.00 16.23 125 MET C N 1
ATOM 4654 C CA . MET C 1 125 ? -11.145 5.932 98.715 1.00 15.42 125 MET C CA 1
ATOM 4655 C C . MET C 1 125 ? -9.879 5.445 97.973 1.00 15.67 125 MET C C 1
ATOM 4656 O O . MET C 1 125 ? -8.723 5.791 98.363 1.00 15.39 125 MET C O 1
ATOM 4661 N N . MET C 1 126 ? -10.093 4.673 96.902 1.00 13.35 126 MET C N 1
ATOM 4662 C CA . MET C 1 126 ? -8.984 4.131 96.108 1.00 15.98 126 MET C CA 1
ATOM 4663 C C . MET C 1 126 ? -8.079 5.211 95.530 1.00 16.56 126 MET C C 1
ATOM 4664 O O . MET C 1 126 ? -6.858 5.092 95.654 1.00 16.58 126 MET C O 1
ATOM 4669 N N . TYR C 1 127 ? -8.667 6.257 94.919 1.00 16.74 127 TYR C N 1
ATOM 4670 C CA . TYR C 1 127 ? -7.897 7.422 94.432 1.00 15.62 127 TYR C CA 1
ATOM 4671 C C . TYR C 1 127 ? -7.095 8.138 95.514 1.00 16.71 127 TYR C C 1
ATOM 4672 O O . TYR C 1 127 ? -5.903 8.456 95.331 1.00 17.06 127 TYR C O 1
ATOM 4681 N N . LEU C 1 128 ? -7.744 8.392 96.651 1.00 17.34 128 LEU C N 1
ATOM 4682 C CA . LEU C 1 128 ? -7.076 9.064 97.748 1.00 17.15 128 LEU C CA 1
ATOM 4683 C C . LEU C 1 128 ? -5.919 8.268 98.278 1.00 18.21 128 LEU C C 1
ATOM 4684 O O . LEU C 1 128 ? -4.859 8.838 98.523 1.00 16.88 128 LEU C O 1
ATOM 4689 N N . TYR C 1 129 ? -6.110 6.963 98.482 1.00 16.77 129 TYR C N 1
ATOM 4690 C CA . TYR C 1 129 ? -5.010 6.125 98.998 1.00 18.43 129 TYR C CA 1
ATOM 4691 C C . TYR C 1 129 ? -3.898 5.896 97.980 1.00 18.77 129 TYR C C 1
ATOM 4692 O O . TYR C 1 129 ? -2.732 5.810 98.362 1.00 19.61 129 TYR C O 1
ATOM 4701 N N . ALA C 1 130 ? -4.255 5.828 96.702 1.00 17.73 130 ALA C N 1
ATOM 4702 C CA . ALA C 1 130 ? -3.245 5.779 95.619 1.00 18.47 130 ALA C CA 1
ATOM 4703 C C . ALA C 1 130 ? -2.321 7.007 95.648 1.00 20.43 130 ALA C C 1
ATOM 4704 O O . ALA C 1 130 ? -1.071 6.886 95.627 1.00 22.15 130 ALA C O 1
ATOM 4706 N N . TYR C 1 131 ? -2.935 8.184 95.727 1.00 18.49 131 TYR C N 1
ATOM 4707 C CA . TYR C 1 131 ? -2.171 9.422 95.822 1.00 18.14 131 TYR C CA 1
ATOM 4708 C C . TYR C 1 131 ? -1.379 9.430 97.132 1.00 18.62 131 TYR C C 1
ATOM 4709 O O . TYR C 1 131 ? -0.183 9.756 97.155 1.00 19.54 131 TYR C O 1
ATOM 4718 N N . ALA C 1 132 ? -2.045 9.073 98.229 1.00 19.55 132 ALA C N 1
ATOM 4719 C CA . ALA C 1 132 ? -1.426 9.093 99.545 1.00 19.66 132 ALA C CA 1
ATOM 4720 C C . ALA C 1 132 ? -0.145 8.236 99.594 1.00 22.33 132 ALA C C 1
ATOM 4721 O O . ALA C 1 132 ? 0.888 8.679 100.107 1.00 22.44 132 ALA C O 1
ATOM 4723 N N . GLN C 1 133 ? -0.210 7.008 99.076 1.00 22.18 133 GLN C N 1
ATOM 4724 C CA . GLN C 1 133 ? 0.985 6.147 99.076 1.00 22.20 133 GLN C CA 1
ATOM 4725 C C . GLN C 1 133 ? 2.069 6.704 98.148 1.00 22.36 133 GLN C C 1
ATOM 4726 O O . GLN C 1 133 ? 3.234 6.616 98.477 1.00 23.66 133 GLN C O 1
ATOM 4732 N N . GLN C 1 134 ? 1.698 7.254 96.995 1.00 23.34 134 GLN C N 1
ATOM 4733 C CA . GLN C 1 134 ? 2.712 7.811 96.083 1.00 25.91 134 GLN C CA 1
ATOM 4734 C C . GLN C 1 134 ? 3.467 9.012 96.672 1.00 25.82 134 GLN C C 1
ATOM 4735 O O . GLN C 1 134 ? 4.655 9.197 96.383 1.00 25.60 134 GLN C O 1
ATOM 4741 N N . TYR C 1 135 ? 2.799 9.813 97.502 1.00 23.75 135 TYR C N 1
ATOM 4742 C CA . TYR C 1 135 ? 3.397 11.075 97.996 1.00 24.16 135 TYR C CA 1
ATOM 4743 C C . TYR C 1 135 ? 3.590 11.137 99.506 1.00 23.89 135 TYR C C 1
ATOM 4744 O O . TYR C 1 135 ? 3.791 12.235 100.060 1.00 27.26 135 TYR C O 1
ATOM 4753 N N . ASN C 1 136 ? 3.540 9.970 100.145 1.00 22.53 136 ASN C N 1
ATOM 4754 C CA . ASN C 1 136 ? 3.633 9.821 101.603 1.00 25.66 136 ASN C CA 1
ATOM 4755 C C . ASN C 1 136 ? 2.726 10.814 102.353 1.00 25.51 136 ASN C C 1
ATOM 4756 O O . ASN C 1 136 ? 3.187 11.564 103.253 1.00 24.48 136 ASN C O 1
ATOM 4761 N N . ARG C 1 137 ? 1.441 10.826 101.978 1.00 21.97 137 ARG C N 1
ATOM 4762 C CA . ARG C 1 137 ? 0.452 11.668 102.679 1.00 20.87 137 ARG C CA 1
ATOM 4763 C C . ARG C 1 137 ? -0.448 10.780 103.518 1.00 21.97 137 ARG C C 1
ATOM 4764 O O . ARG C 1 137 ? -0.436 9.551 103.352 1.00 20.56 137 ARG C O 1
ATOM 4772 N N . ILE C 1 138 ? -1.230 11.395 104.413 1.00 19.82 138 ILE C N 1
ATOM 4773 C CA . ILE C 1 138 ? -2.326 10.654 105.054 1.00 21.10 138 ILE C CA 1
ATOM 4774 C C . ILE C 1 138 ? -3.676 11.188 104.554 1.00 19.77 138 ILE C C 1
ATOM 4775 O O . ILE C 1 138 ? -3.779 12.354 104.180 1.00 18.90 138 ILE C O 1
ATOM 4780 N N . VAL C 1 139 ? -4.705 10.342 104.611 1.00 18.07 139 VAL C N 1
ATOM 4781 C CA . VAL C 1 139 ? -6.007 10.672 104.032 1.00 17.65 139 VAL C CA 1
ATOM 4782 C C . VAL C 1 139 ? -6.873 11.273 105.120 1.00 17.76 139 VAL C C 1
ATOM 4783 O O . VAL C 1 139 ? -7.111 10.635 106.157 1.00 18.58 139 VAL C O 1
ATOM 4787 N N . ILE C 1 140 ? -7.322 12.512 104.904 1.00 18.35 140 ILE C N 1
ATOM 4788 C CA . ILE C 1 140 ? -8.248 13.175 105.834 1.00 16.87 140 ILE C CA 1
ATOM 4789 C C . ILE C 1 140 ? -9.652 12.703 105.540 1.00 18.77 140 ILE C C 1
ATOM 4790 O O . ILE C 1 140 ? -10.132 12.859 104.410 1.00 20.45 140 ILE C O 1
ATOM 4795 N N . GLY C 1 141 ? -10.295 12.117 106.545 1.00 18.84 141 GLY C N 1
ATOM 4796 C CA . GLY C 1 141 ? -11.719 11.757 106.464 1.00 17.53 141 GLY C CA 1
ATOM 4797 C C . GLY C 1 141 ? -12.518 12.927 107.023 1.00 18.15 141 GLY C C 1
ATOM 4798 O O . GLY C 1 141 ? -12.093 13.608 107.965 1.00 18.81 141 GLY C O 1
ATOM 4799 N N . THR C 1 142 ? -13.664 13.171 106.424 1.00 16.07 142 THR C N 1
ATOM 4800 C CA . THR C 1 142 ? -14.405 14.393 106.668 1.00 17.83 142 THR C CA 1
ATOM 4801 C C . THR C 1 142 ? -15.657 14.208 107.534 1.00 17.83 142 THR C C 1
ATOM 4802 O O . THR C 1 142 ? -16.398 15.155 107.713 1.00 16.45 142 THR C O 1
ATOM 4806 N N . ASP C 1 143 ? -15.891 12.996 108.039 1.00 19.61 143 ASP C N 1
ATOM 4807 C CA . ASP C 1 143 ? -17.050 12.721 108.904 1.00 21.28 143 ASP C CA 1
ATOM 4808 C C . ASP C 1 143 ? -17.138 13.709 110.065 1.00 20.86 143 ASP C C 1
ATOM 4809 O O . ASP C 1 143 ? -16.138 13.934 110.779 1.00 19.04 143 ASP C O 1
ATOM 4814 N N . ASN C 1 144 ? -18.322 14.307 110.237 1.00 19.59 144 ASN C N 1
ATOM 4815 C CA . ASN C 1 144 ? -18.624 15.127 111.422 1.00 18.56 144 ASN C CA 1
ATOM 4816 C C . ASN C 1 144 ? -19.394 14.258 112.434 1.00 18.99 144 ASN C C 1
ATOM 4817 O O . ASN C 1 144 ? -19.657 13.067 112.168 1.00 19.37 144 ASN C O 1
ATOM 4822 N N . ALA C 1 145 ? -19.737 14.845 113.584 1.00 20.19 145 ALA C N 1
ATOM 4823 C CA . ALA C 1 145 ? -20.401 14.070 114.661 1.00 20.76 145 ALA C CA 1
ATOM 4824 C C . ALA C 1 145 ? -21.723 13.487 114.215 1.00 20.77 145 ALA C C 1
ATOM 4825 O O . ALA C 1 145 ? -22.043 12.351 114.574 1.00 20.41 145 ALA C O 1
ATOM 4827 N N . CYS C 1 146 ? -22.472 14.233 113.392 1.00 21.00 146 CYS C N 1
ATOM 4828 C CA . CYS C 1 146 ? -23.778 13.763 112.899 1.00 21.10 146 CYS C CA 1
ATOM 4829 C C . CYS C 1 146 ? -23.659 12.564 111.958 1.00 22.47 146 CYS C C 1
ATOM 4830 O O . CYS C 1 146 ? -24.320 11.536 112.146 1.00 20.30 146 CYS C O 1
ATOM 4833 N N . GLU C 1 147 ? -22.789 12.680 110.947 1.00 21.62 147 GLU C N 1
ATOM 4834 C CA . GLU C 1 147 ? -22.522 11.548 110.049 1.00 20.95 147 GLU C CA 1
ATOM 4835 C C . GLU C 1 147 ? -22.033 10.307 110.789 1.00 20.16 147 GLU C C 1
ATOM 4836 O O . GLU C 1 147 ? -22.497 9.190 110.512 1.00 21.76 147 GLU C O 1
ATOM 4842 N N . TRP C 1 148 ? -21.118 10.500 111.732 1.00 21.45 148 TRP C N 1
ATOM 4843 C CA . TRP C 1 148 ? -20.574 9.393 112.503 1.00 21.18 148 TRP C CA 1
ATOM 4844 C C . TRP C 1 148 ? -21.679 8.721 113.297 1.00 21.45 148 TRP C C 1
ATOM 4845 O O . TRP C 1 148 ? -21.900 7.504 113.198 1.00 20.62 148 TRP C O 1
ATOM 4856 N N . TYR C 1 149 ? -22.392 9.521 114.079 1.00 21.62 149 TYR C N 1
ATOM 4857 C CA . TYR C 1 149 ? -23.482 8.978 114.906 1.00 21.76 149 TYR C CA 1
ATOM 4858 C C . TYR C 1 149 ? -24.588 8.315 114.073 1.00 21.67 149 TYR C C 1
ATOM 4859 O O . TYR C 1 149 ? -25.140 7.270 114.456 1.00 23.00 149 TYR C O 1
ATOM 4868 N N . MET C 1 150 ? -24.898 8.898 112.919 1.00 22.04 150 MET C N 1
ATOM 4869 C CA . MET C 1 150 ? -25.946 8.374 112.043 1.00 20.94 150 MET C CA 1
ATOM 4870 C C . MET C 1 150 ? -25.471 7.210 111.162 1.00 23.07 150 MET C C 1
ATOM 4871 O O . MET C 1 150 ? -26.290 6.552 110.518 1.00 24.36 150 MET C O 1
ATOM 4876 N N . GLY C 1 151 ? -24.164 6.938 111.165 1.00 24.37 151 GLY C N 1
ATOM 4877 C CA . GLY C 1 151 ? -23.571 6.005 110.197 1.00 21.82 151 GLY C CA 1
ATOM 4878 C C . GLY C 1 151 ? -23.857 6.418 108.749 1.00 21.95 151 GLY C C 1
ATOM 4879 O O . GLY C 1 151 ? -24.038 5.560 107.880 1.00 23.30 151 GLY C O 1
ATOM 4880 N N . TYR C 1 152 ? -23.950 7.726 108.493 1.00 22.02 152 TYR C N 1
ATOM 4881 C CA . TYR C 1 152 ? -24.243 8.206 107.124 1.00 22.58 152 TYR C CA 1
ATOM 4882 C C . TYR C 1 152 ? -22.891 8.353 106.388 1.00 21.11 152 TYR C C 1
ATOM 4883 O O . TYR C 1 152 ? -22.371 9.466 106.176 1.00 21.93 152 TYR C O 1
ATOM 4892 N N . PHE C 1 153 ? -22.306 7.200 106.084 1.00 18.41 153 PHE C N 1
ATOM 4893 C CA . PHE C 1 153 ? -21.097 7.092 105.301 1.00 17.38 153 PHE C CA 1
ATOM 4894 C C . PHE C 1 153 ? -20.985 5.652 104.796 1.00 19.40 153 PHE C C 1
ATOM 4895 O O . PHE C 1 153 ? -21.651 4.716 105.314 1.00 16.14 153 PHE C O 1
ATOM 4903 N N . THR C 1 154 ? -20.162 5.472 103.763 1.00 16.79 154 THR C N 1
ATOM 4904 C CA . THR C 1 154 ? -19.965 4.164 103.181 1.00 16.56 154 THR C CA 1
ATOM 4905 C C . THR C 1 154 ? -18.843 3.500 103.929 1.00 15.82 154 THR C C 1
ATOM 4906 O O . THR C 1 154 ? -17.741 4.067 104.057 1.00 14.88 154 THR C O 1
ATOM 4910 N N . LYS C 1 155 ? -19.091 2.271 104.365 1.00 16.16 155 LYS C N 1
ATOM 4911 C CA . LYS C 1 155 ? -18.042 1.485 105.005 1.00 18.81 155 LYS C CA 1
ATOM 4912 C C . LYS C 1 155 ? -16.923 1.209 103.988 1.00 17.75 155 LYS C C 1
ATOM 4913 O O . LYS C 1 155 ? -17.183 0.652 102.930 1.00 17.38 155 LYS C O 1
ATOM 4919 N N . PHE C 1 156 ? -15.694 1.596 104.342 1.00 15.03 156 PHE C N 1
ATOM 4920 C CA . PHE C 1 156 ? -14.506 1.446 103.488 1.00 15.70 156 PHE C CA 1
ATOM 4921 C C . PHE C 1 156 ? -14.570 2.371 102.250 1.00 16.56 156 PHE C C 1
ATOM 4922 O O . PHE C 1 156 ? -13.778 2.240 101.290 1.00 15.83 156 PHE C O 1
ATOM 4930 N N . GLY C 1 157 ? -15.499 3.335 102.303 1.00 17.13 157 GLY C N 1
ATOM 4931 C CA . GLY C 1 157 ? -15.611 4.376 101.300 1.00 16.87 157 GLY C CA 1
ATOM 4932 C C . GLY C 1 157 ? -15.160 5.683 101.922 1.00 17.29 157 GLY C C 1
ATOM 4933 O O . GLY C 1 157 ? -14.005 5.809 102.347 1.00 17.70 157 GLY C O 1
ATOM 4934 N N . ASP C 1 158 ? -16.075 6.642 102.029 1.00 18.01 158 ASP C N 1
ATOM 4935 C CA . ASP C 1 158 ? -15.769 7.899 102.726 1.00 19.07 158 ASP C CA 1
ATOM 4936 C C . ASP C 1 158 ? -15.541 7.694 104.228 1.00 20.97 158 ASP C C 1
ATOM 4937 O O . ASP C 1 158 ? -14.960 8.539 104.904 1.00 20.70 158 ASP C O 1
ATOM 4942 N N . GLY C 1 159 ? -15.983 6.543 104.742 1.00 19.31 159 GLY C N 1
ATOM 4943 C CA . GLY C 1 159 ? -15.782 6.234 106.160 1.00 19.86 159 GLY C CA 1
ATOM 4944 C C . GLY C 1 159 ? -14.406 5.652 106.409 1.00 20.75 159 GLY C C 1
ATOM 4945 O O . GLY C 1 159 ? -14.055 5.368 107.573 1.00 22.75 159 GLY C O 1
ATOM 4946 N N . ALA C 1 160 ? -13.636 5.477 105.331 1.00 20.12 160 ALA C N 1
ATOM 4947 C CA . ALA C 1 160 ? -12.267 4.932 105.392 1.00 22.57 160 ALA C CA 1
ATOM 4948 C C . ALA C 1 160 ? -11.290 6.088 105.296 1.00 22.67 160 ALA C C 1
ATOM 4949 O O . ALA C 1 160 ? -11.209 6.746 104.259 1.00 22.96 160 ALA C O 1
ATOM 4951 N N . ALA C 1 161 ? -10.549 6.334 106.373 1.00 19.55 161 ALA C N 1
ATOM 4952 C CA . ALA C 1 161 ? -9.562 7.411 106.368 1.00 18.95 161 ALA C CA 1
ATOM 4953 C C . ALA C 1 161 ? -8.527 7.187 107.462 1.00 17.90 161 ALA C C 1
ATOM 4954 O O . ALA C 1 161 ? -8.654 6.258 108.253 1.00 18.54 161 ALA C O 1
ATOM 4956 N N . ASP C 1 162 ? -7.516 8.046 107.507 1.00 17.50 162 ASP C N 1
ATOM 4957 C CA . ASP C 1 162 ? -6.409 7.876 108.467 1.00 17.92 162 ASP C CA 1
ATOM 4958 C C . ASP C 1 162 ? -6.615 8.778 109.672 1.00 18.88 162 ASP C C 1
ATOM 4959 O O . ASP C 1 162 ? -6.118 8.491 110.775 1.00 20.18 162 ASP C O 1
ATOM 4964 N N . ILE C 1 163 ? -7.351 9.876 109.455 1.00 19.90 163 ILE C N 1
ATOM 4965 C CA . ILE C 1 163 ? -7.522 10.929 110.453 1.00 20.70 163 ILE C CA 1
ATOM 4966 C C . ILE C 1 163 ? -8.852 11.667 110.229 1.00 19.90 163 ILE C C 1
ATOM 4967 O O . ILE C 1 163 ? -9.229 11.944 109.091 1.00 21.06 163 ILE C O 1
ATOM 4972 N N . LEU C 1 164 ? -9.563 11.938 111.325 1.00 18.79 164 LEU C N 1
ATOM 4973 C CA . LEU C 1 164 ? -10.899 12.479 111.260 1.00 19.40 164 LEU C CA 1
ATOM 4974 C C . LEU C 1 164 ? -10.979 13.759 112.112 1.00 19.15 164 LEU C C 1
ATOM 4975 O O . LEU C 1 164 ? -11.448 13.729 113.249 1.00 20.56 164 LEU C O 1
ATOM 4980 N N . PRO C 1 165 ? -10.522 14.899 111.564 1.00 20.47 165 PRO C N 1
ATOM 4981 C CA . PRO C 1 165 ? -10.529 16.145 112.382 1.00 19.99 165 PRO C CA 1
ATOM 4982 C C . PRO C 1 165 ? -11.914 16.663 112.831 1.00 21.31 165 PRO C C 1
ATOM 4983 O O . PRO C 1 165 ? -11.996 17.367 113.852 1.00 23.19 165 PRO C O 1
ATOM 4987 N N . LEU C 1 166 ? -12.977 16.329 112.097 1.00 19.31 166 LEU C N 1
ATOM 4988 C CA . LEU C 1 166 ? -14.305 16.915 112.323 1.00 19.44 166 LEU C CA 1
ATOM 4989 C C . LEU C 1 166 ? -15.265 16.055 113.133 1.00 20.79 166 LEU C C 1
ATOM 4990 O O . LEU C 1 166 ? -16.422 16.429 113.360 1.00 20.28 166 LEU C O 1
ATOM 4995 N N . VAL C 1 167 ? -14.802 14.890 113.556 1.00 19.97 167 VAL C N 1
ATOM 4996 C CA . VAL C 1 167 ? -15.731 13.874 114.010 1.00 21.31 167 VAL C CA 1
ATOM 4997 C C . VAL C 1 167 ? -16.433 14.198 115.358 1.00 22.29 167 VAL C C 1
ATOM 4998 O O . VAL C 1 167 ? -17.450 13.564 115.674 1.00 21.33 167 VAL C O 1
ATOM 5002 N N . ASN C 1 168 ? -15.924 15.183 116.108 1.00 20.82 168 ASN C N 1
ATOM 5003 C CA . ASN C 1 168 ? -16.583 15.609 117.382 1.00 23.42 168 ASN C CA 1
ATOM 5004 C C . ASN C 1 168 ? -17.467 16.847 117.187 1.00 23.58 168 ASN C C 1
ATOM 5005 O O . ASN C 1 168 ? -18.050 17.380 118.135 1.00 25.12 168 ASN C O 1
ATOM 5010 N N . LEU C 1 169 ? -17.564 17.317 115.950 1.00 23.01 169 LEU C N 1
ATOM 5011 C CA . LEU C 1 169 ? -18.258 18.564 115.674 1.00 21.27 169 LEU C CA 1
ATOM 5012 C C . LEU C 1 169 ? -19.686 18.338 115.181 1.00 20.11 169 LEU C C 1
ATOM 5013 O O . LEU C 1 169 ? -19.927 17.532 114.297 1.00 20.60 169 LEU C O 1
ATOM 5018 N N . LYS C 1 170 ? -20.633 19.063 115.780 1.00 19.04 170 LYS C N 1
ATOM 5019 C CA . LYS C 1 170 ? -21.975 19.161 115.269 1.00 18.37 170 LYS C CA 1
ATOM 5020 C C . LYS C 1 170 ? -21.953 19.829 113.911 1.00 17.36 170 LYS C C 1
ATOM 5021 O O . LYS C 1 170 ? -21.027 20.583 113.591 1.00 15.94 170 LYS C O 1
ATOM 5027 N N . LYS C 1 171 ? -22.953 19.562 113.107 1.00 17.69 171 LYS C N 1
ATOM 5028 C CA . LYS C 1 171 ? -22.972 20.136 111.755 1.00 17.66 171 LYS C CA 1
ATOM 5029 C C . LYS C 1 171 ? -22.956 21.658 111.823 1.00 19.91 171 LYS C C 1
ATOM 5030 O O . LYS C 1 171 ? -22.264 22.312 111.027 1.00 19.06 171 LYS C O 1
ATOM 5036 N N . SER C 1 172 ? -23.689 22.236 112.785 1.00 19.15 172 SER C N 1
ATOM 5037 C CA . SER C 1 172 ? -23.748 23.707 112.858 1.00 20.30 172 SER C CA 1
ATOM 5038 C C . SER C 1 172 ? -22.370 24.282 113.185 1.00 20.83 172 SER C C 1
ATOM 5039 O O . SER C 1 172 ? -22.020 25.368 112.717 1.00 21.17 172 SER C O 1
ATOM 5042 N N . GLN C 1 173 ? -21.574 23.541 113.957 1.00 18.71 173 GLN C N 1
ATOM 5043 C CA . GLN C 1 173 ? -20.193 23.931 114.233 1.00 19.47 173 GLN C CA 1
ATOM 5044 C C . GLN C 1 173 ? -19.273 23.834 112.995 1.00 20.31 173 GLN C C 1
ATOM 5045 O O . GLN C 1 173 ? -18.383 24.670 112.797 1.00 18.81 173 GLN C O 1
ATOM 5051 N N . VAL C 1 174 ? -19.478 22.806 112.183 1.00 18.86 174 VAL C N 1
ATOM 5052 C CA . VAL C 1 174 ? -18.754 22.716 110.900 1.00 19.14 174 VAL C CA 1
ATOM 5053 C C . VAL C 1 174 ? -19.060 23.988 110.098 1.00 19.52 174 VAL C C 1
ATOM 5054 O O . VAL C 1 174 ? -18.144 24.641 109.560 1.00 17.06 174 VAL C O 1
ATOM 5058 N N . PHE C 1 175 ? -20.340 24.369 110.058 1.00 18.86 175 PHE C N 1
ATOM 5059 C CA . PHE C 1 175 ? -20.717 25.590 109.351 1.00 18.96 175 PHE C CA 1
ATOM 5060 C C . PHE C 1 175 ? -20.045 26.847 109.961 1.00 19.98 175 PHE C C 1
ATOM 5061 O O . PHE C 1 175 ? -19.517 27.698 109.225 1.00 19.12 175 PHE C O 1
ATOM 5069 N N . GLU C 1 176 ? -20.000 26.940 111.291 1.00 18.98 176 GLU C N 1
ATOM 5070 C CA . GLU C 1 176 ? -19.311 28.078 111.903 1.00 20.30 176 GLU C CA 1
ATOM 5071 C C . GLU C 1 176 ? -17.830 28.123 111.514 1.00 20.15 176 GLU C C 1
ATOM 5072 O O . GLU C 1 176 ? -17.279 29.199 111.320 1.00 19.28 176 GLU C O 1
ATOM 5078 N N . LEU C 1 177 ? -17.173 26.966 111.452 1.00 18.04 177 LEU C N 1
ATOM 5079 C CA . LEU C 1 177 ? -15.756 26.949 111.072 1.00 18.60 177 LEU C CA 1
ATOM 5080 C C . LEU C 1 177 ? -15.606 27.396 109.625 1.00 19.41 177 LEU C C 1
ATOM 5081 O O . LEU C 1 177 ? -14.699 28.180 109.291 1.00 20.97 177 LEU C O 1
ATOM 5086 N N . GLY C 1 178 ? -16.521 26.950 108.776 1.00 18.22 178 GLY C N 1
ATOM 5087 C CA . GLY C 1 178 ? -16.503 27.349 107.367 1.00 18.53 178 GLY C CA 1
ATOM 5088 C C . GLY C 1 178 ? -16.549 28.857 107.216 1.00 20.51 178 GLY C C 1
ATOM 5089 O O . GLY C 1 178 ? -15.805 29.450 106.419 1.00 18.49 178 GLY C O 1
ATOM 5090 N N . LYS C 1 179 ? -17.430 29.483 107.992 1.00 20.55 179 LYS C N 1
ATOM 5091 C CA . LYS C 1 179 ? -17.567 30.935 107.964 1.00 22.62 179 LYS C CA 1
ATOM 5092 C C . LYS C 1 179 ? -16.288 31.607 108.443 1.00 21.82 179 LYS C C 1
ATOM 5093 O O . LYS C 1 179 ? -15.794 32.512 107.786 1.00 22.67 179 LYS C O 1
ATOM 5099 N N . TYR C 1 180 ? -15.753 31.129 109.564 1.00 23.16 180 TYR C N 1
ATOM 5100 C CA . TYR C 1 180 ? -14.492 31.626 110.111 1.00 24.04 180 TYR C CA 1
ATOM 5101 C C . TYR C 1 180 ? -13.313 31.398 109.149 1.00 25.26 180 TYR C C 1
ATOM 5102 O O . TYR C 1 180 ? -12.402 32.220 109.081 1.00 23.00 180 TYR C O 1
ATOM 5111 N N . LEU C 1 181 ? -13.327 30.267 108.435 1.00 21.33 181 LEU C N 1
ATOM 5112 C CA . LEU C 1 181 ? -12.256 29.946 107.496 1.00 21.91 181 LEU C CA 1
ATOM 5113 C C . LEU C 1 181 ? -12.464 30.499 106.068 1.00 21.47 181 LEU C C 1
ATOM 5114 O O . LEU C 1 181 ? -11.721 30.137 105.168 1.00 23.14 181 LEU C O 1
ATOM 5119 N N . ASP C 1 182 ? -13.431 31.398 105.890 1.00 20.15 182 ASP C N 1
ATOM 5120 C CA . ASP C 1 182 ? -13.700 32.055 104.595 1.00 21.99 182 ASP C CA 1
ATOM 5121 C C . ASP C 1 182 ? -13.979 31.103 103.439 1.00 20.96 182 ASP C C 1
ATOM 5122 O O . ASP C 1 182 ? -13.585 31.378 102.297 1.00 22.97 182 ASP C O 1
ATOM 5127 N N . VAL C 1 183 ? -14.650 29.985 103.732 1.00 21.36 183 VAL C N 1
ATOM 5128 C CA . VAL C 1 183 ? -15.055 29.042 102.697 1.00 20.96 183 VAL C CA 1
ATOM 5129 C C . VAL C 1 183 ? -16.070 29.755 101.770 1.00 21.55 183 VAL C C 1
ATOM 5130 O O . VAL C 1 183 ? -16.864 30.548 102.253 1.00 21.75 183 VAL C O 1
ATOM 5134 N N . PRO C 1 184 ? -16.027 29.494 100.446 1.00 20.37 184 PRO C N 1
ATOM 5135 C CA . PRO C 1 184 ? -16.951 30.129 99.519 1.00 21.43 184 PRO C CA 1
ATOM 5136 C C . PRO C 1 184 ? -18.395 30.154 99.988 1.00 19.90 184 PRO C C 1
ATOM 5137 O O . PRO C 1 184 ? -18.895 29.162 100.535 1.00 19.38 184 PRO C O 1
ATOM 5141 N N . LYS C 1 185 ? -19.056 31.289 99.776 1.00 17.61 185 LYS C N 1
ATOM 5142 C CA . LYS C 1 185 ? -20.463 31.425 100.167 1.00 18.37 185 LYS C CA 1
ATOM 5143 C C . LYS C 1 185 ? -21.358 30.294 99.668 1.00 19.02 185 LYS C C 1
ATOM 5144 O O . LYS C 1 185 ? -22.196 29.796 100.428 1.00 18.20 185 LYS C O 1
ATOM 5150 N N . ASN C 1 186 ? -21.190 29.872 98.408 1.00 18.64 186 ASN C N 1
ATOM 5151 C CA . ASN C 1 186 ? -22.089 28.846 97.887 1.00 19.59 186 ASN C CA 1
ATOM 5152 C C . ASN C 1 186 ? -21.973 27.504 98.626 1.00 18.10 186 ASN C C 1
ATOM 5153 O O . ASN C 1 186 ? -22.946 26.758 98.726 1.00 18.02 186 ASN C O 1
ATOM 5158 N N . ILE C 1 187 ? -20.798 27.228 99.170 1.00 15.68 187 ILE C N 1
ATOM 5159 C CA . ILE C 1 187 ? -20.593 26.009 99.966 1.00 17.56 187 ILE C CA 1
ATOM 5160 C C . ILE C 1 187 ? -21.280 26.183 101.334 1.00 18.19 187 ILE C C 1
ATOM 5161 O O . ILE C 1 187 ? -21.868 25.241 101.867 1.00 19.42 187 ILE C O 1
ATOM 5166 N N . LEU C 1 188 ? -21.217 27.387 101.887 1.00 17.81 188 LEU C N 1
ATOM 5167 C CA . LEU C 1 188 ? -21.927 27.661 103.137 1.00 19.15 188 LEU C CA 1
ATOM 5168 C C . LEU C 1 188 ? -23.439 27.515 102.970 1.00 20.02 188 LEU C C 1
ATOM 5169 O O . LEU C 1 188 ? -24.116 27.084 103.888 1.00 20.90 188 LEU C O 1
ATOM 5174 N N . ASP C 1 189 ? -23.955 27.872 101.796 1.00 19.74 189 ASP C N 1
ATOM 5175 C CA . ASP C 1 189 ? -25.390 27.997 101.607 1.00 22.97 189 ASP C CA 1
ATOM 5176 C C . ASP C 1 189 ? -26.079 26.787 100.992 1.00 22.66 189 ASP C C 1
ATOM 5177 O O . ASP C 1 189 ? -27.290 26.675 101.100 1.00 24.21 189 ASP C O 1
ATOM 5182 N N . LYS C 1 190 ? -25.334 25.904 100.330 1.00 21.72 190 LYS C N 1
ATOM 5183 C CA . LYS C 1 190 ? -25.974 24.795 99.617 1.00 22.90 190 LYS C CA 1
ATOM 5184 C C . LYS C 1 190 ? -26.446 23.700 100.585 1.00 21.71 190 LYS C C 1
ATOM 5185 O O . LYS C 1 190 ? -26.008 23.643 101.746 1.00 22.57 190 LYS C O 1
ATOM 5191 N N . ALA C 1 191 ? -27.341 22.839 100.109 1.00 21.02 191 ALA C N 1
ATOM 5192 C CA . ALA C 1 191 ? -27.849 21.737 100.931 1.00 22.41 191 ALA C CA 1
ATOM 5193 C C . ALA C 1 191 ? -26.760 20.654 101.061 1.00 21.56 191 ALA C C 1
ATOM 5194 O O . ALA C 1 191 ? -26.158 20.301 100.064 1.00 21.52 191 ALA C O 1
ATOM 5196 N N . PRO C 1 192 ? -26.477 20.177 102.290 1.00 20.82 192 PRO C N 1
ATOM 5197 C CA . PRO C 1 192 ? -25.645 18.987 102.482 1.00 20.18 192 PRO C CA 1
ATOM 5198 C C . PRO C 1 192 ? -26.192 17.858 101.616 1.00 21.16 192 PRO C C 1
ATOM 5199 O O . PRO C 1 192 ? -27.412 17.677 101.544 1.00 20.00 192 PRO C O 1
ATOM 5203 N N . SER C 1 193 ? -25.301 17.140 100.921 1.00 20.96 193 SER C N 1
ATOM 5204 C CA . SER C 1 193 ? -25.733 16.215 99.876 1.00 21.50 193 SER C CA 1
ATOM 5205 C C . SER C 1 193 ? -24.642 15.209 99.572 1.00 21.61 193 SER C C 1
ATOM 5206 O O . SER C 1 193 ? -23.455 15.556 99.580 1.00 19.23 193 SER C O 1
ATOM 5209 N N . ALA C 1 194 ? -25.041 13.957 99.320 1.00 22.37 194 ALA C N 1
ATOM 5210 C CA . ALA C 1 194 ? -24.089 12.913 98.907 1.00 24.94 194 ALA C CA 1
ATOM 5211 C C . ALA C 1 194 ? -23.735 13.061 97.424 1.00 26.51 194 ALA C C 1
ATOM 5212 O O . ALA C 1 194 ? -22.748 12.480 96.962 1.00 29.38 194 ALA C O 1
ATOM 5214 N N . GLY C 1 195 ? -24.528 13.845 96.692 1.00 27.03 195 GLY C N 1
ATOM 5215 C CA . GLY C 1 195 ? -24.310 14.108 95.269 1.00 28.17 195 GLY C CA 1
ATOM 5216 C C . GLY C 1 195 ? -24.652 12.958 94.331 1.00 30.79 195 GLY C C 1
ATOM 5217 O O . GLY C 1 195 ? -24.152 12.909 93.208 1.00 32.31 195 GLY C O 1
ATOM 5218 N N . LEU C 1 196 ? -25.514 12.044 94.772 1.00 31.92 196 LEU C N 1
ATOM 5219 C CA . LEU C 1 196 ? -25.846 10.841 93.982 1.00 34.42 196 LEU C CA 1
ATOM 5220 C C . LEU C 1 196 ? -26.829 11.137 92.840 1.00 34.88 196 LEU C C 1
ATOM 5221 O O . LEU C 1 196 ? -26.810 10.460 91.811 1.00 36.21 196 LEU C O 1
ATOM 5226 N N . TRP C 1 197 ? -27.678 12.147 93.025 1.00 34.10 197 TRP C N 1
ATOM 5227 C CA . TRP C 1 197 ? -28.514 12.686 91.957 1.00 35.50 197 TRP C CA 1
ATOM 5228 C C . TRP C 1 197 ? -28.833 14.163 92.213 1.00 36.04 197 TRP C C 1
ATOM 5229 O O . TRP C 1 197 ? -28.732 14.642 93.351 1.00 34.35 197 TRP C O 1
ATOM 5240 N N . GLN C 1 198 ? -29.227 14.879 91.162 1.00 35.93 198 GLN C N 1
ATOM 5241 C CA . GLN C 1 198 ? -29.560 16.302 91.287 1.00 38.53 198 GLN C CA 1
ATOM 5242 C C . GLN C 1 198 ? -30.698 16.514 92.279 1.00 38.31 198 GLN C C 1
ATOM 5243 O O . GLN C 1 198 ? -31.765 15.900 92.150 1.00 38.87 198 GLN C O 1
ATOM 5249 N N . GLY C 1 199 ? -30.465 17.370 93.272 1.00 37.65 199 GLY C N 1
ATOM 5250 C CA . GLY C 1 199 ? -31.485 17.675 94.269 1.00 35.41 199 GLY C CA 1
ATOM 5251 C C . GLY C 1 199 ? -31.565 16.674 95.407 1.00 34.88 199 GLY C C 1
ATOM 5252 O O . GLY C 1 199 ? -32.450 16.793 96.257 1.00 34.83 199 GLY C O 1
ATOM 5253 N N . GLN C 1 200 ? -30.658 15.687 95.433 1.00 32.37 200 GLN C N 1
ATOM 5254 C CA . GLN C 1 200 ? -30.521 14.807 96.596 1.00 31.02 200 GLN C CA 1
ATOM 5255 C C . GLN C 1 200 ? -30.056 15.630 97.791 1.00 30.26 200 GLN C C 1
ATOM 5256 O O . GLN C 1 200 ? -29.082 16.389 97.685 1.00 29.53 200 GLN C O 1
ATOM 5262 N N . THR C 1 201 ? -30.735 15.485 98.930 1.00 28.22 201 THR C N 1
ATOM 5263 C CA . THR C 1 201 ? -30.255 16.144 100.140 1.00 27.36 201 THR C CA 1
ATOM 5264 C C . THR C 1 201 ? -30.101 15.179 101.293 1.00 26.84 201 THR C C 1
ATOM 5265 O O . THR C 1 201 ? -30.874 14.211 101.423 1.00 27.36 201 THR C O 1
ATOM 5269 N N . ASP C 1 202 ? -29.092 15.416 102.132 1.00 23.78 202 ASP C N 1
ATOM 5270 C CA . ASP C 1 202 ? -28.903 14.571 103.302 1.00 23.02 202 ASP C CA 1
ATOM 5271 C C . ASP C 1 202 ? -30.198 14.513 104.128 1.00 22.97 202 ASP C C 1
ATOM 5272 O O . ASP C 1 202 ? -30.611 13.441 104.562 1.00 21.73 202 ASP C O 1
ATOM 5277 N N . GLU C 1 203 ? -30.823 15.672 104.335 1.00 22.71 203 GLU C N 1
ATOM 5278 C CA . GLU C 1 203 ? -31.946 15.761 105.275 1.00 26.07 203 GLU C CA 1
ATOM 5279 C C . GLU C 1 203 ? -33.185 14.998 104.774 1.00 27.18 203 GLU C C 1
ATOM 5280 O O . GLU C 1 203 ? -33.843 14.315 105.563 1.00 27.63 203 GLU C O 1
ATOM 5286 N N . ASP C 1 204 ? -33.465 15.097 103.480 1.00 27.37 204 ASP C N 1
ATOM 5287 C CA . ASP C 1 204 ? -34.525 14.289 102.854 1.00 30.29 204 ASP C CA 1
ATOM 5288 C C . ASP C 1 204 ? -34.229 12.810 103.042 1.00 29.56 204 ASP C C 1
ATOM 5289 O O . ASP C 1 204 ? -35.075 12.057 103.475 1.00 30.90 204 ASP C O 1
ATOM 5294 N N . GLU C 1 205 ? -33.007 12.399 102.733 1.00 30.02 205 GLU C N 1
ATOM 5295 C CA . GLU C 1 205 ? -32.634 10.996 102.804 1.00 29.98 205 GLU C CA 1
ATOM 5296 C C . GLU C 1 205 ? -32.727 10.441 104.225 1.00 28.97 205 GLU C C 1
ATOM 5297 O O . GLU C 1 205 ? -33.210 9.319 104.420 1.00 29.21 205 GLU C O 1
ATOM 5303 N N . MET C 1 206 ? -32.284 11.215 105.216 1.00 25.00 206 MET C N 1
ATOM 5304 C CA . MET C 1 206 ? -32.336 10.751 106.597 1.00 26.38 206 MET C CA 1
ATOM 5305 C C . MET C 1 206 ? -33.752 10.833 107.198 1.00 28.78 206 MET C C 1
ATOM 5306 O O . MET C 1 206 ? -34.086 10.059 108.100 1.00 28.77 206 MET C O 1
ATOM 5311 N N . GLY C 1 207 ? -34.558 11.786 106.728 1.00 29.62 207 GLY C N 1
ATOM 5312 C CA . GLY C 1 207 ? -35.856 12.084 107.353 1.00 30.79 207 GLY C CA 1
ATOM 5313 C C . GLY C 1 207 ? -35.751 12.822 108.681 1.00 33.43 207 GLY C C 1
ATOM 5314 O O . GLY C 1 207 ? -36.736 12.915 109.427 1.00 33.88 207 GLY C O 1
ATOM 5315 N N . VAL C 1 208 ? -34.556 13.315 109.012 1.00 30.54 208 VAL C N 1
ATOM 5316 C CA . VAL C 1 208 ? -34.370 14.267 110.117 1.00 30.48 208 VAL C CA 1
ATOM 5317 C C . VAL C 1 208 ? -33.439 15.372 109.633 1.00 28.25 208 VAL C C 1
ATOM 5318 O O . VAL C 1 208 ? -32.665 15.162 108.700 1.00 28.26 208 VAL C O 1
ATOM 5322 N N . THR C 1 209 ? -33.514 16.535 110.262 1.00 26.12 209 THR C N 1
ATOM 5323 C CA . THR C 1 209 ? -32.661 17.649 109.891 1.00 24.68 209 THR C CA 1
ATOM 5324 C C . THR C 1 209 ? -31.380 17.619 110.705 1.00 25.22 209 THR C C 1
ATOM 5325 O O . THR C 1 209 ? -31.315 16.968 111.766 1.00 23.60 209 THR C O 1
ATOM 5329 N N . TYR C 1 210 ? -30.366 18.357 110.244 1.00 23.93 210 TYR C N 1
ATOM 5330 C CA . TYR C 1 210 ? -29.106 18.409 110.982 1.00 24.49 210 TYR C CA 1
ATOM 5331 C C . TYR C 1 210 ? -29.277 19.130 112.307 1.00 24.57 210 TYR C C 1
ATOM 5332 O O . TYR C 1 210 ? -28.619 18.810 113.284 1.00 22.69 210 TYR C O 1
ATOM 5341 N N . GLN C 1 211 ? -30.186 20.105 112.338 1.00 25.65 211 GLN C N 1
ATOM 5342 C CA . GLN C 1 211 ? -30.466 20.809 113.570 1.00 24.90 211 GLN C CA 1
ATOM 5343 C C . GLN C 1 211 ? -31.041 19.858 114.619 1.00 23.93 211 GLN C C 1
ATOM 5344 O O . GLN C 1 211 ? -30.661 19.931 115.793 1.00 23.03 211 GLN C O 1
ATOM 5350 N N . GLU C 1 212 ? -31.932 18.963 114.187 1.00 22.72 212 GLU C N 1
ATOM 5351 C CA . GLU C 1 212 ? -32.448 17.879 115.063 1.00 23.70 212 GLU C CA 1
ATOM 5352 C C . GLU C 1 212 ? -31.351 16.936 115.578 1.00 21.90 212 GLU C C 1
ATOM 5353 O O . GLU C 1 212 ? -31.247 16.675 116.784 1.00 20.21 212 GLU C O 1
ATOM 5359 N N . ILE C 1 213 ? -30.499 16.463 114.675 1.00 20.59 213 ILE C N 1
ATOM 5360 C CA . ILE C 1 213 ? -29.404 15.596 115.108 1.00 19.11 213 ILE C CA 1
ATOM 5361 C C . ILE C 1 213 ? -28.490 16.320 116.087 1.00 18.99 213 ILE C C 1
ATOM 5362 O O . ILE C 1 213 ? -28.120 15.757 117.130 1.00 19.16 213 ILE C O 1
ATOM 5367 N N . ASP C 1 214 ? -28.137 17.576 115.771 1.00 18.42 214 ASP C N 1
ATOM 5368 C CA . ASP C 1 214 ? -27.262 18.373 116.614 1.00 19.83 214 ASP C CA 1
ATOM 5369 C C . ASP C 1 214 ? -27.928 18.543 117.983 1.00 20.12 214 ASP C C 1
ATOM 5370 O O . ASP C 1 214 ? -27.290 18.372 119.021 1.00 21.64 214 ASP C O 1
ATOM 5375 N N . ASP C 1 215 ? -29.192 18.941 117.967 1.00 21.68 215 ASP C N 1
ATOM 5376 C CA . ASP C 1 215 ? -29.926 19.133 119.228 1.00 21.92 215 ASP C CA 1
ATOM 5377 C C . ASP C 1 215 ? -29.970 17.805 120.024 1.00 22.00 215 ASP C C 1
ATOM 5378 O O . ASP C 1 215 ? -29.679 17.790 121.225 1.00 22.24 215 ASP C O 1
ATOM 5383 N N . PHE C 1 216 ? -30.276 16.704 119.342 1.00 20.92 216 PHE C N 1
ATOM 5384 C CA . PHE C 1 216 ? -30.161 15.391 119.964 1.00 22.18 216 PHE C CA 1
ATOM 5385 C C . PHE C 1 216 ? -28.795 15.152 120.630 1.00 22.38 216 PHE C C 1
ATOM 5386 O O . PHE C 1 216 ? -28.716 14.796 121.814 1.00 22.92 216 PHE C O 1
ATOM 5394 N N . LEU C 1 217 ? -27.711 15.356 119.884 1.00 21.50 217 LEU C N 1
ATOM 5395 C CA . LEU C 1 217 ? -26.380 15.160 120.457 1.00 21.70 217 LEU C CA 1
ATOM 5396 C C . LEU C 1 217 ? -26.113 16.047 121.667 1.00 22.03 217 LEU C C 1
ATOM 5397 O O . LEU C 1 217 ? -25.386 15.664 122.582 1.00 22.40 217 LEU C O 1
ATOM 5402 N N . ASP C 1 218 ? -26.707 17.234 121.665 1.00 22.33 218 ASP C N 1
ATOM 5403 C CA . ASP C 1 218 ? -26.567 18.189 122.768 1.00 24.41 218 ASP C CA 1
ATOM 5404 C C . ASP C 1 218 ? -27.490 17.888 123.959 1.00 24.30 218 ASP C C 1
ATOM 5405 O O . ASP C 1 218 ? -27.364 18.542 125.013 1.00 24.93 218 ASP C O 1
ATOM 5410 N N . GLY C 1 219 ? -28.442 16.973 123.783 1.00 23.03 219 GLY C N 1
ATOM 5411 C CA . GLY C 1 219 ? -29.408 16.682 124.862 1.00 25.05 219 GLY C CA 1
ATOM 5412 C C . GLY C 1 219 ? -30.500 17.730 124.920 1.00 25.44 219 GLY C C 1
ATOM 5413 O O . GLY C 1 219 ? -31.066 18.005 125.985 1.00 22.99 219 GLY C O 1
ATOM 5414 N N . LYS C 1 220 ? -30.761 18.360 123.775 1.00 25.97 220 LYS C N 1
ATOM 5415 C CA . LYS C 1 220 ? -31.843 19.336 123.664 1.00 27.65 220 LYS C CA 1
ATOM 5416 C C . LYS C 1 220 ? -33.015 18.603 123.078 1.00 26.11 220 LYS C C 1
ATOM 5417 O O . LYS C 1 220 ? -32.824 17.550 122.457 1.00 25.42 220 LYS C O 1
ATOM 5423 N N . GLN C 1 221 ? -34.220 19.132 123.308 1.00 25.38 221 GLN C N 1
ATOM 5424 C CA . GLN C 1 221 ? -35.477 18.514 122.860 1.00 25.49 221 GLN C CA 1
ATOM 5425 C C . GLN C 1 221 ? -35.528 18.234 121.337 1.00 26.62 221 GLN C C 1
ATOM 5426 O O . GLN C 1 221 ? -35.198 19.099 120.509 1.00 26.41 221 GLN C O 1
ATOM 5436 N N . VAL C 1 222 ? -35.948 17.034 120.986 1.00 25.18 222 VAL C N 1
ATOM 5437 C CA . VAL C 1 222 ? -36.351 16.714 119.620 1.00 26.07 222 VAL C CA 1
ATOM 5438 C C . VAL C 1 222 ? -37.544 15.815 119.783 1.00 27.52 222 VAL C C 1
ATOM 5439 O O . VAL C 1 222 ? -37.661 15.126 120.806 1.00 29.97 222 VAL C O 1
ATOM 5443 N N . SER C 1 223 ? -38.411 15.803 118.780 1.00 26.80 223 SER C N 1
ATOM 5444 C CA . SER C 1 223 ? -39.621 15.016 118.828 1.00 28.77 223 SER C CA 1
ATOM 5445 C C . SER C 1 223 ? -39.302 13.532 118.973 1.00 30.29 223 SER C C 1
ATOM 5446 O O . SER C 1 223 ? -38.214 13.097 118.580 1.00 29.77 223 SER C O 1
ATOM 5449 N N . ALA C 1 224 ? -40.259 12.750 119.498 1.00 28.82 224 ALA C N 1
ATOM 5450 C CA . ALA C 1 224 ? -40.127 11.283 119.515 1.00 28.86 224 ALA C CA 1
ATOM 5451 C C . ALA C 1 224 ? -39.891 10.736 118.101 1.00 28.87 224 ALA C C 1
ATOM 5452 O O . ALA C 1 224 ? -39.154 9.766 117.917 1.00 27.97 224 ALA C O 1
ATOM 5454 N N . LYS C 1 225 ? -40.524 11.351 117.101 1.00 26.42 225 LYS C N 1
ATOM 5455 C CA . LYS C 1 225 ? -40.312 10.925 115.726 1.00 25.90 225 LYS C CA 1
ATOM 5456 C C . LYS C 1 225 ? -38.850 11.095 115.283 1.00 27.32 225 LYS C C 1
ATOM 5457 O O . LYS C 1 225 ? -38.252 10.166 114.702 1.00 29.13 225 LYS C O 1
ATOM 5467 N N . ALA C 1 226 ? -38.275 12.264 115.558 1.00 27.90 226 ALA C N 1
ATOM 5468 C CA . ALA C 1 226 ? -36.881 12.498 115.186 1.00 28.50 226 ALA C CA 1
ATOM 5469 C C . ALA C 1 226 ? -35.977 11.515 115.935 1.00 28.44 226 ALA C C 1
ATOM 5470 O O . ALA C 1 226 ? -35.066 10.940 115.346 1.00 25.80 226 ALA C O 1
ATOM 5472 N N . LEU C 1 227 ? -36.245 11.323 117.227 1.00 27.57 227 LEU C N 1
ATOM 5473 C CA . LEU C 1 227 ? -35.420 10.432 118.051 1.00 27.53 227 LEU C CA 1
ATOM 5474 C C . LEU C 1 227 ? -35.468 9.013 117.477 1.00 29.29 227 LEU C C 1
ATOM 5475 O O . LEU C 1 227 ? -34.456 8.294 117.487 1.00 27.39 227 LEU C O 1
ATOM 5480 N N . GLU C 1 228 ? -36.641 8.617 116.973 1.00 28.97 228 GLU C N 1
ATOM 5481 C CA . GLU C 1 228 ? -36.818 7.281 116.406 1.00 30.99 228 GLU C CA 1
ATOM 5482 C C . GLU C 1 228 ? -36.011 7.114 115.117 1.00 30.68 228 GLU C C 1
ATOM 5483 O O . GLU C 1 228 ? -35.361 6.067 114.904 1.00 28.77 228 GLU C O 1
ATOM 5489 N N . ARG C 1 229 ? -36.041 8.148 114.276 1.00 30.17 229 ARG C N 1
ATOM 5490 C CA . ARG C 1 229 ? -35.223 8.182 113.058 1.00 32.17 229 ARG C CA 1
ATOM 5491 C C . ARG C 1 229 ? -33.722 8.146 113.344 1.00 29.90 229 ARG C C 1
ATOM 5492 O O . ARG C 1 229 ? -32.975 7.423 112.677 1.00 31.10 229 ARG C O 1
ATOM 5500 N N . ILE C 1 230 ? -33.293 8.902 114.346 1.00 28.45 230 ILE C N 1
ATOM 5501 C CA . ILE C 1 230 ? -31.904 8.887 114.804 1.00 25.94 230 ILE C CA 1
ATOM 5502 C C . ILE C 1 230 ? -31.525 7.509 115.383 1.00 27.78 230 ILE C C 1
ATOM 5503 O O . ILE C 1 230 ? -30.498 6.938 114.995 1.00 26.55 230 ILE C O 1
ATOM 5508 N N . ASN C 1 231 ? -32.359 6.963 116.281 1.00 26.96 231 ASN C N 1
ATOM 5509 C CA . ASN C 1 231 ? -32.145 5.619 116.827 1.00 26.12 231 ASN C CA 1
ATOM 5510 C C . ASN C 1 231 ? -31.960 4.623 115.687 1.00 26.31 231 ASN C C 1
ATOM 5511 O O . ASN C 1 231 ? -31.058 3.777 115.729 1.00 25.53 231 ASN C O 1
ATOM 5516 N N . PHE C 1 232 ? -32.817 4.743 114.682 1.00 24.14 232 PHE C N 1
ATOM 5517 C CA . PHE C 1 232 ? -32.831 3.804 113.573 1.00 26.63 232 PHE C CA 1
ATOM 5518 C C . PHE C 1 232 ? -31.491 3.779 112.815 1.00 26.64 232 PHE C C 1
ATOM 5519 O O . PHE C 1 232 ? -30.883 2.717 112.638 1.00 25.69 232 PHE C O 1
ATOM 5527 N N . TRP C 1 233 ? -31.043 4.958 112.389 1.00 25.53 233 TRP C N 1
ATOM 5528 C CA . TRP C 1 233 ? -29.776 5.093 111.689 1.00 25.75 233 TRP C CA 1
ATOM 5529 C C . TRP C 1 233 ? -28.633 4.658 112.575 1.00 25.30 233 TRP C C 1
ATOM 5530 O O . TRP C 1 233 ? -27.767 3.884 112.144 1.00 26.54 233 TRP C O 1
ATOM 5541 N N . HIS C 1 234 ? -28.625 5.132 113.817 1.00 22.94 234 HIS C N 1
ATOM 5542 C CA . HIS C 1 234 ? -27.535 4.799 114.725 1.00 24.24 234 HIS C CA 1
ATOM 5543 C C . HIS C 1 234 ? -27.470 3.293 115.032 1.00 25.05 234 HIS C C 1
ATOM 5544 O O . HIS C 1 234 ? -26.390 2.691 114.945 1.00 23.75 234 HIS C O 1
ATOM 5551 N N . ASN C 1 235 ? -28.607 2.703 115.421 1.00 25.97 235 ASN C N 1
ATOM 5552 C CA . ASN C 1 235 ? -28.584 1.310 115.889 1.00 27.83 235 ASN C CA 1
ATOM 5553 C C . ASN C 1 235 ? -28.370 0.268 114.782 1.00 28.66 235 ASN C C 1
ATOM 5554 O O . ASN C 1 235 ? -27.993 -0.877 115.087 1.00 30.82 235 ASN C O 1
ATOM 5559 N N . ARG C 1 236 ? -28.609 0.645 113.525 1.00 27.81 236 ARG C N 1
ATOM 5560 C CA . ARG C 1 236 ? -28.299 -0.234 112.396 1.00 28.61 236 ARG C CA 1
ATOM 5561 C C . ARG C 1 236 ? -26.873 -0.104 111.887 1.00 29.23 236 ARG C C 1
ATOM 5562 O O . ARG C 1 236 ? -26.492 -0.818 110.949 1.00 29.60 236 ARG C O 1
ATOM 5570 N N . SER C 1 237 ? -26.080 0.788 112.484 1.00 27.86 237 SER C N 1
ATOM 5571 C CA . SER C 1 237 ? -24.741 1.054 111.956 1.00 26.22 237 SER C CA 1
ATOM 5572 C C . SER C 1 237 ? -23.601 0.842 112.957 1.00 26.73 237 SER C C 1
ATOM 5573 O O . SER C 1 237 ? -22.497 1.403 112.769 1.00 25.77 237 SER C O 1
ATOM 5576 N N . HIS C 1 238 ? -23.847 0.040 114.012 1.00 26.03 238 HIS C N 1
ATOM 5577 C CA . HIS C 1 238 ? -22.828 -0.196 115.034 1.00 26.64 238 HIS C CA 1
ATOM 5578 C C . HIS C 1 238 ? -21.566 -0.734 114.362 1.00 27.51 238 HIS C C 1
ATOM 5579 O O . HIS C 1 238 ? -20.437 -0.316 114.694 1.00 24.50 238 HIS C O 1
ATOM 5586 N N . HIS C 1 239 ? -21.761 -1.657 113.419 1.00 26.36 239 HIS C N 1
ATOM 5587 C CA . HIS C 1 239 ? -20.620 -2.306 112.789 1.00 27.82 239 HIS C CA 1
ATOM 5588 C C . HIS C 1 239 ? -19.765 -1.365 111.910 1.00 27.63 239 HIS C C 1
ATOM 5589 O O . HIS C 1 239 ? -18.582 -1.623 111.731 1.00 27.63 239 HIS C O 1
ATOM 5596 N N . LYS C 1 240 ? -20.359 -0.298 111.384 1.00 26.20 240 LYS C N 1
ATOM 5597 C CA . LYS C 1 240 ? -19.626 0.696 110.574 1.00 27.29 240 LYS C CA 1
ATOM 5598 C C . LYS C 1 240 ? -18.644 1.506 111.400 1.00 27.94 240 LYS C C 1
ATOM 5599 O O . LYS C 1 240 ? -17.702 2.078 110.857 1.00 30.04 240 LYS C O 1
ATOM 5605 N N . ARG C 1 241 ? -18.880 1.600 112.704 1.00 26.48 241 ARG C N 1
ATOM 5606 C CA . ARG C 1 241 ? -18.059 2.429 113.552 1.00 27.05 241 ARG C CA 1
ATOM 5607 C C . ARG C 1 241 ? -17.008 1.633 114.292 1.00 29.61 241 ARG C C 1
ATOM 5608 O O . ARG C 1 241 ? -16.134 2.214 114.937 1.00 34.29 241 ARG C O 1
ATOM 5616 N N . LYS C 1 242 ? -17.091 0.310 114.210 1.00 28.00 242 LYS C N 1
ATOM 5617 C CA . LYS C 1 242 ? -16.198 -0.567 114.951 1.00 26.72 242 LYS C CA 1
ATOM 5618 C C . LYS C 1 242 ? -15.315 -1.384 114.027 1.00 26.93 242 LYS C C 1
ATOM 5619 O O . LYS C 1 242 ? -15.568 -1.500 112.821 1.00 23.64 242 LYS C O 1
ATOM 5625 N N . LEU C 1 243 ? -14.270 -1.945 114.613 1.00 25.98 243 LEU C N 1
ATOM 5626 C CA . LEU C 1 243 ? -13.384 -2.850 113.916 1.00 26.42 243 LEU C CA 1
ATOM 5627 C C . LEU C 1 243 ? -14.165 -4.140 113.595 1.00 24.76 243 LEU C C 1
ATOM 5628 O O . LEU C 1 243 ? -15.220 -4.392 114.178 1.00 21.57 243 LEU C O 1
ATOM 5633 N N . ALA C 1 244 ? -13.665 -4.924 112.646 1.00 22.03 244 ALA C N 1
ATOM 5634 C CA . ALA C 1 244 ? -14.268 -6.215 112.305 1.00 20.24 244 AL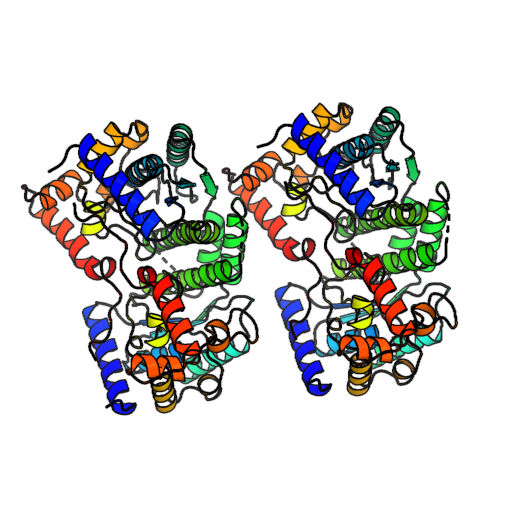A C CA 1
ATOM 5635 C C . ALA C 1 244 ? -14.372 -7.113 113.539 1.00 19.92 244 ALA C C 1
ATOM 5636 O O . ALA C 1 244 ? -13.565 -6.991 114.460 1.00 20.87 244 ALA C O 1
ATOM 5638 N N . LEU C 1 245 ? -15.375 -7.980 113.556 1.00 20.37 245 LEU C N 1
ATOM 5639 C CA . LEU C 1 245 ? -15.584 -8.946 114.652 1.00 22.00 245 LEU C CA 1
ATOM 5640 C C . LEU C 1 245 ? -14.486 -9.995 114.662 1.00 20.94 245 LEU C C 1
ATOM 5641 O O . LEU C 1 245 ? -14.108 -10.526 113.609 1.00 18.82 245 LEU C O 1
ATOM 5646 N N . THR C 1 246 ? -13.985 -10.291 115.854 1.00 20.91 246 THR C N 1
ATOM 5647 C CA . THR C 1 246 ? -12.907 -11.275 116.027 1.00 22.28 246 THR C CA 1
ATOM 5648 C C . THR C 1 246 ? -13.264 -12.233 117.159 1.00 25.01 246 THR C C 1
ATOM 5649 O O . THR C 1 246 ? -13.990 -11.855 118.091 1.00 23.70 246 THR C O 1
ATOM 5653 N N . PRO C 1 247 ? -12.793 -13.494 117.071 1.00 25.54 247 PRO C N 1
ATOM 5654 C CA . PRO C 1 247 ? -13.135 -14.435 118.129 1.00 28.41 247 PRO C CA 1
ATOM 5655 C C . PRO C 1 247 ? -12.482 -14.011 119.453 1.00 31.20 247 PRO C C 1
ATOM 5656 O O . PRO C 1 247 ? -11.411 -13.380 119.457 1.00 30.82 247 PRO C O 1
ATOM 5660 N N . ASN C 1 248 ? -13.116 -14.364 120.560 1.00 36.47 248 ASN C N 1
ATOM 5661 C CA . ASN C 1 248 ? -12.501 -14.165 121.882 1.00 41.12 248 ASN C CA 1
ATOM 5662 C C . ASN C 1 248 ? -11.979 -15.508 122.380 1.00 42.70 248 ASN C C 1
ATOM 5663 O O . ASN C 1 248 ? -12.205 -15.877 123.534 1.00 43.83 248 ASN C O 1
ATOM 5668 N N . PHE C 1 249 ? -11.312 -16.234 121.483 1.00 42.39 249 PHE C N 1
ATOM 5669 C CA . PHE C 1 249 ? -10.660 -17.510 121.782 1.00 43.15 249 PHE C CA 1
ATOM 5670 C C . PHE C 1 249 ? -9.713 -17.864 120.629 1.00 44.51 249 PHE C C 1
ATOM 5671 O O . PHE C 1 249 ? -8.900 -18.796 120.740 1.00 46.42 249 PHE C O 1
ATOM 5680 N N . ASP D 1 6 ? -3.164 -25.294 123.687 1.00 56.21 6 ASP D N 1
ATOM 5681 C CA . ASP D 1 6 ? -4.276 -26.297 123.761 1.00 55.61 6 ASP D CA 1
ATOM 5682 C C . ASP D 1 6 ? -5.071 -26.348 122.451 1.00 52.98 6 ASP D C 1
ATOM 5683 O O . ASP D 1 6 ? -6.234 -26.782 122.428 1.00 53.16 6 ASP D O 1
ATOM 5688 N N . PHE D 1 7 ? -4.444 -25.887 121.369 1.00 49.22 7 PHE D N 1
ATOM 5689 C CA . PHE D 1 7 ? -5.055 -25.945 120.047 1.00 44.65 7 PHE D CA 1
ATOM 5690 C C . PHE D 1 7 ? -5.197 -27.391 119.580 1.00 42.54 7 PHE D C 1
ATOM 5691 O O . PHE D 1 7 ? -4.226 -28.144 119.561 1.00 43.13 7 PHE D O 1
ATOM 5699 N N . SER D 1 8 ? -6.415 -27.776 119.221 1.00 40.02 8 SER D N 1
ATOM 5700 C CA . SER D 1 8 ? -6.609 -28.969 118.405 1.00 37.27 8 SER D CA 1
ATOM 5701 C C . SER D 1 8 ? -7.561 -28.624 117.265 1.00 35.05 8 SER D C 1
ATOM 5702 O O . SER D 1 8 ? -8.568 -27.952 117.479 1.00 31.10 8 SER D O 1
ATOM 5705 N N . PRO D 1 9 ? -7.221 -29.064 116.046 1.00 33.83 9 PRO D N 1
ATOM 5706 C CA . PRO D 1 9 ? -8.010 -28.788 114.833 1.00 33.30 9 PRO D CA 1
ATOM 5707 C C . PRO D 1 9 ? -9.499 -29.055 114.977 1.00 32.89 9 PRO D C 1
ATOM 5708 O O . PRO D 1 9 ? -10.312 -28.185 114.664 1.00 32.60 9 PRO D O 1
ATOM 5712 N N . LYS D 1 10 ? -9.861 -30.241 115.448 1.00 32.71 10 LYS D N 1
ATOM 5713 C CA . LYS D 1 10 ? -11.261 -30.633 115.485 1.00 34.59 10 LYS D CA 1
ATOM 5714 C C . LYS D 1 10 ? -12.074 -29.717 116.399 1.00 35.69 10 LYS D C 1
ATOM 5715 O O . LYS D 1 10 ? -13.146 -29.235 116.023 1.00 35.05 10 LYS D O 1
ATOM 5721 N N . GLU D 1 11 ? -11.553 -29.472 117.595 1.00 35.94 11 GLU D N 1
ATOM 5722 C CA . GLU D 1 11 ? -12.263 -28.659 118.569 1.00 36.27 11 GLU D CA 1
ATOM 5723 C C . GLU D 1 11 ? -12.354 -27.206 118.131 1.00 34.00 11 GLU D C 1
ATOM 5724 O O . GLU D 1 11 ? -13.427 -26.598 118.209 1.00 33.52 11 GLU D O 1
ATOM 5730 N N . TYR D 1 12 ? -11.224 -26.654 117.683 1.00 31.88 12 TYR D N 1
ATOM 5731 C CA . TYR D 1 12 ? -11.160 -25.247 117.321 1.00 31.48 12 TYR D CA 1
ATOM 5732 C C . TYR D 1 12 ? -12.018 -24.994 116.091 1.00 29.64 12 TYR D C 1
ATOM 5733 O O . TYR D 1 12 ? -12.735 -24.010 116.035 1.00 30.49 12 TYR D O 1
ATOM 5742 N N . SER D 1 13 ? -11.947 -25.906 115.124 1.00 28.29 13 SER D N 1
ATOM 5743 C CA . SER D 1 13 ? -12.801 -25.854 113.958 1.00 29.51 13 SER D CA 1
ATOM 5744 C C . SER D 1 13 ? -14.265 -25.707 114.351 1.00 29.31 13 SER D C 1
ATOM 5745 O O . SER D 1 13 ? -14.955 -24.794 113.874 1.00 27.33 13 SER D O 1
ATOM 5748 N N . GLN D 1 14 ? -14.735 -26.572 115.252 1.00 30.61 14 GLN D N 1
ATOM 5749 C CA . GLN D 1 14 ? -16.147 -26.527 115.661 1.00 30.41 14 GLN D CA 1
ATOM 5750 C C . GLN D 1 14 ? -16.483 -25.226 116.359 1.00 29.04 14 GLN D C 1
ATOM 5751 O O . GLN D 1 14 ? -17.561 -24.669 116.144 1.00 29.08 14 GLN D O 1
ATOM 5757 N N . LYS D 1 15 ? -15.576 -24.749 117.210 1.00 28.85 15 LYS D N 1
ATOM 5758 C CA . LYS D 1 15 ? -15.770 -23.473 117.886 1.00 29.49 15 LYS D CA 1
ATOM 5759 C C . LYS D 1 15 ? -15.912 -22.320 116.881 1.00 28.82 15 LYS D C 1
ATOM 5760 O O . LYS D 1 15 ? -16.759 -21.436 117.033 1.00 27.83 15 LYS D O 1
ATOM 5766 N N . LEU D 1 16 ? -15.047 -22.327 115.868 1.00 27.50 16 LEU D N 1
ATOM 5767 C CA . LEU D 1 16 ? -15.043 -21.272 114.891 1.00 27.38 16 LEU D CA 1
ATOM 5768 C C . LEU D 1 16 ? -16.308 -21.311 114.057 1.00 26.18 16 LEU D C 1
ATOM 5769 O O . LEU D 1 16 ? -16.890 -20.272 113.758 1.00 25.45 16 LEU D O 1
ATOM 5774 N N . VAL D 1 17 ? -16.722 -22.517 113.684 1.00 26.73 17 VAL D N 1
ATOM 5775 C CA . VAL D 1 17 ? -17.978 -22.739 112.962 1.00 27.70 17 VAL D CA 1
ATOM 5776 C C . VAL D 1 17 ? -19.160 -22.181 113.750 1.00 27.77 17 VAL D C 1
ATOM 5777 O O . VAL D 1 17 ? -19.987 -21.444 113.211 1.00 26.98 17 VAL D O 1
ATOM 5781 N N . ASN D 1 18 ? -19.211 -22.501 115.039 1.00 26.10 18 ASN D N 1
ATOM 5782 C CA . ASN D 1 18 ? -20.291 -22.042 115.888 1.00 27.77 18 ASN D CA 1
ATOM 5783 C C . ASN D 1 18 ? -20.295 -20.521 116.000 1.00 26.71 18 ASN D C 1
ATOM 5784 O O . ASN D 1 18 ? -21.348 -19.905 115.999 1.00 27.16 18 ASN D O 1
ATOM 5789 N N . TRP D 1 19 ? -19.103 -19.935 116.092 1.00 27.44 19 TRP D N 1
ATOM 5790 C CA . TRP D 1 19 ? -18.938 -18.499 116.301 1.00 26.47 19 TRP D CA 1
ATOM 5791 C C . TRP D 1 19 ? -19.313 -17.748 115.024 1.00 25.59 19 TRP D C 1
ATOM 5792 O O . TRP D 1 19 ? -19.987 -16.711 115.075 1.00 27.49 19 TRP D O 1
ATOM 5803 N N . LEU D 1 20 ? -18.892 -18.283 113.882 1.00 25.76 20 LEU D N 1
ATOM 5804 C CA . LEU D 1 20 ? -19.252 -17.697 112.594 1.00 24.39 20 LEU D CA 1
ATOM 5805 C C . LEU D 1 20 ? -20.752 -17.714 112.439 1.00 24.52 20 LEU D C 1
ATOM 5806 O O . LEU D 1 20 ? -21.360 -16.710 112.082 1.00 23.92 20 LEU D O 1
ATOM 5811 N N . SER D 1 21 ? -21.370 -18.840 112.771 1.00 25.59 21 SER D N 1
ATOM 5812 C CA . SER D 1 21 ? -22.828 -18.943 112.677 1.00 26.06 21 SER D CA 1
ATOM 5813 C C . SER D 1 21 ? -23.558 -17.951 113.610 1.00 26.37 21 SER D C 1
ATOM 5814 O O . SER D 1 21 ? -24.459 -17.220 113.190 1.00 27.73 21 SER D O 1
ATOM 5817 N N . ASP D 1 22 ? -23.192 -17.939 114.887 1.00 27.11 22 ASP D N 1
ATOM 5818 C CA . ASP D 1 22 ? -23.824 -17.017 115.833 1.00 27.78 22 ASP D CA 1
ATOM 5819 C C . ASP D 1 22 ? -23.556 -15.557 115.447 1.00 26.86 22 ASP D C 1
ATOM 5820 O O . ASP D 1 22 ? -24.451 -14.714 115.492 1.00 25.52 22 ASP D O 1
ATOM 5825 N N . SER D 1 23 ? -22.323 -15.257 115.066 1.00 26.99 23 SER D N 1
ATOM 5826 C CA . SER D 1 23 ? -21.969 -13.881 114.722 1.00 26.77 23 SER D CA 1
ATOM 5827 C C . SER D 1 23 ? -22.793 -13.407 113.529 1.00 26.23 23 SER D C 1
ATOM 5828 O O . SER D 1 23 ? -23.218 -12.237 113.483 1.00 27.68 23 SER D O 1
ATOM 5831 N N . CYS D 1 24 ? -23.006 -14.310 112.576 1.00 25.31 24 CYS D N 1
ATOM 5832 C CA . CYS D 1 24 ? -23.810 -14.005 111.384 1.00 25.26 24 CYS D CA 1
ATOM 5833 C C . CYS D 1 24 ? -25.267 -13.777 111.752 1.00 25.88 24 CYS D C 1
ATOM 5834 O O . CYS D 1 24 ? -25.868 -12.764 111.392 1.00 24.74 24 CYS D O 1
ATOM 5837 N N . MET D 1 25 ? -25.838 -14.696 112.521 1.00 27.42 25 MET D N 1
ATOM 5838 C CA . MET D 1 25 ? -27.240 -14.579 112.912 1.00 27.70 25 MET D CA 1
ATOM 5839 C C . MET D 1 25 ? -27.496 -13.304 113.699 1.00 28.43 25 MET D C 1
ATOM 5840 O O . MET D 1 25 ? -28.514 -12.640 113.503 1.00 27.80 25 MET D O 1
ATOM 5845 N N . ASN D 1 26 ? -26.582 -12.966 114.602 1.00 27.47 26 ASN D N 1
ATOM 5846 C CA . ASN D 1 26 ? -26.756 -11.764 115.407 1.00 29.89 26 ASN D CA 1
ATOM 5847 C C . ASN D 1 26 ? -26.340 -10.474 114.723 1.00 28.61 26 ASN D C 1
ATOM 5848 O O . ASN D 1 26 ? -26.560 -9.395 115.260 1.00 28.64 26 ASN D O 1
ATOM 5853 N N . TYR D 1 27 ? -25.768 -10.580 113.527 1.00 27.90 27 TYR D N 1
ATOM 5854 C CA . TYR D 1 27 ? -25.231 -9.396 112.854 1.00 26.47 27 TYR D CA 1
ATOM 5855 C C . TYR D 1 27 ? -26.269 -8.273 112.640 1.00 26.37 27 TYR D C 1
ATOM 5856 O O . TYR D 1 27 ? -26.003 -7.139 113.003 1.00 25.40 27 TYR D O 1
ATOM 5865 N N . PRO D 1 28 ? -27.437 -8.575 112.038 1.00 25.94 28 PRO D N 1
ATOM 5866 C CA . PRO D 1 28 ? -27.889 -9.838 111.414 1.00 26.22 28 PRO D CA 1
ATOM 5867 C C . PRO D 1 28 ? -27.616 -9.892 109.898 1.00 24.43 28 PRO D C 1
ATOM 5868 O O . PRO D 1 28 ? -27.618 -8.859 109.250 1.00 25.43 28 PRO D O 1
ATOM 5872 N N . ALA D 1 29 ? -27.413 -11.090 109.360 1.00 24.16 29 ALA D N 1
ATOM 5873 C CA . ALA D 1 29 ? -27.190 -11.316 107.917 1.00 24.39 29 ALA D CA 1
ATOM 5874 C C . ALA D 1 29 ? -27.565 -12.762 107.595 1.00 24.81 29 ALA D C 1
ATOM 5875 O O . ALA D 1 29 ? -27.717 -13.581 108.510 1.00 24.53 29 ALA D O 1
ATOM 5877 N N . GLU D 1 30 ? -27.670 -13.097 106.310 1.00 23.65 30 GLU D N 1
ATOM 5878 C CA . GLU D 1 30 ? -28.131 -14.427 105.899 1.00 25.20 30 GLU D CA 1
ATOM 5879 C C . GLU D 1 30 ? -27.002 -15.432 105.751 1.00 24.03 30 GLU D C 1
ATOM 5880 O O . GLU D 1 30 ? -27.215 -16.653 105.734 1.00 25.46 30 GLU D O 1
ATOM 5886 N N . GLY D 1 31 ? -25.781 -14.934 105.617 1.00 20.57 31 GLY D N 1
ATOM 5887 C CA . GLY D 1 31 ? -24.664 -15.806 105.255 1.00 19.45 31 GLY D CA 1
ATOM 5888 C C . GLY D 1 31 ? -23.411 -15.004 104.922 1.00 19.18 31 GLY D C 1
ATOM 5889 O O . GLY D 1 31 ? -23.291 -13.844 105.316 1.00 18.37 31 GLY D O 1
ATOM 5890 N N . PHE D 1 32 ? -22.536 -15.604 104.123 1.00 19.05 32 PHE D N 1
ATOM 5891 C CA . PHE D 1 32 ? -21.177 -15.116 103.959 1.00 18.70 32 PHE D CA 1
ATOM 5892 C C . PHE D 1 32 ? -20.803 -14.955 102.502 1.00 19.58 32 PHE D C 1
ATOM 5893 O O . PHE D 1 32 ? -21.330 -15.659 101.649 1.00 18.61 32 PHE D O 1
ATOM 5901 N N . VAL D 1 33 ? -19.844 -14.062 102.232 1.00 17.99 33 VAL D N 1
ATOM 5902 C CA . VAL D 1 33 ? -19.117 -14.059 100.941 1.00 17.66 33 VAL D CA 1
ATOM 5903 C C . VAL D 1 33 ? -17.617 -13.990 101.277 1.00 18.00 33 VAL D C 1
ATOM 5904 O O . VAL D 1 33 ? -17.229 -13.403 102.302 1.00 18.86 33 VAL D O 1
ATOM 5908 N N . ILE D 1 34 ? -16.797 -14.607 100.444 1.00 18.67 34 ILE D N 1
ATOM 5909 C CA . ILE D 1 34 ? -15.341 -14.659 100.661 1.00 19.58 34 ILE D CA 1
ATOM 5910 C C . ILE D 1 34 ? -14.608 -14.635 99.329 1.00 17.77 34 ILE D C 1
ATOM 5911 O O . ILE D 1 34 ? -15.092 -15.205 98.345 1.00 17.04 34 ILE D O 1
ATOM 5916 N N . GLY D 1 35 ? -13.461 -13.944 99.282 1.00 15.84 35 GLY D N 1
ATOM 5917 C CA . GLY D 1 35 ? -12.601 -14.005 98.123 1.00 16.97 35 GLY D CA 1
ATOM 5918 C C . GLY D 1 35 ? -11.645 -15.192 98.251 1.00 19.36 35 GLY D C 1
ATOM 5919 O O . GLY D 1 35 ? -10.930 -15.323 99.276 1.00 17.18 35 GLY D O 1
ATOM 5920 N N . LEU D 1 36 ? -11.645 -16.057 97.230 1.00 17.51 36 LEU D N 1
ATOM 5921 C CA . LEU D 1 36 ? -10.776 -17.234 97.178 1.00 18.57 36 LEU D CA 1
ATOM 5922 C C . LEU D 1 36 ? -9.582 -17.033 96.263 1.00 20.60 36 LEU D C 1
ATOM 5923 O O . LEU D 1 36 ? -9.710 -16.975 95.025 1.00 18.77 36 LEU D O 1
ATOM 5928 N N . SER D 1 37 ? -8.400 -16.934 96.867 1.00 18.57 37 SER D N 1
ATOM 5929 C CA . SER D 1 37 ? -7.165 -16.694 96.105 1.00 18.94 37 SER D CA 1
ATOM 5930 C C . SER D 1 37 ? -6.493 -17.971 95.608 1.00 18.67 37 SER D C 1
ATOM 5931 O O . SER D 1 37 ? -5.560 -17.900 94.798 1.00 20.97 37 SER D O 1
ATOM 5934 N N . GLY D 1 38 ? -6.901 -19.122 96.141 1.00 19.09 38 GLY D N 1
ATOM 5935 C CA . GLY D 1 38 ? -6.161 -20.362 95.927 1.00 17.88 38 GLY D CA 1
ATOM 5936 C C . GLY D 1 38 ? -5.113 -20.607 97.014 1.00 19.16 38 GLY D C 1
ATOM 5937 O O . GLY D 1 38 ? -4.414 -21.649 97.002 1.00 19.22 38 GLY D O 1
ATOM 5938 N N . GLY D 1 39 ? -5.010 -19.672 97.956 1.00 16.35 39 GLY D N 1
ATOM 5939 C CA . GLY D 1 39 ? -4.113 -19.845 99.113 1.00 16.28 39 GLY D CA 1
ATOM 5940 C C . GLY D 1 39 ? -4.815 -20.524 100.292 1.00 17.38 39 GLY D C 1
ATOM 5941 O O . GLY D 1 39 ? -6.037 -20.773 100.281 1.00 16.52 39 GLY D O 1
ATOM 5942 N N . ILE D 1 40 ? -4.039 -20.813 101.332 1.00 17.13 40 ILE D N 1
ATOM 5943 C CA . ILE D 1 40 ? -4.530 -21.554 102.493 1.00 16.00 40 ILE D CA 1
ATOM 5944 C C . ILE D 1 40 ? -5.494 -20.790 103.410 1.00 15.85 40 ILE D C 1
ATOM 5945 O O . ILE D 1 40 ? -6.439 -21.372 103.936 1.00 15.99 40 ILE D O 1
ATOM 5950 N N . ASP D 1 41 ? -5.292 -19.475 103.576 1.00 15.74 41 ASP D N 1
ATOM 5951 C CA . ASP D 1 41 ? -6.111 -18.722 104.554 1.00 15.98 41 ASP D CA 1
ATOM 5952 C C . ASP D 1 41 ? -7.539 -18.665 104.067 1.00 15.41 41 ASP D C 1
ATOM 5953 O O . ASP D 1 41 ? -8.504 -18.926 104.823 1.00 15.38 41 ASP D O 1
ATOM 5958 N N . SER D 1 42 ? -7.702 -18.287 102.797 1.00 15.97 42 SER D N 1
ATOM 5959 C CA . SER D 1 42 ? -9.061 -18.192 102.259 1.00 16.43 42 SER D CA 1
ATOM 5960 C C . SER D 1 42 ? -9.701 -19.566 102.090 1.00 17.12 42 SER D C 1
ATOM 5961 O O . SER D 1 42 ? -10.901 -19.688 102.235 1.00 16.32 42 SER D O 1
ATOM 5964 N N . ALA D 1 43 ? -8.910 -20.597 101.774 1.00 16.37 43 ALA D N 1
ATOM 5965 C CA . ALA D 1 43 ? -9.467 -21.954 101.658 1.00 17.72 43 ALA D CA 1
ATOM 5966 C C . ALA D 1 43 ? -10.008 -22.435 102.993 1.00 17.22 43 ALA D C 1
ATOM 5967 O O . ALA D 1 43 ? -11.105 -22.998 103.076 1.00 17.25 43 ALA D O 1
ATOM 5969 N N . VAL D 1 44 ? -9.231 -22.197 104.047 1.00 16.94 44 VAL D N 1
ATOM 5970 C CA . VAL D 1 44 ? -9.661 -22.555 105.384 1.00 18.54 44 VAL D CA 1
ATOM 5971 C C . VAL D 1 44 ? -10.916 -21.763 105.779 1.00 18.38 44 VAL D C 1
ATOM 5972 O O . VAL D 1 44 ? -11.887 -22.342 106.269 1.00 18.91 44 VAL D O 1
ATOM 5976 N N . ALA D 1 45 ? -10.898 -20.443 105.576 1.00 17.75 45 ALA D N 1
ATOM 5977 C CA . ALA D 1 45 ? -12.030 -19.603 106.008 1.00 18.54 45 ALA D CA 1
ATOM 5978 C C . ALA D 1 45 ? -13.315 -19.982 105.266 1.00 16.95 45 ALA D C 1
ATOM 5979 O O . ALA D 1 45 ? -14.371 -20.103 105.888 1.00 18.04 45 ALA D O 1
ATOM 5981 N N . ALA D 1 46 ? -13.206 -20.222 103.964 1.00 17.95 46 ALA D N 1
ATOM 5982 C CA . ALA D 1 46 ? -14.373 -20.680 103.168 1.00 19.15 46 ALA D CA 1
ATOM 5983 C C . ALA D 1 46 ? -14.875 -22.067 103.626 1.00 19.21 46 ALA D C 1
ATOM 5984 O O . ALA D 1 46 ? -16.074 -22.313 103.715 1.00 19.43 46 ALA D O 1
ATOM 5986 N N . SER D 1 47 ? -13.946 -22.970 103.924 1.00 21.10 47 SER D N 1
ATOM 5987 C CA . SER D 1 47 ? -14.320 -24.311 104.397 1.00 20.96 47 SER D CA 1
ATOM 5988 C C . SER D 1 47 ? -15.136 -24.219 105.694 1.00 21.61 47 SER D C 1
ATOM 5989 O O . SER D 1 47 ? -16.154 -24.895 105.831 1.00 23.19 47 SER D O 1
ATOM 5992 N N . LEU D 1 48 ? -14.704 -23.352 106.620 1.00 23.30 48 LEU D N 1
ATOM 5993 C CA . LEU D 1 48 ? -15.357 -23.171 107.922 1.00 23.38 48 LEU D CA 1
ATOM 5994 C C . LEU D 1 48 ? -16.723 -22.517 107.738 1.00 23.34 48 LEU D C 1
ATOM 5995 O O . LEU D 1 48 ? -17.710 -22.908 108.378 1.00 23.71 48 LEU D O 1
ATOM 6000 N N . ALA D 1 49 ? -16.787 -21.533 106.837 1.00 22.29 49 ALA D N 1
ATOM 6001 C CA . ALA D 1 49 ? -18.061 -20.886 106.536 1.00 23.46 49 ALA D CA 1
ATOM 6002 C C . ALA D 1 49 ? -19.087 -21.890 105.972 1.00 24.16 49 ALA D C 1
ATOM 6003 O O . ALA D 1 49 ? -20.264 -21.863 106.378 1.00 22.65 49 ALA D O 1
ATOM 6005 N N . VAL D 1 50 ? -18.677 -22.764 105.054 1.00 24.70 50 VAL D N 1
ATOM 6006 C CA . VAL D 1 50 ? -19.689 -23.713 104.518 1.00 28.44 50 VAL D CA 1
ATOM 6007 C C . VAL D 1 50 ? -20.190 -24.704 105.566 1.00 28.82 50 VAL D C 1
ATOM 6008 O O . VAL D 1 50 ? -21.368 -25.031 105.584 1.00 30.81 50 VAL D O 1
ATOM 6012 N N . LYS D 1 51 ? -19.318 -25.083 106.491 1.00 28.08 51 LYS D N 1
ATOM 6013 C CA . LYS D 1 51 ? -19.712 -25.930 107.620 1.00 28.62 51 LYS D CA 1
ATOM 6014 C C . LYS D 1 51 ? -20.792 -25.341 108.527 1.00 27.71 51 LYS D C 1
ATOM 6015 O O . LYS D 1 51 ? -21.485 -26.094 109.197 1.00 28.78 51 LYS D O 1
ATOM 6021 N N . THR D 1 52 ? -20.959 -24.015 108.557 1.00 26.11 52 THR D N 1
ATOM 6022 C CA . THR D 1 52 ? -22.066 -23.419 109.348 1.00 25.60 52 THR D CA 1
ATOM 6023 C C . THR D 1 52 ? -23.453 -23.798 108.790 1.00 27.36 52 THR D C 1
ATOM 6024 O O . THR D 1 52 ? -24.467 -23.672 109.484 1.00 28.30 52 THR D O 1
ATOM 6028 N N . GLY D 1 53 ? -23.507 -24.213 107.525 1.00 27.36 53 GLY D N 1
ATOM 6029 C CA . GLY D 1 53 ? -24.797 -24.476 106.881 1.00 27.36 53 GLY D CA 1
ATOM 6030 C C . GLY D 1 53 ? -25.522 -23.248 106.344 1.00 27.36 53 GLY D C 1
ATOM 6031 O O . GLY D 1 53 ? -26.568 -23.381 105.693 1.00 27.81 53 GLY D O 1
ATOM 6032 N N . LEU D 1 54 ? -24.984 -22.051 106.608 1.00 24.44 54 LEU D N 1
ATOM 6033 C CA . LEU D 1 54 ? -25.532 -20.798 106.060 1.00 24.28 54 LEU D CA 1
ATOM 6034 C C . LEU D 1 54 ? -25.044 -20.598 104.620 1.00 23.06 54 LEU D C 1
ATOM 6035 O O . LEU D 1 54 ? -23.959 -21.065 104.278 1.00 25.74 54 LEU D O 1
ATOM 6040 N N . PRO D 1 55 ? -25.836 -19.903 103.772 1.00 25.40 55 PRO D N 1
ATOM 6041 C CA . PRO D 1 55 ? -25.424 -19.626 102.373 1.00 24.15 55 PRO D CA 1
ATOM 6042 C C . PRO D 1 55 ? -24.060 -18.937 102.318 1.00 24.25 55 PRO D C 1
ATOM 6043 O O . PRO D 1 55 ? -23.863 -17.935 102.993 1.00 23.63 55 PRO D O 1
ATOM 6047 N N . THR D 1 56 ? -23.150 -19.475 101.515 1.00 23.95 56 THR D N 1
ATOM 6048 C CA . THR D 1 56 ? -21.787 -19.007 101.427 1.00 24.37 56 THR D CA 1
ATOM 6049 C C . THR D 1 56 ? -21.456 -18.898 99.935 1.00 23.96 56 THR D C 1
ATOM 6050 O O . THR D 1 56 ? -21.659 -19.855 99.174 1.00 25.46 56 THR D O 1
ATOM 6054 N N . THR D 1 57 ? -20.939 -17.754 99.512 1.00 19.36 57 THR D N 1
ATOM 6055 C CA . THR D 1 57 ? -20.533 -17.588 98.120 1.00 19.06 57 THR D CA 1
ATOM 6056 C C . THR D 1 57 ? -19.048 -17.242 98.043 1.00 19.48 57 THR D C 1
ATOM 6057 O O . THR D 1 57 ? -18.532 -16.470 98.881 1.00 16.75 57 THR D O 1
ATOM 6061 N N . ALA D 1 58 ? -18.373 -17.788 97.039 1.00 17.69 58 ALA D N 1
ATOM 6062 C CA . ALA D 1 58 ? -16.957 -17.492 96.836 1.00 18.37 58 ALA D CA 1
ATOM 6063 C C . ALA D 1 58 ? -16.774 -16.682 95.569 1.00 18.41 58 ALA D C 1
ATOM 6064 O O . ALA D 1 58 ? -17.367 -17.013 94.516 1.00 15.59 58 ALA D O 1
ATOM 6066 N N . LEU D 1 59 ? -15.937 -15.635 95.659 1.00 17.07 59 LEU D N 1
ATOM 6067 C CA . LEU D 1 59 ? -15.528 -14.898 94.470 1.00 17.80 59 LEU D CA 1
ATOM 6068 C C . LEU D 1 59 ? -14.080 -15.168 94.145 1.00 18.88 59 LEU D C 1
ATOM 6069 O O . LEU D 1 59 ? -13.194 -15.040 95.003 1.00 18.73 59 LEU D O 1
ATOM 6074 N N . ILE D 1 60 ? -13.837 -15.551 92.899 1.00 17.23 60 ILE D N 1
ATOM 6075 C CA . ILE D 1 60 ? -12.478 -15.634 92.399 1.00 17.46 60 ILE D CA 1
ATOM 6076 C C . ILE D 1 60 ? -12.256 -14.388 91.574 1.00 17.73 60 ILE D C 1
ATOM 6077 O O . ILE D 1 60 ? -13.031 -14.110 90.631 1.00 18.43 60 ILE D O 1
ATOM 6082 N N . LEU D 1 61 ? -11.194 -13.643 91.908 1.00 17.47 61 LEU D N 1
ATOM 6083 C CA . LEU D 1 61 ? -11.014 -12.299 91.355 1.00 17.52 61 LEU D CA 1
ATOM 6084 C C . LEU D 1 61 ? -9.613 -12.063 90.809 1.00 17.66 61 LEU D C 1
ATOM 6085 O O . LEU D 1 61 ? -8.882 -11.204 91.326 1.00 18.88 61 LEU D O 1
ATOM 6090 N N . PRO D 1 62 ? -9.248 -12.786 89.725 1.00 19.71 62 PRO D N 1
ATOM 6091 C CA . PRO D 1 62 ? -7.925 -12.662 89.151 1.00 18.50 62 PRO D CA 1
ATOM 6092 C C . PRO D 1 62 ? -7.631 -11.332 88.451 1.00 20.35 62 PRO D C 1
ATOM 6093 O O . PRO D 1 62 ? -8.504 -10.701 87.856 1.00 17.73 62 PRO D O 1
ATOM 6097 N N . SER D 1 63 ? -6.381 -10.915 88.549 1.00 20.25 63 SER D N 1
ATOM 6098 C CA . SER D 1 63 ? -5.865 -9.893 87.666 1.00 24.36 63 SER D CA 1
ATOM 6099 C C . SER D 1 63 ? -4.966 -10.640 86.681 1.00 25.98 63 SER D C 1
ATOM 6100 O O . SER D 1 63 ? -4.765 -11.847 86.820 1.00 25.76 63 SER D O 1
ATOM 6103 N N . ASP D 1 64 ? -4.413 -9.947 85.692 1.00 28.94 64 ASP D N 1
ATOM 6104 C CA . ASP D 1 64 ? -3.494 -10.612 84.750 1.00 32.04 64 ASP D CA 1
ATOM 6105 C C . ASP D 1 64 ? -2.179 -11.026 85.406 1.00 33.25 64 ASP D C 1
ATOM 6106 O O . ASP D 1 64 ? -1.461 -11.874 84.886 1.00 35.94 64 ASP D O 1
ATOM 6111 N N . ASN D 1 65 ? -1.867 -10.444 86.558 1.00 34.64 65 ASN D N 1
ATOM 6112 C CA . ASN D 1 65 ? -0.656 -10.812 87.311 1.00 36.39 65 ASN D CA 1
ATOM 6113 C C . ASN D 1 65 ? -0.738 -12.155 88.019 1.00 35.84 65 ASN D C 1
ATOM 6114 O O . ASN D 1 65 ? 0.290 -12.749 88.366 1.00 36.18 65 ASN D O 1
ATOM 6119 N N . ASN D 1 66 ? -1.960 -12.623 88.253 1.00 34.58 66 ASN D N 1
ATOM 6120 C CA . ASN D 1 66 ? -2.177 -13.901 88.941 1.00 33.61 66 ASN D CA 1
ATOM 6121 C C . ASN D 1 66 ? -1.874 -15.145 88.120 1.00 33.31 66 ASN D C 1
ATOM 6122 O O . ASN D 1 66 ? -2.138 -15.195 86.930 1.00 33.97 66 ASN D O 1
ATOM 6127 N N . GLN D 1 67 ? -1.341 -16.159 88.783 1.00 33.65 67 GLN D N 1
ATOM 6128 C CA . GLN D 1 67 ? -1.112 -17.468 88.163 1.00 34.75 67 GLN D CA 1
ATOM 6129 C C . GLN D 1 67 ? -2.415 -18.230 87.940 1.00 34.05 67 GLN D C 1
ATOM 6130 O O . GLN D 1 67 ? -3.306 -18.242 88.807 1.00 32.51 67 GLN D O 1
ATOM 6136 N N . HIS D 1 68 ? -2.518 -18.898 86.797 1.00 32.60 68 HIS D N 1
ATOM 6137 C CA . HIS D 1 68 ? -3.717 -19.655 86.508 1.00 34.27 68 HIS D CA 1
ATOM 6138 C C . HIS D 1 68 ? -3.948 -20.788 87.514 1.00 33.67 68 HIS D C 1
ATOM 6139 O O . HIS D 1 68 ? -5.095 -21.160 87.778 1.00 32.36 68 HIS D O 1
ATOM 6146 N N . GLN D 1 69 ? -2.866 -21.333 88.065 1.00 31.56 69 GLN D N 1
ATOM 6147 C CA . GLN D 1 69 ? -2.973 -22.468 88.985 1.00 32.34 69 GLN D CA 1
ATOM 6148 C C . GLN D 1 69 ? -3.707 -22.100 90.278 1.00 31.21 69 GLN D C 1
ATOM 6149 O O . GLN D 1 69 ? -4.424 -22.923 90.869 1.00 31.56 69 GLN D O 1
ATOM 6155 N N . ASP D 1 70 ? -3.547 -20.861 90.712 1.00 29.82 70 ASP D N 1
ATOM 6156 C CA . ASP D 1 70 ? -4.239 -20.426 91.926 1.00 29.24 70 ASP D CA 1
ATOM 6157 C C . ASP D 1 70 ? -5.729 -20.283 91.688 1.00 28.00 70 ASP D C 1
ATOM 6158 O O . ASP D 1 70 ? -6.526 -20.635 92.559 1.00 25.82 70 ASP D O 1
ATOM 6163 N N . MET D 1 71 ? -6.109 -19.813 90.491 1.00 26.73 71 MET D N 1
ATOM 6164 C CA . MET D 1 71 ? -7.501 -19.797 90.078 1.00 26.05 71 MET D CA 1
ATOM 6165 C C . MET D 1 71 ? -8.056 -21.232 90.025 1.00 25.21 71 MET D C 1
ATOM 6166 O O . MET D 1 71 ? -9.171 -21.503 90.494 1.00 22.50 71 MET D O 1
ATOM 6171 N N . GLN D 1 72 ? -7.264 -22.144 89.440 1.00 24.51 72 GLN D N 1
ATOM 6172 C CA . GLN D 1 72 ? -7.666 -23.548 89.328 1.00 23.68 72 GLN D CA 1
ATOM 6173 C C . GLN D 1 72 ? -7.844 -24.229 90.674 1.00 21.74 72 GLN D C 1
ATOM 6174 O O . GLN D 1 72 ? -8.837 -24.921 90.894 1.00 21.57 72 GLN D O 1
ATOM 6180 N N . ASP D 1 73 ? -6.877 -24.036 91.577 1.00 22.32 73 ASP D N 1
ATOM 6181 C CA . ASP D 1 73 ? -6.982 -24.560 92.954 1.00 22.46 73 ASP D CA 1
ATOM 6182 C C . ASP D 1 73 ? -8.216 -24.024 93.681 1.00 20.66 73 ASP D C 1
ATOM 6183 O O . ASP D 1 73 ? -8.912 -24.757 94.392 1.00 20.90 73 ASP D O 1
ATOM 6188 N N . ALA D 1 74 ? -8.464 -22.716 93.545 1.00 21.80 74 ALA D N 1
ATOM 6189 C CA . ALA D 1 74 ? -9.658 -22.123 94.133 1.00 18.99 74 ALA D CA 1
ATOM 6190 C C . ALA D 1 74 ? -10.927 -22.782 93.574 1.00 20.06 74 ALA D C 1
ATOM 6191 O O . ALA D 1 74 ? -11.871 -23.124 94.292 1.00 18.59 74 ALA D O 1
ATOM 6193 N N . LEU D 1 75 ? -10.943 -22.961 92.267 1.00 20.45 75 LEU D N 1
ATOM 6194 C CA . LEU D 1 75 ? -12.110 -23.558 91.621 1.00 23.26 75 LEU D CA 1
ATOM 6195 C C . LEU D 1 75 ? -12.287 -25.004 92.080 1.00 21.93 75 LEU D C 1
ATOM 6196 O O . LEU D 1 75 ? -13.415 -25.464 92.328 1.00 22.65 75 LEU D O 1
ATOM 6201 N N . GLU D 1 76 ? -11.165 -25.713 92.215 1.00 21.64 76 GLU D N 1
ATOM 6202 C CA . GLU D 1 76 ? -11.210 -27.072 92.701 1.00 22.15 76 GLU D CA 1
ATOM 6203 C C . GLU D 1 76 ? -11.905 -27.148 94.057 1.00 22.21 76 GLU D C 1
ATOM 6204 O O . GLU D 1 76 ? -12.804 -27.981 94.248 1.00 22.37 76 GLU D O 1
ATOM 6210 N N . LEU D 1 77 ? -11.484 -26.287 94.992 1.00 21.80 77 LEU D N 1
ATOM 6211 C CA . LEU D 1 77 ? -12.112 -26.216 96.329 1.00 21.66 77 LEU D CA 1
ATOM 6212 C C . LEU D 1 77 ? -13.598 -25.868 96.299 1.00 20.87 77 LEU D C 1
ATOM 6213 O O . LEU D 1 77 ? -14.431 -26.516 96.970 1.00 20.65 77 LEU D O 1
ATOM 6218 N N . ILE D 1 78 ? -13.922 -24.848 95.511 1.00 22.66 78 ILE D N 1
ATOM 6219 C CA . ILE D 1 78 ? -15.316 -24.473 95.257 1.00 23.44 78 ILE D CA 1
ATOM 6220 C C . ILE D 1 78 ? -16.159 -25.676 94.790 1.00 23.65 78 ILE D C 1
ATOM 6221 O O . ILE D 1 78 ? -17.272 -25.870 95.291 1.00 23.29 78 ILE D O 1
ATOM 6226 N N . GLU D 1 79 ? -15.620 -26.452 93.840 1.00 25.78 79 GLU D N 1
ATOM 6227 C CA . GLU D 1 79 ? -16.329 -27.606 93.241 1.00 27.04 79 GLU D CA 1
ATOM 6228 C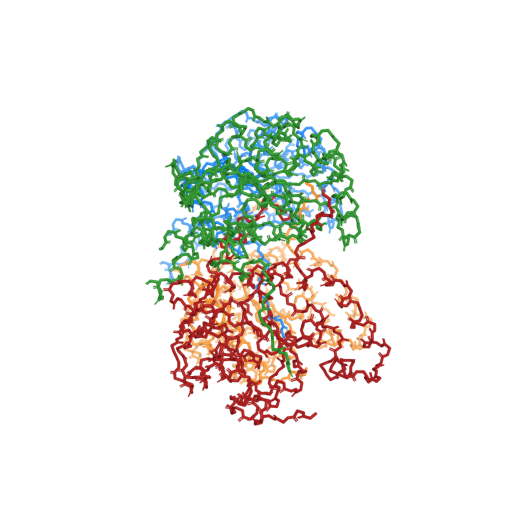 C . GLU D 1 79 ? -16.540 -28.663 94.304 1.00 26.63 79 GLU D C 1
ATOM 6229 O O . GLU D 1 79 ? -17.617 -29.235 94.438 1.00 28.04 79 GLU D O 1
ATOM 6235 N N . MET D 1 80 ? -15.496 -28.914 95.082 1.00 26.63 80 MET D N 1
ATOM 6236 C CA . MET D 1 80 ? -15.562 -29.892 96.138 1.00 27.15 80 MET D CA 1
ATOM 6237 C C . MET D 1 80 ? -16.539 -29.498 97.246 1.00 27.71 80 MET D C 1
ATOM 6238 O O . MET D 1 80 ? -17.229 -30.359 97.789 1.00 28.76 80 MET D O 1
ATOM 6243 N N . LEU D 1 81 ? -16.641 -28.194 97.532 1.00 26.89 81 LEU D N 1
ATOM 6244 C CA . LEU D 1 81 ? -17.536 -27.662 98.583 1.00 26.60 81 LEU D CA 1
ATOM 6245 C C . LEU D 1 81 ? -18.968 -27.398 98.071 1.00 26.27 81 LEU D C 1
ATOM 6246 O O . LEU D 1 81 ? -19.889 -27.146 98.872 1.00 26.14 81 LEU D O 1
ATOM 6251 N N . ASN D 1 82 ? -19.128 -27.420 96.745 1.00 27.20 82 ASN D N 1
ATOM 6252 C CA . ASN D 1 82 ? -20.434 -27.240 96.079 1.00 28.33 82 ASN D CA 1
ATOM 6253 C C . ASN D 1 82 ? -21.085 -25.935 96.472 1.00 28.81 82 ASN D C 1
ATOM 6254 O O . ASN D 1 82 ? -22.267 -25.893 96.859 1.00 31.55 82 ASN D O 1
ATOM 6259 N N . ILE D 1 83 ? -20.318 -24.854 96.390 1.00 27.02 83 ILE D N 1
ATOM 6260 C CA . ILE D 1 83 ? -20.876 -23.550 96.729 1.00 27.96 83 ILE D CA 1
ATOM 6261 C C . ILE D 1 83 ? -21.024 -22.663 95.506 1.00 26.21 83 ILE D C 1
ATOM 6262 O O . ILE D 1 83 ? -20.341 -22.854 94.497 1.00 24.46 83 ILE D O 1
ATOM 6267 N N . GLU D 1 84 ? -21.929 -21.697 95.637 1.00 24.79 84 GLU D N 1
ATOM 6268 C CA . GLU D 1 84 ? -22.146 -20.656 94.647 1.00 23.24 84 GLU D CA 1
ATOM 6269 C C . GLU D 1 84 ? -20.856 -19.845 94.520 1.00 22.54 84 GLU D C 1
ATOM 6270 O O . GLU D 1 84 ? -20.170 -19.567 95.521 1.00 18.78 84 GLU D O 1
ATOM 6276 N N . HIS D 1 85 ? -20.515 -19.485 93.286 1.00 21.10 85 HIS D N 1
ATOM 6277 C CA . HIS D 1 85 ? -19.242 -18.832 93.026 1.00 20.48 85 HIS D CA 1
ATOM 6278 C C . HIS D 1 85 ? -19.290 -18.072 91.724 1.00 21.34 85 HIS D C 1
ATOM 6279 O O . HIS D 1 85 ? -20.136 -18.364 90.871 1.00 20.35 85 HIS D O 1
ATOM 6286 N N . TYR D 1 86 ? -18.403 -17.085 91.585 1.00 19.08 86 TYR D N 1
ATOM 6287 C CA . TYR D 1 86 ? -18.244 -16.306 90.366 1.00 19.71 86 TYR D CA 1
ATOM 6288 C C . TYR D 1 86 ? -16.770 -16.058 90.201 1.00 19.41 86 TYR D C 1
ATOM 6289 O O . TYR D 1 86 ? -16.050 -15.802 91.186 1.00 19.26 86 TYR D O 1
ATOM 6298 N N . THR D 1 87 ? -16.311 -16.169 88.973 1.00 17.83 87 THR D N 1
ATOM 6299 C CA . THR D 1 87 ? -14.962 -15.834 88.621 1.00 19.40 87 THR D CA 1
ATOM 6300 C C . THR D 1 87 ? -15.038 -14.592 87.747 1.00 21.42 87 THR D C 1
ATOM 6301 O O . THR D 1 87 ? -15.611 -14.621 86.636 1.00 21.94 87 THR D O 1
ATOM 6305 N N . ILE D 1 88 ? -14.459 -13.508 88.240 1.00 19.87 88 ILE D N 1
ATOM 6306 C CA . ILE D 1 88 ? -14.528 -12.224 87.547 1.00 19.24 88 ILE D CA 1
ATOM 6307 C C . ILE D 1 88 ? -13.118 -11.610 87.454 1.00 20.16 88 ILE D C 1
ATOM 6308 O O . ILE D 1 88 ? -12.498 -11.347 88.468 1.00 19.29 88 ILE D O 1
ATOM 6313 N N . SER D 1 89 ? -12.609 -11.392 86.243 1.00 19.62 89 SER D N 1
ATOM 6314 C CA . SER D 1 89 ? -11.341 -10.680 86.102 1.00 20.67 89 SER D CA 1
ATOM 6315 C C . SER D 1 89 ? -11.518 -9.231 86.579 1.00 20.49 89 SER D C 1
ATOM 6316 O O . SER D 1 89 ? -12.460 -8.536 86.174 1.00 19.62 89 SER D O 1
ATOM 6319 N N . ILE D 1 90 ? -10.617 -8.789 87.454 1.00 19.21 90 ILE D N 1
ATOM 6320 C CA . ILE D 1 90 ? -10.615 -7.411 87.907 1.00 18.16 90 ILE D CA 1
ATOM 6321 C C . ILE D 1 90 ? -9.805 -6.537 86.948 1.00 19.10 90 ILE D C 1
ATOM 6322 O O . ILE D 1 90 ? -9.691 -5.313 87.164 1.00 19.01 90 ILE D O 1
ATOM 6327 N N . GLN D 1 91 ? -9.239 -7.150 85.904 1.00 17.70 91 GLN D N 1
ATOM 6328 C CA . GLN D 1 91 ? -8.323 -6.434 85.029 1.00 20.52 91 GLN D CA 1
ATOM 6329 C C . GLN D 1 91 ? -8.938 -5.194 84.310 1.00 20.48 91 GLN D C 1
ATOM 6330 O O . GLN D 1 91 ? -8.316 -4.151 84.310 1.00 19.54 91 GLN D O 1
ATOM 6336 N N . PRO D 1 92 ? -10.156 -5.308 83.709 1.00 21.82 92 PRO D N 1
ATOM 6337 C CA . PRO D 1 92 ? -10.804 -4.113 83.097 1.00 20.85 92 PRO D CA 1
ATOM 6338 C C . PRO D 1 92 ? -10.972 -2.936 84.055 1.00 20.91 92 PRO D C 1
ATOM 6339 O O . PRO D 1 92 ? -10.625 -1.788 83.680 1.00 18.26 92 PRO D O 1
ATOM 6343 N N . ALA D 1 93 ? -11.484 -3.199 85.275 1.00 17.24 93 ALA D N 1
ATOM 6344 C CA . ALA D 1 93 ? -11.662 -2.117 86.263 1.00 18.22 93 ALA D CA 1
ATOM 6345 C C . ALA D 1 93 ? -10.299 -1.613 86.735 1.00 17.55 93 ALA D C 1
ATOM 6346 O O . ALA D 1 93 ? -10.090 -0.406 86.911 1.00 18.04 93 ALA D O 1
ATOM 6348 N N . TYR D 1 94 ? -9.361 -2.531 86.912 1.00 18.05 94 TYR D N 1
ATOM 6349 C CA . TYR D 1 94 ? -8.004 -2.103 87.309 1.00 20.31 94 TYR D CA 1
ATOM 6350 C C . TYR D 1 94 ? -7.341 -1.191 86.246 1.00 18.89 94 TYR D C 1
ATOM 6351 O O . TYR D 1 94 ? -6.761 -0.143 86.581 1.00 19.52 94 TYR D O 1
ATOM 6360 N N . GLU D 1 95 ? -7.398 -1.620 84.984 1.00 19.49 95 GLU D N 1
ATOM 6361 C CA . GLU D 1 95 ? -6.831 -0.846 83.861 1.00 21.35 95 GLU D CA 1
ATOM 6362 C C . GLU D 1 95 ? -7.453 0.561 83.796 1.00 19.12 95 GLU D C 1
ATOM 6363 O O . GLU D 1 95 ? -6.746 1.549 83.607 1.00 19.16 95 GLU D O 1
ATOM 6369 N N . ALA D 1 96 ? -8.771 0.652 83.964 1.00 20.71 96 ALA D N 1
ATOM 6370 C CA . ALA D 1 96 ? -9.444 1.963 83.916 1.00 19.92 96 ALA D CA 1
ATOM 6371 C C . ALA D 1 96 ? -8.981 2.825 85.084 1.00 19.27 96 ALA D C 1
ATOM 6372 O O . ALA D 1 96 ? -8.671 4.024 84.934 1.00 19.45 96 ALA D O 1
ATOM 6374 N N . PHE D 1 97 ? -8.891 2.211 86.266 1.00 19.81 97 PHE D N 1
ATOM 6375 C CA . PHE D 1 97 ? -8.467 2.955 87.446 1.00 18.26 97 PHE D CA 1
ATOM 6376 C C . PHE D 1 97 ? -7.060 3.504 87.233 1.00 19.63 97 PHE D C 1
ATOM 6377 O O . PHE D 1 97 ? -6.817 4.704 87.349 1.00 20.17 97 PHE D O 1
ATOM 6385 N N . LEU D 1 98 ? -6.126 2.604 86.945 1.00 19.64 98 LEU D N 1
ATOM 6386 C CA . LEU D 1 98 ? -4.731 2.966 86.778 1.00 20.91 98 LEU D CA 1
ATOM 6387 C C . LEU D 1 98 ? -4.559 4.081 85.755 1.00 21.33 98 LEU D C 1
ATOM 6388 O O . LEU D 1 98 ? -3.893 5.068 86.057 1.00 21.23 98 LEU D O 1
ATOM 6393 N N . ALA D 1 99 ? -5.138 3.913 84.551 1.00 21.64 99 ALA D N 1
ATOM 6394 C CA . ALA D 1 99 ? -5.000 4.924 83.492 1.00 21.92 99 ALA D CA 1
ATOM 6395 C C . ALA D 1 99 ? -5.442 6.303 84.021 1.00 22.83 99 ALA D C 1
ATOM 6396 O O . ALA D 1 99 ? -4.767 7.312 83.785 1.00 21.04 99 ALA D O 1
ATOM 6398 N N . SER D 1 100 ? -6.542 6.312 84.773 1.00 22.33 100 SER D N 1
ATOM 6399 C CA . SER D 1 100 ? -7.109 7.558 85.310 1.00 22.50 100 SER D CA 1
ATOM 6400 C C . SER D 1 100 ? -6.263 8.224 86.393 1.00 21.50 100 SER D C 1
ATOM 6401 O O . SER D 1 100 ? -6.508 9.394 86.703 1.00 22.31 100 SER D O 1
ATOM 6404 N N . THR D 1 101 ? -5.297 7.504 86.976 1.00 20.42 101 THR D N 1
ATOM 6405 C CA . THR D 1 101 ? -4.405 8.137 87.979 1.00 22.25 101 THR D CA 1
ATOM 6406 C C . THR D 1 101 ? -3.190 8.853 87.351 1.00 22.80 101 THR D C 1
ATOM 6407 O O . THR D 1 101 ? -2.333 9.419 88.052 1.00 22.77 101 THR D O 1
ATOM 6411 N N . GLN D 1 102 ? -3.148 8.842 86.021 1.00 24.66 102 GLN D N 1
ATOM 6412 C CA . GLN D 1 102 ? -1.957 9.285 85.278 1.00 25.20 102 GLN D CA 1
ATOM 6413 C C . GLN D 1 102 ? -1.522 10.703 85.559 1.00 25.70 102 GLN D C 1
ATOM 6414 O O . GLN D 1 102 ? -0.325 10.958 85.545 1.00 23.62 102 GLN D O 1
ATOM 6420 N N . SER D 1 103 ? -2.468 11.605 85.859 1.00 24.88 103 SER D N 1
ATOM 6421 C CA . SER D 1 103 ? -2.111 12.996 86.132 1.00 25.65 103 SER D CA 1
ATOM 6422 C C . SER D 1 103 ? -1.226 13.143 87.362 1.00 26.67 103 SER D C 1
ATOM 6423 O O . SER D 1 103 ? -0.464 14.099 87.436 1.00 27.38 103 SER D O 1
ATOM 6426 N N . PHE D 1 104 ? -1.286 12.196 88.307 1.00 27.33 104 PHE D N 1
ATOM 6427 C CA . PHE D 1 104 ? -0.456 12.316 89.510 1.00 28.79 104 PHE D CA 1
ATOM 6428 C C . PHE D 1 104 ? 0.663 11.297 89.770 1.00 33.80 104 PHE D C 1
ATOM 6429 O O . PHE D 1 104 ? 1.279 11.323 90.837 1.00 34.36 104 PHE D O 1
ATOM 6437 N N . THR D 1 105 ? 0.976 10.438 88.799 1.00 38.54 105 THR D N 1
ATOM 6438 C CA . THR D 1 105 ? 2.036 9.430 88.999 1.00 42.64 105 THR D CA 1
ATOM 6439 C C . THR D 1 105 ? 3.457 10.001 89.162 1.00 44.00 105 THR D C 1
ATOM 6440 O O . THR D 1 105 ? 3.701 11.203 89.018 1.00 45.29 105 THR D O 1
ATOM 6444 N N . GLN D 1 112 ? 5.290 1.693 92.964 1.00 43.47 112 GLN D N 1
ATOM 6445 C CA . GLN D 1 112 ? 4.437 1.358 91.833 1.00 42.86 112 GLN D CA 1
ATOM 6446 C C . GLN D 1 112 ? 3.818 -0.024 92.006 1.00 40.67 112 GLN D C 1
ATOM 6447 O O . GLN D 1 112 ? 2.605 -0.192 91.880 1.00 39.16 112 GLN D O 1
ATOM 6453 N N . LEU D 1 113 ? 4.667 -1.011 92.275 1.00 38.35 113 LEU D N 1
ATOM 6454 C CA . LEU D 1 113 ? 4.229 -2.394 92.418 1.00 37.83 113 LEU D CA 1
ATOM 6455 C C . LEU D 1 113 ? 3.335 -2.546 93.631 1.00 35.77 113 LEU D C 1
ATOM 6456 O O . LEU D 1 113 ? 2.247 -3.131 93.563 1.00 32.68 113 LEU D O 1
ATOM 6461 N N . VAL D 1 114 ? 3.813 -2.004 94.743 1.00 34.17 114 VAL D N 1
ATOM 6462 C CA . VAL D 1 114 ? 3.051 -1.997 95.987 1.00 33.10 114 VAL D CA 1
ATOM 6463 C C . VAL D 1 114 ? 1.762 -1.180 95.800 1.00 31.65 114 VAL D C 1
ATOM 6464 O O . VAL D 1 114 ? 0.685 -1.596 96.241 1.00 29.90 114 VAL D O 1
ATOM 6468 N N . ILE D 1 115 ? 1.857 -0.060 95.086 1.00 29.12 115 ILE D N 1
ATOM 6469 C CA . ILE D 1 115 ? 0.660 0.721 94.771 1.00 29.21 115 ILE D CA 1
ATOM 6470 C C . ILE D 1 115 ? -0.358 -0.084 93.940 1.00 28.25 115 ILE D C 1
ATOM 6471 O O . ILE D 1 115 ? -1.568 -0.054 94.235 1.00 23.81 115 ILE D O 1
ATOM 6476 N N . LYS D 1 116 ? 0.141 -0.801 92.924 1.00 26.19 116 LYS D N 1
ATOM 6477 C CA . LYS D 1 116 ? -0.689 -1.664 92.095 1.00 26.52 116 LYS D CA 1
ATOM 6478 C C . LYS D 1 116 ? -1.359 -2.772 92.918 1.00 25.56 116 LYS D C 1
ATOM 6479 O O . LYS D 1 116 ? -2.552 -3.057 92.755 1.00 21.83 116 LYS D O 1
ATOM 6485 N N . GLY D 1 117 ? -0.570 -3.400 93.790 1.00 22.43 117 GLY D N 1
ATOM 6486 C CA . GLY D 1 117 ? -1.056 -4.499 94.621 1.00 22.35 117 GLY D CA 1
ATOM 6487 C C . GLY D 1 117 ? -2.153 -3.985 95.540 1.00 20.84 117 GLY D C 1
ATOM 6488 O O . GLY D 1 117 ? -3.163 -4.669 95.748 1.00 18.97 117 GLY D O 1
ATOM 6489 N N . ASN D 1 118 ? -1.955 -2.790 96.093 1.00 16.88 118 ASN D N 1
ATOM 6490 C CA . ASN D 1 118 ? -2.964 -2.245 97.028 1.00 18.04 118 ASN D CA 1
ATOM 6491 C C . ASN D 1 118 ? -4.265 -1.875 96.288 1.00 18.81 118 ASN D C 1
ATOM 6492 O O . ASN D 1 118 ? -5.367 -2.064 96.815 1.00 16.94 118 ASN D O 1
ATOM 6497 N N . ALA D 1 119 ? -4.130 -1.328 95.083 1.00 16.83 119 ALA D N 1
ATOM 6498 C CA . ALA D 1 119 ? -5.295 -0.980 94.261 1.00 17.81 119 ALA D CA 1
ATOM 6499 C C . ALA D 1 119 ? -6.110 -2.229 93.947 1.00 17.08 119 ALA D C 1
ATOM 6500 O O . ALA D 1 119 ? -7.350 -2.223 94.016 1.00 15.82 119 ALA D O 1
ATOM 6502 N N . GLN D 1 120 ? -5.398 -3.304 93.608 1.00 15.94 120 GLN D N 1
ATOM 6503 C CA . GLN D 1 120 ? -6.057 -4.570 93.275 1.00 17.90 120 GLN D CA 1
ATOM 6504 C C . GLN D 1 120 ? -6.752 -5.171 94.479 1.00 16.45 120 GLN D C 1
ATOM 6505 O O . GLN D 1 120 ? -7.881 -5.685 94.363 1.00 15.76 120 GLN D O 1
ATOM 6511 N N . ALA D 1 121 ? -6.098 -5.086 95.638 1.00 14.99 121 ALA D N 1
ATOM 6512 C CA . ALA D 1 121 ? -6.713 -5.560 96.853 1.00 15.73 121 ALA D CA 1
ATOM 6513 C C . ALA D 1 121 ? -7.973 -4.761 97.183 1.00 15.41 121 ALA D C 1
ATOM 6514 O O . ALA D 1 121 ? -8.973 -5.318 97.618 1.00 13.73 121 ALA D O 1
ATOM 6516 N N . ARG D 1 122 ? -7.944 -3.449 96.956 1.00 14.89 122 ARG D N 1
ATOM 6517 C CA . ARG D 1 122 ? -9.140 -2.657 97.240 1.00 16.01 122 ARG D CA 1
ATOM 6518 C C . ARG D 1 122 ? -10.249 -2.943 96.246 1.00 14.07 122 ARG D C 1
ATOM 6519 O O . ARG D 1 122 ? -11.429 -2.900 96.600 1.00 14.64 122 ARG D O 1
ATOM 6527 N N . LEU D 1 123 ? -9.888 -3.182 94.989 1.00 14.06 123 LEU D N 1
ATOM 6528 C CA . LEU D 1 123 ? -10.911 -3.604 94.018 1.00 15.40 123 LEU D CA 1
ATOM 6529 C C . LEU D 1 123 ? -11.629 -4.876 94.472 1.00 13.76 123 LEU D C 1
ATOM 6530 O O . LEU D 1 123 ? -12.855 -4.982 94.372 1.00 14.92 123 LEU D O 1
ATOM 6535 N N . ARG D 1 124 ? -10.860 -5.865 94.945 1.00 14.81 124 ARG D N 1
ATOM 6536 C CA . ARG D 1 124 ? -11.467 -7.088 95.469 1.00 13.84 124 ARG D CA 1
ATOM 6537 C C . ARG D 1 124 ? -12.434 -6.803 96.643 1.00 14.81 124 ARG D C 1
ATOM 6538 O O . ARG D 1 124 ? -13.521 -7.362 96.687 1.00 14.25 124 ARG D O 1
ATOM 6546 N N . MET D 1 125 ? -12.032 -5.930 97.573 1.00 14.09 125 MET D N 1
ATOM 6547 C CA . MET D 1 125 ? -12.937 -5.444 98.645 1.00 14.33 125 MET D CA 1
ATOM 6548 C C . MET D 1 125 ? -14.277 -4.924 98.046 1.00 14.26 125 MET D C 1
ATOM 6549 O O . MET D 1 125 ? -15.357 -5.252 98.549 1.00 14.79 125 MET D O 1
ATOM 6554 N N . MET D 1 126 ? -14.185 -4.127 96.986 1.00 14.56 126 MET D N 1
ATOM 6555 C CA . MET D 1 126 ? -15.370 -3.578 96.307 1.00 16.42 126 MET D CA 1
ATOM 6556 C C . MET D 1 126 ? -16.303 -4.677 95.771 1.00 14.37 126 MET D C 1
ATOM 6557 O O . MET D 1 126 ? -17.527 -4.584 95.940 1.00 15.16 126 MET D O 1
ATOM 6562 N N . TYR D 1 127 ? -15.730 -5.678 95.101 1.00 14.64 127 TYR D N 1
ATOM 6563 C CA . TYR D 1 127 ? -16.549 -6.815 94.579 1.00 16.43 127 TYR D CA 1
ATOM 6564 C C . TYR D 1 127 ? -17.260 -7.527 95.699 1.00 17.10 127 TYR D C 1
ATOM 6565 O O . TYR D 1 127 ? -18.460 -7.815 95.619 1.00 18.50 127 TYR D O 1
ATOM 6574 N N . LEU D 1 128 ? -16.507 -7.811 96.755 1.00 15.34 128 LEU D N 1
ATOM 6575 C CA . LEU D 1 128 ? -17.053 -8.548 97.889 1.00 15.67 128 LEU D CA 1
ATOM 6576 C C . LEU D 1 128 ? -18.188 -7.790 98.545 1.00 14.85 128 LEU D C 1
ATOM 6577 O O . LEU D 1 128 ? -19.222 -8.379 98.830 1.00 15.22 128 LEU D O 1
ATOM 6582 N N . TYR D 1 129 ? -17.999 -6.494 98.797 1.00 13.91 129 TYR D N 1
ATOM 6583 C CA . TYR D 1 129 ? -19.039 -5.651 99.372 1.00 15.08 129 TYR D CA 1
ATOM 6584 C C . TYR D 1 129 ? -20.217 -5.403 98.408 1.00 16.21 129 TYR D C 1
ATOM 6585 O O . TYR D 1 129 ? -21.363 -5.276 98.842 1.00 16.22 129 TYR D O 1
ATOM 6594 N N . ALA D 1 130 ? -19.944 -5.364 97.109 1.00 14.80 130 ALA D N 1
ATOM 6595 C CA . ALA D 1 130 ? -21.032 -5.269 96.154 1.00 17.22 130 ALA D CA 1
ATOM 6596 C C . ALA D 1 130 ? -21.896 -6.529 96.257 1.00 18.74 130 ALA D C 1
ATOM 6597 O O . ALA D 1 130 ? -23.134 -6.423 96.324 1.00 20.66 130 ALA D O 1
ATOM 6599 N N . TYR D 1 131 ? -21.255 -7.705 96.303 1.00 15.84 131 TYR D N 1
ATOM 6600 C CA . TYR D 1 131 ? -22.018 -8.938 96.428 1.00 17.01 131 TYR D CA 1
ATOM 6601 C C . TYR D 1 131 ? -22.758 -8.962 97.776 1.00 18.54 131 TYR D C 1
ATOM 6602 O O . TYR D 1 131 ? -23.964 -9.228 97.840 1.00 19.79 131 TYR D O 1
ATOM 6611 N N . ALA D 1 132 ? -22.037 -8.661 98.859 1.00 18.40 132 ALA D N 1
ATOM 6612 C CA . ALA D 1 132 ? -22.597 -8.773 100.229 1.00 19.96 132 ALA D CA 1
ATOM 6613 C C . ALA D 1 132 ? -23.875 -7.935 100.408 1.00 20.58 132 ALA D C 1
ATOM 6614 O O . ALA D 1 132 ? -24.856 -8.383 101.015 1.00 20.06 132 ALA D O 1
ATOM 6616 N N . GLN D 1 133 ? -23.841 -6.713 99.900 1.00 20.18 133 GLN D N 1
ATOM 6617 C CA . GLN D 1 133 ? -24.982 -5.802 100.017 1.00 21.38 133 GLN D CA 1
ATOM 6618 C C . GLN D 1 133 ? -26.139 -6.270 99.162 1.00 22.75 133 GLN D C 1
ATOM 6619 O O . GLN D 1 133 ? -27.296 -6.145 99.559 1.00 23.66 133 GLN D O 1
ATOM 6625 N N . GLN D 1 134 ? -25.848 -6.806 97.979 1.00 23.33 134 GLN D N 1
ATOM 6626 C CA . GLN D 1 134 ? -26.947 -7.306 97.153 1.00 26.40 134 GLN D CA 1
ATOM 6627 C C . GLN D 1 134 ? -27.664 -8.530 97.759 1.00 25.06 134 GLN D C 1
ATOM 6628 O O . GLN D 1 134 ? -28.875 -8.695 97.559 1.00 24.82 134 GLN D O 1
ATOM 6634 N N . TYR D 1 135 ? -26.923 -9.371 98.489 1.00 24.29 135 TYR D N 1
ATOM 6635 C CA . TYR D 1 135 ? -27.448 -10.645 99.002 1.00 23.33 135 TYR D CA 1
ATOM 6636 C C . TYR D 1 135 ? -27.482 -10.736 100.527 1.00 23.88 135 TYR D C 1
ATOM 6637 O O . TYR D 1 135 ? -27.599 -11.843 101.074 1.00 24.49 135 TYR D O 1
ATOM 6646 N N . ASN D 1 136 ? -27.368 -9.585 101.194 1.00 23.25 136 ASN D N 1
ATOM 6647 C CA . ASN D 1 136 ? -27.388 -9.517 102.669 1.00 25.14 136 ASN D CA 1
ATOM 6648 C C . ASN D 1 136 ? -26.410 -10.528 103.296 1.00 23.91 136 ASN D C 1
ATOM 6649 O O . ASN D 1 136 ? -26.764 -11.289 104.211 1.00 24.35 136 ASN D O 1
ATOM 6654 N N . ARG D 1 137 ? -25.181 -10.547 102.777 1.00 21.86 137 ARG D N 1
ATOM 6655 C CA . ARG D 1 137 ? -24.104 -11.348 103.372 1.00 21.24 137 ARG D CA 1
ATOM 6656 C C . ARG D 1 137 ? -23.155 -10.480 104.190 1.00 20.15 137 ARG D C 1
ATOM 6657 O O . ARG D 1 137 ? -23.162 -9.230 104.097 1.00 18.37 137 ARG D O 1
ATOM 6665 N N . ILE D 1 138 ? -22.359 -11.120 105.034 1.00 18.93 138 ILE D N 1
ATOM 6666 C CA . ILE D 1 138 ? -21.207 -10.397 105.598 1.00 18.89 138 ILE D CA 1
ATOM 6667 C C . ILE D 1 138 ? -19.929 -10.930 104.965 1.00 17.22 138 ILE D C 1
ATOM 6668 O O . ILE D 1 138 ? -19.839 -12.111 104.592 1.00 16.07 138 ILE D O 1
ATOM 6673 N N . VAL D 1 139 ? -18.947 -10.045 104.847 1.00 17.44 139 VAL D N 1
ATOM 6674 C CA . VAL D 1 139 ? -17.685 -10.341 104.165 1.00 16.72 139 VAL D CA 1
ATOM 6675 C C . VAL D 1 139 ? -16.690 -10.948 105.161 1.00 17.52 139 VAL D C 1
ATOM 6676 O O . VAL D 1 139 ? -16.349 -10.327 106.156 1.00 16.35 139 VAL D O 1
ATOM 6680 N N . ILE D 1 140 ? -16.254 -12.172 104.893 1.00 17.02 140 ILE D N 1
ATOM 6681 C CA . ILE D 1 140 ? -15.241 -12.814 105.726 1.00 18.81 140 ILE D CA 1
ATOM 6682 C C . ILE D 1 140 ? -13.843 -12.394 105.320 1.00 18.49 140 ILE D C 1
ATOM 6683 O O . ILE D 1 140 ? -13.414 -12.658 104.186 1.00 21.69 140 ILE D O 1
ATOM 6688 N N . GLY D 1 141 ? -13.128 -11.770 106.254 1.00 18.52 141 GLY D N 1
ATOM 6689 C CA . GLY D 1 141 ? -11.713 -11.475 106.055 1.00 18.29 141 GLY D CA 1
ATOM 6690 C C . GLY D 1 141 ? -10.874 -12.665 106.506 1.00 17.94 141 GLY D C 1
ATOM 6691 O O . GLY D 1 141 ? -11.217 -13.360 107.462 1.00 18.46 141 GLY D O 1
ATOM 6692 N N . THR D 1 142 ? -9.744 -12.875 105.845 1.00 16.01 142 THR D N 1
ATOM 6693 C CA . THR D 1 142 ? -8.981 -14.126 106.029 1.00 16.32 142 THR D CA 1
ATOM 6694 C C . THR D 1 142 ? -7.678 -13.889 106.790 1.00 17.44 142 THR D C 1
ATOM 6695 O O . THR D 1 142 ? -6.853 -14.810 106.892 1.00 19.01 142 THR D O 1
ATOM 6699 N N . ASP D 1 143 ? -7.452 -12.645 107.258 1.00 18.34 143 ASP D N 1
ATOM 6700 C CA . ASP D 1 143 ? -6.198 -12.319 107.975 1.00 20.24 143 ASP D CA 1
ATOM 6701 C C . ASP D 1 143 ? -5.959 -13.278 109.136 1.00 19.47 143 ASP D C 1
ATOM 6702 O O . ASP D 1 143 ? -6.862 -13.522 109.963 1.00 20.80 143 ASP D O 1
ATOM 6707 N N . ASN D 1 144 ? -4.745 -13.832 109.199 1.00 20.44 144 ASN D N 1
ATOM 6708 C CA . ASN D 1 144 ? -4.342 -14.637 110.353 1.00 18.27 144 ASN D CA 1
ATOM 6709 C C . ASN D 1 144 ? -3.493 -13.754 111.274 1.00 19.32 144 ASN D C 1
ATOM 6710 O O . ASN D 1 144 ? -3.241 -12.562 110.972 1.00 18.92 144 ASN D O 1
ATOM 6715 N N . ALA D 1 145 ? -3.087 -14.310 112.397 1.00 18.64 145 ALA D N 1
ATOM 6716 C CA . ALA D 1 145 ? -2.382 -13.512 113.431 1.00 20.98 145 ALA D CA 1
ATOM 6717 C C . ALA D 1 145 ? -1.034 -13.009 112.953 1.00 21.52 145 ALA D C 1
ATOM 6718 O O . ALA D 1 145 ? -0.591 -11.898 113.370 1.00 22.25 145 ALA D O 1
ATOM 6720 N N . CYS D 1 146 ? -0.397 -13.782 112.067 1.00 18.64 146 CYS D N 1
ATOM 6721 C CA . CYS D 1 146 ? 0.894 -13.400 111.477 1.00 20.44 146 CYS D CA 1
ATOM 6722 C C . CYS D 1 146 ? 0.727 -12.190 110.577 1.00 21.28 146 CYS D C 1
ATOM 6723 O O . CYS D 1 146 ? 1.423 -11.167 110.721 1.00 18.97 146 CYS D O 1
ATOM 6726 N N . GLU D 1 147 ? -0.220 -12.299 109.648 1.00 19.04 147 GLU D N 1
ATOM 6727 C CA . GLU D 1 147 ? -0.497 -11.222 108.724 1.00 20.00 147 GLU D CA 1
ATOM 6728 C C . GLU D 1 147 ? -0.909 -9.956 109.468 1.00 20.66 147 GLU D C 1
ATOM 6729 O O . GLU D 1 147 ? -0.443 -8.852 109.138 1.00 21.09 147 GLU D O 1
ATOM 6735 N N . TRP D 1 148 ? -1.762 -10.128 110.473 1.00 19.91 148 TRP D N 1
ATOM 6736 C CA . TRP D 1 148 ? -2.230 -8.996 111.238 1.00 21.86 148 TRP D CA 1
ATOM 6737 C C . TRP D 1 148 ? -1.052 -8.299 111.959 1.00 21.07 148 TRP D C 1
ATOM 6738 O O . TRP D 1 148 ? -0.856 -7.081 111.822 1.00 19.04 148 TRP D O 1
ATOM 6749 N N . TYR D 1 149 ? -0.238 -9.080 112.678 1.00 19.51 149 TYR D N 1
ATOM 6750 C CA . TYR D 1 149 ? 0.891 -8.477 113.418 1.00 18.16 149 TYR D CA 1
ATOM 6751 C C . TYR D 1 149 ? 1.907 -7.790 112.506 1.00 18.67 149 TYR D C 1
ATOM 6752 O O . TYR D 1 149 ? 2.433 -6.711 112.849 1.00 18.87 149 TYR D O 1
ATOM 6761 N N . MET D 1 150 ? 2.174 -8.408 111.352 1.00 18.55 150 MET D N 1
ATOM 6762 C CA . MET D 1 150 ? 3.147 -7.882 110.389 1.00 21.02 150 MET D CA 1
ATOM 6763 C C . MET D 1 150 ? 2.593 -6.685 109.587 1.00 19.66 150 MET D C 1
ATOM 6764 O O . MET D 1 150 ? 3.341 -5.950 108.937 1.00 21.15 150 MET D O 1
ATOM 6769 N N . GLY D 1 151 ? 1.288 -6.477 109.689 1.00 19.14 151 GLY D N 1
ATOM 6770 C CA . GLY D 1 151 ? 0.581 -5.579 108.786 1.00 21.26 151 GLY D CA 1
ATOM 6771 C C . GLY D 1 151 ? 0.730 -5.979 107.313 1.00 21.83 151 GLY D C 1
ATOM 6772 O O . GLY D 1 151 ? 0.705 -5.100 106.450 1.00 20.96 151 GLY D O 1
ATOM 6773 N N . TYR D 1 152 ? 0.884 -7.290 107.020 1.00 20.59 152 TYR D N 1
ATOM 6774 C CA . TYR D 1 152 ? 0.990 -7.742 105.621 1.00 23.12 152 TYR D CA 1
ATOM 6775 C C . TYR D 1 152 ? -0.430 -7.928 105.071 1.00 21.75 152 TYR D C 1
ATOM 6776 O O . TYR D 1 152 ? -0.928 -9.062 104.910 1.00 19.45 152 TYR D O 1
ATOM 6785 N N . PHE D 1 153 ? -1.076 -6.787 104.862 1.00 19.25 153 PHE D N 1
ATOM 6786 C CA . PHE D 1 153 ? -2.399 -6.692 104.286 1.00 19.28 153 PHE D CA 1
ATOM 6787 C C . PHE D 1 153 ? -2.600 -5.261 103.808 1.00 19.91 153 PHE D C 1
ATOM 6788 O O . PHE D 1 153 ? -1.906 -4.339 104.242 1.00 18.77 153 PHE D O 1
ATOM 6796 N N . THR D 1 154 ? -3.556 -5.075 102.909 1.00 16.60 154 THR D N 1
ATOM 6797 C CA . THR D 1 154 ? -3.804 -3.732 102.360 1.00 15.32 154 THR D CA 1
ATOM 6798 C C . THR D 1 154 ? -4.879 -3.109 103.215 1.00 16.43 154 THR D C 1
ATOM 6799 O O . THR D 1 154 ? -5.943 -3.699 103.403 1.00 15.73 154 THR D O 1
ATOM 6803 N N . LYS D 1 155 ? -4.592 -1.919 103.741 1.00 17.50 155 LYS D N 1
ATOM 6804 C CA . LYS D 1 155 ? -5.574 -1.140 104.494 1.00 16.77 155 LYS D CA 1
ATOM 6805 C C . LYS D 1 155 ? -6.762 -0.846 103.576 1.00 18.20 155 LYS D C 1
ATOM 6806 O O . LYS D 1 155 ? -6.578 -0.310 102.474 1.00 16.19 155 LYS D O 1
ATOM 6812 N N . PHE D 1 156 ? -7.957 -1.216 104.027 1.00 14.91 156 PHE D N 1
ATOM 6813 C CA . PHE D 1 156 ? -9.186 -1.077 103.207 1.00 18.00 156 PHE D CA 1
ATOM 6814 C C . PHE D 1 156 ? -9.214 -1.967 101.949 1.00 18.84 156 PHE D C 1
ATOM 6815 O O . PHE D 1 156 ? -10.103 -1.797 101.080 1.00 18.54 156 PHE D O 1
ATOM 6823 N N . GLY D 1 157 ? -8.286 -2.941 101.903 1.00 18.20 157 GLY D N 1
ATOM 6824 C CA . GLY D 1 157 ? -8.244 -3.992 100.868 1.00 17.63 157 GLY D CA 1
ATOM 6825 C C . GLY D 1 157 ? -8.623 -5.319 101.527 1.00 19.77 157 GLY D C 1
ATOM 6826 O O . GLY D 1 157 ? -9.720 -5.451 102.092 1.00 19.59 157 GLY D O 1
ATOM 6827 N N . ASP D 1 158 ? -7.710 -6.278 101.532 1.00 18.97 158 ASP D N 1
ATOM 6828 C CA . ASP D 1 158 ? -7.949 -7.543 102.250 1.00 20.54 158 ASP D CA 1
ATOM 6829 C C . ASP D 1 158 ? -8.011 -7.345 103.761 1.00 22.21 158 ASP D C 1
ATOM 6830 O O . ASP D 1 158 ? -8.541 -8.200 104.482 1.00 22.84 158 ASP D O 1
ATOM 6835 N N . GLY D 1 159 ? -7.506 -6.204 104.242 1.00 20.87 159 GLY D N 1
ATOM 6836 C CA . GLY D 1 159 ? -7.622 -5.891 105.696 1.00 19.44 159 GLY D CA 1
ATOM 6837 C C . GLY D 1 159 ? -9.020 -5.417 106.101 1.00 20.71 159 GLY D C 1
ATOM 6838 O O . GLY D 1 159 ? -9.310 -5.248 107.289 1.00 22.48 159 GLY D O 1
ATOM 6839 N N . ALA D 1 160 ? -9.893 -5.225 105.119 1.00 18.17 160 ALA D N 1
ATOM 6840 C CA . ALA D 1 160 ? -11.218 -4.646 105.330 1.00 21.35 160 ALA D CA 1
ATOM 6841 C C . ALA D 1 160 ? -12.235 -5.756 105.220 1.00 20.81 160 ALA D C 1
ATOM 6842 O O . ALA D 1 160 ? -12.398 -6.336 104.151 1.00 22.50 160 ALA D O 1
ATOM 6844 N N . ALA D 1 161 ? -12.913 -6.066 106.323 1.00 19.13 161 ALA D N 1
ATOM 6845 C CA . ALA D 1 161 ? -13.890 -7.123 106.294 1.00 17.32 161 ALA D CA 1
ATOM 6846 C C . ALA D 1 161 ? -14.883 -6.914 107.429 1.00 17.72 161 ALA D C 1
ATOM 6847 O O . ALA D 1 161 ? -14.711 -5.990 108.237 1.00 17.74 161 ALA D O 1
ATOM 6849 N N . ASP D 1 162 ? -15.935 -7.724 107.461 1.00 16.36 162 ASP D N 1
ATOM 6850 C CA . ASP D 1 162 ? -16.912 -7.634 108.565 1.00 18.77 162 ASP D CA 1
ATOM 6851 C C . ASP D 1 162 ? -16.537 -8.538 109.741 1.00 18.75 162 ASP D C 1
ATOM 6852 O O . ASP D 1 162 ? -16.876 -8.250 110.902 1.00 19.95 162 ASP D O 1
ATOM 6857 N N . ILE D 1 163 ? -15.858 -9.635 109.428 1.00 18.07 163 ILE D N 1
ATOM 6858 C CA . ILE D 1 163 ? -15.579 -10.691 110.417 1.00 19.73 163 ILE D CA 1
ATOM 6859 C C . ILE D 1 163 ? -14.260 -11.372 110.076 1.00 19.09 163 ILE D C 1
ATOM 6860 O O . ILE D 1 163 ? -13.974 -11.603 108.890 1.00 21.32 163 ILE D O 1
ATOM 6865 N N . LEU D 1 164 ? -13.458 -11.674 111.104 1.00 18.18 164 LEU D N 1
ATOM 6866 C CA . LEU D 1 164 ? -12.109 -12.182 110.909 1.00 19.17 164 LEU D CA 1
ATOM 6867 C C . LEU D 1 164 ? -11.880 -13.479 111.715 1.00 19.51 164 LEU D C 1
ATOM 6868 O O . LEU D 1 164 ? -11.278 -13.444 112.803 1.00 21.44 164 LEU D O 1
ATOM 6873 N N . PRO D 1 165 ? -12.354 -14.625 111.196 1.00 20.12 165 PRO D N 1
ATOM 6874 C CA . PRO D 1 165 ? -12.265 -15.879 111.967 1.00 19.82 165 PRO D CA 1
ATOM 6875 C C . PRO D 1 165 ? -10.844 -16.371 112.285 1.00 20.28 165 PRO D C 1
ATOM 6876 O O . PRO D 1 165 ? -10.667 -17.036 113.307 1.00 21.58 165 PRO D O 1
ATOM 6880 N N . LEU D 1 166 ? -9.855 -16.052 111.451 1.00 17.28 166 LEU D N 1
ATOM 6881 C CA . LEU D 1 166 ? -8.515 -16.634 111.583 1.00 18.93 166 LEU D CA 1
ATOM 6882 C C . LEU D 1 166 ? -7.523 -15.713 112.295 1.00 19.38 166 LEU D C 1
ATOM 6883 O O . LEU D 1 166 ? -6.357 -16.053 112.426 1.00 20.43 166 LEU D O 1
ATOM 6888 N N . VAL D 1 167 ? -7.970 -14.530 112.704 1.00 19.86 167 VAL D N 1
ATOM 6889 C CA . VAL D 1 167 ? -7.044 -13.476 113.108 1.00 20.92 167 VAL D CA 1
ATOM 6890 C C . VAL D 1 167 ? -6.259 -13.788 114.409 1.00 22.07 167 VAL D C 1
ATOM 6891 O O . VAL D 1 167 ? -5.236 -13.176 114.670 1.00 22.71 167 VAL D O 1
ATOM 6895 N N . ASN D 1 168 ? -6.723 -14.745 115.206 1.00 23.03 168 ASN D N 1
ATOM 6896 C CA . ASN D 1 168 ? -5.960 -15.162 116.399 1.00 24.90 168 ASN D CA 1
ATOM 6897 C C . ASN D 1 168 ? -5.082 -16.381 116.127 1.00 24.93 168 ASN D C 1
ATOM 6898 O O . ASN D 1 168 ? -4.413 -16.884 117.037 1.00 25.25 168 ASN D O 1
ATOM 6903 N N . LEU D 1 169 ? -5.052 -16.846 114.876 1.00 22.44 169 LEU D N 1
ATOM 6904 C CA . LEU D 1 169 ? -4.324 -18.068 114.569 1.00 20.82 169 LEU D CA 1
ATOM 6905 C C . LEU D 1 169 ? -2.942 -17.865 113.983 1.00 20.49 169 LEU D C 1
ATOM 6906 O O . LEU D 1 169 ? -2.739 -17.018 113.090 1.00 21.34 169 LEU D O 1
ATOM 6911 N N . LYS D 1 170 ? -1.999 -18.678 114.478 1.00 18.06 170 LYS D N 1
ATOM 6912 C CA . LYS D 1 170 ? -0.678 -18.814 113.895 1.00 18.01 170 LYS D CA 1
ATOM 6913 C C . LYS D 1 170 ? -0.795 -19.456 112.519 1.00 18.53 170 LYS D C 1
ATOM 6914 O O . LYS D 1 170 ? -1.782 -20.172 112.254 1.00 16.34 170 LYS D O 1
ATOM 6920 N N . LYS D 1 171 ? 0.191 -19.210 111.654 1.00 18.52 171 LYS D N 1
ATOM 6921 C CA . LYS D 1 171 ? 0.160 -19.782 110.303 1.00 17.02 171 LYS D CA 1
ATOM 6922 C C . LYS D 1 171 ? 0.126 -21.319 110.398 1.00 20.01 171 LYS D C 1
ATOM 6923 O O . LYS D 1 171 ? -0.628 -21.974 109.679 1.00 18.89 171 LYS D O 1
ATOM 6929 N N . SER D 1 172 ? 0.948 -21.886 111.285 1.00 17.91 172 SER D N 1
ATOM 6930 C CA . SER D 1 172 ? 0.954 -23.348 111.459 1.00 20.25 172 SER D CA 1
ATOM 6931 C C . SER D 1 172 ? -0.425 -23.883 111.858 1.00 19.45 172 SER D C 1
ATOM 6932 O O . SER D 1 172 ? -0.832 -24.962 111.386 1.00 20.59 172 SER D O 1
ATOM 6935 N N . GLN D 1 173 ? -1.167 -23.123 112.658 1.00 19.48 173 GLN D N 1
ATOM 6936 C CA . GLN D 1 173 ? -2.527 -23.524 113.041 1.00 19.74 173 GLN D CA 1
ATOM 6937 C C . GLN D 1 173 ? -3.551 -23.453 111.885 1.00 20.44 173 GLN D C 1
ATOM 6938 O O . GLN D 1 173 ? -4.485 -24.291 111.784 1.00 17.87 173 GLN D O 1
ATOM 6944 N N . VAL D 1 174 ? -3.387 -22.441 111.033 1.00 19.50 174 VAL D N 1
ATOM 6945 C CA . VAL D 1 174 ? -4.203 -22.367 109.798 1.00 21.68 174 VAL D CA 1
ATOM 6946 C C . VAL D 1 174 ? -3.926 -23.617 108.950 1.00 20.30 174 VAL D C 1
ATOM 6947 O O . VAL D 1 174 ? -4.848 -24.255 108.452 1.00 19.68 174 VAL D O 1
ATOM 6951 N N . PHE D 1 175 ? -2.651 -23.972 108.789 1.00 20.20 175 PHE D N 1
ATOM 6952 C CA . PHE D 1 175 ? -2.318 -25.192 108.034 1.00 21.30 175 PHE D CA 1
ATOM 6953 C C . PHE D 1 175 ? -2.923 -26.435 108.678 1.00 21.04 175 PHE D C 1
ATOM 6954 O O . PHE D 1 175 ? -3.427 -27.300 107.973 1.00 19.62 175 PHE D O 1
ATOM 6962 N N . GLU D 1 176 ? -2.925 -26.511 110.011 1.00 22.30 176 GLU D N 1
ATOM 6963 C CA . GLU D 1 176 ? -3.516 -27.669 110.693 1.00 22.75 176 GLU D CA 1
ATOM 6964 C C . GLU D 1 176 ? -4.998 -27.781 110.413 1.00 22.90 176 GLU D C 1
ATOM 6965 O O . GLU D 1 176 ? -5.499 -28.886 110.174 1.00 21.47 176 GLU D O 1
ATOM 6971 N N . LEU D 1 177 ? -5.691 -26.641 110.448 1.00 20.66 177 LEU D N 1
ATOM 6972 C CA . LEU D 1 177 ? -7.090 -26.589 110.072 1.00 20.41 177 LEU D CA 1
ATOM 6973 C C . LEU D 1 177 ? -7.306 -27.009 108.614 1.00 19.47 177 LEU D C 1
ATOM 6974 O O . LEU D 1 177 ? -8.223 -27.781 108.326 1.00 22.93 177 LEU D O 1
ATOM 6979 N N . GLY D 1 178 ? -6.456 -26.533 107.719 1.00 19.56 178 GLY D N 1
ATOM 6980 C CA . GLY D 1 178 ? -6.510 -26.910 106.303 1.00 20.46 178 GLY D CA 1
ATOM 6981 C C . GLY D 1 178 ? -6.426 -28.420 106.104 1.00 22.68 178 GLY D C 1
ATOM 6982 O O . GLY D 1 178 ? -7.160 -29.007 105.301 1.00 22.29 178 GLY D O 1
ATOM 6983 N N . LYS D 1 179 ? -5.530 -29.045 106.850 1.00 22.09 179 LYS D N 1
ATOM 6984 C CA . LYS D 1 179 ? -5.332 -30.485 106.753 1.00 23.20 179 LYS D CA 1
ATOM 6985 C C . LYS D 1 179 ? -6.548 -31.215 107.292 1.00 21.86 179 LYS D C 1
ATOM 6986 O O . LYS D 1 179 ? -7.035 -32.121 106.659 1.00 24.29 179 LYS D O 1
ATOM 6992 N N . TYR D 1 180 ? -7.027 -30.794 108.451 1.00 23.62 180 TYR D N 1
ATOM 6993 C CA . TYR D 1 180 ? -8.228 -31.314 109.062 1.00 23.76 180 TYR D CA 1
ATOM 6994 C C . TYR D 1 180 ? -9.467 -31.157 108.179 1.00 25.55 180 TYR D C 1
ATOM 6995 O O . TYR D 1 180 ? -10.334 -32.050 108.144 1.00 24.48 180 TYR D O 1
ATOM 7004 N N . LEU D 1 181 ? -9.560 -30.027 107.478 1.00 23.83 181 LEU D N 1
ATOM 7005 C CA . LEU D 1 181 ? -10.709 -29.734 106.614 1.00 24.50 181 LEU D CA 1
ATOM 7006 C C . LEU D 1 181 ? -10.615 -30.297 105.175 1.00 24.52 181 LEU D C 1
ATOM 7007 O O . LEU D 1 181 ? -11.441 -29.931 104.299 1.00 23.79 181 LEU D O 1
ATOM 7012 N N . ASP D 1 182 ? -9.595 -31.115 104.922 1.00 23.87 182 ASP D N 1
ATOM 7013 C CA . ASP D 1 182 ? -9.371 -31.751 103.608 1.00 25.16 182 ASP D CA 1
ATOM 7014 C C . ASP D 1 182 ? -9.224 -30.790 102.417 1.00 25.48 182 ASP D C 1
ATOM 7015 O O . ASP D 1 182 ? -9.651 -31.097 101.298 1.00 22.51 182 ASP D O 1
ATOM 7020 N N . VAL D 1 183 ? -8.637 -29.625 102.662 1.00 22.90 183 VAL D N 1
ATOM 7021 C CA . VAL D 1 183 ? -8.305 -28.699 101.603 1.00 23.36 183 VAL D CA 1
ATOM 7022 C C . VAL D 1 183 ? -7.418 -29.425 100.584 1.00 23.40 183 VAL D C 1
ATOM 7023 O O . VAL D 1 183 ? -6.592 -30.235 100.975 1.00 26.42 183 VAL D O 1
ATOM 7027 N N . PRO D 1 184 ? -7.631 -29.202 99.267 1.00 24.55 184 PRO D N 1
ATOM 7028 C CA . PRO D 1 184 ? -6.773 -29.879 98.267 1.00 24.32 184 PRO D CA 1
ATOM 7029 C C . PRO D 1 184 ? -5.265 -29.731 98.550 1.00 24.56 184 PRO D C 1
ATOM 7030 O O . PRO D 1 184 ? -4.779 -28.664 98.961 1.00 22.01 184 PRO D O 1
ATOM 7034 N N . LYS D 1 185 ? -4.556 -30.821 98.315 1.00 23.00 185 LYS D N 1
ATOM 7035 C CA . LYS D 1 185 ? -3.137 -30.947 98.626 1.00 23.67 185 LYS D CA 1
ATOM 7036 C C . LYS D 1 185 ? -2.290 -29.785 98.130 1.00 21.81 185 LYS D C 1
ATOM 7037 O O . LYS D 1 185 ? -1.437 -29.307 98.874 1.00 20.98 185 LYS D O 1
ATOM 7043 N N . ASN D 1 186 ? -2.493 -29.338 96.889 1.00 20.01 186 ASN D N 1
ATOM 7044 C CA . ASN D 1 186 ? -1.634 -28.251 96.361 1.00 21.88 186 ASN D CA 1
ATOM 7045 C C . ASN D 1 186 ? -1.764 -26.965 97.151 1.00 21.24 186 ASN D C 1
ATOM 7046 O O . ASN D 1 186 ? -0.806 -26.172 97.208 1.00 22.85 186 ASN D O 1
ATOM 7051 N N . ILE D 1 187 ? -2.928 -26.758 97.755 1.00 19.97 187 ILE D N 1
ATOM 7052 C CA . ILE D 1 187 ? -3.149 -25.536 98.548 1.00 20.52 187 ILE D CA 1
ATOM 7053 C C . ILE D 1 187 ? -2.384 -25.718 99.866 1.00 21.35 187 ILE D C 1
ATOM 7054 O O . ILE D 1 187 ? -1.702 -24.802 100.337 1.00 22.87 187 ILE D O 1
ATOM 7059 N N . LEU D 1 188 ? -2.466 -26.911 100.436 1.00 21.83 188 LEU D N 1
ATOM 7060 C CA . LEU D 1 188 ? -1.677 -27.228 101.648 1.00 22.72 188 LEU D CA 1
ATOM 7061 C C . LEU D 1 188 ? -0.174 -27.060 101.443 1.00 24.63 188 LEU D C 1
ATOM 7062 O O . LEU D 1 188 ? 0.541 -26.585 102.338 1.00 24.73 188 LEU D O 1
ATOM 7067 N N . ASP D 1 189 ? 0.305 -27.453 100.265 1.00 23.54 189 ASP D N 1
ATOM 7068 C CA . ASP D 1 189 ? 1.738 -27.565 100.020 1.00 24.08 189 ASP D CA 1
ATOM 7069 C C . ASP D 1 189 ? 2.390 -26.327 99.427 1.00 23.50 189 ASP D C 1
ATOM 7070 O O . ASP D 1 189 ? 3.619 -26.232 99.444 1.00 24.90 189 ASP D O 1
ATOM 7075 N N . LYS D 1 190 ? 1.609 -25.394 98.878 1.00 22.44 190 LYS D N 1
ATOM 7076 C CA . LYS D 1 190 ? 2.204 -24.292 98.101 1.00 22.51 190 LYS D CA 1
ATOM 7077 C C . LYS D 1 190 ? 2.717 -23.185 99.008 1.00 20.49 190 LYS D C 1
ATOM 7078 O O . LYS D 1 190 ? 2.301 -23.097 100.158 1.00 20.18 190 LYS D O 1
ATOM 7084 N N . ALA D 1 191 ? 3.602 -22.347 98.472 1.00 20.66 191 ALA D N 1
ATOM 7085 C CA . ALA D 1 191 ? 4.161 -21.228 99.247 1.00 22.97 191 ALA D CA 1
ATOM 7086 C C . ALA D 1 191 ? 3.103 -20.138 99.436 1.00 22.25 191 ALA D C 1
ATOM 7087 O O . ALA D 1 191 ? 2.472 -19.712 98.452 1.00 22.94 191 ALA D O 1
ATOM 7089 N N . PRO D 1 192 ? 2.864 -19.715 100.699 1.00 22.63 192 PRO D N 1
ATOM 7090 C CA . PRO D 1 192 ? 2.040 -18.519 100.940 1.00 22.22 192 PRO D CA 1
ATOM 7091 C C . PRO D 1 192 ? 2.530 -17.342 100.101 1.00 21.94 192 PRO D C 1
ATOM 7092 O O . PRO D 1 192 ? 3.753 -17.102 100.001 1.00 20.80 192 PRO D O 1
ATOM 7096 N N . SER D 1 193 ? 1.591 -16.660 99.435 1.00 19.98 193 SER D N 1
ATOM 7097 C CA . SER D 1 193 ? 1.956 -15.672 98.440 1.00 21.85 193 SER D CA 1
ATOM 7098 C C . SER D 1 193 ? 0.830 -14.668 98.215 1.00 22.59 193 SER D C 1
ATOM 7099 O O . SER D 1 193 ? -0.349 -15.047 98.235 1.00 22.21 193 SER D O 1
ATOM 7102 N N . ALA D 1 194 ? 1.204 -13.408 97.978 1.00 23.85 194 ALA D N 1
ATOM 7103 C CA . ALA D 1 194 ? 0.225 -12.348 97.657 1.00 26.06 194 ALA D CA 1
ATOM 7104 C C . ALA D 1 194 ? -0.221 -12.476 96.203 1.00 27.78 194 ALA D C 1
ATOM 7105 O O . ALA D 1 194 ? -1.223 -11.854 95.785 1.00 27.88 194 ALA D O 1
ATOM 7107 N N . GLY D 1 195 ? 0.535 -13.271 95.432 1.00 25.33 195 GLY D N 1
ATOM 7108 C CA . GLY D 1 195 ? 0.208 -13.571 94.025 1.00 27.05 195 GLY D CA 1
ATOM 7109 C C . GLY D 1 195 ? 0.440 -12.443 93.026 1.00 29.24 195 GLY D C 1
ATOM 7110 O O . GLY D 1 195 ? -0.129 -12.458 91.929 1.00 29.82 195 GLY D O 1
ATOM 7111 N N . LEU D 1 196 ? 1.279 -11.476 93.396 1.00 30.30 196 LEU D N 1
ATOM 7112 C CA . LEU D 1 196 ? 1.519 -10.276 92.608 1.00 33.07 196 LEU D CA 1
ATOM 7113 C C . LEU D 1 196 ? 2.438 -10.555 91.402 1.00 33.86 196 LEU D C 1
ATOM 7114 O O . LEU D 1 196 ? 2.375 -9.850 90.392 1.00 35.09 196 LEU D O 1
ATOM 7119 N N . TRP D 1 197 ? 3.280 -11.583 91.512 1.00 33.14 197 TRP D N 1
ATOM 7120 C CA . TRP D 1 197 ? 4.102 -12.053 90.386 1.00 33.54 197 TRP D CA 1
ATOM 7121 C C . TRP D 1 197 ? 4.514 -13.509 90.593 1.00 33.83 197 TRP D C 1
ATOM 7122 O O . TRP D 1 197 ? 4.474 -14.023 91.714 1.00 32.54 197 TRP D O 1
ATOM 7133 N N . GLN D 1 198 ? 4.923 -14.176 89.519 1.00 33.91 198 GLN D N 1
ATOM 7134 C CA . GLN D 1 198 ? 5.223 -15.599 89.627 1.00 33.58 198 GLN D CA 1
ATOM 7135 C C . GLN D 1 198 ? 6.447 -15.801 90.522 1.00 32.49 198 GLN D C 1
ATOM 7136 O O . GLN D 1 198 ? 7.490 -15.181 90.325 1.00 33.07 198 GLN D O 1
ATOM 7142 N N . GLY D 1 199 ? 6.288 -16.648 91.527 1.00 31.28 199 GLY D N 1
ATOM 7143 C CA . GLY D 1 199 ? 7.375 -16.963 92.442 1.00 29.98 199 GLY D CA 1
ATOM 7144 C C . GLY D 1 199 ? 7.487 -16.047 93.659 1.00 29.14 199 GLY D C 1
ATOM 7145 O O . GLY D 1 199 ? 8.359 -16.265 94.502 1.00 28.68 199 GLY D O 1
ATOM 7146 N N . GLN D 1 200 ? 6.645 -15.008 93.739 1.00 27.45 200 GLN D N 1
ATOM 7147 C CA . GLN D 1 200 ? 6.585 -14.154 94.927 1.00 25.42 200 GLN D CA 1
ATOM 7148 C C . GLN D 1 200 ? 6.190 -15.044 96.091 1.00 24.99 200 GLN D C 1
ATOM 7149 O O . GLN D 1 200 ? 5.252 -15.843 95.958 1.00 23.85 200 GLN D O 1
ATOM 7155 N N . THR D 1 201 ? 6.865 -14.904 97.240 1.00 23.71 201 THR D N 1
ATOM 7156 C CA . THR D 1 201 ? 6.431 -15.605 98.450 1.00 23.33 201 THR D CA 1
ATOM 7157 C C . THR D 1 201 ? 6.433 -14.633 99.623 1.00 23.99 201 THR D C 1
ATOM 7158 O O . THR D 1 201 ? 7.253 -13.713 99.662 1.00 22.98 201 THR D O 1
ATOM 7162 N N . ASP D 1 202 ? 5.490 -14.827 100.549 1.00 22.69 202 ASP D N 1
ATOM 7163 C CA . ASP D 1 202 ? 5.382 -13.954 101.719 1.00 22.16 202 ASP D CA 1
ATOM 7164 C C . ASP D 1 202 ? 6.700 -13.958 102.477 1.00 22.26 202 ASP D C 1
ATOM 7165 O O . ASP D 1 202 ? 7.143 -12.897 102.947 1.00 23.75 202 ASP D O 1
ATOM 7170 N N . GLU D 1 203 ? 7.312 -15.139 102.619 1.00 22.86 203 GLU D N 1
ATOM 7171 C CA . GLU D 1 203 ? 8.523 -15.249 103.469 1.00 25.27 203 GLU D CA 1
ATOM 7172 C C . GLU D 1 203 ? 9.712 -14.523 102.850 1.00 27.39 203 GLU D C 1
ATOM 7173 O O . GLU D 1 203 ? 10.498 -13.923 103.576 1.00 26.82 203 GLU D O 1
ATOM 7179 N N . ASP D 1 204 ? 9.844 -14.573 101.514 1.00 28.55 204 ASP D N 1
ATOM 7180 C CA . ASP D 1 204 ? 10.829 -13.720 100.811 1.00 28.57 204 ASP D CA 1
ATOM 7181 C C . ASP D 1 204 ? 10.534 -12.218 100.968 1.00 27.87 204 ASP D C 1
ATOM 7182 O O . ASP D 1 204 ? 11.446 -11.427 101.177 1.00 28.14 204 ASP D O 1
ATOM 7187 N N . GLU D 1 205 ? 9.265 -11.829 100.899 1.00 25.63 205 GLU D N 1
ATOM 7188 C CA . GLU D 1 205 ? 8.890 -10.413 101.039 1.00 25.12 205 GLU D CA 1
ATOM 7189 C C . GLU D 1 205 ? 9.173 -9.912 102.435 1.00 24.46 205 GLU D C 1
ATOM 7190 O O . GLU D 1 205 ? 9.688 -8.806 102.594 1.00 22.96 205 GLU D O 1
ATOM 7196 N N . MET D 1 206 ? 8.813 -10.713 103.436 1.00 23.50 206 MET D N 1
ATOM 7197 C CA . MET D 1 206 ? 8.934 -10.287 104.823 1.00 24.15 206 MET D CA 1
ATOM 7198 C C . MET D 1 206 ? 10.364 -10.374 105.329 1.00 25.25 206 MET D C 1
ATOM 7199 O O . MET D 1 206 ? 10.699 -9.707 106.304 1.00 27.86 206 MET D O 1
ATOM 7204 N N . GLY D 1 207 ? 11.186 -11.207 104.686 1.00 25.21 207 GLY D N 1
ATOM 7205 C CA . GLY D 1 207 ? 12.566 -11.454 105.136 1.00 27.37 207 GLY D CA 1
ATOM 7206 C C . GLY D 1 207 ? 12.605 -12.245 106.442 1.00 28.23 207 GLY D C 1
ATOM 7207 O O . GLY D 1 207 ? 13.634 -12.258 107.160 1.00 27.44 207 GLY D O 1
ATOM 7208 N N . VAL D 1 208 ? 11.496 -12.934 106.732 1.00 25.93 208 VAL D N 1
ATOM 7209 C CA . VAL D 1 208 ? 11.362 -13.746 107.943 1.00 25.76 208 VAL D CA 1
ATOM 7210 C C . VAL D 1 208 ? 10.348 -14.857 107.634 1.00 26.21 208 VAL D C 1
ATOM 7211 O O . VAL D 1 208 ? 9.468 -14.656 106.791 1.00 26.24 208 VAL D O 1
ATOM 7215 N N . THR D 1 209 ? 10.485 -16.021 108.267 1.00 22.56 209 THR D N 1
ATOM 7216 C CA . THR D 1 209 ? 9.617 -17.149 107.974 1.00 22.50 209 THR D CA 1
ATOM 7217 C C . THR D 1 209 ? 8.394 -17.169 108.869 1.00 21.47 209 THR D C 1
ATOM 7218 O O . THR D 1 209 ? 8.411 -16.612 109.982 1.00 21.37 209 THR D O 1
ATOM 7222 N N . TYR D 1 210 ? 7.362 -17.898 108.440 1.00 19.96 210 TYR D N 1
ATOM 7223 C CA . TYR D 1 210 ? 6.172 -18.042 109.271 1.00 20.25 210 TYR D CA 1
ATOM 7224 C C . TYR D 1 210 ? 6.481 -18.751 110.574 1.00 19.89 210 TYR D C 1
ATOM 7225 O O . TYR D 1 210 ? 5.858 -18.442 111.589 1.00 19.96 210 TYR D O 1
ATOM 7234 N N . GLN D 1 211 ? 7.423 -19.698 110.562 1.00 21.39 211 GLN D N 1
ATOM 7235 C CA . GLN D 1 211 ? 7.761 -20.385 111.818 1.00 23.91 211 GLN D CA 1
ATOM 7236 C C . GLN D 1 211 ? 8.320 -19.383 112.820 1.00 22.42 211 GLN D C 1
ATOM 7237 O O . GLN D 1 211 ? 7.947 -19.412 113.993 1.00 24.30 211 GLN D O 1
ATOM 7243 N N . GLU D 1 212 ? 9.181 -18.479 112.347 1.00 21.46 212 GLU D N 1
ATOM 7244 C CA . GLU D 1 212 ? 9.763 -17.469 113.226 1.00 22.08 212 GLU D CA 1
ATOM 7245 C C . GLU D 1 212 ? 8.689 -16.489 113.737 1.00 20.64 212 GLU D C 1
ATOM 7246 O O . GLU D 1 212 ? 8.645 -16.179 114.938 1.00 19.38 212 GLU D O 1
ATOM 7252 N N . ILE D 1 213 ? 7.810 -16.016 112.848 1.00 19.37 213 ILE D N 1
ATOM 7253 C CA . ILE D 1 213 ? 6.716 -15.132 113.303 1.00 18.33 213 ILE D CA 1
ATOM 7254 C C . ILE D 1 213 ? 5.831 -15.843 114.319 1.00 17.25 213 ILE D C 1
ATOM 7255 O O . ILE D 1 213 ? 5.481 -15.255 115.343 1.00 17.52 213 ILE D O 1
ATOM 7260 N N . ASP D 1 214 ? 5.463 -17.098 114.040 1.00 19.52 214 ASP D N 1
ATOM 7261 C CA . ASP D 1 214 ? 4.656 -17.899 114.969 1.00 19.06 214 ASP D CA 1
ATOM 7262 C C . ASP D 1 214 ? 5.339 -17.979 116.348 1.00 18.58 214 ASP D C 1
ATOM 7263 O O . ASP D 1 214 ? 4.694 -17.789 117.384 1.00 19.54 214 ASP D O 1
ATOM 7268 N N . ASP D 1 215 ? 6.637 -18.285 116.322 1.00 19.07 215 ASP D N 1
ATOM 7269 C CA . ASP D 1 215 ? 7.423 -18.421 117.561 1.00 18.80 215 ASP D CA 1
ATOM 7270 C C . ASP D 1 215 ? 7.395 -17.106 118.325 1.00 18.39 215 ASP D C 1
ATOM 7271 O O . ASP D 1 215 ? 7.133 -17.092 119.538 1.00 20.37 215 ASP D O 1
ATOM 7276 N N . PHE D 1 216 ? 7.631 -16.008 117.613 1.00 17.10 216 PHE D N 1
ATOM 7277 C CA . PHE D 1 216 ? 7.565 -14.661 118.199 1.00 19.30 216 PHE D CA 1
ATOM 7278 C C . PHE D 1 216 ? 6.205 -14.403 118.871 1.00 20.01 216 PHE D C 1
ATOM 7279 O O . PHE D 1 216 ? 6.145 -13.936 120.020 1.00 19.05 216 PHE D O 1
ATOM 7287 N N . LEU D 1 217 ? 5.108 -14.703 118.160 1.00 19.04 217 LEU D N 1
ATOM 7288 C CA . LEU D 1 217 ? 3.760 -14.509 118.722 1.00 16.78 217 LEU D CA 1
ATOM 7289 C C . LEU D 1 217 ? 3.552 -15.367 119.960 1.00 18.73 217 LEU D C 1
ATOM 7290 O O . LEU D 1 217 ? 2.849 -14.961 120.870 1.00 21.55 217 LEU D O 1
ATOM 7295 N N . ASP D 1 218 ? 4.161 -16.550 119.982 1.00 20.58 218 ASP D N 1
ATOM 7296 C CA . ASP D 1 218 ? 4.098 -17.446 121.150 1.00 21.69 218 ASP D CA 1
ATOM 7297 C C . ASP D 1 218 ? 4.976 -17.001 122.344 1.00 22.07 218 ASP D C 1
ATOM 7298 O O . ASP D 1 218 ? 4.904 -17.602 123.431 1.00 23.43 218 ASP D O 1
ATOM 7303 N N . GLY D 1 219 ? 5.797 -15.976 122.157 1.00 20.75 219 GLY D N 1
ATOM 7304 C CA . GLY D 1 219 ? 6.769 -15.610 123.213 1.00 21.79 219 GLY D CA 1
ATOM 7305 C C . GLY D 1 219 ? 7.924 -16.603 123.285 1.00 21.45 219 GLY D C 1
ATOM 7306 O O . GLY D 1 219 ? 8.335 -17.018 124.365 1.00 23.35 219 GLY D O 1
ATOM 7307 N N . LYS D 1 220 ? 8.441 -16.983 122.124 1.00 20.08 220 LYS D N 1
ATOM 7308 C CA . LYS D 1 220 ? 9.612 -17.845 122.032 1.00 22.55 220 LYS D CA 1
ATOM 7309 C C . LYS D 1 220 ? 10.778 -17.117 121.372 1.00 23.32 220 LYS D C 1
ATOM 7310 O O . LYS D 1 220 ? 10.590 -16.105 120.667 1.00 22.40 220 LYS D O 1
ATOM 7316 N N . GLN D 1 221 ? 11.993 -17.615 121.595 1.00 22.36 221 GLN D N 1
ATOM 7317 C CA . GLN D 1 221 ? 13.125 -16.908 121.075 1.00 24.98 221 GLN D CA 1
ATOM 7318 C C . GLN D 1 221 ? 13.157 -16.991 119.539 1.00 23.99 221 GLN D C 1
ATOM 7319 O O . GLN D 1 221 ? 12.818 -18.030 118.960 1.00 23.54 221 GLN D O 1
ATOM 7325 N N . VAL D 1 222 ? 13.567 -15.900 118.906 1.00 20.92 222 VAL D N 1
ATOM 7326 C CA . VAL D 1 222 ? 13.833 -15.897 117.461 1.00 21.59 222 VAL D CA 1
ATOM 7327 C C . VAL D 1 222 ? 15.180 -15.247 117.204 1.00 21.89 222 VAL D C 1
ATOM 7328 O O . VAL D 1 222 ? 15.748 -14.604 118.095 1.00 21.97 222 VAL D O 1
ATOM 7332 N N . SER D 1 223 ? 15.675 -15.376 115.982 1.00 21.46 223 SER D N 1
ATOM 7333 C CA . SER D 1 223 ? 16.979 -14.850 115.633 1.00 23.57 223 SER D CA 1
ATOM 7334 C C . SER D 1 223 ? 16.973 -13.310 115.633 1.00 22.81 223 SER D C 1
ATOM 7335 O O . SER D 1 223 ? 15.909 -12.678 115.563 1.00 21.10 223 SER D O 1
ATOM 7338 N N . ALA D 1 224 ? 18.163 -12.716 115.678 1.00 22.52 224 ALA D N 1
ATOM 7339 C CA . ALA D 1 224 ? 18.285 -11.262 115.674 1.00 24.00 224 ALA D CA 1
ATOM 7340 C C . ALA D 1 224 ? 17.730 -10.722 114.365 1.00 24.15 224 ALA D C 1
ATOM 7341 O O . ALA D 1 224 ? 17.096 -9.667 114.342 1.00 23.33 224 ALA D O 1
ATOM 7343 N N . LYS D 1 225 ? 17.967 -11.458 113.278 1.00 23.43 225 LYS D N 1
ATOM 7344 C CA . LYS D 1 225 ? 17.469 -11.090 111.962 1.00 25.76 225 LYS D CA 1
ATOM 7345 C C . LYS D 1 225 ? 15.930 -11.088 111.921 1.00 23.65 225 LYS D C 1
ATOM 7346 O O . LYS D 1 225 ? 15.306 -10.095 111.503 1.00 23.40 225 LYS D O 1
ATOM 7352 N N . ALA D 1 226 ? 15.326 -12.185 112.389 1.00 22.42 226 ALA D N 1
ATOM 7353 C CA . ALA D 1 226 ? 13.861 -12.295 112.508 1.00 18.83 226 ALA D CA 1
ATOM 7354 C C . ALA D 1 226 ? 13.257 -11.198 113.361 1.00 21.47 226 ALA D C 1
ATOM 7355 O O . ALA D 1 226 ? 12.243 -10.598 113.000 1.00 19.27 226 ALA D O 1
ATOM 7357 N N . LEU D 1 227 ? 13.885 -10.926 114.508 1.00 21.00 227 LEU D N 1
ATOM 7358 C CA . LEU D 1 227 ? 13.321 -9.952 115.425 1.00 22.62 227 LEU D CA 1
ATOM 7359 C C . LEU D 1 227 ? 13.313 -8.579 114.769 1.00 21.45 227 LEU D C 1
ATOM 7360 O O . LEU D 1 227 ? 12.313 -7.842 114.838 1.00 22.17 227 LEU D O 1
ATOM 7365 N N . GLU D 1 228 ? 14.420 -8.247 114.107 1.00 21.59 228 GLU D N 1
ATOM 7366 C CA . GLU D 1 228 ? 14.539 -6.956 113.456 1.00 22.00 228 GLU D CA 1
ATOM 7367 C C . GLU D 1 228 ? 13.419 -6.777 112.422 1.00 21.95 228 GLU D C 1
ATOM 7368 O O . GLU D 1 228 ? 12.797 -5.707 112.364 1.00 21.25 228 GLU D O 1
ATOM 7374 N N . ARG D 1 229 ? 13.182 -7.811 111.610 1.00 21.45 229 ARG D N 1
ATOM 7375 C CA . ARG D 1 229 ? 12.138 -7.763 110.554 1.00 22.57 229 ARG D CA 1
ATOM 7376 C C . ARG D 1 229 ? 10.739 -7.645 111.114 1.00 21.09 229 ARG D C 1
ATOM 7377 O O . ARG D 1 229 ? 9.931 -6.798 110.682 1.00 22.99 229 ARG D O 1
ATOM 7385 N N . ILE D 1 230 ? 10.449 -8.486 112.089 1.00 20.00 230 ILE D N 1
ATOM 7386 C CA . ILE D 1 230 ? 9.150 -8.483 112.730 1.00 20.06 230 ILE D CA 1
ATOM 7387 C C . ILE D 1 230 ? 8.866 -7.123 113.359 1.00 19.93 230 ILE D C 1
ATOM 7388 O O . ILE D 1 230 ? 7.792 -6.549 113.141 1.00 19.44 230 ILE D O 1
ATOM 7393 N N . ASN D 1 231 ? 9.818 -6.597 114.132 1.00 19.83 231 ASN D N 1
ATOM 7394 C CA . ASN D 1 231 ? 9.641 -5.255 114.741 1.00 20.54 231 ASN D CA 1
ATOM 7395 C C . ASN D 1 231 ? 9.442 -4.150 113.683 1.00 20.59 231 ASN D C 1
ATOM 7396 O O . ASN D 1 231 ? 8.575 -3.256 113.833 1.00 21.10 231 ASN D O 1
ATOM 7401 N N . PHE D 1 232 ? 10.244 -4.207 112.625 1.00 19.20 232 PHE D N 1
ATOM 7402 C CA . PHE D 1 232 ? 10.182 -3.206 111.547 1.00 21.04 232 PHE D CA 1
ATOM 7403 C C . PHE D 1 232 ? 8.823 -3.207 110.854 1.00 20.78 232 PHE D C 1
ATOM 7404 O O . PHE D 1 232 ? 8.218 -2.126 110.650 1.00 21.57 232 PHE D O 1
ATOM 7412 N N . TRP D 1 233 ? 8.334 -4.403 110.491 1.00 19.83 233 TRP D N 1
ATOM 7413 C CA . TRP D 1 233 ? 7.009 -4.538 109.852 1.00 19.75 233 TRP D CA 1
ATOM 7414 C C . TRP D 1 233 ? 5.877 -4.110 110.771 1.00 20.82 233 TRP D C 1
ATOM 7415 O O . TRP D 1 233 ? 4.982 -3.339 110.376 1.00 20.56 233 TRP D O 1
ATOM 7426 N N . HIS D 1 234 ? 5.912 -4.583 112.013 1.00 20.28 234 HIS D N 1
ATOM 7427 C CA . HIS D 1 234 ? 4.881 -4.236 112.967 1.00 20.24 234 HIS D CA 1
ATOM 7428 C C . HIS D 1 234 ? 4.864 -2.727 113.220 1.00 22.49 234 HIS D C 1
ATOM 7429 O O . HIS D 1 234 ? 3.791 -2.122 113.274 1.00 20.81 234 HIS D O 1
ATOM 7436 N N . ASN D 1 235 ? 6.049 -2.133 113.377 1.00 24.76 235 ASN D N 1
ATOM 7437 C CA . ASN D 1 235 ? 6.170 -0.697 113.692 1.00 26.98 235 ASN D CA 1
ATOM 7438 C C . ASN D 1 235 ? 5.588 0.194 112.608 1.00 29.28 235 ASN D C 1
ATOM 7439 O O . ASN D 1 235 ? 4.916 1.180 112.902 1.00 31.23 235 ASN D O 1
ATOM 7444 N N . ARG D 1 236 ? 5.879 -0.146 111.357 1.00 27.76 236 ARG D N 1
ATOM 7445 C CA . ARG D 1 236 ? 5.447 0.664 110.223 1.00 30.35 236 ARG D CA 1
ATOM 7446 C C . ARG D 1 236 ? 3.951 0.509 109.927 1.00 29.29 236 ARG D C 1
ATOM 7447 O O . ARG D 1 236 ? 3.373 1.291 109.171 1.00 28.90 236 ARG D O 1
ATOM 7455 N N . SER D 1 237 ? 3.306 -0.458 110.578 1.00 28.33 237 SER D N 1
ATOM 7456 C CA . SER D 1 237 ? 1.886 -0.737 110.321 1.00 28.05 237 SER D CA 1
ATOM 7457 C C . SER D 1 237 ? 0.897 -0.449 111.472 1.00 27.80 237 SER D C 1
ATOM 7458 O O . SER D 1 237 ? -0.236 -0.893 111.409 1.00 29.57 237 SER D O 1
ATOM 7461 N N . HIS D 1 238 ? 1.309 0.274 112.516 1.00 30.63 238 HIS D N 1
ATOM 7462 C CA . HIS D 1 238 ? 0.441 0.528 113.688 1.00 32.54 238 HIS D CA 1
ATOM 7463 C C . HIS D 1 238 ? -0.938 1.073 113.328 1.00 32.82 238 HIS D C 1
ATOM 7464 O O . HIS D 1 238 ? -1.989 0.630 113.870 1.00 32.90 238 HIS D O 1
ATOM 7471 N N . HIS D 1 239 ? -0.948 2.046 112.418 1.00 30.83 239 HIS D N 1
ATOM 7472 C CA . HIS D 1 239 ? -2.209 2.685 112.020 1.00 30.69 239 HIS D CA 1
ATOM 7473 C C . HIS D 1 239 ? -3.081 1.812 111.125 1.00 31.16 239 HIS D C 1
ATOM 7474 O O . HIS D 1 239 ? -4.286 2.055 111.002 1.00 31.48 239 HIS D O 1
ATOM 7481 N N . LYS D 1 240 ? -2.483 0.784 110.524 1.00 29.67 240 LYS D N 1
ATOM 7482 C CA . LYS D 1 240 ? -3.227 -0.171 109.687 1.00 29.66 240 LYS D CA 1
ATOM 7483 C C . LYS D 1 240 ? -4.256 -0.969 110.449 1.00 29.32 240 LYS D C 1
ATOM 7484 O O . LYS D 1 240 ? -5.258 -1.409 109.873 1.00 32.35 240 LYS D O 1
ATOM 7490 N N . ARG D 1 241 ? -3.996 -1.211 111.726 1.00 26.90 241 ARG D N 1
ATOM 7491 C CA . ARG D 1 241 ? -4.821 -2.130 112.493 1.00 27.16 241 ARG D CA 1
ATOM 7492 C C . ARG D 1 241 ? -5.967 -1.440 113.223 1.00 29.41 241 ARG D C 1
ATOM 7493 O O . ARG D 1 241 ? -7.004 -2.062 113.464 1.00 30.80 241 ARG D O 1
ATOM 7501 N N . LYS D 1 242 ? -5.775 -0.167 113.550 1.00 27.84 242 LYS D N 1
ATOM 7502 C CA . LYS D 1 242 ? -6.687 0.602 114.427 1.00 29.31 242 LYS D CA 1
ATOM 7503 C C . LYS D 1 242 ? -7.608 1.484 113.613 1.00 27.82 242 LYS D C 1
ATOM 7504 O O . LYS D 1 242 ? -7.357 1.715 112.429 1.00 25.26 242 LYS D O 1
ATOM 7510 N N . LEU D 1 243 ? -8.651 2.013 114.260 1.00 27.23 243 LEU D N 1
ATOM 7511 C CA . LEU D 1 243 ? -9.554 2.990 113.618 1.00 26.69 243 LEU D CA 1
ATOM 7512 C C . LEU D 1 243 ? -8.805 4.298 113.389 1.00 24.50 243 LEU D C 1
ATOM 7513 O O . LEU D 1 243 ? -7.748 4.504 113.981 1.00 22.66 243 LEU D O 1
ATOM 7518 N N . ALA D 1 244 ? -9.353 5.172 112.539 1.00 22.72 244 ALA D N 1
ATOM 7519 C CA . ALA D 1 244 ? -8.750 6.479 112.264 1.00 22.50 244 ALA D CA 1
ATOM 7520 C C . ALA D 1 244 ? -8.499 7.323 113.534 1.00 22.94 244 ALA D C 1
ATOM 7521 O O . ALA D 1 244 ? -9.248 7.234 114.527 1.00 21.32 244 ALA D O 1
ATOM 7523 N N . LEU D 1 245 ? -7.446 8.140 113.491 1.00 22.39 245 LEU D N 1
ATOM 7524 C CA . LEU D 1 245 ? -7.132 9.033 114.607 1.00 24.03 245 LEU D CA 1
ATOM 7525 C C . LEU D 1 245 ? -8.229 10.091 114.751 1.00 24.54 245 LEU D C 1
ATOM 7526 O O . LEU D 1 245 ? -8.736 10.604 113.763 1.00 22.55 245 LEU D O 1
ATOM 7531 N N . THR D 1 246 ? -8.631 10.374 115.984 1.00 23.42 246 THR D N 1
ATOM 7532 C CA . THR D 1 246 ? -9.666 11.370 116.210 1.00 24.32 246 THR D CA 1
ATOM 7533 C C . THR D 1 246 ? -9.196 12.311 117.318 1.00 25.10 246 THR D C 1
ATOM 7534 O O . THR D 1 246 ? -8.414 11.892 118.179 1.00 23.83 246 THR D O 1
ATOM 7538 N N . PRO D 1 247 ? -9.666 13.577 117.308 1.00 25.29 247 PRO D N 1
ATOM 7539 C CA . PRO D 1 247 ? -9.232 14.479 118.380 1.00 28.45 247 PRO D CA 1
ATOM 7540 C C . PRO D 1 247 ? -9.854 14.071 119.716 1.00 32.77 247 PRO D C 1
ATOM 7541 O O . PRO D 1 247 ? -10.949 13.504 119.755 1.00 34.88 247 PRO D O 1
ATOM 7545 N N . ASN D 1 248 ? -9.143 14.372 120.790 1.00 37.55 248 ASN D N 1
ATOM 7546 C CA . ASN D 1 248 ? -9.635 14.213 122.153 1.00 41.49 248 ASN D CA 1
ATOM 7547 C C . ASN D 1 248 ? -10.331 15.472 122.718 1.00 42.93 248 ASN D C 1
ATOM 7548 O O . ASN D 1 248 ? -10.537 15.577 123.933 1.00 43.33 248 ASN D O 1
ATOM 7553 N N . PHE D 1 249 ? -10.688 16.418 121.853 1.00 42.01 249 PHE D N 1
ATOM 7554 C CA . PHE D 1 249 ? -11.235 17.705 122.306 1.00 43.33 249 PHE D CA 1
ATOM 7555 C C . PHE D 1 249 ? -12.319 18.250 121.366 1.00 43.81 249 PHE D C 1
ATOM 7556 O O . PHE D 1 249 ? -12.885 19.308 121.668 1.00 44.57 249 PHE D O 1
#

Sequence (952 aa):
DFSPKEYSQKLVNWLSDSCMNYPAEGFVIGLSGGIDSAVAASLAVKTGLPTTALILPSDNNQHQDMQDALELIEMLNIEHYTISIQPAYEAFLASTQSFTQLVIKGNAQARLRMMYLYAYAQQYNRIVIGTDNACEWYMGYFTKFGDGAADILPLVNLKKSQVFELGKYLDVPKNILDKAPSAGLWQGQTDEDEMGVTYQEIDDFLDGKQVSAKALERINFWHNRSHHKRKLALTPNFDFSPKEYSQKLVNWLSDSCMNYPAEGFVIGLSGGIDSAVAASLAVKTGLPTTALILPSDNNQHQDMQDALELIEMLNIEHYTISIQPAYEAFLASTQSFTQLVIKGNAQARLRMMYLYAYAQQYNRIVIGTDNACEWYMGYFTKFGDGAADILPLVNLKKSQVFELGKYLDVPKNILDKAPSAGLWQGQTDEDEMGVTYQEIDDFLDGKQVSAKALERINFWHNRSHHKRKLALTPNFDFSPKEYSQKLVNWLSDSCMNYPAEGFVIGLSGGIDSAVAASLAVKTGLPTTALILPSDNNQHQDMQDALELIEMLNIEHYTISIQPAYEAFLASTQSFTQLVIKGNAQARLRMMYLYAYAQQYNRIVIGTDNACEWYMGYFTKFGDGAADILPLVNLKKSQVFELGKYLDVPKNILDKAPSAGLWQGQTDEDEMGVTYQEIDDFLDGKQVSAKALERINFWHNRSHHKRKLALTPNFDFSPKEYSQKLVNWLSDSCMNYPAEGFVIGLSGGIDSAVAASLAVKTGLPTTALILPSDNNQHQDMQDALELIEMLNIEHYTISIQPAYEAFLASTQSFTQLVIKGNAQARLRMMYLYAYAQQYNRIVIGTDNACEWYMGYFTKFGDGAADILPLVNLKKSQVFELGKYLDVPKNILDKAPSAGLWQGQTDEDEMGVTYQEIDDFLDGKQVSAKALERINFWHNRSHHKRKLALTPNF

B-factor: mean 26.22, std 8.58, range [10.69, 70.12]

CATH classification: 3.40.50.620

Foldseek 3Di:
DDDLVVLLVVLLVCQLVCPVVVPFQAEEEEQQLALLRLLVQLSRLVNVGAYEYEHEDEPLFDPVSVVLSVVSCVVSVHHYYYYYCHVVLVVVVVVCVVPQVLVNSLLSSLLSVLVVRVVVCVVRRHWYEQRAACLCLQLVVGHQNGSLDTDYYSHNPDQVVSSLVNCVVSVRDPCNSPDADASSRHPPHHPCVVLVADSVQSRCVVVVHDDDPSRVVSSCVSNVVCPPSNDDDDDDPD/DDDLVVLLVVLLVVQLVCPVVVPFQFEEEEQQLALLRLLVQLSRLVNVGAYEYEHEAEPQFDPVSVVLSVVSCVVSVHHYYYHYCHVVLVVVVVVCVVPDDLVVSLQSSLLSVLVVRVVVCVVRRHWYEQRAACLCLQLVVGHQNGSLDTDYYSHHDDQVVSSLSNCVVSVRDPVNSPDADASSSHPPHHPCVVLVADSVQSSCVVVVHDDDPSNVVSSCVSNVVCVVSNDDDDDDPD/DDDLVVLLVVLLVVQLVCPVVVPFQFEEEEQQLALLRLLQQLSRLVNVGAYEYEHEAEPQFDPVRVVLSVVSCVVSVHHYYYHYCHVVLVVVVVVCVVPDVLVNSLLSSQLSVLVVRVVVCVVRRHWYEQRAACLCLQLVVDHQNGSLDTDYYSHHDPQPVSSLVNCVVSVRDPCNSPDADASSSHPPHHPCVVLVHDSVQSSCVVVVHDDDPVSVVSSCVSRVVCPVSNDDDDDDPD/DDDLVVLLVVLLVCQLVCPVVVPFQFEEEEQQLALLRLLVQLSRVVNVGAYEYEHEAEPQFDVVSVVLSVVSCVVSVHHYDYYYCHVVLVVVVVVCVVDDDLVVSLLSSQLSQLVVRVVVCVVRRHWYEQRAACLCLQLVVHHQNGSLDTDYYSHHDDQPVSSLSNCVVSVRDPCNSPDADASRSHPPHHPCVVLVHDSVQSSCVVVVHDHDPSRVVSSCVSNVVCVVSNDDDDDDPD